Protein AF-0000000086635099 (afdb_homodimer)

Organism: NCBI:txid1208366

Nearest PDB structures (foldseek):
  6e9t-assembly1_B  TM=2.615E-01  e=1.945E-01  synthetic construct
  6xr2-assembly1_C  TM=3.520E-01  e=8.101E-01  synthetic construct
  8qai-assembly1_A  TM=2.994E-01  e=7.193E-01  synthetic construct
  8e0n-assembly1_A  TM=4.116E-01  e=3.373E+00  synthetic construct
  6e9t-assembly1_B  TM=2.586E-01  e=1.925E-01  synthetic construct

Radius of gyration: 37.2 Å; Cα contacts (8 Å, |Δi|>4): 1549; chains: 2; bounding box: 109×108×122 Å

Secondary structure (DSSP, 8-state):
-------------S---HHHHHTT-----SSS-HHHHHTT--------PPEEEEEHHHHHHHHHHHHHHHHHHH---------------------------------------------GGG-TTS--EEE-GGG-EEE--SS-HHHHHHHHHHHHHHHH-SSPPPPP----S---S--S--------STTPPPHHHHHHHHHHHHHHTTTT---S-HHHHHHHHHHHHH-HHHHHHH-HHHHHHHHHHHHHHHHHH---TT-SSPTTHHHHHHHHHH---HHHHTTSHHHHHHHHHHHHHHHHHTT-HHHHHTSSHHHHHHTTTTS----TT--HHHHHHHHHHHHHHHHHHHHHHHHHT---SS-GGG--PPPP--TT-HHHHHHHHHHHHHHHHHHHHHHHTSS--SSS---HHHHHHHHHHHHHHHHHHHHHHSPPPPSSTT-PPPHHHHHHHHHHHHHHHHHHHHHHHHHHHHHHHS-HHHHHHHHSSTTHHHHHHHHHHHHHHHHHHHHHHHHTT---SSSSHHHHHHHHHHHHHHHHHHH-GGGGTTS--HHHHHHHHHHHHHHTT-HHHHHHHHHHHHHHHHHHHHHHHHHTT--S-S--GGGS----------------------GGG----SS-THHHHHHHHHHHHHHHHHHHHHH-------S--STTHHHHHHHHHTT-GGGGGS-----/-------------S---HHHHHTT-----SSS-HHHHHHT--------PPEEEEEHHHHHHHHHHHHHHHHTSS---------------------------------------------GGG-TTS--EEE-GGG-EEE--SS-HHHHHHHHHHHHHHHH-SSPPPPPP---S---S--S--------STTPPPHHHHHHHHHHHHHHTTTT---S-HHHHHHHHHHHHH-HHHHHHH-HHHHHHHHHHHHHHHHHH---TT-SSPTTHHHHHHHHHH---HHHHTTSHHHHHHHHHHHHHHHHHTT-HHHHHTSSHHHHHHTTTTS----TT--HHHHHHHHHHHHHHHHHHHHHHHHHT---SS-GGG--PPPP--TT-HHHHHHHHHHHHHHHHHHHHHHHTSS--SSS---HHHHHHHHHHHHHHHHHHHHHHSPPPPSSTT-PPPHHHHHHHHHHHHHHHHHHHHHHHHHHHHHHHS-HHHHHHHHSSTTHHHHHHHHHHHHHHHHHHHHHHHHTT---SSSSHHHHHHHHHHHHHHHHHHH-GGGGTTS--HHHHHHHHHHHHHHTT-HHHHHHHHHHHHHHHHHHHHHHHHHTT--S-S--TT-S----------------------GGG----SS-THHHHHHHHHHHHHHHHHHHHHH-------S--STTHHHHHHHHGGG-GGGGGS-----

Foldseek 3Di:
DPPPDPPPPDDQDPQAFPVCVVVVHRFCNDQQTPVCVVVVHHGHTPDPPDDDDDDPVVVVVVVVVCVVVVVVPPPPPPPDDDDDDDDPPPPPDPPPPPPPPPPPPPPCVVCVCVVLDDLPLQDPPFDQWAAAPPGDIDGQARLALVSLLVRVLQLLCVLPPPDHDDHDYPQFQLCLVDPPDQDDDADDDVPDDDLVVLVQLLVQCCQQPVLAADQDDPVVLNVLSVVCNVPVVVCVVPVVLSQLSSLLSSLNSQQQPAQDQPDSHRRSSVSNSNSVSSDDDPVVLLVPLLSSLSSQLSNLQQCVLSVVLVSSLPTRQVSLVVVVLLAQPPDPDDDPVVSLSSQRSNLSSLLSQLVSCSNRNHQRPDDPVSHHHDHHDDPVDPLSSLLSVLSSLLSVLSNLLSCQQRNPPVDPPDRNVRSLLVSLLSLLVSLVSLCVRQNDDQPDDPDAHDLSSLLSLLSSLLSLLSSLVSLLVVLVSCVSVDALVVSCVSQCDPPNVVSLVLNLVSLLVLLVSLLRCVVVVNDGQRGCRNLSSLLSSLSSNLSCCLSPVVVCVPPDNSNVSSLVSLVVSSSSNNSNSVVSSVSSVVSSVSSVVCSVVNPVVDDDPPDDVPPPPPPPPPPPVDDDDPDPPPVPPPPVVVPCPSPHPVNSSVSSVVSVVVVVCVVVVVVDDPPPPPPDDDPVVVVVVVVVVVPPPPVSPPVPPDD/DPPPDDPPPDDQDPQAFPVCVVVVHRFCNDQQTPVCVVVVHHGHTPDPDDDDDDDPVVVVVVVVVCVVVVVVPPPPPPPDDDDPPPDDPDPPDPPPPPPPPPPDPPPCPPCCVVVLDDLPLQDPPFDQWAAAPPGDIDGQARLALVSLLVRVVQLLCVLPPPDHDDHDYPQFQLCLVDPPDQDDDDDDDVPDDDLVVLVQLLVQCCQQPVLAADQDDPVVLVVLSVVCNVPVVVCCVPVVLSQLSSLLSSLNSQQQPAQDQPDSHRRSSVSNVSSVSSDDDPVVLLVPLLSSLSSQLSNLQQCVLSVVLVSSLPTRQVSLVVVVLLAQPPDPDDDPVVSLSSQRSNLSSLLSQLVSCSNRNHQRPDDPVSHHHDHHDDPVDPLSSLLSVLSSLLSVLSNLLSCQQRNPPVDPPDDNVRSLLVSLLSLLVSLVSLCVRQNDDQPDDPDAHDLSSLLSLLSSLLSLLSSLVSLLVVLVSCVSVDALVVSCVPQCDPPNVVSLVLNLLSLLVLLVSLLRCVVVVNDGQRGCRNLSSLLSSLSSNLSCCLSPVVVCVPHDSSNVSSLVSLVVSSSSNNSNSVVSSVSSVVSNVSSVVCSVVNPVVDDDPPDDVPPPPPPPPPVDPDDDDPDPPPPPPPPVVLPCPSPHPVNSSVSSVVSVVVVVCVVVVVVDDDPDPPDDDDPVVVVVVVVVVVPPPPVVPPVPPPD

Structure (mmCIF, N/CA/C/O backbone):
data_AF-0000000086635099-model_v1
#
loop_
_entity.id
_entity.type
_entity.pdbx_description
1 polymer 'Zn(2)-C6 fungal-type domain-containing protein'
#
loop_
_atom_site.group_PDB
_atom_site.id
_atom_site.type_symbol
_atom_site.label_atom_id
_atom_site.label_alt_id
_atom_site.label_comp_id
_atom_site.label_asym_id
_atom_site.label_entity_id
_atom_site.label_seq_id
_atom_site.pdbx_PDB_ins_code
_atom_site.Cartn_x
_atom_site.Cartn_y
_atom_site.Cartn_z
_atom_site.occupancy
_atom_site.B_iso_or_equiv
_atom_site.auth_seq_id
_atom_site.auth_comp_id
_atom_site.auth_asym_id
_atom_site.auth_atom_id
_atom_site.pdbx_PDB_model_num
ATOM 1 N N . MET A 1 1 ? 44.75 30.969 -7.164 1 22.61 1 MET A N 1
ATOM 2 C CA . MET A 1 1 ? 45.031 29.547 -6.98 1 22.61 1 MET A CA 1
ATOM 3 C C . MET A 1 1 ? 44.719 29.109 -5.559 1 22.61 1 MET A C 1
ATOM 5 O O . MET A 1 1 ? 45.188 28.078 -5.098 1 22.61 1 MET A O 1
ATOM 9 N N . SER A 1 2 ? 44 29.828 -4.785 1 26.58 2 SER A N 1
ATOM 10 C CA . SER A 1 2 ? 43.844 29.594 -3.352 1 26.58 2 SER A CA 1
ATOM 11 C C . SER A 1 2 ? 43.188 28.25 -3.074 1 26.58 2 SER A C 1
ATOM 13 O O . SER A 1 2 ? 42.094 27.969 -3.568 1 26.58 2 SER A O 1
ATOM 15 N N . THR A 1 3 ? 44.031 27.219 -2.904 1 28.08 3 THR A N 1
ATOM 16 C CA . THR A 1 3 ? 43.906 25.781 -2.713 1 28.08 3 THR A CA 1
ATOM 17 C C . THR A 1 3 ? 43.125 25.469 -1.438 1 28.08 3 THR A C 1
ATOM 19 O O . THR A 1 3 ? 43.625 25.688 -0.332 1 28.08 3 THR A O 1
ATOM 22 N N . GLY A 1 4 ? 41.938 26.016 -1.372 1 28.36 4 GLY A N 1
ATOM 23 C CA . GLY A 1 4 ? 41.156 25.828 -0.177 1 28.36 4 GLY A CA 1
ATOM 24 C C . GLY A 1 4 ? 41.062 24.375 0.269 1 28.36 4 GLY A C 1
ATOM 25 O O . GLY A 1 4 ? 40.719 23.5 -0.517 1 28.36 4 GLY A O 1
ATOM 26 N N . GLY A 1 5 ? 41.969 24.031 1.128 1 30.45 5 GLY A N 1
ATOM 27 C CA . GLY A 1 5 ? 42.219 22.734 1.74 1 30.45 5 GLY A CA 1
ATOM 28 C C . GLY A 1 5 ? 40.969 22.141 2.375 1 30.45 5 GLY A C 1
ATOM 29 O O . GLY A 1 5 ? 40.219 22.844 3.051 1 30.45 5 GLY A O 1
ATOM 30 N N . GLU A 1 6 ? 40.312 21.156 1.72 1 31.2 6 GLU A N 1
ATOM 31 C CA . GLU A 1 6 ? 39.188 20.297 2.014 1 31.2 6 GLU A CA 1
ATOM 32 C C . GLU A 1 6 ? 39.312 19.641 3.385 1 31.2 6 GLU A C 1
ATOM 34 O O . GLU A 1 6 ? 40.281 18.891 3.629 1 31.2 6 GLU A O 1
ATOM 39 N N . GLN A 1 7 ? 39.062 20.391 4.414 1 31.09 7 GLN A N 1
ATOM 40 C CA . GLN A 1 7 ? 39.125 19.766 5.734 1 31.09 7 GLN A CA 1
ATOM 41 C C . GLN A 1 7 ? 38.281 18.484 5.773 1 31.09 7 GLN A C 1
ATOM 43 O O . GLN A 1 7 ? 37.094 18.516 5.52 1 31.09 7 GLN A O 1
ATOM 48 N N . SER A 1 8 ? 38.812 17.344 5.395 1 29.86 8 SER A N 1
ATOM 49 C CA . SER A 1 8 ? 38.344 15.969 5.402 1 29.86 8 SER A CA 1
ATOM 50 C C . SER A 1 8 ? 37.75 15.594 6.754 1 29.86 8 SER A C 1
ATOM 52 O O . SER A 1 8 ? 38.406 15.633 7.777 1 29.86 8 SER A O 1
ATOM 54 N N . LYS A 1 9 ? 36.594 16.016 6.98 1 34.84 9 LYS A N 1
ATOM 55 C CA . LYS A 1 9 ? 35.938 15.547 8.188 1 34.84 9 LYS A CA 1
ATOM 56 C C . LYS A 1 9 ? 36.094 14.039 8.352 1 34.84 9 LYS A C 1
ATOM 58 O O . LYS A 1 9 ? 35.688 13.266 7.477 1 34.84 9 LYS A O 1
ATOM 63 N N . ARG A 1 10 ? 37.031 13.508 9.188 1 34.97 10 ARG A N 1
ATOM 64 C CA . ARG A 1 10 ? 37.438 12.164 9.562 1 34.97 10 ARG A CA 1
ATOM 65 C C . ARG A 1 10 ? 36.25 11.367 10.133 1 34.97 10 ARG A C 1
ATOM 67 O O . ARG A 1 10 ? 35.594 11.812 11.07 1 34.97 10 ARG A O 1
ATOM 74 N N . LYS A 1 11 ? 35.656 10.547 9.359 1 34.41 11 LYS A N 1
ATOM 75 C CA . LYS A 1 11 ? 34.656 9.531 9.672 1 34.41 11 LYS A CA 1
ATOM 76 C C . LYS A 1 11 ? 35.094 8.688 10.875 1 34.41 11 LYS A C 1
ATOM 78 O O . LYS A 1 11 ? 36.156 8.094 10.875 1 34.41 11 LYS A O 1
ATOM 83 N N . ARG A 1 12 ? 34.469 8.914 12.016 1 40.44 12 ARG A N 1
ATOM 84 C CA . ARG A 1 12 ? 34.688 8.156 13.242 1 40.44 12 ARG A CA 1
ATOM 85 C C . ARG A 1 12 ? 34.406 6.676 13.039 1 40.44 12 ARG A C 1
ATOM 87 O O . ARG A 1 12 ? 33.312 6.32 12.586 1 40.44 12 ARG A O 1
ATOM 94 N N . ARG A 1 13 ? 35.312 5.816 12.836 1 39.66 13 ARG A N 1
ATOM 95 C CA . ARG A 1 13 ? 35.25 4.367 12.68 1 39.66 13 ARG A CA 1
ATOM 96 C C . ARG A 1 13 ? 34.594 3.715 13.898 1 39.66 13 ARG A C 1
ATOM 98 O O . ARG A 1 13 ? 35.031 3.957 15.031 1 39.66 13 ARG A O 1
ATOM 105 N N . SER A 1 14 ? 33.469 3.211 13.82 1 46.44 14 SER A N 1
ATOM 106 C CA . SER A 1 14 ? 32.625 2.607 14.844 1 46.44 14 SER A CA 1
ATOM 107 C C . SER A 1 14 ? 33.344 1.43 15.516 1 46.44 14 SER A C 1
ATOM 109 O O . SER A 1 14 ? 33.031 1.099 16.672 1 46.44 14 SER A O 1
ATOM 111 N N . ASN A 1 15 ? 34.312 0.748 14.977 1 53.88 15 ASN A N 1
ATOM 112 C CA . ASN A 1 15 ? 34.969 -0.413 15.562 1 53.88 15 ASN A CA 1
ATOM 113 C C . ASN A 1 15 ? 36.312 -0.038 16.188 1 53.88 15 ASN A C 1
ATOM 115 O O . ASN A 1 15 ? 37.375 -0.288 15.609 1 53.88 15 ASN A O 1
ATOM 119 N N . ALA A 1 16 ? 36.281 0.788 17.078 1 67.19 16 ALA A N 1
ATOM 120 C CA . ALA A 1 16 ? 37.5 1.181 17.734 1 67.19 16 ALA A CA 1
ATOM 121 C C . ALA A 1 16 ? 37.812 0.301 18.938 1 67.19 16 ALA A C 1
ATOM 123 O O . ALA A 1 16 ? 36.875 -0.169 19.609 1 67.19 16 ALA A O 1
ATOM 124 N N . CYS A 1 17 ? 39 -0.083 19.188 1 71.12 17 CYS A N 1
ATOM 125 C CA . CYS A 1 17 ? 39.406 -0.874 20.344 1 71.12 17 CYS A CA 1
ATOM 126 C C . CYS A 1 17 ? 39.125 -0.132 21.641 1 71.12 17 CYS A C 1
ATOM 128 O O . CYS A 1 17 ? 38.969 1.09 21.641 1 71.12 17 CYS A O 1
ATOM 130 N N . VAL A 1 18 ? 38.906 -0.816 22.75 1 73.88 18 VAL A N 1
ATOM 131 C CA . VAL A 1 18 ? 38.531 -0.265 24.047 1 73.88 18 VAL A CA 1
ATOM 132 C C . VAL A 1 18 ? 39.438 0.904 24.391 1 73.88 18 VAL A C 1
ATOM 134 O O . VAL A 1 18 ? 39 1.933 24.906 1 73.88 18 VAL A O 1
ATOM 137 N N . ARG A 1 19 ? 40.625 0.874 23.984 1 75.94 19 ARG A N 1
ATOM 138 C CA . ARG A 1 19 ? 41.625 1.9 24.312 1 75.94 19 ARG A CA 1
ATOM 139 C C . ARG A 1 19 ? 41.438 3.131 23.438 1 75.94 19 ARG A C 1
ATOM 141 O O . ARG A 1 19 ? 41.438 4.262 23.922 1 75.94 19 ARG A O 1
ATOM 148 N N . CYS A 1 20 ? 41.344 2.965 22.188 1 73.06 20 CYS A N 1
ATOM 149 C CA . CYS A 1 20 ? 41.188 4.078 21.266 1 73.06 20 CYS A CA 1
ATOM 150 C C . CYS A 1 20 ? 39.875 4.828 21.531 1 73.06 20 CYS A C 1
ATOM 152 O O . CYS A 1 20 ? 39.844 6.055 21.438 1 73.06 20 CYS A O 1
ATOM 154 N N . ARG A 1 21 ? 38.938 4.121 21.969 1 71.81 21 ARG A N 1
ATOM 155 C CA . ARG A 1 21 ? 37.688 4.703 22.359 1 71.81 21 ARG A CA 1
ATOM 156 C C . ARG A 1 21 ? 37.812 5.539 23.625 1 71.81 21 ARG A C 1
ATOM 158 O O . ARG A 1 21 ? 37.281 6.637 23.719 1 71.81 21 ARG A O 1
ATOM 165 N N . ARG A 1 22 ? 38.594 4.996 24.562 1 70.75 22 ARG A N 1
ATOM 166 C CA . ARG A 1 22 ? 38.812 5.648 25.844 1 70.75 22 ARG A CA 1
ATOM 167 C C . ARG A 1 22 ? 39.688 6.902 25.688 1 70.75 22 ARG A C 1
ATOM 169 O O . ARG A 1 22 ? 39.438 7.91 26.359 1 70.75 22 ARG A O 1
ATOM 176 N N . GLN A 1 23 ? 40.562 6.898 24.828 1 73 23 GLN A N 1
ATOM 177 C CA . GLN A 1 23 ? 41.5 8 24.656 1 73 23 GLN A CA 1
ATOM 178 C C . GLN A 1 23 ? 41.062 8.938 23.547 1 73 23 GLN A C 1
ATOM 180 O O . GLN A 1 23 ? 41.719 9.922 23.234 1 73 23 GLN A O 1
ATOM 185 N N . LYS A 1 24 ? 39.812 8.672 23.016 1 64.62 24 LYS A N 1
ATOM 186 C CA . LYS A 1 24 ? 39.188 9.43 21.953 1 64.62 24 LYS A CA 1
ATOM 187 C C . LYS A 1 24 ? 40.156 9.695 20.797 1 64.62 24 LYS A C 1
ATOM 189 O O . LYS A 1 24 ? 40.188 10.805 20.266 1 64.62 24 LYS A O 1
ATOM 194 N N . ILE A 1 25 ? 40.969 8.781 20.516 1 76.56 25 ILE A N 1
ATOM 195 C CA . ILE A 1 25 ? 41.844 8.875 19.359 1 76.56 25 ILE A CA 1
ATOM 196 C C . ILE A 1 25 ? 41.312 8.023 18.219 1 76.56 25 ILE A C 1
ATOM 198 O O . ILE A 1 25 ? 40.531 7.094 18.438 1 76.56 25 ILE A O 1
ATOM 202 N N . LYS A 1 26 ? 41.656 8.375 17.109 1 71.56 26 LYS A N 1
ATOM 203 C CA . LYS A 1 26 ? 41.25 7.664 15.891 1 71.56 26 LYS A CA 1
ATOM 204 C C . LYS A 1 26 ? 41.781 6.234 15.891 1 71.56 26 LYS A C 1
ATOM 206 O O . LYS A 1 26 ? 43 6.02 15.992 1 71.56 26 LYS A O 1
ATOM 211 N N . CYS A 1 27 ? 40.906 5.25 15.961 1 70.31 27 CYS A N 1
ATOM 212 C CA . CYS A 1 27 ? 41.25 3.83 15.977 1 70.31 27 CYS A CA 1
ATOM 213 C C . CYS A 1 27 ? 41.25 3.266 14.555 1 70.31 27 CYS A C 1
ATOM 215 O O . CYS A 1 27 ? 40.406 3.6 13.742 1 70.31 27 CYS A O 1
ATOM 217 N N . SER A 1 28 ? 42.125 2.67 14.102 1 73.19 28 SER A N 1
ATOM 218 C CA . SER A 1 28 ? 42.25 2.096 12.773 1 73.19 28 SER A CA 1
ATOM 219 C C . SER A 1 28 ? 41.312 0.923 12.586 1 73.19 28 SER A C 1
ATOM 221 O O . SER A 1 28 ? 41.094 0.454 11.461 1 73.19 28 SER A O 1
ATOM 223 N N . GLY A 1 29 ? 40.594 0.357 13.711 1 68.31 29 GLY A N 1
ATOM 224 C CA . GLY A 1 29 ? 39.625 -0.724 13.711 1 68.31 29 GLY A CA 1
ATOM 225 C C . GLY A 1 29 ? 40.25 -2.088 13.484 1 68.31 29 GLY A C 1
ATOM 226 O O . GLY A 1 29 ? 39.562 -3.104 13.484 1 68.31 29 GLY A O 1
ATOM 227 N N . ARG A 1 30 ? 41.594 -2.191 13.375 1 73.19 30 ARG A N 1
ATOM 228 C CA . ARG A 1 30 ? 42.312 -3.449 13.242 1 73.19 30 ARG A CA 1
ATOM 229 C C . ARG A 1 30 ? 42.656 -4.031 14.609 1 73.19 30 ARG A C 1
ATOM 231 O O . ARG A 1 30 ? 42.719 -3.307 15.602 1 73.19 30 ARG A O 1
ATOM 238 N N . VAL A 1 31 ? 42.688 -5.406 14.758 1 72.81 31 VAL A N 1
ATOM 239 C CA . VAL A 1 31 ? 43.125 -6.082 15.969 1 72.81 31 VAL A CA 1
ATOM 240 C C . VAL A 1 31 ? 44.562 -6.605 15.789 1 72.81 31 VAL A C 1
ATOM 242 O O . VAL A 1 31 ? 44.781 -7.516 14.984 1 72.81 31 VAL A O 1
ATOM 245 N N . PRO A 1 32 ? 45.469 -5.734 16.406 1 73.81 32 PRO A N 1
ATOM 246 C CA . PRO A 1 32 ? 45.406 -4.543 17.25 1 73.81 32 PRO A CA 1
ATOM 247 C C . PRO A 1 32 ? 45.312 -3.246 16.453 1 73.81 32 PRO A C 1
ATOM 249 O O . PRO A 1 32 ? 45.781 -3.188 15.305 1 73.81 32 PRO A O 1
ATOM 252 N N . CYS A 1 33 ? 44.625 -2.309 16.922 1 74.5 33 CYS A N 1
ATOM 253 C CA . CYS A 1 33 ? 44.5 -1.057 16.188 1 74.5 33 CYS A CA 1
ATOM 254 C C . CYS A 1 33 ? 45.844 -0.336 16.094 1 74.5 33 CYS A C 1
ATOM 256 O O . CYS A 1 33 ? 46.75 -0.583 16.891 1 74.5 33 CYS A O 1
ATOM 258 N N . ASP A 1 34 ? 45.969 0.443 15.07 1 78.38 34 ASP A N 1
ATOM 259 C CA . ASP A 1 34 ? 47.25 1.087 14.781 1 78.38 34 ASP A CA 1
ATOM 260 C C . ASP A 1 34 ? 47.719 1.944 15.953 1 78.38 34 ASP A C 1
ATOM 262 O O . ASP A 1 34 ? 48.906 2.033 16.234 1 78.38 34 ASP A O 1
ATOM 266 N N . ALA A 1 35 ? 46.812 2.51 16.656 1 77.12 35 ALA A N 1
ATOM 267 C CA . ALA A 1 35 ? 47.094 3.348 17.828 1 77.12 35 ALA A CA 1
ATOM 268 C C . ALA A 1 35 ? 47.594 2.506 19 1 77.12 35 ALA A C 1
ATOM 270 O O . ALA A 1 35 ? 48.562 2.883 19.688 1 77.12 35 ALA A O 1
ATOM 271 N N . CYS A 1 36 ? 47.062 1.42 19.188 1 76.31 36 CYS A N 1
ATOM 272 C CA . CYS A 1 36 ? 47.438 0.5 20.25 1 76.31 36 CYS A CA 1
ATOM 273 C C . CYS A 1 36 ? 48.75 -0.202 19.891 1 76.31 36 CYS A C 1
ATOM 275 O O . CYS A 1 36 ? 49.594 -0.417 20.766 1 76.31 36 CYS A O 1
ATOM 277 N N . LYS A 1 37 ? 48.938 -0.452 18.641 1 77.94 37 LYS A N 1
ATOM 278 C CA . LYS A 1 37 ? 50.188 -1.036 18.156 1 77.94 37 LYS A CA 1
ATOM 279 C C . LYS A 1 37 ? 51.344 -0.084 18.375 1 77.94 37 LYS A C 1
ATOM 281 O O . LYS A 1 37 ? 52.438 -0.505 18.797 1 77.94 37 LYS A O 1
ATOM 286 N N . ARG A 1 38 ? 51.156 1.173 18.141 1 76.44 38 ARG A N 1
ATOM 287 C CA . ARG A 1 38 ? 52.219 2.164 18.25 1 76.44 38 ARG A CA 1
ATOM 288 C C . ARG A 1 38 ? 52.656 2.338 19.719 1 76.44 38 ARG A C 1
ATOM 290 O O . ARG A 1 38 ? 53.812 2.572 20 1 76.44 38 ARG A O 1
ATOM 297 N N . ARG A 1 39 ? 51.719 2.193 20.562 1 75 39 ARG A N 1
ATOM 298 C CA . ARG A 1 39 ? 52 2.414 21.969 1 75 39 ARG A CA 1
ATOM 299 C C . ARG A 1 39 ? 52.25 1.092 22.703 1 75 39 ARG A C 1
ATOM 301 O O . ARG A 1 39 ? 52.438 1.072 23.906 1 75 39 ARG A O 1
ATOM 308 N N . ARG A 1 40 ? 52.188 0.006 21.984 1 72.25 40 ARG A N 1
ATOM 309 C CA . ARG A 1 40 ? 52.5 -1.341 22.453 1 72.25 40 ARG A CA 1
ATOM 310 C C . ARG A 1 40 ? 51.594 -1.72 23.625 1 72.25 40 ARG A C 1
ATOM 312 O O . ARG A 1 40 ? 52.094 -2.217 24.656 1 72.25 40 ARG A O 1
ATOM 319 N N . VAL A 1 41 ? 50.312 -1.23 23.562 1 74.94 41 VAL A N 1
ATOM 320 C CA . VAL A 1 41 ? 49.375 -1.59 24.609 1 74.94 41 VAL A CA 1
ATOM 321 C C . VAL A 1 41 ? 48.406 -2.641 24.094 1 74.94 41 VAL A C 1
ATOM 323 O O . VAL A 1 41 ? 48.25 -2.803 22.875 1 74.94 41 VAL A O 1
ATOM 326 N N . ASP A 1 42 ? 47.812 -3.504 24.922 1 71.06 42 ASP A N 1
ATOM 327 C CA . ASP A 1 42 ? 46.844 -4.52 24.562 1 71.06 42 ASP A CA 1
ATOM 328 C C . ASP A 1 42 ? 45.594 -3.887 23.953 1 71.06 42 ASP A C 1
ATOM 330 O O . ASP A 1 42 ? 45.062 -2.916 24.5 1 71.06 42 ASP A O 1
ATOM 334 N N . CYS A 1 43 ? 45.156 -4.164 22.672 1 67.19 43 CYS A N 1
ATOM 335 C CA . CYS A 1 43 ? 44.031 -3.664 21.906 1 67.19 43 CYS A CA 1
ATOM 336 C C . CYS A 1 43 ? 42.812 -4.523 22.125 1 67.19 43 CYS A C 1
ATOM 338 O O . CYS A 1 43 ? 42.719 -5.664 21.672 1 67.19 43 CYS A O 1
ATOM 340 N N . ASP A 1 44 ? 41.938 -4.25 22.984 1 68.75 44 ASP A N 1
ATOM 341 C CA . ASP A 1 44 ? 40.719 -4.992 23.344 1 68.75 44 ASP A CA 1
ATOM 342 C C . ASP A 1 44 ? 39.5 -4.406 22.656 1 68.75 44 ASP A C 1
ATOM 344 O O . ASP A 1 44 ? 39.312 -3.188 22.625 1 68.75 44 ASP A O 1
ATOM 348 N N . TYR A 1 45 ? 38.906 -5.145 21.828 1 62.5 45 TYR A N 1
ATOM 349 C CA . TYR A 1 45 ? 37.625 -4.766 21.266 1 62.5 45 TYR A CA 1
ATOM 350 C C . TYR A 1 45 ? 36.469 -5.324 22.094 1 62.5 45 TYR A C 1
ATOM 352 O O . TYR A 1 45 ? 36.531 -6.461 22.562 1 62.5 45 TYR A O 1
ATOM 360 N N . GLU A 1 46 ? 35.5 -4.629 22.594 1 52.22 46 GLU A N 1
ATOM 361 C CA . GLU A 1 46 ? 34.312 -5.102 23.297 1 52.22 46 GLU A CA 1
ATOM 362 C C . GLU A 1 46 ? 33.5 -6.051 22.422 1 52.22 46 GLU A C 1
ATOM 364 O O . GLU A 1 46 ? 33 -5.664 21.344 1 52.22 46 GLU A O 1
ATOM 369 N N . ASN A 1 47 ? 33.688 -7.297 22.5 1 46.44 47 ASN A N 1
ATOM 370 C CA . ASN A 1 47 ? 32.844 -8.328 21.906 1 46.44 47 ASN A CA 1
ATOM 371 C C . ASN A 1 47 ? 31.406 -8.227 22.391 1 46.44 47 ASN A C 1
ATOM 373 O O . ASN A 1 47 ? 31.156 -8.133 23.594 1 46.44 47 ASN A O 1
ATOM 377 N N . ASP A 1 48 ? 30.516 -7.812 21.688 1 43.41 48 ASP A N 1
ATOM 378 C CA . ASP A 1 48 ? 29.094 -7.859 21.984 1 43.41 48 ASP A CA 1
ATOM 379 C C . ASP A 1 48 ? 28.703 -9.219 22.562 1 43.41 48 ASP A C 1
ATOM 381 O O . ASP A 1 48 ? 28.781 -10.234 21.875 1 43.41 48 ASP A O 1
ATOM 385 N N . GLU A 1 49 ? 28.781 -9.469 23.828 1 43.12 49 GLU A N 1
ATOM 386 C CA . GLU A 1 49 ? 28.359 -10.672 24.531 1 43.12 49 GLU A CA 1
ATOM 387 C C . GLU A 1 49 ? 26.859 -10.922 24.344 1 43.12 49 GLU A C 1
ATOM 389 O O . GLU A 1 49 ? 26.062 -9.992 24.453 1 43.12 49 GLU A O 1
ATOM 394 N N . GLY A 1 50 ? 26.375 -11.914 23.797 1 48.66 50 GLY A N 1
ATOM 395 C CA . GLY A 1 50 ? 25.031 -12.383 23.547 1 48.66 50 GLY A CA 1
ATOM 396 C C . GLY A 1 50 ? 24.156 -12.383 24.781 1 48.66 50 GLY A C 1
ATOM 397 O O . GLY A 1 50 ? 24.578 -12.828 25.859 1 48.66 50 GLY A O 1
ATOM 398 N N . LYS A 1 51 ? 23 -11.695 24.953 1 50.09 51 LYS A N 1
ATOM 399 C CA . LYS A 1 51 ? 22.031 -11.617 26.047 1 50.09 51 LYS A CA 1
ATOM 400 C C . LYS A 1 51 ? 21 -12.742 25.953 1 50.09 51 LYS A C 1
ATOM 402 O O . LYS A 1 51 ? 20.578 -13.109 24.859 1 50.09 51 LYS A O 1
ATOM 407 N N . VAL A 1 52 ? 20.719 -13.523 27.109 1 58.06 52 VAL A N 1
ATOM 408 C CA . VAL A 1 52 ? 19.75 -14.609 27.203 1 58.06 52 VAL A CA 1
ATOM 409 C C . VAL A 1 52 ? 18.578 -14.188 28.078 1 58.06 52 VAL A C 1
ATOM 411 O O . VAL A 1 52 ? 18.766 -13.57 29.125 1 58.06 52 VAL A O 1
ATOM 414 N N . GLN A 1 53 ? 17.391 -14.453 27.781 1 59.03 53 GLN A N 1
ATOM 415 C CA . GLN A 1 53 ? 16.188 -14.188 28.547 1 59.03 53 GLN A CA 1
ATOM 416 C C . GLN A 1 53 ? 15.953 -15.266 29.609 1 59.03 53 GLN A C 1
ATOM 418 O O . GLN A 1 53 ? 15.945 -16.453 29.297 1 59.03 53 GLN A O 1
ATOM 423 N N . VAL A 1 54 ? 15.93 -14.914 30.859 1 60.94 54 VAL A N 1
ATOM 424 C CA . VAL A 1 54 ? 15.703 -15.844 31.953 1 60.94 54 VAL A CA 1
ATOM 425 C C . VAL A 1 54 ? 14.5 -15.391 32.781 1 60.94 54 VAL A C 1
ATOM 427 O O . VAL A 1 54 ? 14.203 -14.195 32.844 1 60.94 54 VAL A O 1
ATOM 430 N N . SER A 1 55 ? 13.703 -16.219 33.312 1 63.94 55 SER A N 1
ATOM 431 C CA . SER A 1 55 ? 12.57 -15.852 34.156 1 63.94 55 SER A CA 1
ATOM 432 C C . SER A 1 55 ? 13.039 -15.133 35.438 1 63.94 55 SER A C 1
ATOM 434 O O . SER A 1 55 ? 14.086 -15.469 36 1 63.94 55 SER A O 1
ATOM 436 N N . LYS A 1 56 ? 12.445 -14.172 35.906 1 61.66 56 LYS A N 1
ATOM 437 C CA . LYS A 1 56 ? 12.773 -13.414 37.125 1 61.66 56 LYS A CA 1
ATOM 438 C C . LYS A 1 56 ? 12.883 -14.328 38.312 1 61.66 56 LYS A C 1
ATOM 440 O O . LYS A 1 56 ? 13.766 -14.141 39.188 1 61.66 56 LYS A O 1
ATOM 445 N N . ARG A 1 57 ? 12.086 -15.219 38.375 1 60.5 57 ARG A N 1
ATOM 446 C CA . ARG A 1 57 ? 12.086 -16.188 39.469 1 60.5 57 ARG A CA 1
ATOM 447 C C . ARG A 1 57 ? 13.352 -17.047 39.438 1 60.5 57 ARG A C 1
ATOM 449 O O . ARG A 1 57 ? 13.969 -17.266 40.469 1 60.5 57 ARG A O 1
ATOM 456 N N . TYR A 1 58 ? 13.789 -17.375 38.375 1 64.88 58 TYR A N 1
ATOM 457 C CA . TYR A 1 58 ? 14.992 -18.188 38.219 1 64.88 58 TYR A CA 1
ATOM 458 C C . TYR A 1 58 ? 16.234 -17.375 38.531 1 64.88 58 TYR A C 1
ATOM 460 O O . TYR A 1 58 ? 17.141 -17.875 39.25 1 64.88 58 TYR A O 1
ATOM 468 N N . LEU A 1 59 ? 16.172 -16.297 38.094 1 67.31 59 LEU A N 1
ATOM 469 C CA . LEU A 1 59 ? 17.297 -15.398 38.375 1 67.31 59 LEU A CA 1
ATOM 470 C C . LEU A 1 59 ? 17.344 -15.039 39.844 1 67.31 59 LEU A C 1
ATOM 472 O O . LEU A 1 59 ? 18.438 -15.008 40.438 1 67.31 59 LEU A O 1
ATOM 476 N N . LEU A 1 60 ? 16.188 -14.906 40.406 1 66.5 60 LEU A N 1
ATOM 477 C CA . LEU A 1 60 ? 16.078 -14.656 41.844 1 66.5 60 LEU A CA 1
ATOM 478 C C . LEU A 1 60 ? 16.453 -15.906 42.656 1 66.5 60 LEU A C 1
ATOM 480 O O . LEU A 1 60 ? 17.109 -15.805 43.688 1 66.5 60 LEU A O 1
ATOM 484 N N . GLN A 1 61 ? 16.172 -16.953 42.156 1 67 61 GLN A N 1
ATOM 485 C CA . GLN A 1 61 ? 16.531 -18.219 42.781 1 67 61 GLN A CA 1
ATOM 486 C C . GLN A 1 61 ? 18.047 -18.453 42.719 1 67 61 GLN A C 1
ATOM 488 O O . GLN A 1 61 ? 18.656 -18.891 43.688 1 67 61 GLN A O 1
ATOM 493 N N . LEU A 1 62 ? 18.625 -18.156 41.688 1 68.19 62 LEU A N 1
ATOM 494 C CA . LEU A 1 62 ? 20.062 -18.297 41.5 1 68.19 62 LEU A CA 1
ATOM 495 C C . LEU A 1 62 ? 20.812 -17.297 42.406 1 68.19 62 LEU A C 1
ATOM 497 O O . LEU A 1 62 ? 21.812 -17.641 43.031 1 68.19 62 LEU A O 1
ATOM 501 N N . ARG A 1 63 ? 20.219 -16.188 42.438 1 66.38 63 ARG A N 1
ATOM 502 C CA . ARG A 1 63 ? 20.797 -15.148 43.25 1 66.38 63 ARG A CA 1
ATOM 503 C C . ARG A 1 63 ? 20.609 -15.461 44.75 1 66.38 63 ARG A C 1
ATOM 505 O O . ARG A 1 63 ? 21.531 -15.258 45.531 1 66.38 63 ARG A O 1
ATOM 512 N N . ASN A 1 64 ? 19.469 -15.961 45 1 65 64 ASN A N 1
ATOM 513 C CA . ASN A 1 64 ? 19.203 -16.375 46.375 1 65 64 ASN A CA 1
ATOM 514 C C . ASN A 1 64 ? 20.062 -17.578 46.781 1 65 64 ASN A C 1
ATOM 516 O O . ASN A 1 64 ? 20.547 -17.656 47.906 1 65 64 ASN A O 1
ATOM 520 N N . LYS A 1 65 ? 20.281 -18.375 45.875 1 65.56 65 LYS A N 1
ATOM 521 C CA . LYS A 1 65 ? 21.141 -19.531 46.125 1 65.56 65 LYS A CA 1
ATOM 522 C C . LYS A 1 65 ? 22.594 -19.094 46.281 1 65.56 65 LYS A C 1
ATOM 524 O O . LYS A 1 65 ? 23.312 -19.609 47.156 1 65.56 65 LYS A O 1
ATOM 529 N N . VAL A 1 66 ? 22.953 -18.234 45.562 1 65.19 66 VAL A N 1
ATOM 530 C CA . VAL A 1 66 ? 24.297 -17.672 45.688 1 65.19 66 VAL A CA 1
ATOM 531 C C . VAL A 1 66 ? 24.438 -16.922 47 1 65.19 66 VAL A C 1
ATOM 533 O O . VAL A 1 66 ? 25.438 -17.062 47.719 1 65.19 66 VAL A O 1
ATOM 536 N N . ALA A 1 67 ? 23.406 -16.219 47.25 1 63.03 67 ALA A N 1
ATOM 537 C CA . ALA A 1 67 ? 23.391 -15.453 48.5 1 63.03 67 ALA A CA 1
ATOM 538 C C . ALA A 1 67 ? 23.359 -16.375 49.719 1 63.03 67 ALA A C 1
ATOM 540 O O . ALA A 1 67 ? 24.062 -16.156 50.688 1 63.03 67 ALA A O 1
ATOM 541 N N . LYS A 1 68 ? 22.594 -17.344 49.562 1 60.91 68 LYS A N 1
ATOM 542 C CA . LYS A 1 68 ? 22.516 -18.312 50.656 1 60.91 68 LYS A CA 1
ATOM 543 C C . LYS A 1 68 ? 23.812 -19.109 50.781 1 60.91 68 LYS A C 1
ATOM 545 O O . LYS A 1 68 ? 24.281 -19.391 51.875 1 60.91 68 LYS A O 1
ATOM 550 N N . LEU A 1 69 ? 24.391 -19.453 49.656 1 55.84 69 LEU A N 1
ATOM 551 C CA . LEU A 1 69 ? 25.609 -20.25 49.656 1 55.84 69 LEU A CA 1
ATOM 552 C C . LEU A 1 69 ? 26.828 -19.391 50.031 1 55.84 69 LEU A C 1
ATOM 554 O O . LEU A 1 69 ? 27.781 -19.891 50.625 1 55.84 69 LEU A O 1
ATOM 558 N N . SER A 1 70 ? 26.781 -18.203 49.688 1 48.81 70 SER A N 1
ATOM 559 C CA . SER A 1 70 ? 27.875 -17.281 50.031 1 48.81 70 SER A CA 1
ATOM 560 C C . SER A 1 70 ? 27.844 -16.891 51.5 1 48.81 70 SER A C 1
ATOM 562 O O . SER A 1 70 ? 28.875 -16.625 52.094 1 48.81 70 SER A O 1
ATOM 564 N N . THR A 1 71 ? 26.641 -16.719 52 1 45.72 71 THR A N 1
ATOM 565 C CA . THR A 1 71 ? 26.516 -16.375 53.406 1 45.72 71 THR A CA 1
ATOM 566 C C . THR A 1 71 ? 26.953 -17.531 54.312 1 45.72 71 THR A C 1
ATOM 568 O O . THR A 1 71 ? 27.266 -17.328 55.469 1 45.72 71 THR A O 1
ATOM 571 N N . ASN A 1 72 ? 26.891 -18.766 53.781 1 41.19 72 ASN A N 1
ATOM 572 C CA . ASN A 1 72 ? 27.281 -19.875 54.625 1 41.19 72 ASN A CA 1
ATOM 573 C C . ASN A 1 72 ? 28.797 -19.891 54.844 1 41.19 72 ASN A C 1
ATOM 575 O O . ASN A 1 72 ? 29.312 -20.688 55.625 1 41.19 72 ASN A O 1
ATOM 579 N N . GLN A 1 73 ? 29.562 -19.312 53.938 1 36.19 73 GLN A N 1
ATOM 580 C CA . GLN A 1 73 ? 31 -19.484 54.125 1 36.19 73 GLN A CA 1
ATOM 581 C C . GLN A 1 73 ? 31.516 -18.594 55.25 1 36.19 73 GLN A C 1
ATOM 583 O O . GLN A 1 73 ? 32.625 -18.766 55.719 1 36.19 73 GLN A O 1
ATOM 588 N N . LEU A 1 74 ? 30.953 -17.391 55.438 1 31.42 74 LEU A N 1
ATOM 589 C CA . LEU A 1 74 ? 31.734 -16.438 56.219 1 31.42 74 LEU A CA 1
ATOM 590 C C . LEU A 1 74 ? 31.703 -16.797 57.688 1 31.42 74 LEU A C 1
ATOM 592 O O . LEU A 1 74 ? 32.438 -16.219 58.5 1 31.42 74 LEU A O 1
ATOM 596 N N . ASP A 1 75 ? 30.625 -17.281 58.219 1 29.86 75 ASP A N 1
ATOM 597 C CA . ASP A 1 75 ? 30.406 -16.969 59.625 1 29.86 75 ASP A CA 1
ATOM 598 C C . ASP A 1 75 ? 31.312 -17.797 60.531 1 29.86 75 ASP A C 1
ATOM 600 O O . ASP A 1 75 ? 30.891 -18.844 61.062 1 29.86 75 ASP A O 1
ATOM 604 N N . SER A 1 76 ? 32.562 -18.062 60.156 1 27.47 76 SER A N 1
ATOM 605 C CA . SER A 1 76 ? 33.281 -18.766 61.188 1 27.47 76 SER A CA 1
ATOM 606 C C . SER A 1 76 ? 33.438 -17.922 62.438 1 27.47 76 SER A C 1
ATOM 608 O O . SER A 1 76 ? 34.312 -17.062 62.531 1 27.47 76 SER A O 1
ATOM 610 N N . PRO A 1 77 ? 32.344 -17.328 63.125 1 26.52 77 PRO A N 1
ATOM 611 C CA . PRO A 1 77 ? 32.5 -16.406 64.25 1 26.52 77 PRO A CA 1
ATOM 612 C C . PRO A 1 77 ? 33.188 -17.062 65.438 1 26.52 77 PRO A C 1
ATOM 614 O O . PRO A 1 77 ? 32.781 -18.156 65.875 1 26.52 77 PRO A O 1
ATOM 617 N N . SER A 1 78 ? 34.531 -17 65.625 1 22.36 78 SER A N 1
ATOM 618 C CA . SER A 1 78 ? 35.344 -17.344 66.812 1 22.36 78 SER A CA 1
ATOM 619 C C . SER A 1 78 ? 34.812 -16.672 68.062 1 22.36 78 SER A C 1
ATOM 621 O O . SER A 1 78 ? 34.938 -15.453 68.25 1 22.36 78 SER A O 1
ATOM 623 N N . ALA A 1 79 ? 33.719 -17.047 68.75 1 24.25 79 ALA A N 1
ATOM 624 C CA . ALA A 1 79 ? 32.969 -16.453 69.812 1 24.25 79 ALA A CA 1
ATOM 625 C C . ALA A 1 79 ? 33.75 -16.578 71.125 1 24.25 79 ALA A C 1
ATOM 627 O O . ALA A 1 79 ? 34.031 -17.703 71.625 1 24.25 79 ALA A O 1
ATOM 628 N N . SER A 1 80 ? 34.719 -15.75 71.438 1 21.47 80 SER A N 1
ATOM 629 C CA . SER A 1 80 ? 35.5 -15.758 72.688 1 21.47 80 SER A CA 1
ATOM 630 C C . SER A 1 80 ? 34.562 -15.758 73.875 1 21.47 80 SER A C 1
ATOM 632 O O . SER A 1 80 ? 33.469 -15.164 73.875 1 21.47 80 SER A O 1
ATOM 634 N N . PRO A 1 81 ? 34.812 -16.531 75.125 1 23.86 81 PRO A N 1
ATOM 635 C CA . PRO A 1 81 ? 34.031 -17.062 76.25 1 23.86 81 PRO A CA 1
ATOM 636 C C . PRO A 1 81 ? 33.75 -16 77.375 1 23.86 81 PRO A C 1
ATOM 638 O O . PRO A 1 81 ? 33.094 -16.297 78.375 1 23.86 81 PRO A O 1
ATOM 641 N N . GLY A 1 82 ? 34.094 -14.742 77.312 1 19.75 82 GLY A N 1
ATOM 642 C CA . GLY A 1 82 ? 34.344 -14.008 78.5 1 19.75 82 GLY A CA 1
ATOM 643 C C . GLY A 1 82 ? 33.25 -14.133 79.562 1 19.75 82 GLY A C 1
ATOM 644 O O . GLY A 1 82 ? 32.094 -14.492 79.188 1 19.75 82 GLY A O 1
ATOM 645 N N . GLU A 1 83 ? 33.5 -14.125 81.062 1 21.58 83 GLU A N 1
ATOM 646 C CA . GLU A 1 83 ? 33.031 -14.594 82.312 1 21.58 83 GLU A CA 1
ATOM 647 C C . GLU A 1 83 ? 31.844 -13.797 82.812 1 21.58 83 GLU A C 1
ATOM 649 O O . GLU A 1 83 ? 31.188 -14.172 83.812 1 21.58 83 GLU A O 1
ATOM 654 N N . ASN A 1 84 ? 31.406 -12.781 82.25 1 19.59 84 ASN A N 1
ATOM 655 C CA . ASN A 1 84 ? 30.906 -11.664 83.062 1 19.59 84 ASN A CA 1
ATOM 656 C C . ASN A 1 84 ? 29.719 -12.086 83.938 1 19.59 84 ASN A C 1
ATOM 658 O O . ASN A 1 84 ? 28.828 -12.797 83.438 1 19.59 84 ASN A O 1
ATOM 662 N N . SER A 1 85 ? 29.656 -12.062 85.375 1 20.77 85 SER A N 1
ATOM 663 C CA . SER A 1 85 ? 29 -12.461 86.625 1 20.77 85 SER A CA 1
ATOM 664 C C . SER A 1 85 ? 27.562 -11.953 86.625 1 20.77 85 SER A C 1
ATOM 666 O O . SER A 1 85 ? 26.812 -12.32 87.562 1 20.77 85 SER A O 1
ATOM 668 N N . ALA A 1 86 ? 27.375 -10.836 86.125 1 20.36 86 ALA A N 1
ATOM 669 C CA . ALA A 1 86 ? 26.469 -9.883 86.75 1 20.36 86 ALA A CA 1
ATOM 670 C C . ALA A 1 86 ? 25.125 -10.531 87.125 1 20.36 86 ALA A C 1
ATOM 672 O O . ALA A 1 86 ? 24.703 -11.461 86.375 1 20.36 86 ALA A O 1
ATOM 673 N N . SER A 1 87 ? 24.438 -10.172 88.25 1 22.64 87 SER A N 1
ATOM 674 C CA . SER A 1 87 ? 23.391 -10.453 89.188 1 22.64 87 SER A CA 1
ATOM 675 C C . SER A 1 87 ? 22.031 -10.625 88.5 1 22.64 87 SER A C 1
ATOM 677 O O . SER A 1 87 ? 21.781 -10.008 87.438 1 22.64 87 SER A O 1
ATOM 679 N N . GLU A 1 88 ? 21.266 -11.609 88.938 1 22.64 88 GLU A N 1
ATOM 680 C CA . GLU A 1 88 ? 20.188 -12.383 88.312 1 22.64 88 GLU A CA 1
ATOM 681 C C . GLU A 1 88 ? 18.875 -11.617 88.375 1 22.64 88 GLU A C 1
ATOM 683 O O . GLU A 1 88 ? 18.094 -11.789 89.312 1 22.64 88 GLU A O 1
ATOM 688 N N . ILE A 1 89 ? 19.016 -10.32 88.5 1 22.41 89 ILE A N 1
ATOM 689 C CA . ILE A 1 89 ? 17.875 -9.531 88.938 1 22.41 89 ILE A CA 1
ATOM 690 C C . ILE A 1 89 ? 16.594 -10.031 88.25 1 22.41 89 ILE A C 1
ATOM 692 O O . ILE A 1 89 ? 16.594 -10.289 87.062 1 22.41 89 ILE A O 1
ATOM 696 N N . HIS A 1 90 ? 15.648 -10.5 89.062 1 21.95 90 HIS A N 1
ATOM 697 C CA . HIS A 1 90 ? 14.43 -11.289 88.875 1 21.95 90 HIS A CA 1
ATOM 698 C C . HIS A 1 90 ? 13.508 -10.688 87.875 1 21.95 90 HIS A C 1
ATOM 700 O O . HIS A 1 90 ? 13 -9.57 88 1 21.95 90 HIS A O 1
ATOM 706 N N . PRO A 1 91 ? 13.789 -10.656 86.75 1 22.08 91 PRO A N 1
ATOM 707 C CA . PRO A 1 91 ? 13.188 -9.625 85.875 1 22.08 91 PRO A CA 1
ATOM 708 C C . PRO A 1 91 ? 11.664 -9.727 85.812 1 22.08 91 PRO A C 1
ATOM 710 O O . PRO A 1 91 ? 11.117 -10.828 85.75 1 22.08 91 PRO A O 1
ATOM 713 N N . SER A 1 92 ? 10.945 -9.047 86.625 1 21.62 92 SER A N 1
ATOM 714 C CA . SER A 1 92 ? 9.508 -8.969 86.875 1 21.62 92 SER A CA 1
ATOM 715 C C . SER A 1 92 ? 8.742 -9.242 85.562 1 21.62 92 SER A C 1
ATOM 717 O O . SER A 1 92 ? 9.258 -9.016 84.5 1 21.62 92 SER A O 1
ATOM 719 N N . ARG A 1 93 ? 7.648 -9.922 85.75 1 22.33 93 ARG A N 1
ATOM 720 C CA . ARG A 1 93 ? 6.812 -10.57 84.75 1 22.33 93 ARG A CA 1
ATOM 721 C C . ARG A 1 93 ? 6.434 -9.602 83.625 1 22.33 93 ARG A C 1
ATOM 723 O O . ARG A 1 93 ? 5.805 -8.57 83.938 1 22.33 93 ARG A O 1
ATOM 730 N N . PRO A 1 94 ? 7.141 -9.367 82.75 1 22.12 94 PRO A N 1
ATOM 731 C CA . PRO A 1 94 ? 6.727 -8.227 81.938 1 22.12 94 PRO A CA 1
ATOM 732 C C . PRO A 1 94 ? 5.273 -8.32 81.5 1 22.12 94 PRO A C 1
ATOM 734 O O . PRO A 1 94 ? 4.781 -9.414 81.188 1 22.12 94 PRO A O 1
ATOM 737 N N . VAL A 1 95 ? 4.324 -7.672 82.125 1 23.38 95 VAL A N 1
ATOM 738 C CA . VAL A 1 95 ? 2.902 -7.555 81.812 1 23.38 95 VAL A CA 1
ATOM 739 C C . VAL A 1 95 ? 2.684 -7.609 80.312 1 23.38 95 VAL A C 1
ATOM 741 O O . VAL A 1 95 ? 3.395 -6.949 79.562 1 23.38 95 VAL A O 1
ATOM 744 N N . SER A 1 96 ? 2.17 -8.664 79.812 1 22.48 96 SER A N 1
ATOM 745 C CA . SER A 1 96 ? 1.823 -9.062 78.5 1 22.48 96 SER A CA 1
ATOM 746 C C . SER A 1 96 ? 1.115 -7.93 77.75 1 22.48 96 SER A C 1
ATOM 748 O O . SER A 1 96 ? -0.071 -7.684 77.938 1 22.48 96 SER A O 1
ATOM 750 N N . LEU A 1 97 ? 1.521 -6.793 77.938 1 22.61 97 LEU A N 1
ATOM 751 C CA . LEU A 1 97 ? 0.841 -5.664 77.312 1 22.61 97 LEU A CA 1
ATOM 752 C C . LEU A 1 97 ? 0.391 -6.008 75.875 1 22.61 97 LEU A C 1
ATOM 754 O O . LEU A 1 97 ? 1.188 -6.492 75.062 1 22.61 97 LEU A O 1
ATOM 758 N N . GLN A 1 98 ? -0.864 -6.336 75.75 1 22.44 98 GLN A N 1
ATOM 759 C CA . GLN A 1 98 ? -1.661 -6.82 74.625 1 22.44 98 GLN A CA 1
ATOM 760 C C . GLN A 1 98 ? -1.317 -6.074 73.375 1 22.44 98 GLN A C 1
ATOM 762 O O . GLN A 1 98 ? -1.416 -4.844 73.312 1 22.44 98 GLN A O 1
ATOM 767 N N . ASP A 1 99 ? -0.423 -6.453 72.688 1 23.05 99 ASP A N 1
ATOM 768 C CA . ASP A 1 99 ? 0.246 -5.73 71.625 1 23.05 99 ASP A CA 1
ATOM 769 C C . ASP A 1 99 ? -0.767 -5.16 70.625 1 23.05 99 ASP A C 1
ATOM 771 O O . ASP A 1 99 ? -1.64 -5.883 70.188 1 23.05 99 ASP A O 1
ATOM 775 N N . PRO A 1 100 ? -1.283 -4.031 70.812 1 24.89 100 PRO A N 1
ATOM 776 C CA . PRO A 1 100 ? -2.355 -3.492 70 1 24.89 100 PRO A CA 1
ATOM 777 C C . PRO A 1 100 ? -2.176 -3.834 68.5 1 24.89 100 PRO A C 1
ATOM 779 O O . PRO A 1 100 ? -1.043 -3.939 68 1 24.89 100 PRO A O 1
ATOM 782 N N . THR A 1 101 ? -3.094 -4.605 67.938 1 25.08 101 THR A N 1
ATOM 783 C CA . THR A 1 101 ? -3.164 -5.258 66.625 1 25.08 101 THR A CA 1
ATOM 784 C C . THR A 1 101 ? -2.619 -4.34 65.5 1 25.08 101 THR A C 1
ATOM 786 O O . THR A 1 101 ? -3.189 -3.285 65.25 1 25.08 101 THR A O 1
ATOM 789 N N . GLY A 1 102 ? -1.526 -4.062 65.5 1 24.27 102 GLY A N 1
ATOM 790 C CA . GLY A 1 102 ? -0.925 -2.986 64.75 1 24.27 102 GLY A CA 1
ATOM 791 C C . GLY A 1 102 ? -1.396 -2.947 63.281 1 24.27 102 GLY A C 1
ATOM 792 O O . GLY A 1 102 ? -1.861 -3.957 62.75 1 24.27 102 GLY A O 1
ATOM 793 N N . PRO A 1 103 ? -1.818 -1.672 62.781 1 25.73 103 PRO A N 1
ATOM 794 C CA . PRO A 1 103 ? -2.535 -1.812 61.5 1 25.73 103 PRO A CA 1
ATOM 795 C C . PRO A 1 103 ? -1.853 -2.783 60.562 1 25.73 103 PRO A C 1
ATOM 797 O O . PRO A 1 103 ? -0.644 -3.01 60.656 1 25.73 103 PRO A O 1
ATOM 800 N N . THR A 1 104 ? -2.488 -3.947 60.312 1 26.02 104 THR A N 1
ATOM 801 C CA . THR A 1 104 ? -2.082 -4.918 59.312 1 26.02 104 THR A CA 1
ATOM 802 C C . THR A 1 104 ? -1.195 -4.262 58.25 1 26.02 104 THR A C 1
ATOM 804 O O . THR A 1 104 ? -1.483 -3.152 57.781 1 26.02 104 THR A O 1
ATOM 807 N N . PRO A 1 105 ? 0.057 -4.539 58.375 1 27.33 105 PRO A N 1
ATOM 808 C CA . PRO A 1 105 ? 0.792 -3.834 57.312 1 27.33 105 PRO A CA 1
ATOM 809 C C . PRO A 1 105 ? 0.023 -3.777 56 1 27.33 105 PRO A C 1
ATOM 811 O O . PRO A 1 105 ? -0.503 -4.797 55.562 1 27.33 105 PRO A O 1
ATOM 814 N N . ILE A 1 106 ? -0.805 -2.758 55.875 1 26.31 106 ILE A N 1
ATOM 815 C CA . ILE A 1 106 ? -1.362 -2.605 54.562 1 26.31 106 ILE A CA 1
ATOM 816 C C . ILE A 1 106 ? -0.322 -3.008 53.5 1 26.31 106 ILE A C 1
ATOM 818 O O . ILE A 1 106 ? 0.76 -2.42 53.438 1 26.31 106 ILE A O 1
ATOM 822 N N . SER A 1 107 ? -0.113 -4.344 53.5 1 26.33 107 SER A N 1
ATOM 823 C CA . SER A 1 107 ? 0.577 -4.719 52.281 1 26.33 107 SER A CA 1
ATOM 824 C C . SER A 1 107 ? 0.451 -3.631 51.219 1 26.33 107 SER A C 1
ATOM 826 O O . SER A 1 107 ? -0.656 -3.299 50.781 1 26.33 107 SER A O 1
ATOM 828 N N . GLU A 1 108 ? 1.199 -2.713 51.531 1 27.66 108 GLU A N 1
ATOM 829 C CA . GLU A 1 108 ? 1.306 -1.775 50.406 1 27.66 108 GLU A CA 1
ATOM 830 C C . GLU A 1 108 ? 1.306 -2.506 49.062 1 27.66 108 GLU A C 1
ATOM 832 O O . GLU A 1 108 ? 2.305 -3.123 48.688 1 27.66 108 GLU A O 1
ATOM 837 N N . GLU A 1 109 ? 0.302 -3.346 48.906 1 28.03 109 GLU A N 1
ATOM 838 C CA . GLU A 1 109 ? 0.072 -3.559 47.5 1 28.03 109 GLU A CA 1
ATOM 839 C C . GLU A 1 109 ? 0.569 -2.371 46.688 1 28.03 109 GLU A C 1
ATOM 841 O O . GLU A 1 109 ? -0.031 -1.295 46.688 1 28.03 109 GLU A O 1
ATOM 846 N N . HIS A 1 110 ? 1.812 -2.178 46.938 1 30.09 110 HIS A N 1
ATOM 847 C CA . HIS A 1 110 ? 2.275 -1.428 45.781 1 30.09 110 HIS A CA 1
ATOM 848 C C . HIS A 1 110 ? 1.411 -1.714 44.562 1 30.09 110 HIS A C 1
ATOM 850 O O . HIS A 1 110 ? 1.491 -2.799 43.969 1 30.09 110 HIS A O 1
ATOM 856 N N . ASP A 1 111 ? 0.256 -1.458 44.75 1 31.58 111 ASP A N 1
ATOM 857 C CA . ASP A 1 111 ? -0.478 -1.321 43.5 1 31.58 111 ASP A CA 1
ATOM 858 C C . ASP A 1 111 ? 0.447 -0.877 42.344 1 31.58 111 ASP A C 1
ATOM 860 O O . ASP A 1 111 ? 0.876 0.277 42.312 1 31.58 111 ASP A O 1
ATOM 864 N N . GLU A 1 112 ? 1.521 -1.476 42.281 1 33.34 112 GLU A N 1
ATOM 865 C CA . GLU A 1 112 ? 2.016 -1.384 40.906 1 33.34 112 GLU A CA 1
ATOM 866 C C . GLU A 1 112 ? 0.888 -1.059 39.938 1 33.34 112 GLU A C 1
ATOM 868 O O . GLU A 1 112 ? 0.321 -1.958 39.312 1 33.34 112 GLU A O 1
ATOM 873 N N . GLU A 1 113 ? -0.038 -0.478 40.438 1 35.09 113 GLU A N 1
ATOM 874 C CA . GLU A 1 113 ? -0.867 0.175 39.406 1 35.09 113 GLU A CA 1
ATOM 875 C C . GLU A 1 113 ? -0.03 0.635 38.219 1 35.09 113 GLU A C 1
ATOM 877 O O . GLU A 1 113 ? 0.627 1.677 38.281 1 35.09 113 GLU A O 1
ATOM 882 N N . ASP A 1 114 ? 0.958 -0.11 37.906 1 40.28 114 ASP A N 1
ATOM 883 C CA . ASP A 1 114 ? 1.359 -0.009 36.5 1 40.28 114 ASP A CA 1
ATOM 884 C C . ASP A 1 114 ? 0.397 0.881 35.719 1 40.28 114 ASP A C 1
ATOM 886 O O . ASP A 1 114 ? -0.811 0.639 35.688 1 40.28 114 ASP A O 1
ATOM 890 N N . ASN A 1 115 ? 0.551 2.1 35.844 1 48.19 115 ASN A N 1
ATOM 891 C CA . ASN A 1 115 ? -0.212 3.107 35.125 1 48.19 115 ASN A CA 1
ATOM 892 C C . ASN A 1 115 ? -0.811 2.537 33.844 1 48.19 115 ASN A C 1
ATOM 894 O O . ASN A 1 115 ? -0.132 2.459 32.812 1 48.19 115 ASN A O 1
ATOM 898 N N . ASN A 1 116 ? -1.442 1.646 33.875 1 57.66 116 ASN A N 1
ATOM 899 C CA . ASN A 1 116 ? -2.334 0.92 32.969 1 57.66 116 ASN A CA 1
ATOM 900 C C . ASN A 1 116 ? -3.064 1.866 32.031 1 57.66 116 ASN A C 1
ATOM 902 O O . ASN A 1 116 ? -4.246 1.67 31.734 1 57.66 116 ASN A O 1
ATOM 906 N N . ILE A 1 117 ? -2.457 3.037 31.922 1 68.69 117 ILE A N 1
ATOM 907 C CA . ILE A 1 117 ? -3.109 3.934 30.969 1 68.69 117 ILE A CA 1
ATOM 908 C C . ILE A 1 117 ? -3.004 3.355 29.562 1 68.69 117 ILE A C 1
ATOM 910 O O . ILE A 1 117 ? -1.924 2.947 29.125 1 68.69 117 ILE A O 1
ATOM 914 N N . THR A 1 118 ? -4.055 3.023 29.062 1 76.75 118 THR A N 1
ATOM 915 C CA . THR A 1 118 ? -4.141 2.59 27.672 1 76.75 118 THR A CA 1
ATOM 916 C C . THR A 1 118 ? -4.359 3.783 26.75 1 76.75 118 THR A C 1
ATOM 918 O O . THR A 1 118 ? -4.824 4.836 27.188 1 76.75 118 THR A O 1
ATOM 921 N N . ASN A 1 119 ? -3.822 3.701 25.672 1 80.88 119 ASN A N 1
ATOM 922 C CA . ASN A 1 119 ? -4.051 4.75 24.688 1 80.88 119 ASN A CA 1
ATOM 923 C C . ASN A 1 119 ? -5.535 4.914 24.375 1 80.88 119 ASN A C 1
ATOM 925 O O . ASN A 1 119 ? -6.148 4.039 23.766 1 80.88 119 ASN A O 1
ATOM 929 N N . PRO A 1 120 ? -6.051 5.957 24.812 1 77.69 120 PRO A N 1
ATOM 930 C CA . PRO A 1 120 ? -7.5 6.129 24.672 1 77.69 120 PRO A CA 1
ATOM 931 C C . PRO A 1 120 ? -7.938 6.207 23.203 1 77.69 120 PRO A C 1
ATOM 933 O O . PRO A 1 120 ? -9.086 5.895 22.891 1 77.69 120 PRO A O 1
ATOM 936 N N . VAL A 1 121 ? -7.082 6.598 22.406 1 78 121 VAL A N 1
ATOM 937 C CA . VAL A 1 121 ? -7.426 6.781 21 1 78 121 VAL A CA 1
ATOM 938 C C . VAL A 1 121 ? -7.648 5.426 20.344 1 78 121 VAL A C 1
ATOM 940 O O . VAL A 1 121 ? -8.344 5.328 19.328 1 78 121 VAL A O 1
ATOM 943 N N . LEU A 1 122 ? -7.055 4.402 20.938 1 75.62 122 LEU A N 1
ATOM 944 C CA . LEU A 1 122 ? -7.16 3.061 20.375 1 75.62 122 LEU A CA 1
ATOM 945 C C . LEU A 1 122 ? -8.289 2.283 21.047 1 75.62 122 LEU A C 1
ATOM 947 O O . LEU A 1 122 ? -8.594 1.157 20.641 1 75.62 122 LEU A O 1
ATOM 951 N N . SER A 1 123 ? -8.883 2.941 22 1 74.06 123 SER A N 1
ATOM 952 C CA . SER A 1 123 ? -9.93 2.26 22.75 1 74.06 123 SER A CA 1
ATOM 953 C C . SER A 1 123 ? -11.164 2.016 21.891 1 74.06 123 SER A C 1
ATOM 955 O O . SER A 1 123 ? -11.609 2.91 21.172 1 74.06 123 SER A O 1
ATOM 957 N N . PRO A 1 124 ? -11.617 0.84 21.953 1 66.12 124 PRO A N 1
ATOM 958 C CA . PRO A 1 124 ? -12.828 0.527 21.188 1 66.12 124 PRO A CA 1
ATOM 959 C C . PRO A 1 124 ? -14.047 1.326 21.656 1 66.12 124 PRO A C 1
ATOM 961 O O . PRO A 1 124 ? -15.062 1.379 20.953 1 66.12 124 PRO A O 1
ATOM 964 N N . ARG A 1 125 ? -13.93 1.937 22.734 1 65.12 125 ARG A N 1
ATOM 965 C CA . ARG A 1 125 ? -15.031 2.707 23.297 1 65.12 125 ARG A CA 1
ATOM 966 C C . ARG A 1 125 ? -15.25 4.004 22.531 1 65.12 125 ARG A C 1
ATOM 968 O O . ARG A 1 125 ? -16.344 4.578 22.547 1 65.12 125 ARG A O 1
ATOM 975 N N . HIS A 1 126 ? -14.18 4.285 21.922 1 66.44 126 HIS A N 1
ATOM 976 C CA . HIS A 1 126 ? -14.281 5.578 21.25 1 66.44 126 HIS A CA 1
ATOM 977 C C . HIS A 1 126 ? -14.695 5.418 19.797 1 66.44 126 HIS A C 1
ATOM 979 O O . HIS A 1 126 ? -14.523 4.344 19.203 1 66.44 126 HIS A O 1
ATOM 985 N N . LEU A 1 127 ? -15.211 6.449 19.375 1 63.97 127 LEU A N 1
ATOM 986 C CA . LEU A 1 127 ? -15.789 6.5 18.031 1 63.97 127 LEU A CA 1
ATOM 987 C C . LEU A 1 127 ? -14.742 6.184 16.969 1 63.97 127 LEU A C 1
ATOM 989 O O . LEU A 1 127 ? -13.656 6.77 16.969 1 63.97 127 LEU A O 1
ATOM 993 N N . THR A 1 128 ? -15.055 5.242 16.219 1 76.25 128 THR A N 1
ATOM 994 C CA . THR A 1 128 ? -14.172 4.879 15.117 1 76.25 128 THR A CA 1
ATOM 995 C C . THR A 1 128 ? -14.734 5.363 13.781 1 76.25 128 THR A C 1
ATOM 997 O O . THR A 1 128 ? -14.008 5.43 12.781 1 76.25 128 THR A O 1
ATOM 1000 N N . TYR A 1 129 ? -16.047 5.746 13.797 1 78.56 129 TYR A N 1
ATOM 1001 C CA . TYR A 1 129 ? -16.688 6.234 12.578 1 78.56 129 TYR A CA 1
ATOM 1002 C C . TYR A 1 129 ? -17.578 7.43 12.883 1 78.56 129 TYR A C 1
ATOM 1004 O O . TYR A 1 129 ? -18.109 7.551 13.992 1 78.56 129 TYR A O 1
ATOM 1012 N N . ILE A 1 130 ? -17.641 8.273 11.938 1 76.81 130 ILE A N 1
ATOM 1013 C CA . ILE A 1 130 ? -18.594 9.383 12.031 1 76.81 130 ILE A CA 1
ATOM 1014 C C . ILE A 1 130 ? -19.531 9.367 10.828 1 76.81 130 ILE A C 1
ATOM 1016 O O . ILE A 1 130 ? -19.172 8.859 9.758 1 76.81 130 ILE A O 1
ATOM 1020 N N . THR A 1 131 ? -20.656 9.797 11.055 1 72.38 131 THR A N 1
ATOM 1021 C CA . THR A 1 131 ? -21.641 9.844 9.984 1 72.38 131 THR A CA 1
ATOM 1022 C C . THR A 1 131 ? -21.609 11.195 9.281 1 72.38 131 THR A C 1
ATOM 1024 O O . THR A 1 131 ? -21.672 12.242 9.938 1 72.38 131 THR A O 1
ATOM 1027 N N . GLY A 1 132 ? -21.281 11.102 8.039 1 70 132 GLY A N 1
ATOM 1028 C CA . GLY A 1 132 ? -21.297 12.32 7.234 1 70 132 GLY A CA 1
ATOM 1029 C C . GLY A 1 132 ? -22.656 12.617 6.637 1 70 132 GLY A C 1
ATOM 1030 O O . GLY A 1 132 ? -23.672 12.078 7.082 1 70 132 GLY A O 1
ATOM 1031 N N . PRO A 1 133 ? -22.516 13.602 5.648 1 64.69 133 PRO A N 1
ATOM 1032 C CA . PRO A 1 133 ? -23.766 13.914 4.957 1 64.69 133 PRO A CA 1
ATOM 1033 C C . PRO A 1 133 ? -24.359 12.703 4.234 1 64.69 133 PRO A C 1
ATOM 1035 O O . PRO A 1 133 ? -23.625 11.836 3.773 1 64.69 133 PRO A O 1
ATOM 1038 N N . GLU A 1 134 ? -25.703 12.656 4.07 1 64.44 134 GLU A N 1
ATOM 1039 C CA . GLU A 1 134 ? -26.453 11.617 3.377 1 64.44 134 GLU A CA 1
ATOM 1040 C C . GLU A 1 134 ? -26.297 10.258 4.066 1 64.44 134 GLU A C 1
ATOM 1042 O O . GLU A 1 134 ? -26.516 9.219 3.449 1 64.44 134 GLU A O 1
ATOM 1047 N N . GLY A 1 135 ? -25.547 10.273 5.246 1 65.38 135 GLY A N 1
ATOM 1048 C CA . GLY A 1 135 ? -25.5 9.047 6.031 1 65.38 135 GLY A CA 1
ATOM 1049 C C . GLY A 1 135 ? -24.234 8.234 5.773 1 65.38 135 GLY A C 1
ATOM 1050 O O . GLY A 1 135 ? -24.109 7.109 6.27 1 65.38 135 GLY A O 1
ATOM 1051 N N . ARG A 1 136 ? -23.344 8.812 5.105 1 72.19 136 ARG A N 1
ATOM 1052 C CA . ARG A 1 136 ? -22.109 8.094 4.801 1 72.19 136 ARG A CA 1
ATOM 1053 C C . ARG A 1 136 ? -21.203 8.023 6.02 1 72.19 136 ARG A C 1
ATOM 1055 O O . ARG A 1 136 ? -21.125 8.977 6.797 1 72.19 136 ARG A O 1
ATOM 1062 N N . SER A 1 137 ? -20.578 6.82 6.121 1 75.12 137 SER A N 1
ATOM 1063 C CA . SER A 1 137 ? -19.672 6.621 7.258 1 75.12 137 SER A CA 1
ATOM 1064 C C . SER A 1 137 ? -18.234 6.93 6.879 1 75.12 137 SER A C 1
ATOM 1066 O O . SER A 1 137 ? -17.781 6.562 5.793 1 75.12 137 SER A O 1
ATOM 1068 N N . TYR A 1 138 ? -17.656 7.703 7.738 1 78.69 138 TYR A N 1
ATOM 1069 C CA . TYR A 1 138 ? -16.25 8.047 7.531 1 78.69 138 TYR A CA 1
ATOM 1070 C C . TYR A 1 138 ? -15.375 7.488 8.648 1 78.69 138 TYR A C 1
ATOM 1072 O O . TYR A 1 138 ? -15.68 7.672 9.828 1 78.69 138 TYR A O 1
ATOM 1080 N N . PHE A 1 139 ? -14.414 6.77 8.266 1 86.75 139 PHE A N 1
ATOM 1081 C CA . PHE A 1 139 ? -13.492 6.156 9.219 1 86.75 139 PHE A CA 1
ATOM 1082 C C . PHE A 1 139 ? -12.57 7.203 9.828 1 86.75 139 PHE A C 1
ATOM 1084 O O . PHE A 1 139 ? -11.984 8.023 9.109 1 86.75 139 PHE A O 1
ATOM 1091 N N . LEU A 1 140 ? -12.469 7.219 11.125 1 84.12 140 LEU A N 1
ATOM 1092 C CA . LEU A 1 140 ? -11.578 8.117 11.852 1 84.12 140 LEU A CA 1
ATOM 1093 C C . LEU A 1 140 ? -10.258 7.43 12.172 1 84.12 140 LEU A C 1
ATOM 1095 O O . LEU A 1 140 ? -10.164 6.676 13.148 1 84.12 140 LEU A O 1
ATOM 1099 N N . GLY A 1 141 ? -9.266 7.773 11.453 1 88.62 141 GLY A N 1
ATOM 1100 C CA . GLY A 1 141 ? -7.949 7.195 11.695 1 88.62 141 GLY A CA 1
ATOM 1101 C C . GLY A 1 141 ? -7.348 7.617 13.023 1 88.62 141 GLY A C 1
ATOM 1102 O O . GLY A 1 141 ? -7.594 8.727 13.5 1 88.62 141 GLY A O 1
ATOM 1103 N N . HIS A 1 142 ? -6.484 6.891 13.562 1 87 142 HIS A N 1
ATOM 1104 C CA . HIS A 1 142 ? -6.062 7.07 14.953 1 87 142 HIS A CA 1
ATOM 1105 C C . HIS A 1 142 ? -5.043 8.195 15.07 1 87 142 HIS A C 1
ATOM 1107 O O . HIS A 1 142 ? -5.078 8.969 16.031 1 87 142 HIS A O 1
ATOM 1113 N N . SER A 1 143 ? -4.168 8.289 14.172 1 91.88 143 SER A N 1
ATOM 1114 C CA . SER A 1 143 ? -3.127 9.305 14.281 1 91.88 143 SER A CA 1
ATOM 1115 C C . SER A 1 143 ? -3.531 10.594 13.57 1 91.88 143 SER A C 1
ATOM 1117 O O . SER A 1 143 ? -2.793 11.578 13.594 1 91.88 143 SER A O 1
ATOM 1119 N N . SER A 1 144 ? -4.66 10.609 12.922 1 93.25 144 SER A N 1
ATOM 1120 C CA . SER A 1 144 ? -5.121 11.758 12.141 1 93.25 144 SER A CA 1
ATOM 1121 C C . SER A 1 144 ? -5.383 12.961 13.039 1 93.25 144 SER A C 1
ATOM 1123 O O . SER A 1 144 ? -6.02 12.836 14.086 1 93.25 144 SER A O 1
ATOM 1125 N N . ASN A 1 145 ? -4.914 14.141 12.625 1 93.88 145 ASN A N 1
ATOM 1126 C CA . ASN A 1 145 ? -5.176 15.367 13.367 1 93.88 145 ASN A CA 1
ATOM 1127 C C . ASN A 1 145 ? -6.668 15.695 13.391 1 93.88 145 ASN A C 1
ATOM 1129 O O . ASN A 1 145 ? -7.199 16.094 14.43 1 93.88 145 ASN A O 1
ATOM 1133 N N . TYR A 1 146 ? -7.227 15.547 12.289 1 90 146 TYR A N 1
ATOM 1134 C CA . TYR A 1 146 ? -8.656 15.812 12.172 1 90 146 TYR A CA 1
ATOM 1135 C C . TYR A 1 146 ? -9.461 14.867 13.055 1 90 146 TYR A C 1
ATOM 1137 O O . TYR A 1 146 ? -10.352 15.305 13.797 1 90 146 TYR A O 1
ATOM 1145 N N . SER A 1 147 ? -9.195 13.586 12.961 1 89.81 147 SER A N 1
ATOM 1146 C CA . SER A 1 147 ? -9.906 12.594 13.766 1 89.81 147 SER A CA 1
ATOM 1147 C C . SER A 1 147 ? -9.727 12.859 15.258 1 89.81 147 SER A C 1
ATOM 1149 O O . SER A 1 147 ? -10.656 12.664 16.047 1 89.81 147 SER A O 1
ATOM 1151 N N . TYR A 1 148 ? -8.57 13.203 15.656 1 92.75 148 TYR A N 1
ATOM 1152 C CA . TYR A 1 148 ? -8.289 13.523 17.062 1 92.75 148 TYR A CA 1
ATOM 1153 C C . TYR A 1 148 ? -9.172 14.664 17.531 1 92.75 148 TYR A C 1
ATOM 1155 O O . TYR A 1 148 ? -9.789 14.578 18.594 1 92.75 148 TYR A O 1
ATOM 1163 N N . THR A 1 149 ? -9.211 15.711 16.766 1 91.94 149 THR A N 1
ATOM 1164 C CA . THR A 1 149 ? -10 16.891 17.141 1 91.94 149 THR A CA 1
ATOM 1165 C C . THR A 1 149 ? -11.484 16.547 17.188 1 91.94 149 THR A C 1
ATOM 1167 O O . THR A 1 149 ? -12.211 17.016 18.062 1 91.94 149 THR A O 1
ATOM 1170 N N . GLN A 1 150 ? -11.906 15.742 16.25 1 88.12 150 GLN A N 1
ATOM 1171 C CA . GLN A 1 150 ? -13.297 15.32 16.25 1 88.12 150 GLN A CA 1
ATOM 1172 C C . GLN A 1 150 ? -13.633 14.508 17.5 1 88.12 150 GLN A C 1
ATOM 1174 O O . GLN A 1 150 ? -14.719 14.648 18.062 1 88.12 150 GLN A O 1
ATOM 1179 N N . ARG A 1 151 ? -12.758 13.672 17.906 1 88.44 151 ARG A N 1
ATOM 1180 C CA . ARG A 1 151 ? -12.961 12.898 19.125 1 88.44 151 ARG A CA 1
ATOM 1181 C C . ARG A 1 151 ? -13.062 13.805 20.344 1 88.44 151 ARG A C 1
ATOM 1183 O O . ARG A 1 151 ? -13.891 13.578 21.234 1 88.44 151 ARG A O 1
ATOM 1190 N N . VAL A 1 152 ? -12.203 14.805 20.359 1 90.75 152 VAL A N 1
ATOM 1191 C CA . VAL A 1 152 ? -12.203 15.75 21.469 1 90.75 152 VAL A CA 1
ATOM 1192 C C . VAL A 1 152 ? -13.516 16.531 21.484 1 90.75 152 VAL A C 1
ATOM 1194 O O . VAL A 1 152 ? -14.148 16.656 22.531 1 90.75 152 VAL A O 1
ATOM 1197 N N . LEU A 1 153 ? -13.883 17.016 20.344 1 88.56 153 LEU A N 1
ATOM 1198 C CA . LEU A 1 153 ? -15.102 17.812 20.25 1 88.56 153 LEU A CA 1
ATOM 1199 C C . LEU A 1 153 ? -16.328 16.984 20.641 1 88.56 153 LEU A C 1
ATOM 1201 O O . LEU A 1 153 ? -17.203 17.469 21.359 1 88.56 153 LEU A O 1
ATOM 1205 N N . ARG A 1 154 ? -16.359 15.82 20.266 1 85.69 154 ARG A N 1
ATOM 1206 C CA . ARG A 1 154 ? -17.5 14.961 20.562 1 85.69 154 ARG A CA 1
ATOM 1207 C C . ARG A 1 154 ? -17.516 14.555 22.031 1 85.69 154 ARG A C 1
ATOM 1209 O O . ARG A 1 154 ? -18.594 14.406 22.625 1 85.69 154 ARG A O 1
ATOM 1216 N N . LEU A 1 155 ? -16.328 14.258 22.531 1 85.81 155 LEU A N 1
ATOM 1217 C CA . LEU A 1 155 ? -16.234 13.984 23.969 1 85.81 155 LEU A CA 1
ATOM 1218 C C . LEU A 1 155 ? -16.766 15.156 24.781 1 85.81 155 LEU A C 1
ATOM 1220 O O . LEU A 1 155 ? -17.547 14.961 25.719 1 85.81 155 LEU A O 1
ATOM 1224 N N . LEU A 1 156 ? -16.391 16.328 24.453 1 86.94 156 LEU A N 1
ATOM 1225 C CA . LEU A 1 156 ? -16.828 17.531 25.156 1 86.94 156 LEU A CA 1
ATOM 1226 C C . LEU A 1 156 ? -18.328 17.75 24.953 1 86.94 156 LEU A C 1
ATOM 1228 O O . LEU A 1 156 ? -19.031 18.109 25.906 1 86.94 156 LEU A O 1
ATOM 1232 N N . HIS A 1 157 ? -18.703 17.531 23.766 1 83.88 157 HIS A N 1
ATOM 1233 C CA . HIS A 1 157 ? -20.109 17.719 23.453 1 83.88 157 HIS A CA 1
ATOM 1234 C C . HIS A 1 157 ? -20.984 16.75 24.234 1 83.88 157 HIS A C 1
ATOM 1236 O O . HIS A 1 157 ? -22.078 17.109 24.688 1 83.88 157 HIS A O 1
ATOM 1242 N N . SER A 1 158 ? -20.578 15.516 24.234 1 82.44 158 SER A N 1
ATOM 1243 C CA . SER A 1 158 ? -21.344 14.5 24.938 1 82.44 158 SER A CA 1
ATOM 1244 C C . SER A 1 158 ? -21.484 14.828 26.422 1 82.44 158 SER A C 1
ATOM 1246 O O . SER A 1 158 ? -22.453 14.445 27.062 1 82.44 158 SER A O 1
ATOM 1248 N N . ARG A 1 159 ? -20.609 15.523 26.922 1 80.56 159 ARG A N 1
ATOM 1249 C CA . ARG A 1 159 ? -20.609 15.836 28.359 1 80.56 159 ARG A CA 1
ATOM 1250 C C . ARG A 1 159 ? -21.391 17.109 28.625 1 80.56 159 ARG A C 1
ATOM 1252 O O . ARG A 1 159 ? -21.969 17.266 29.703 1 80.56 159 ARG A O 1
ATOM 1259 N N . PHE A 1 160 ? -21.391 17.984 27.703 1 80 160 PHE A N 1
ATOM 1260 C CA . PHE A 1 160 ? -21.906 19.312 28.016 1 80 160 PHE A CA 1
ATOM 1261 C C . PHE A 1 160 ? -23.188 19.578 27.234 1 80 160 PHE A C 1
ATOM 1263 O O . PHE A 1 160 ? -23.891 20.562 27.516 1 80 160 PHE A O 1
ATOM 1270 N N . SER A 1 161 ? -23.359 18.766 26.281 1 75.38 161 SER A N 1
ATOM 1271 C CA . SER A 1 161 ? -24.562 18.969 25.484 1 75.38 161 SER A CA 1
ATOM 1272 C C . SER A 1 161 ? -25.422 17.703 25.453 1 75.38 161 SER A C 1
ATOM 1274 O O . SER A 1 161 ? -24.891 16.594 25.438 1 75.38 161 SER A O 1
ATOM 1276 N N . GLN A 1 162 ? -26.641 17.906 25.531 1 71.31 162 GLN A N 1
ATOM 1277 C CA . GLN A 1 162 ? -27.562 16.781 25.422 1 71.31 162 GLN A CA 1
ATOM 1278 C C . GLN A 1 162 ? -27.938 16.5 23.984 1 71.31 162 GLN A C 1
ATOM 1280 O O . GLN A 1 162 ? -28.453 15.422 23.656 1 71.31 162 GLN A O 1
ATOM 1285 N N . ASP A 1 163 ? -27.578 17.422 23.094 1 69.38 163 ASP A N 1
ATOM 1286 C CA . ASP A 1 163 ? -27.922 17.266 21.688 1 69.38 163 ASP A CA 1
ATOM 1287 C C . ASP A 1 163 ? -26.891 16.406 20.969 1 69.38 163 ASP A C 1
ATOM 1289 O O . ASP A 1 163 ? -25.719 16.375 21.359 1 69.38 163 ASP A O 1
ATOM 1293 N N . PRO A 1 164 ? -27.422 15.672 19.969 1 72.75 164 PRO A N 1
ATOM 1294 C CA . PRO A 1 164 ? -26.453 14.938 19.156 1 72.75 164 PRO A CA 1
ATOM 1295 C C . PRO A 1 164 ? -25.453 15.859 18.453 1 72.75 164 PRO A C 1
ATOM 1297 O O . PRO A 1 164 ? -25.797 16.984 18.094 1 72.75 164 PRO A O 1
ATOM 1300 N N . TYR A 1 165 ? -24.219 15.445 18.5 1 74.44 165 TYR A N 1
ATOM 1301 C CA . TYR A 1 165 ? -23.203 16.234 17.812 1 74.44 165 TYR A CA 1
ATOM 1302 C C . TYR A 1 165 ? -23.578 16.406 16.344 1 74.44 165 TYR A C 1
ATOM 1304 O O . TYR A 1 165 ? -24.016 15.469 15.68 1 74.44 165 TYR A O 1
ATOM 1312 N N . PRO A 1 166 ? -23.5 17.625 15.844 1 65.25 166 PRO A N 1
ATOM 1313 C CA . PRO A 1 166 ? -23.906 17.875 14.461 1 65.25 166 PRO A CA 1
ATOM 1314 C C . PRO A 1 166 ? -23.156 17 13.461 1 65.25 166 PRO A C 1
ATOM 1316 O O . PRO A 1 166 ? -22.016 16.594 13.727 1 65.25 166 PRO A O 1
ATOM 1319 N N . THR A 1 167 ? -23.844 16.703 12.391 1 60.66 167 THR A N 1
ATOM 1320 C CA . THR A 1 167 ? -23.297 15.891 11.305 1 60.66 167 THR A CA 1
ATOM 1321 C C . THR A 1 167 ? -22.062 16.547 10.703 1 60.66 167 THR A C 1
ATOM 1323 O O . THR A 1 167 ? -22.016 17.766 10.547 1 60.66 167 THR A O 1
ATOM 1326 N N . TRP A 1 168 ? -21.109 15.688 10.641 1 60.53 168 TRP A N 1
ATOM 1327 C CA . TRP A 1 168 ? -19.844 16.156 10.062 1 60.53 168 TRP A CA 1
ATOM 1328 C C . TRP A 1 168 ? -20.016 16.484 8.586 1 60.53 168 TRP A C 1
ATOM 1330 O O . TRP A 1 168 ? -20.703 15.773 7.855 1 60.53 168 TRP A O 1
ATOM 1340 N N . HIS A 1 169 ? -19.703 17.719 8.234 1 56.84 169 HIS A N 1
ATOM 1341 C CA . HIS A 1 169 ? -19.625 18.031 6.809 1 56.84 169 HIS A CA 1
ATOM 1342 C C . HIS A 1 169 ? -18.172 18.141 6.355 1 56.84 169 HIS A C 1
ATOM 1344 O O . HIS A 1 169 ? -17.359 18.781 7.023 1 56.84 169 HIS A O 1
ATOM 1350 N N . PRO A 1 170 ? -17.875 17.344 5.477 1 54.34 170 PRO A N 1
ATOM 1351 C CA . PRO A 1 170 ? -16.5 17.484 4.988 1 54.34 170 PRO A CA 1
ATOM 1352 C C . PRO A 1 170 ? -16.172 18.922 4.582 1 54.34 170 PRO A C 1
ATOM 1354 O O . PRO A 1 170 ? -16.609 19.391 3.523 1 54.34 170 PRO A O 1
ATOM 1357 N N . HIS A 1 171 ? -16.453 20.031 5.344 1 46.09 171 HIS A N 1
ATOM 1358 C CA . HIS A 1 171 ? -16.359 21.453 5.027 1 46.09 171 HIS A CA 1
ATOM 1359 C C . HIS A 1 171 ? -15.102 21.766 4.227 1 46.09 171 HIS A C 1
ATOM 1361 O O . HIS A 1 171 ? -15.023 22.797 3.557 1 46.09 171 HIS A O 1
ATOM 1367 N N . GLY A 1 172 ? -14.078 20.906 4.094 1 51.38 172 GLY A N 1
ATOM 1368 C CA . GLY A 1 172 ? -12.836 21.578 3.754 1 51.38 172 GLY A CA 1
ATOM 1369 C C . GLY A 1 172 ? -12.125 20.969 2.561 1 51.38 172 GLY A C 1
ATOM 1370 O O . GLY A 1 172 ? -10.969 21.297 2.283 1 51.38 172 GLY A O 1
ATOM 1371 N N . SER A 1 173 ? -12.828 20.062 1.892 1 53.31 173 SER A N 1
ATOM 1372 C CA . SER A 1 173 ? -12.07 19.578 0.742 1 53.31 173 SER A CA 1
ATOM 1373 C C . SER A 1 173 ? -12.273 20.484 -0.473 1 53.31 173 SER A C 1
ATOM 1375 O O . SER A 1 173 ? -13.367 21.016 -0.68 1 53.31 173 SER A O 1
ATOM 1377 N N . SER A 1 174 ? -11.172 21.312 -0.813 1 55.06 174 SER A N 1
ATOM 1378 C CA . SER A 1 174 ? -11.242 22.062 -2.061 1 55.06 174 SER A CA 1
ATOM 1379 C C . SER A 1 174 ? -12.039 21.312 -3.121 1 55.06 174 SER A C 1
ATOM 1381 O O . SER A 1 174 ? -11.797 20.125 -3.357 1 55.06 174 SER A O 1
ATOM 1383 N N . ASN A 1 175 ? -13.117 21.766 -3.389 1 65.38 175 ASN A N 1
ATOM 1384 C CA . ASN A 1 175 ? -13.93 21.234 -4.477 1 65.38 175 ASN A CA 1
ATOM 1385 C C . ASN A 1 175 ? -13.242 21.406 -5.828 1 65.38 175 ASN A C 1
ATOM 1387 O O . ASN A 1 175 ? -13.094 22.531 -6.32 1 65.38 175 ASN A O 1
ATOM 1391 N N . LEU A 1 176 ? -12.57 20.469 -6.281 1 77 176 LEU A N 1
ATOM 1392 C CA . LEU A 1 176 ? -11.914 20.516 -7.586 1 77 176 LEU A CA 1
ATOM 1393 C C . LEU A 1 176 ? -12.938 20.734 -8.695 1 77 176 LEU A C 1
ATOM 1395 O O . LEU A 1 176 ? -12.562 21.031 -9.836 1 77 176 LEU A O 1
ATOM 1399 N N . GLY A 1 177 ? -14.211 20.828 -8.328 1 75.62 177 GLY A N 1
ATOM 1400 C CA . GLY A 1 177 ? -15.25 20.984 -9.336 1 75.62 177 GLY A CA 1
ATOM 1401 C C . GLY A 1 177 ? -15.375 19.766 -10.242 1 75.62 177 GLY A C 1
ATOM 1402 O O . GLY A 1 177 ? -15.766 19.906 -11.406 1 75.62 177 GLY A O 1
ATOM 1403 N N . TRP A 1 178 ? -14.852 18.734 -9.859 1 84.81 178 TRP A N 1
ATOM 1404 C CA . TRP A 1 178 ? -14.781 17.484 -10.602 1 84.81 178 TRP A CA 1
ATOM 1405 C C . TRP A 1 178 ? -15.172 16.297 -9.727 1 84.81 178 TRP A C 1
ATOM 1407 O O . TRP A 1 178 ? -14.773 16.219 -8.562 1 84.81 178 TRP A O 1
ATOM 1417 N N . ASP A 1 179 ? -16.031 15.477 -10.203 1 80.88 179 ASP A N 1
ATOM 1418 C CA . ASP A 1 179 ? -16.578 14.391 -9.391 1 80.88 179 ASP A CA 1
ATOM 1419 C C . ASP A 1 179 ? -15.688 13.148 -9.461 1 80.88 179 ASP A C 1
ATOM 1421 O O . ASP A 1 179 ? -15.938 12.164 -8.766 1 80.88 179 ASP A O 1
ATOM 1425 N N . GLY A 1 180 ? -14.695 13.234 -10.266 1 86.5 180 GLY A N 1
ATOM 1426 C CA . GLY A 1 180 ? -13.789 12.094 -10.336 1 86.5 180 GLY A CA 1
ATOM 1427 C C . GLY A 1 180 ? -14.016 11.227 -11.562 1 86.5 180 GLY A C 1
ATOM 1428 O O . GLY A 1 180 ? -13.266 10.281 -11.812 1 86.5 180 GLY A O 1
ATOM 1429 N N . VAL A 1 181 ? -15.055 11.531 -12.375 1 83.94 181 VAL A N 1
ATOM 1430 C CA . VAL A 1 181 ? -15.344 10.773 -13.586 1 83.94 181 VAL A CA 1
ATOM 1431 C C . VAL A 1 181 ? -14.312 11.109 -14.664 1 83.94 181 VAL A C 1
ATOM 1433 O O . VAL A 1 181 ? -13.859 12.25 -14.758 1 83.94 181 VAL A O 1
ATOM 1436 N N . ARG A 1 182 ? -13.938 10.141 -15.367 1 82.25 182 ARG A N 1
ATOM 1437 C CA . ARG A 1 182 ? -12.938 10.344 -16.406 1 82.25 182 ARG A CA 1
ATOM 1438 C C . ARG A 1 182 ? -13.555 10.242 -17.797 1 82.25 182 ARG A C 1
ATOM 1440 O O . ARG A 1 182 ? -13.484 9.195 -18.438 1 82.25 182 ARG A O 1
ATOM 1447 N N . PRO A 1 183 ? -14.133 11.445 -18.172 1 73.5 183 PRO A N 1
ATOM 1448 C CA . PRO A 1 183 ? -14.703 11.414 -19.516 1 73.5 183 PRO A CA 1
ATOM 1449 C C . PRO A 1 183 ? -13.633 11.398 -20.609 1 73.5 183 PRO A C 1
ATOM 1451 O O . PRO A 1 183 ? -12.438 11.492 -20.312 1 73.5 183 PRO A O 1
ATOM 1454 N N . HIS A 1 184 ? -14.078 11.398 -21.812 1 67.31 184 HIS A N 1
ATOM 1455 C CA . HIS A 1 184 ? -13.195 11.461 -22.969 1 67.31 184 HIS A CA 1
ATOM 1456 C C . HIS A 1 184 ? -12.484 12.812 -23.047 1 67.31 184 HIS A C 1
ATOM 1458 O O . HIS A 1 184 ? -13.133 13.859 -23.094 1 67.31 184 HIS A O 1
ATOM 1464 N N . VAL A 1 185 ? -11.148 12.656 -22.734 1 74 185 VAL A N 1
ATOM 1465 C CA . VAL A 1 185 ? -10.445 13.922 -22.891 1 74 185 VAL A CA 1
ATOM 1466 C C . VAL A 1 185 ? -9.258 13.742 -23.844 1 74 185 VAL A C 1
ATOM 1468 O O . VAL A 1 185 ? -8.617 12.688 -23.844 1 74 185 VAL A O 1
ATOM 1471 N N . THR A 1 186 ? -9.117 14.586 -24.766 1 79.88 186 THR A N 1
ATOM 1472 C CA . THR A 1 186 ? -7.949 14.648 -25.641 1 79.88 186 THR A CA 1
ATOM 1473 C C . THR A 1 186 ? -6.98 15.734 -25.156 1 79.88 186 THR A C 1
ATOM 1475 O O . THR A 1 186 ? -7.406 16.766 -24.625 1 79.88 186 THR A O 1
ATOM 1478 N N . PRO A 1 187 ? -5.746 15.391 -25.266 1 80.81 187 PRO A N 1
ATOM 1479 C CA . PRO A 1 187 ? -4.785 16.438 -24.906 1 80.81 187 PRO A CA 1
ATOM 1480 C C . PRO A 1 187 ? -5.027 17.75 -25.641 1 80.81 187 PRO A C 1
ATOM 1482 O O . PRO A 1 187 ? -5.395 17.734 -26.812 1 80.81 187 PRO A O 1
ATOM 1485 N N . GLU A 1 188 ? -4.871 18.844 -24.969 1 81.88 188 GLU A N 1
ATOM 1486 C CA . GLU A 1 188 ? -5.168 20.156 -25.531 1 81.88 188 GLU A CA 1
ATOM 1487 C C . GLU A 1 188 ? -3.951 21.078 -25.438 1 81.88 188 GLU A C 1
ATOM 1489 O O . GLU A 1 188 ? -3.283 21.141 -24.406 1 81.88 188 GLU A O 1
ATOM 1494 N N . ILE A 1 189 ? -3.682 21.734 -26.531 1 82.12 189 ILE A N 1
ATOM 1495 C CA . ILE A 1 189 ? -2.52 22.625 -26.594 1 82.12 189 ILE A CA 1
ATOM 1496 C C . ILE A 1 189 ? -2.965 24.062 -26.406 1 82.12 189 ILE A C 1
ATOM 1498 O O . ILE A 1 189 ? -2.17 24.922 -26 1 82.12 189 ILE A O 1
ATOM 1502 N N . ASP A 1 190 ? -4.172 24.344 -26.609 1 82.88 190 ASP A N 1
ATOM 1503 C CA . ASP A 1 190 ? -4.641 25.719 -26.703 1 82.88 190 ASP A CA 1
ATOM 1504 C C . ASP A 1 190 ? -4.613 26.391 -25.328 1 82.88 190 ASP A C 1
ATOM 1506 O O . ASP A 1 190 ? -4.363 27.609 -25.234 1 82.88 190 ASP A O 1
ATOM 1510 N N . ASN A 1 191 ? -4.758 25.734 -24.297 1 84.38 191 ASN A N 1
ATOM 1511 C CA . ASN A 1 191 ? -4.848 26.375 -22.984 1 84.38 191 ASN A CA 1
ATOM 1512 C C . ASN A 1 191 ? -3.537 26.266 -22.219 1 84.38 191 ASN A C 1
ATOM 1514 O O . ASN A 1 191 ? -3.502 26.484 -21 1 84.38 191 ASN A O 1
ATOM 1518 N N . LEU A 1 192 ? -2.426 26.172 -22.984 1 92.19 192 LEU A N 1
ATOM 1519 C CA . LEU A 1 192 ? -1.134 26.047 -22.312 1 92.19 192 LEU A CA 1
ATOM 1520 C C . LEU A 1 192 ? -0.459 27.406 -22.203 1 92.19 192 LEU A C 1
ATOM 1522 O O . LEU A 1 192 ? -0.643 28.281 -23.062 1 92.19 192 LEU A O 1
ATOM 1526 N N . PRO A 1 193 ? 0.218 27.672 -21.188 1 94.44 193 PRO A N 1
ATOM 1527 C CA . PRO A 1 193 ? 0.963 28.922 -21.078 1 94.44 193 PRO A CA 1
ATOM 1528 C C . PRO A 1 193 ? 2.082 29.031 -22.109 1 94.44 193 PRO A C 1
ATOM 1530 O O . PRO A 1 193 ? 2.482 28.031 -22.703 1 94.44 193 PRO A O 1
ATOM 1533 N N . SER A 1 194 ? 2.537 30.328 -22.344 1 95.38 194 SER A N 1
ATOM 1534 C CA . SER A 1 194 ? 3.711 30.531 -23.188 1 95.38 194 SER A CA 1
ATOM 1535 C C . SER A 1 194 ? 4.957 29.922 -22.562 1 95.38 194 SER A C 1
ATOM 1537 O O . SER A 1 194 ? 4.965 29.609 -21.359 1 95.38 194 SER A O 1
ATOM 1539 N N . LEU A 1 195 ? 5.945 29.672 -23.375 1 95.75 195 LEU A N 1
ATOM 1540 C CA . LEU A 1 195 ? 7.176 29.062 -22.906 1 95.75 195 LEU A CA 1
ATOM 1541 C C . LEU A 1 195 ? 7.754 29.844 -21.719 1 95.75 195 LEU A C 1
ATOM 1543 O O . LEU A 1 195 ? 8.156 29.25 -20.719 1 95.75 195 LEU A O 1
ATOM 1547 N N . ASP A 1 196 ? 7.785 31.141 -21.828 1 95.75 196 ASP A N 1
ATOM 1548 C CA . ASP A 1 196 ? 8.336 31.969 -20.766 1 95.75 196 ASP A CA 1
ATOM 1549 C C . ASP A 1 196 ? 7.508 31.844 -19.484 1 95.75 196 ASP A C 1
ATOM 1551 O O . ASP A 1 196 ? 8.062 31.781 -18.391 1 95.75 196 ASP A O 1
ATOM 1555 N N . HIS A 1 197 ? 6.258 31.891 -19.703 1 96.62 197 HIS A N 1
ATOM 1556 C CA . HIS A 1 197 ? 5.375 31.75 -18.547 1 96.62 197 HIS A CA 1
ATOM 1557 C C . HIS A 1 197 ? 5.504 30.375 -17.922 1 96.62 197 HIS A C 1
ATOM 1559 O O . HIS A 1 197 ? 5.484 30.234 -16.688 1 96.62 197 HIS A O 1
ATOM 1565 N N . ALA A 1 198 ? 5.559 29.344 -18.703 1 97.19 198 ALA A N 1
ATOM 1566 C CA . ALA A 1 198 ? 5.754 27.984 -18.203 1 97.19 198 ALA A CA 1
ATOM 1567 C C . ALA A 1 198 ? 7.035 27.891 -17.375 1 97.19 198 ALA A C 1
ATOM 1569 O O . ALA A 1 198 ? 7.051 27.266 -16.312 1 97.19 198 ALA A O 1
ATOM 1570 N N . MET A 1 199 ? 8.062 28.5 -17.859 1 96.81 199 MET A N 1
ATOM 1571 C CA . MET A 1 199 ? 9.336 28.5 -17.156 1 96.81 199 MET A CA 1
ATOM 1572 C C . MET A 1 199 ? 9.211 29.203 -15.805 1 96.81 199 MET A C 1
ATOM 1574 O O . MET A 1 199 ? 9.766 28.75 -14.805 1 96.81 199 MET A O 1
ATOM 1578 N N . PHE A 1 200 ? 8.461 30.297 -15.844 1 97.31 200 PHE A N 1
ATOM 1579 C CA . PHE A 1 200 ? 8.211 31.031 -14.602 1 97.31 200 PHE A CA 1
ATOM 1580 C C . PHE A 1 200 ? 7.484 30.156 -13.594 1 97.31 200 PHE A C 1
ATOM 1582 O O . PHE A 1 200 ? 7.859 30.109 -12.422 1 97.31 200 PHE A O 1
ATOM 1589 N N . LEU A 1 201 ? 6.48 29.438 -14.031 1 96.81 201 LEU A N 1
ATOM 1590 C CA . LEU A 1 201 ? 5.691 28.578 -13.164 1 96.81 201 LEU A CA 1
ATOM 1591 C C . LEU A 1 201 ? 6.527 27.406 -12.656 1 96.81 201 LEU A C 1
ATOM 1593 O O . LEU A 1 201 ? 6.398 27 -11.5 1 96.81 201 LEU A O 1
ATOM 1597 N N . LEU A 1 202 ? 7.348 26.844 -13.484 1 97.19 202 LEU A N 1
ATOM 1598 C CA . LEU A 1 202 ? 8.227 25.75 -13.07 1 97.19 202 LEU A CA 1
ATOM 1599 C C . LEU A 1 202 ? 9.211 26.219 -12.008 1 97.19 202 LEU A C 1
ATOM 1601 O O . LEU A 1 202 ? 9.523 25.469 -11.078 1 97.19 202 LEU A O 1
ATOM 1605 N N . ASN A 1 203 ? 9.641 27.422 -12.141 1 96.12 203 ASN A N 1
ATOM 1606 C CA . ASN A 1 203 ? 10.531 27.984 -11.133 1 96.12 203 ASN A CA 1
ATOM 1607 C C . ASN A 1 203 ? 9.812 28.203 -9.805 1 96.12 203 ASN A C 1
ATOM 1609 O O . ASN A 1 203 ? 10.414 28.062 -8.734 1 96.12 203 ASN A O 1
ATOM 1613 N N . ALA A 1 204 ? 8.586 28.562 -9.93 1 95.62 204 ALA A N 1
ATOM 1614 C CA . ALA A 1 204 ? 7.785 28.688 -8.711 1 95.62 204 ALA A CA 1
ATOM 1615 C C . ALA A 1 204 ? 7.68 27.344 -7.992 1 95.62 204 ALA A C 1
ATOM 1617 O O . ALA A 1 204 ? 7.766 27.281 -6.766 1 95.62 204 ALA A O 1
ATOM 1618 N N . VAL A 1 205 ? 7.48 26.281 -8.766 1 96.81 205 VAL A N 1
ATOM 1619 C CA . VAL A 1 205 ? 7.398 24.953 -8.188 1 96.81 205 VAL A CA 1
ATOM 1620 C C . VAL A 1 205 ? 8.719 24.609 -7.496 1 96.81 205 VAL A C 1
ATOM 1622 O O . VAL A 1 205 ? 8.727 24.078 -6.383 1 96.81 205 VAL A O 1
ATOM 1625 N N . LYS A 1 206 ? 9.836 24.922 -8.086 1 93.75 206 LYS A N 1
ATOM 1626 C CA . LYS A 1 206 ? 11.148 24.656 -7.512 1 93.75 206 LYS A CA 1
ATOM 1627 C C . LYS A 1 206 ? 11.344 25.422 -6.211 1 93.75 206 LYS A C 1
ATOM 1629 O O . LYS A 1 206 ? 11.875 24.875 -5.234 1 93.75 206 LYS A O 1
ATOM 1634 N N . PHE A 1 207 ? 10.867 26.594 -6.191 1 91.25 207 PHE A N 1
ATOM 1635 C CA . PHE A 1 207 ? 11.055 27.453 -5.035 1 91.25 207 PHE A CA 1
ATOM 1636 C C . PHE A 1 207 ? 10.203 27 -3.859 1 91.25 207 PHE A C 1
ATOM 1638 O O . PHE A 1 207 ? 10.695 26.891 -2.732 1 91.25 207 PHE A O 1
ATOM 1645 N N . HIS A 1 208 ? 8.977 26.703 -4.121 1 92.06 208 HIS A N 1
ATOM 1646 C CA . HIS A 1 208 ? 8.023 26.453 -3.045 1 92.06 208 HIS A CA 1
ATOM 1647 C C . HIS A 1 208 ? 8.094 25 -2.578 1 92.06 208 HIS A C 1
ATOM 1649 O O . HIS A 1 208 ? 7.824 24.719 -1.412 1 92.06 208 HIS A O 1
ATOM 1655 N N . ALA A 1 209 ? 8.398 24.094 -3.486 1 93.38 209 ALA A N 1
ATOM 1656 C CA . ALA A 1 209 ? 8.312 22.688 -3.123 1 93.38 209 ALA A CA 1
ATOM 1657 C C . ALA A 1 209 ? 9.617 21.953 -3.436 1 93.38 209 ALA A C 1
ATOM 1659 O O . ALA A 1 209 ? 9.891 20.891 -2.871 1 93.38 209 ALA A O 1
ATOM 1660 N N . GLY A 1 210 ? 10.477 22.5 -4.215 1 88.69 210 GLY A N 1
ATOM 1661 C CA . GLY A 1 210 ? 11.648 21.812 -4.742 1 88.69 210 GLY A CA 1
ATOM 1662 C C . GLY A 1 210 ? 12.742 21.625 -3.711 1 88.69 210 GLY A C 1
ATOM 1663 O O . GLY A 1 210 ? 13.625 20.781 -3.881 1 88.69 210 GLY A O 1
ATOM 1664 N N . GLN A 1 211 ? 12.656 22.406 -2.645 1 84.44 211 GLN A N 1
ATOM 1665 C CA . GLN A 1 211 ? 13.68 22.266 -1.613 1 84.44 211 GLN A CA 1
ATOM 1666 C C . GLN A 1 211 ? 13.367 21.094 -0.689 1 84.44 211 GLN A C 1
ATOM 1668 O O . GLN A 1 211 ? 14.273 20.531 -0.065 1 84.44 211 GLN A O 1
ATOM 1673 N N . VAL A 1 212 ? 12.133 20.75 -0.68 1 85.56 212 VAL A N 1
ATOM 1674 C CA . VAL A 1 212 ? 11.672 19.719 0.246 1 85.56 212 VAL A CA 1
ATOM 1675 C C . VAL A 1 212 ? 11.477 18.391 -0.502 1 85.56 212 VAL A C 1
ATOM 1677 O O . VAL A 1 212 ? 11.797 17.328 0.019 1 85.56 212 VAL A O 1
ATOM 1680 N N . TYR A 1 213 ? 11.047 18.484 -1.736 1 92.94 213 TYR A N 1
ATOM 1681 C CA . TYR A 1 213 ? 10.664 17.297 -2.492 1 92.94 213 TYR A CA 1
ATOM 1682 C C . TYR A 1 213 ? 11.32 17.297 -3.867 1 92.94 213 TYR A C 1
ATOM 1684 O O . TYR A 1 213 ? 11.562 18.344 -4.449 1 92.94 213 TYR A O 1
ATOM 1692 N N . HIS A 1 214 ? 11.648 16.125 -4.258 1 95.25 214 HIS A N 1
ATOM 1693 C CA . HIS A 1 214 ? 11.992 15.93 -5.66 1 95.25 214 HIS A CA 1
ATOM 1694 C C . HIS A 1 214 ? 10.742 15.672 -6.5 1 95.25 214 HIS A C 1
ATOM 1696 O O . HIS A 1 214 ? 10.133 14.609 -6.402 1 95.25 214 HIS A O 1
ATOM 1702 N N . LEU A 1 215 ? 10.461 16.594 -7.387 1 96.94 215 LEU A N 1
ATOM 1703 C CA . LEU A 1 215 ? 9.227 16.484 -8.156 1 96.94 215 LEU A CA 1
ATOM 1704 C C . LEU A 1 215 ? 9.531 16.203 -9.633 1 96.94 215 LEU A C 1
ATOM 1706 O O . LEU A 1 215 ? 8.703 15.625 -10.336 1 96.94 215 LEU A O 1
ATOM 1710 N N . PHE A 1 216 ? 10.602 16.656 -10.117 1 97 216 PHE A N 1
ATOM 1711 C CA . PHE A 1 216 ? 11.055 16.422 -11.477 1 97 216 PHE A CA 1
ATOM 1712 C C . PHE A 1 216 ? 12.555 16.672 -11.602 1 97 216 PHE A C 1
ATOM 1714 O O . PHE A 1 216 ? 13.156 17.328 -10.75 1 97 216 PHE A O 1
ATOM 1721 N N . ASP A 1 217 ? 13.109 16.062 -12.57 1 94.19 217 ASP A N 1
ATOM 1722 C CA . ASP A 1 217 ? 14.508 16.328 -12.891 1 94.19 217 ASP A CA 1
ATOM 1723 C C . ASP A 1 217 ? 14.641 17.578 -13.75 1 94.19 217 ASP A C 1
ATOM 1725 O O . ASP A 1 217 ? 14.242 17.578 -14.914 1 94.19 217 ASP A O 1
ATOM 1729 N N . ASP A 1 218 ? 15.32 18.531 -13.234 1 91.69 218 ASP A N 1
ATOM 1730 C CA . ASP A 1 218 ? 15.344 19.859 -13.852 1 91.69 218 ASP A CA 1
ATOM 1731 C C . ASP A 1 218 ? 16.016 19.812 -15.219 1 91.69 218 ASP A C 1
ATOM 1733 O O . ASP A 1 218 ? 15.5 20.391 -16.188 1 91.69 218 ASP A O 1
ATOM 1737 N N . GLY A 1 219 ? 17.156 19.172 -15.312 1 90.19 219 GLY A N 1
ATOM 1738 C CA . GLY A 1 219 ? 17.906 19.141 -16.562 1 90.19 219 GLY A CA 1
ATOM 1739 C C . GLY A 1 219 ? 17.141 18.484 -17.688 1 90.19 219 GLY A C 1
ATOM 1740 O O . GLY A 1 219 ? 16.859 19.109 -18.719 1 90.19 219 GLY A O 1
ATOM 1741 N N . SER A 1 220 ? 16.656 17.312 -17.453 1 91.5 220 SER A N 1
ATOM 1742 C CA . SER A 1 220 ? 15.961 16.547 -18.484 1 91.5 220 SER A CA 1
ATOM 1743 C C . SER A 1 220 ? 14.594 17.156 -18.797 1 91.5 220 SER A C 1
ATOM 1745 O O . SER A 1 220 ? 14.18 17.188 -19.953 1 91.5 220 SER A O 1
ATOM 1747 N N . PHE A 1 221 ? 13.961 17.672 -17.828 1 95.56 221 PHE A N 1
ATOM 1748 C CA . PHE A 1 221 ? 12.609 18.203 -18.016 1 95.56 221 PHE A CA 1
ATOM 1749 C C . PHE A 1 221 ? 12.641 19.469 -18.844 1 95.56 221 PHE A C 1
ATOM 1751 O O . PHE A 1 221 ? 11.789 19.672 -19.719 1 95.56 221 PHE A O 1
ATOM 1758 N N . THR A 1 222 ? 13.633 20.328 -18.609 1 94.12 222 THR A N 1
ATOM 1759 C CA . THR A 1 222 ? 13.75 21.594 -19.328 1 94.12 222 THR A CA 1
ATOM 1760 C C . THR A 1 222 ? 14.109 21.344 -20.797 1 94.12 222 THR A C 1
ATOM 1762 O O . THR A 1 222 ? 13.625 22.047 -21.688 1 94.12 222 THR A O 1
ATOM 1765 N N . GLN A 1 223 ? 14.922 20.359 -21.016 1 94.25 223 GLN A N 1
ATOM 1766 C CA . GLN A 1 223 ? 15.25 20 -22.391 1 94.25 223 GLN A CA 1
ATOM 1767 C C . GLN A 1 223 ? 14.008 19.578 -23.156 1 94.25 223 GLN A C 1
ATOM 1769 O O . GLN A 1 223 ? 13.805 19.984 -24.297 1 94.25 223 GLN A O 1
ATOM 1774 N N . GLN A 1 224 ? 13.234 18.781 -22.516 1 95 224 GLN A N 1
ATOM 1775 C CA . GLN A 1 224 ? 12.008 18.297 -23.156 1 95 224 GLN A CA 1
ATOM 1776 C C . GLN A 1 224 ? 10.992 19.422 -23.312 1 95 224 GLN A C 1
ATOM 1778 O O . GLN A 1 224 ? 10.211 19.422 -24.266 1 95 224 GLN A O 1
ATOM 1783 N N . LEU A 1 225 ? 11.062 20.375 -22.375 1 96.25 225 LEU A N 1
ATOM 1784 C CA . LEU A 1 225 ? 10.18 21.547 -22.469 1 96.25 225 LEU A CA 1
ATOM 1785 C C . LEU A 1 225 ? 10.438 22.312 -23.766 1 96.25 225 LEU A C 1
ATOM 1787 O O . LEU A 1 225 ? 9.492 22.672 -24.469 1 96.25 225 LEU A O 1
ATOM 1791 N N . TYR A 1 226 ? 11.664 22.531 -24.078 1 95.38 226 TYR A N 1
ATOM 1792 C CA . TYR A 1 226 ? 12.023 23.25 -25.297 1 95.38 226 TYR A CA 1
ATOM 1793 C C . TYR A 1 226 ? 11.641 22.438 -26.531 1 95.38 226 TYR A C 1
ATOM 1795 O O . TYR A 1 226 ? 11.172 23.016 -27.531 1 95.38 226 TYR A O 1
ATOM 1803 N N . LEU A 1 227 ? 11.844 21.188 -26.422 1 94.38 227 LEU A N 1
ATOM 1804 C CA . LEU A 1 227 ? 11.469 20.328 -27.531 1 94.38 227 LEU A CA 1
ATOM 1805 C C . LEU A 1 227 ? 9.961 20.375 -27.781 1 94.38 227 LEU A C 1
ATOM 1807 O O . LEU A 1 227 ? 9.516 20.422 -28.938 1 94.38 227 LEU A O 1
ATOM 1811 N N . PHE A 1 228 ? 9.227 20.328 -26.734 1 94.94 228 PHE A N 1
ATOM 1812 C CA . PHE A 1 228 ? 7.773 20.344 -26.828 1 94.94 228 PHE A CA 1
ATOM 1813 C C . PHE A 1 228 ? 7.297 21.641 -27.469 1 94.94 228 PHE A C 1
ATOM 1815 O O . PHE A 1 228 ? 6.457 21.625 -28.375 1 94.94 228 PHE A O 1
ATOM 1822 N N . TYR A 1 229 ? 7.805 22.766 -27.062 1 94.62 229 TYR A N 1
ATOM 1823 C CA . TYR A 1 229 ? 7.332 24.078 -27.531 1 94.62 229 TYR A CA 1
ATOM 1824 C C . TYR A 1 229 ? 7.828 24.359 -28.938 1 94.62 229 TYR A C 1
ATOM 1826 O O . TYR A 1 229 ? 7.328 25.281 -29.609 1 94.62 229 TYR A O 1
ATOM 1834 N N . SER A 1 230 ? 8.828 23.594 -29.391 1 94.19 230 SER A N 1
ATOM 1835 C CA . SER A 1 230 ? 9.242 23.719 -30.797 1 94.19 230 SER A CA 1
ATOM 1836 C C . SER A 1 230 ? 8.164 23.203 -31.734 1 94.19 230 SER A C 1
ATOM 1838 O O . SER A 1 230 ? 7.969 23.734 -32.812 1 94.19 230 SER A O 1
ATOM 1840 N N . ASN A 1 231 ? 7.422 22.078 -31.281 1 92.44 231 ASN A N 1
ATOM 1841 C CA . ASN A 1 231 ? 6.301 21.516 -32.031 1 92.44 231 ASN A CA 1
ATOM 1842 C C . ASN A 1 231 ? 5.289 20.859 -31.094 1 92.44 231 ASN A C 1
ATOM 1844 O O . ASN A 1 231 ? 5.207 19.625 -31.047 1 92.44 231 ASN A O 1
ATOM 1848 N N . PRO A 1 232 ? 4.441 21.625 -30.594 1 88.81 232 PRO A N 1
ATOM 1849 C CA . PRO A 1 232 ? 3.51 21.109 -29.594 1 88.81 232 PRO A CA 1
ATOM 1850 C C . PRO A 1 232 ? 2.584 20.031 -30.156 1 88.81 232 PRO A C 1
ATOM 1852 O O . PRO A 1 232 ? 2.227 19.078 -29.438 1 88.81 232 PRO A O 1
ATOM 1855 N N . ALA A 1 233 ? 2.197 20.062 -31.359 1 85.94 233 ALA A N 1
ATOM 1856 C CA . ALA A 1 233 ? 1.284 19.109 -31.969 1 85.94 233 ALA A CA 1
ATOM 1857 C C . ALA A 1 233 ? 1.908 17.703 -32 1 85.94 233 ALA A C 1
ATOM 1859 O O . ALA A 1 233 ? 1.232 16.719 -31.75 1 85.94 233 ALA A O 1
ATOM 1860 N N . GLU A 1 234 ? 3.084 17.719 -32.312 1 86 234 GLU A N 1
ATOM 1861 C CA . GLU A 1 234 ? 3.805 16.438 -32.312 1 86 234 GLU A CA 1
ATOM 1862 C C . GLU A 1 234 ? 4.152 15.977 -30.922 1 86 234 GLU A C 1
ATOM 1864 O O . GLU A 1 234 ? 4.121 14.781 -30.625 1 86 234 GLU A O 1
ATOM 1869 N N . GLY A 1 235 ? 4.465 16.828 -30.156 1 84.88 235 GLY A N 1
ATOM 1870 C CA . GLY A 1 235 ? 4.898 16.531 -28.797 1 84.88 235 GLY A CA 1
ATOM 1871 C C . GLY A 1 235 ? 3.82 15.883 -27.953 1 84.88 235 GLY A C 1
ATOM 1872 O O . GLY A 1 235 ? 4.105 14.969 -27.172 1 84.88 235 GLY A O 1
ATOM 1873 N N . ILE A 1 236 ? 2.635 16.281 -28.156 1 82.31 236 ILE A N 1
ATOM 1874 C CA . ILE A 1 236 ? 1.522 15.789 -27.359 1 82.31 236 ILE A CA 1
ATOM 1875 C C . ILE A 1 236 ? 1.311 14.297 -27.625 1 82.31 236 ILE A C 1
ATOM 1877 O O . ILE A 1 236 ? 0.892 13.547 -26.75 1 82.31 236 ILE A O 1
ATOM 1881 N N . ASN A 1 237 ? 1.653 13.859 -28.734 1 80.31 237 ASN A N 1
ATOM 1882 C CA . ASN A 1 237 ? 1.449 12.469 -29.125 1 80.31 237 ASN A CA 1
ATOM 1883 C C . ASN A 1 237 ? 2.662 11.609 -28.781 1 80.31 237 ASN A C 1
ATOM 1885 O O . ASN A 1 237 ? 2.521 10.422 -28.5 1 80.31 237 ASN A O 1
ATOM 1889 N N . GLU A 1 238 ? 3.787 12.258 -28.797 1 82.12 238 GLU A N 1
ATOM 1890 C CA . GLU A 1 238 ? 5.02 11.492 -28.625 1 82.12 238 GLU A CA 1
ATOM 1891 C C . GLU A 1 238 ? 5.457 11.477 -27.172 1 82.12 238 GLU A C 1
ATOM 1893 O O . GLU A 1 238 ? 6.078 10.516 -26.719 1 82.12 238 GLU A O 1
ATOM 1898 N N . MET A 1 239 ? 5.113 12.531 -26.516 1 88.69 239 MET A N 1
ATOM 1899 C CA . MET A 1 239 ? 5.578 12.672 -25.141 1 88.69 239 MET A CA 1
ATOM 1900 C C . MET A 1 239 ? 4.41 12.625 -24.156 1 88.69 239 MET A C 1
ATOM 1902 O O . MET A 1 239 ? 4.223 13.547 -23.359 1 88.69 239 MET A O 1
ATOM 1906 N N . LYS A 1 240 ? 3.76 11.594 -24.109 1 90.88 240 LYS A N 1
ATOM 1907 C CA . LYS A 1 240 ? 2.498 11.492 -23.391 1 90.88 240 LYS A CA 1
ATOM 1908 C C . LYS A 1 240 ? 2.717 11.664 -21.891 1 90.88 240 LYS A C 1
ATOM 1910 O O . LYS A 1 240 ? 2.102 12.531 -21.266 1 90.88 240 LYS A O 1
ATOM 1915 N N . LEU A 1 241 ? 3.66 10.914 -21.312 1 94.56 241 LEU A N 1
ATOM 1916 C CA . LEU A 1 241 ? 3.891 10.984 -19.875 1 94.56 241 LEU A CA 1
ATOM 1917 C C . LEU A 1 241 ? 4.477 12.336 -19.484 1 94.56 241 LEU A C 1
ATOM 1919 O O . LEU A 1 241 ? 4.094 12.914 -18.469 1 94.56 241 LEU A O 1
ATOM 1923 N N . TRP A 1 242 ? 5.363 12.844 -20.297 1 96.38 242 TRP A N 1
ATOM 1924 C CA . TRP A 1 242 ? 5.941 14.156 -20.016 1 96.38 242 TRP A CA 1
ATOM 1925 C C . TRP A 1 242 ? 4.867 15.234 -20.016 1 96.38 242 TRP A C 1
ATOM 1927 O O . TRP A 1 242 ? 4.879 16.125 -19.156 1 96.38 242 TRP A O 1
ATOM 1937 N N . TYR A 1 243 ? 3.988 15.195 -21 1 95.62 243 TYR A N 1
ATOM 1938 C CA . TYR A 1 243 ? 2.918 16.188 -21.109 1 95.62 243 TYR A CA 1
ATOM 1939 C C . TYR A 1 243 ? 2.045 16.172 -19.859 1 95.62 243 TYR A C 1
ATOM 1941 O O . TYR A 1 243 ? 1.681 17.219 -19.328 1 95.62 243 TYR A O 1
ATOM 1949 N N . ILE A 1 244 ? 1.678 14.977 -19.406 1 96.25 244 ILE A N 1
ATOM 1950 C CA . ILE A 1 244 ? 0.895 14.844 -18.188 1 96.25 244 ILE A CA 1
ATOM 1951 C C . ILE A 1 244 ? 1.656 15.461 -17.016 1 96.25 244 ILE A C 1
ATOM 1953 O O . ILE A 1 244 ? 1.084 16.219 -16.219 1 96.25 244 ILE A O 1
ATOM 1957 N N . HIS A 1 245 ? 2.949 15.109 -16.922 1 98 245 HIS A N 1
ATOM 1958 C CA . HIS A 1 245 ? 3.816 15.664 -15.883 1 98 245 HIS A CA 1
ATOM 1959 C C . HIS A 1 245 ? 3.838 17.188 -15.938 1 98 245 HIS A C 1
ATOM 1961 O O . HIS A 1 245 ? 3.732 17.859 -14.906 1 98 245 HIS A O 1
ATOM 1967 N N . PHE A 1 246 ? 3.943 17.703 -17.172 1 97.38 246 PHE A N 1
ATOM 1968 C CA . PHE A 1 246 ? 3.988 19.141 -17.438 1 97.38 246 PHE A CA 1
ATOM 1969 C C . PHE A 1 246 ? 2.717 19.812 -16.953 1 97.38 246 PHE A C 1
ATOM 1971 O O . PHE A 1 246 ? 2.779 20.844 -16.266 1 97.38 246 PHE A O 1
ATOM 1978 N N . LEU A 1 247 ? 1.577 19.266 -17.234 1 97 247 LEU A N 1
ATOM 1979 C CA . LEU A 1 247 ? 0.301 19.828 -16.812 1 97 247 LEU A CA 1
ATOM 1980 C C . LEU A 1 247 ? 0.212 19.922 -15.297 1 97 247 LEU A C 1
ATOM 1982 O O . LEU A 1 247 ? -0.245 20.938 -14.758 1 97 247 LEU A O 1
ATOM 1986 N N . ILE A 1 248 ? 0.646 18.906 -14.586 1 98.25 248 ILE A N 1
ATOM 1987 C CA . ILE A 1 248 ? 0.561 18.875 -13.133 1 98.25 248 ILE A CA 1
ATOM 1988 C C . ILE A 1 248 ? 1.502 19.922 -12.539 1 98.25 248 ILE A C 1
ATOM 1990 O O . ILE A 1 248 ? 1.142 20.625 -11.586 1 98.25 248 ILE A O 1
ATOM 1994 N N . LEU A 1 249 ? 2.701 20 -13.094 1 98.25 249 LEU A N 1
ATOM 1995 C CA . LEU A 1 249 ? 3.674 20.969 -12.594 1 98.25 249 LEU A CA 1
ATOM 1996 C C . LEU A 1 249 ? 3.184 22.391 -12.812 1 98.25 249 LEU A C 1
ATOM 1998 O O . LEU A 1 249 ? 3.357 23.25 -11.938 1 98.25 249 LEU A O 1
ATOM 2002 N N . ILE A 1 250 ? 2.568 22.656 -13.961 1 97.75 250 ILE A N 1
ATOM 2003 C CA . ILE A 1 250 ? 2.025 23.984 -14.219 1 97.75 250 ILE A CA 1
ATOM 2004 C C . ILE A 1 250 ? 0.865 24.266 -13.273 1 97.75 250 ILE A C 1
ATOM 2006 O O . ILE A 1 250 ? 0.711 25.391 -12.781 1 97.75 250 ILE A O 1
ATOM 2010 N N . ALA A 1 251 ? 0.056 23.25 -13.031 1 97.06 251 ALA A N 1
ATOM 2011 C CA . ALA A 1 251 ? -1.03 23.406 -12.07 1 97.06 251 ALA A CA 1
ATOM 2012 C C . ALA A 1 251 ? -0.49 23.766 -10.688 1 97.06 251 ALA A C 1
ATOM 2014 O O . ALA A 1 251 ? -1.014 24.656 -10.016 1 97.06 251 ALA A O 1
ATOM 2015 N N . LEU A 1 252 ? 0.538 23.094 -10.227 1 97.31 252 LEU A N 1
ATOM 2016 C CA . LEU A 1 252 ? 1.182 23.391 -8.953 1 97.31 252 LEU A CA 1
ATOM 2017 C C . LEU A 1 252 ? 1.734 24.812 -8.945 1 97.31 252 LEU A C 1
ATOM 2019 O O . LEU A 1 252 ? 1.526 25.562 -7.988 1 97.31 252 LEU A O 1
ATOM 2023 N N . GLY A 1 253 ? 2.424 25.156 -10.047 1 97.25 253 GLY A N 1
ATOM 2024 C CA . GLY A 1 253 ? 2.971 26.5 -10.156 1 97.25 253 GLY A CA 1
ATOM 2025 C C . GLY A 1 253 ? 1.92 27.578 -10.008 1 97.25 253 GLY A C 1
ATOM 2026 O O . GLY A 1 253 ? 2.117 28.547 -9.273 1 97.25 253 GLY A O 1
ATOM 2027 N N . LYS A 1 254 ? 0.818 27.391 -10.625 1 95.5 254 LYS A N 1
ATOM 2028 C CA . LYS A 1 254 ? -0.27 28.359 -10.547 1 95.5 254 LYS A CA 1
ATOM 2029 C C . LYS A 1 254 ? -0.852 28.438 -9.141 1 95.5 254 LYS A C 1
ATOM 2031 O O . LYS A 1 254 ? -1.191 29.516 -8.656 1 95.5 254 LYS A O 1
ATOM 2036 N N . SER A 1 255 ? -0.972 27.281 -8.523 1 94.06 255 SER A N 1
ATOM 2037 C CA . SER A 1 255 ? -1.533 27.234 -7.18 1 94.06 255 SER A CA 1
ATOM 2038 C C . SER A 1 255 ? -0.613 27.922 -6.172 1 94.06 255 SER A C 1
ATOM 2040 O O . SER A 1 255 ? -1.076 28.438 -5.16 1 94.06 255 SER A O 1
ATOM 2042 N N . PHE A 1 256 ? 0.667 27.969 -6.441 1 93.38 256 PHE A N 1
ATOM 2043 C CA . PHE A 1 256 ? 1.632 28.578 -5.531 1 93.38 256 PHE A CA 1
ATOM 2044 C C . PHE A 1 256 ? 1.624 30.094 -5.668 1 93.38 256 PHE A C 1
ATOM 2046 O O . PHE A 1 256 ? 1.876 30.812 -4.695 1 93.38 256 PHE A O 1
ATOM 2053 N N . ILE A 1 257 ? 1.366 30.562 -6.793 1 90.88 257 ILE A N 1
ATOM 2054 C CA . ILE A 1 257 ? 1.587 31.969 -7.07 1 90.88 257 ILE A CA 1
ATOM 2055 C C . ILE A 1 257 ? 0.279 32.75 -6.898 1 90.88 257 ILE A C 1
ATOM 2057 O O . ILE A 1 257 ? 0.274 33.875 -6.395 1 90.88 257 ILE A O 1
ATOM 2061 N N . VAL A 1 258 ? -0.778 32.156 -7.309 1 82.94 258 VAL A N 1
ATOM 2062 C CA . VAL A 1 258 ? -2.039 32.875 -7.32 1 82.94 258 VAL A CA 1
ATOM 2063 C C . VAL A 1 258 ? -2.793 32.625 -6.016 1 82.94 258 VAL A C 1
ATOM 2065 O O . VAL A 1 258 ? -3.039 31.484 -5.645 1 82.94 258 VAL A O 1
ATOM 2068 N N . CYS A 1 259 ? -2.939 33.719 -5.309 1 78.19 259 CYS A N 1
ATOM 2069 C CA . CYS A 1 259 ? -3.74 33.656 -4.094 1 78.19 259 CYS A CA 1
ATOM 2070 C C . CYS A 1 259 ? -5.074 34.375 -4.281 1 78.19 259 CYS A C 1
ATOM 2072 O O . CYS A 1 259 ? -5.109 35.594 -4.453 1 78.19 259 CYS A O 1
ATOM 2074 N N . ASP A 1 260 ? -6.145 33.562 -4.566 1 74.88 260 ASP A N 1
ATOM 2075 C CA . ASP A 1 260 ? -7.461 34.156 -4.773 1 74.88 260 ASP A CA 1
ATOM 2076 C C . ASP A 1 260 ? -8.508 33.5 -3.877 1 74.88 260 ASP A C 1
ATOM 2078 O O . ASP A 1 260 ? -8.867 32.344 -4.086 1 74.88 260 ASP A O 1
ATOM 2082 N N . ALA A 1 261 ? -8.945 34.25 -2.998 1 73.12 261 ALA A N 1
ATOM 2083 C CA . ALA A 1 261 ? -9.898 33.719 -2.014 1 73.12 261 ALA A CA 1
ATOM 2084 C C . ALA A 1 261 ? -11.297 33.594 -2.613 1 73.12 261 ALA A C 1
ATOM 2086 O O . ALA A 1 261 ? -12.156 32.906 -2.053 1 73.12 261 ALA A O 1
ATOM 2087 N N . GLN A 1 262 ? -11.477 34.094 -3.736 1 72.88 262 GLN A N 1
ATOM 2088 C CA . GLN A 1 262 ? -12.82 34.156 -4.293 1 72.88 262 GLN A CA 1
ATOM 2089 C C . GLN A 1 262 ? -13.102 32.938 -5.184 1 72.88 262 GLN A C 1
ATOM 2091 O O . GLN A 1 262 ? -14.258 32.656 -5.516 1 72.88 262 GLN A O 1
ATOM 2096 N N . VAL A 1 263 ? -12.078 32.281 -5.531 1 72.81 263 VAL A N 1
ATOM 2097 C CA . VAL A 1 263 ? -12.281 31.156 -6.434 1 72.81 263 VAL A CA 1
ATOM 2098 C C . VAL A 1 263 ? -12.383 29.859 -5.633 1 72.81 263 VAL A C 1
ATOM 2100 O O . VAL A 1 263 ? -11.555 29.594 -4.762 1 72.81 263 VAL A O 1
ATOM 2103 N N . PRO A 1 264 ? -13.461 29.172 -5.93 1 74.88 264 PRO A N 1
ATOM 2104 C CA . PRO A 1 264 ? -13.688 27.953 -5.141 1 74.88 264 PRO A CA 1
ATOM 2105 C C . PRO A 1 264 ? -12.625 26.891 -5.398 1 74.88 264 PRO A C 1
ATOM 2107 O O . PRO A 1 264 ? -12.305 26.109 -4.5 1 74.88 264 PRO A O 1
ATOM 2110 N N . SER A 1 265 ? -12.125 26.891 -6.652 1 84.88 265 SER A N 1
ATOM 2111 C CA . SER A 1 265 ? -11.109 25.906 -6.988 1 84.88 265 SER A CA 1
ATOM 2112 C C . SER A 1 265 ? -9.719 26.516 -7.012 1 84.88 265 SER A C 1
ATOM 2114 O O . SER A 1 265 ? -9.547 27.672 -7.402 1 84.88 265 SER A O 1
ATOM 2116 N N . PRO A 1 266 ? -8.758 25.719 -6.551 1 88.44 266 PRO A N 1
ATOM 2117 C CA . PRO A 1 266 ? -7.395 26.266 -6.609 1 88.44 266 PRO A CA 1
ATOM 2118 C C . PRO A 1 266 ? -6.965 26.625 -8.031 1 88.44 266 PRO A C 1
ATOM 2120 O O . PRO A 1 266 ? -7.332 25.938 -8.984 1 88.44 266 PRO A O 1
ATOM 2123 N N . PRO A 1 267 ? -6.184 27.672 -8.133 1 89.5 267 PRO A N 1
ATOM 2124 C CA . PRO A 1 267 ? -5.684 28.047 -9.461 1 89.5 267 PRO A CA 1
ATOM 2125 C C . PRO A 1 267 ? -4.93 26.891 -10.141 1 89.5 267 PRO A C 1
ATOM 2127 O O . PRO A 1 267 ? -4.066 26.266 -9.516 1 89.5 267 PRO A O 1
ATOM 2130 N N . GLY A 1 268 ? -5.301 26.594 -11.383 1 91.69 268 GLY A N 1
ATOM 2131 C CA . GLY A 1 268 ? -4.652 25.531 -12.133 1 91.69 268 GLY A CA 1
ATOM 2132 C C . GLY A 1 268 ? -5.328 24.188 -11.969 1 91.69 268 GLY A C 1
ATOM 2133 O O . GLY A 1 268 ? -4.871 23.188 -12.523 1 91.69 268 GLY A O 1
ATOM 2134 N N . ALA A 1 269 ? -6.461 24.172 -11.258 1 92.62 269 ALA A N 1
ATOM 2135 C CA . ALA A 1 269 ? -7.176 22.922 -11.008 1 92.62 269 ALA A CA 1
ATOM 2136 C C . ALA A 1 269 ? -7.617 22.281 -12.32 1 92.62 269 ALA A C 1
ATOM 2138 O O . ALA A 1 269 ? -7.648 21.047 -12.43 1 92.62 269 ALA A O 1
ATOM 2139 N N . ASP A 1 270 ? -7.973 23.109 -13.266 1 91.94 270 ASP A N 1
ATOM 2140 C CA . ASP A 1 270 ? -8.414 22.594 -14.562 1 91.94 270 ASP A CA 1
ATOM 2141 C C . ASP A 1 270 ? -7.293 21.812 -15.25 1 91.94 270 ASP A C 1
ATOM 2143 O O . ASP A 1 270 ? -7.547 20.781 -15.875 1 91.94 270 ASP A O 1
ATOM 2147 N N . LEU A 1 271 ? -6.047 22.328 -15.156 1 94.56 271 LEU A N 1
ATOM 2148 C CA . LEU A 1 271 ? -4.898 21.641 -15.734 1 94.56 271 LEU A CA 1
ATOM 2149 C C . LEU A 1 271 ? -4.633 20.328 -15.008 1 94.56 271 LEU A C 1
ATOM 2151 O O . LEU A 1 271 ? -4.285 19.328 -15.641 1 94.56 271 LEU A O 1
ATOM 2155 N N . PHE A 1 272 ? -4.793 20.344 -13.727 1 96.12 272 PHE A N 1
ATOM 2156 C CA . PHE A 1 272 ? -4.59 19.141 -12.938 1 96.12 272 PHE A CA 1
ATOM 2157 C C . PHE A 1 272 ? -5.617 18.078 -13.305 1 96.12 272 PHE A C 1
ATOM 2159 O O . PHE A 1 272 ? -5.266 16.906 -13.523 1 96.12 272 PHE A O 1
ATOM 2166 N N . ILE A 1 273 ? -6.891 18.438 -13.336 1 93.62 273 ILE A N 1
ATOM 2167 C CA . ILE A 1 273 ? -7.969 17.516 -13.672 1 93.62 273 ILE A CA 1
ATOM 2168 C C . ILE A 1 273 ? -7.738 16.938 -15.062 1 93.62 273 ILE A C 1
ATOM 2170 O O . ILE A 1 273 ? -7.902 15.727 -15.266 1 93.62 273 ILE A O 1
ATOM 2174 N N . HIS A 1 274 ? -7.332 17.797 -15.938 1 93.19 274 HIS A N 1
ATOM 2175 C CA . HIS A 1 274 ? -7.031 17.328 -17.281 1 93.19 274 HIS A CA 1
ATOM 2176 C C . HIS A 1 274 ? -5.914 16.297 -17.281 1 93.19 274 HIS A C 1
ATOM 2178 O O . HIS A 1 274 ? -5.988 15.289 -18 1 93.19 274 HIS A O 1
ATOM 2184 N N . ALA A 1 275 ? -4.887 16.547 -16.531 1 94.56 275 ALA A N 1
ATOM 2185 C CA . ALA A 1 275 ? -3.777 15.594 -16.422 1 94.56 275 ALA A CA 1
ATOM 2186 C C . ALA A 1 275 ? -4.254 14.258 -15.875 1 94.56 275 ALA A C 1
ATOM 2188 O O . ALA A 1 275 ? -3.842 13.195 -16.359 1 94.56 275 ALA A O 1
ATOM 2189 N N . VAL A 1 276 ? -5.117 14.289 -14.828 1 94.25 276 VAL A N 1
ATOM 2190 C CA . VAL A 1 276 ? -5.621 13.07 -14.203 1 94.25 276 VAL A CA 1
ATOM 2191 C C . VAL A 1 276 ? -6.453 12.281 -15.203 1 94.25 276 VAL A C 1
ATOM 2193 O O . VAL A 1 276 ? -6.375 11.047 -15.258 1 94.25 276 VAL A O 1
ATOM 2196 N N . GLN A 1 277 ? -7.195 12.969 -15.977 1 91.56 277 GLN A N 1
ATOM 2197 C CA . GLN A 1 277 ? -8.062 12.32 -16.953 1 91.56 277 GLN A CA 1
ATOM 2198 C C . GLN A 1 277 ? -7.242 11.672 -18.062 1 91.56 277 GLN A C 1
ATOM 2200 O O . GLN A 1 277 ? -7.688 10.703 -18.688 1 91.56 277 GLN A O 1
ATOM 2205 N N . LEU A 1 278 ? -6.031 12.203 -18.297 1 91.69 278 LEU A N 1
ATOM 2206 C CA . LEU A 1 278 ? -5.168 11.68 -19.344 1 91.69 278 LEU A CA 1
ATOM 2207 C C . LEU A 1 278 ? -4.293 10.547 -18.812 1 91.69 278 LEU A C 1
ATOM 2209 O O . LEU A 1 278 ? -3.666 9.828 -19.594 1 91.69 278 LEU A O 1
ATOM 2213 N N . LEU A 1 279 ? -4.23 10.383 -17.5 1 93.81 279 LEU A N 1
ATOM 2214 C CA . LEU A 1 279 ? -3.32 9.414 -16.906 1 93.81 279 LEU A CA 1
ATOM 2215 C C . LEU A 1 279 ? -3.656 8 -17.359 1 93.81 279 LEU A C 1
ATOM 2217 O O . LEU A 1 279 ? -4.785 7.535 -17.172 1 93.81 279 LEU A O 1
ATOM 2221 N N . PRO A 1 280 ? -2.736 7.312 -17.953 1 92.88 280 PRO A N 1
ATOM 2222 C CA . PRO A 1 280 ? -2.992 5.938 -18.391 1 92.88 280 PRO A CA 1
ATOM 2223 C C . PRO A 1 280 ? -3.031 4.949 -17.234 1 92.88 280 PRO A C 1
ATOM 2225 O O . PRO A 1 280 ? -2.848 5.34 -16.078 1 92.88 280 PRO A O 1
ATOM 2228 N N . GLU A 1 281 ? -3.354 3.719 -17.625 1 93.38 281 GLU A N 1
ATOM 2229 C CA . GLU A 1 281 ? -3.398 2.635 -16.641 1 93.38 281 GLU A CA 1
ATOM 2230 C C . GLU A 1 281 ? -1.993 2.182 -16.266 1 93.38 281 GLU A C 1
ATOM 2232 O O . GLU A 1 281 ? -1.021 2.508 -16.938 1 93.38 281 GLU A O 1
ATOM 2237 N N . THR A 1 282 ? -1.88 1.477 -15.148 1 93.44 282 THR A N 1
ATOM 2238 C CA . THR A 1 282 ? -0.607 1.009 -14.609 1 93.44 282 THR A CA 1
ATOM 2239 C C . THR A 1 282 ? 0.156 0.199 -15.656 1 93.44 282 THR A C 1
ATOM 2241 O O . THR A 1 282 ? 1.387 0.24 -15.703 1 93.44 282 THR A O 1
ATOM 2244 N N . THR A 1 283 ? -0.494 -0.507 -16.547 1 90.88 283 THR A N 1
ATOM 2245 C CA . THR A 1 283 ? 0.142 -1.313 -17.578 1 90.88 283 THR A CA 1
ATOM 2246 C C . THR A 1 283 ? 0.993 -0.44 -18.5 1 90.88 283 THR A C 1
ATOM 2248 O O . THR A 1 283 ? 1.967 -0.914 -19.078 1 90.88 283 THR A O 1
ATOM 2251 N N . TYR A 1 284 ? 0.598 0.795 -18.578 1 91.75 284 TYR A N 1
ATOM 2252 C CA . TYR A 1 284 ? 1.374 1.753 -19.359 1 91.75 284 TYR A CA 1
ATOM 2253 C C . TYR A 1 284 ? 2.455 2.404 -18.516 1 91.75 284 TYR A C 1
ATOM 2255 O O . TYR A 1 284 ? 3.578 2.617 -18.969 1 91.75 284 TYR A O 1
ATOM 2263 N N . LEU A 1 285 ? 2.154 2.727 -17.328 1 93.88 285 LEU A N 1
ATOM 2264 C CA . LEU A 1 285 ? 3.037 3.48 -16.453 1 93.88 285 LEU A CA 1
ATOM 2265 C C . LEU A 1 285 ? 4.32 2.703 -16.172 1 93.88 285 LEU A C 1
ATOM 2267 O O . LEU A 1 285 ? 5.379 3.299 -15.969 1 93.88 285 LEU A O 1
ATOM 2271 N N . ILE A 1 286 ? 4.285 1.38 -16.234 1 90.69 286 ILE A N 1
ATOM 2272 C CA . ILE A 1 286 ? 5.418 0.542 -15.852 1 90.69 286 ILE A CA 1
ATOM 2273 C C . ILE A 1 286 ? 6.488 0.593 -16.938 1 90.69 286 ILE A C 1
ATOM 2275 O O . ILE A 1 286 ? 7.613 0.135 -16.734 1 90.69 286 ILE A O 1
ATOM 2279 N N . GLN A 1 287 ? 6.176 1.211 -18.047 1 87 287 GLN A N 1
ATOM 2280 C CA . GLN A 1 287 ? 7.145 1.312 -19.141 1 87 287 GLN A CA 1
ATOM 2281 C C . GLN A 1 287 ? 8.227 2.338 -18.812 1 87 287 GLN A C 1
ATOM 2283 O O . GLN A 1 287 ? 9.336 2.275 -19.359 1 87 287 GLN A O 1
ATOM 2288 N N . ASP A 1 288 ? 7.902 3.26 -18 1 90.75 288 ASP A N 1
ATOM 2289 C CA . ASP A 1 288 ? 8.828 4.281 -17.516 1 90.75 288 ASP A CA 1
ATOM 2290 C C . ASP A 1 288 ? 8.617 4.555 -16.031 1 90.75 288 ASP A C 1
ATOM 2292 O O . ASP A 1 288 ? 7.945 5.52 -15.656 1 90.75 288 ASP A O 1
ATOM 2296 N N . PHE A 1 289 ? 9.297 3.775 -15.242 1 91.5 289 PHE A N 1
ATOM 2297 C CA . PHE A 1 289 ? 9.062 3.795 -13.797 1 91.5 289 PHE A CA 1
ATOM 2298 C C . PHE A 1 289 ? 9.406 5.16 -13.211 1 91.5 289 PHE A C 1
ATOM 2300 O O . PHE A 1 289 ? 8.68 5.672 -12.359 1 91.5 289 PHE A O 1
ATOM 2307 N N . ILE A 1 290 ? 10.484 5.766 -13.633 1 93.25 290 ILE A N 1
ATOM 2308 C CA . ILE A 1 290 ? 10.977 6.973 -12.977 1 93.25 290 ILE A CA 1
ATOM 2309 C C . ILE A 1 290 ? 10.047 8.141 -13.281 1 93.25 290 ILE A C 1
ATOM 2311 O O . ILE A 1 290 ? 9.609 8.852 -12.375 1 93.25 290 ILE A O 1
ATOM 2315 N N . THR A 1 291 ? 9.727 8.383 -14.547 1 95.69 291 THR A N 1
ATOM 2316 C CA . THR A 1 291 ? 8.82 9.469 -14.914 1 95.69 291 THR A CA 1
ATOM 2317 C C . THR A 1 291 ? 7.441 9.258 -14.297 1 95.69 291 THR A C 1
ATOM 2319 O O . THR A 1 291 ? 6.832 10.195 -13.789 1 95.69 291 THR A O 1
ATOM 2322 N N . SER A 1 292 ? 6.965 7.996 -14.367 1 97.06 292 SER A N 1
ATOM 2323 C CA . SER A 1 292 ? 5.656 7.676 -13.805 1 97.06 292 SER A CA 1
ATOM 2324 C C . SER A 1 292 ? 5.629 7.914 -12.305 1 97.06 292 SER A C 1
ATOM 2326 O O . SER A 1 292 ? 4.641 8.414 -11.766 1 97.06 292 SER A O 1
ATOM 2328 N N . SER A 1 293 ? 6.676 7.535 -11.617 1 97.06 293 SER A N 1
ATOM 2329 C CA . SER A 1 293 ? 6.75 7.758 -10.18 1 97.06 293 SER A CA 1
ATOM 2330 C C . SER A 1 293 ? 6.734 9.242 -9.844 1 97.06 293 SER A C 1
ATOM 2332 O O . SER A 1 293 ? 6.102 9.664 -8.875 1 97.06 293 SER A O 1
ATOM 2334 N N . GLU A 1 294 ? 7.441 10.031 -10.594 1 98.06 294 GLU A N 1
ATOM 2335 C CA . GLU A 1 294 ? 7.461 11.469 -10.375 1 98.06 294 GLU A CA 1
ATOM 2336 C C . GLU A 1 294 ? 6.082 12.086 -10.602 1 98.06 294 GLU A C 1
ATOM 2338 O O . GLU A 1 294 ? 5.648 12.945 -9.836 1 98.06 294 GLU A O 1
ATOM 2343 N N . ILE A 1 295 ? 5.414 11.625 -11.625 1 98.44 295 ILE A N 1
ATOM 2344 C CA . ILE A 1 295 ? 4.066 12.094 -11.922 1 98.44 295 ILE A CA 1
ATOM 2345 C C . ILE A 1 295 ? 3.141 11.789 -10.75 1 98.44 295 ILE A C 1
ATOM 2347 O O . ILE A 1 295 ? 2.432 12.672 -10.266 1 98.44 295 ILE A O 1
ATOM 2351 N N . LEU A 1 296 ? 3.174 10.562 -10.32 1 98.38 296 LEU A N 1
ATOM 2352 C CA . LEU A 1 296 ? 2.283 10.141 -9.242 1 98.38 296 LEU A CA 1
ATOM 2353 C C . LEU A 1 296 ? 2.631 10.844 -7.938 1 98.38 296 LEU A C 1
ATOM 2355 O O . LEU A 1 296 ? 1.747 11.141 -7.129 1 98.38 296 LEU A O 1
ATOM 2359 N N . CYS A 1 297 ? 3.846 11.102 -7.723 1 97.69 297 CYS A N 1
ATOM 2360 C CA . CYS A 1 297 ? 4.27 11.867 -6.555 1 97.69 297 CYS A CA 1
ATOM 2361 C C . CYS A 1 297 ? 3.689 13.273 -6.586 1 97.69 297 CYS A C 1
ATOM 2363 O O . CYS A 1 297 ? 3.188 13.766 -5.574 1 97.69 297 CYS A O 1
ATOM 2365 N N . CYS A 1 298 ? 3.807 13.914 -7.73 1 98.25 298 CYS A N 1
ATOM 2366 C CA . CYS A 1 298 ? 3.23 15.242 -7.891 1 98.25 298 CYS A CA 1
ATOM 2367 C C . CYS A 1 298 ? 1.723 15.211 -7.676 1 98.25 298 CYS A C 1
ATOM 2369 O O . CYS A 1 298 ? 1.163 16.125 -7.055 1 98.25 298 CYS A O 1
ATOM 2371 N N . MET A 1 299 ? 1.119 14.195 -8.172 1 97.88 299 MET A N 1
ATOM 2372 C CA . MET A 1 299 ? -0.323 14.047 -7.996 1 97.88 299 MET A CA 1
ATOM 2373 C C . MET A 1 299 ? -0.673 13.875 -6.523 1 97.88 299 MET A C 1
ATOM 2375 O O . MET A 1 299 ? -1.644 14.461 -6.039 1 97.88 299 MET A O 1
ATOM 2379 N N . ALA A 1 300 ? 0.082 13.07 -5.836 1 97.81 300 ALA A N 1
ATOM 2380 C CA . ALA A 1 300 ? -0.145 12.867 -4.406 1 97.81 300 ALA A CA 1
ATOM 2381 C C . ALA A 1 300 ? -0.042 14.18 -3.639 1 97.81 300 ALA A C 1
ATOM 2383 O O . ALA A 1 300 ? -0.886 14.477 -2.791 1 97.81 300 ALA A O 1
ATOM 2384 N N . LEU A 1 301 ? 0.986 14.914 -3.955 1 97.25 301 LEU A N 1
ATOM 2385 C CA . LEU A 1 301 ? 1.19 16.188 -3.281 1 97.25 301 LEU A CA 1
ATOM 2386 C C . LEU A 1 301 ? 0.028 17.141 -3.553 1 97.25 301 LEU A C 1
ATOM 2388 O O . LEU A 1 301 ? -0.452 17.812 -2.641 1 97.25 301 LEU A O 1
ATOM 2392 N N . TYR A 1 302 ? -0.378 17.219 -4.816 1 96.94 302 TYR A N 1
ATOM 2393 C CA . TYR A 1 302 ? -1.487 18.094 -5.176 1 96.94 302 TYR A CA 1
ATOM 2394 C C . TYR A 1 302 ? -2.766 17.672 -4.457 1 96.94 302 TYR A C 1
ATOM 2396 O O . TYR A 1 302 ? -3.463 18.516 -3.887 1 96.94 302 TYR A O 1
ATOM 2404 N N . TYR A 1 303 ? -3.098 16.406 -4.473 1 95.81 303 TYR A N 1
ATOM 2405 C CA . TYR A 1 303 ? -4.277 15.883 -3.789 1 95.81 303 TYR A CA 1
ATOM 2406 C C . TYR A 1 303 ? -4.219 16.188 -2.295 1 95.81 303 TYR A C 1
ATOM 2408 O O . TYR A 1 303 ? -5.223 16.578 -1.695 1 95.81 303 TYR A O 1
ATOM 2416 N N . LEU A 1 304 ? -3.102 15.961 -1.721 1 95 304 LEU A N 1
ATOM 2417 C CA . LEU A 1 304 ? -2.939 16.234 -0.297 1 95 304 LEU A CA 1
ATOM 2418 C C . LEU A 1 304 ? -3.191 17.703 0.005 1 95 304 LEU A C 1
ATOM 2420 O O . LEU A 1 304 ? -3.793 18.047 1.028 1 95 304 LEU A O 1
ATOM 2424 N N . SER A 1 305 ? -2.729 18.547 -0.883 1 94.62 305 SER A N 1
ATOM 2425 C CA . SER A 1 305 ? -2.832 20 -0.696 1 94.62 305 SER A CA 1
ATOM 2426 C C . SER A 1 305 ? -4.277 20.469 -0.793 1 94.62 305 SER A C 1
ATOM 2428 O O . SER A 1 305 ? -4.652 21.469 -0.195 1 94.62 305 SER A O 1
ATOM 2430 N N . VAL A 1 306 ? -5.098 19.766 -1.509 1 92.19 306 VAL A N 1
ATOM 2431 C CA . VAL A 1 306 ? -6.5 20.172 -1.626 1 92.19 306 VAL A CA 1
ATOM 2432 C C . VAL A 1 306 ? -7.352 19.328 -0.675 1 92.19 306 VAL A C 1
ATOM 2434 O O . VAL A 1 306 ? -8.57 19.234 -0.842 1 92.19 306 VAL A O 1
ATOM 2437 N N . ASP A 1 307 ? -6.707 18.609 0.186 1 91.12 307 ASP A N 1
ATOM 2438 C CA . ASP A 1 307 ? -7.316 17.859 1.288 1 91.12 307 ASP A CA 1
ATOM 2439 C C . ASP A 1 307 ? -8.062 16.625 0.777 1 91.12 307 ASP A C 1
ATOM 2441 O O . ASP A 1 307 ? -9.062 16.219 1.364 1 91.12 307 ASP A O 1
ATOM 2445 N N . SER A 1 308 ? -7.68 16.156 -0.385 1 92.19 308 SER A N 1
ATOM 2446 C CA . SER A 1 308 ? -8.102 14.844 -0.865 1 92.19 308 SER A CA 1
ATOM 2447 C C . SER A 1 308 ? -7.102 13.766 -0.467 1 92.19 308 SER A C 1
ATOM 2449 O O . SER A 1 308 ? -6.375 13.242 -1.314 1 92.19 308 SER A O 1
ATOM 2451 N N . ARG A 1 309 ? -7.133 13.453 0.738 1 93.06 309 ARG A N 1
ATOM 2452 C CA . ARG A 1 309 ? -6.066 12.672 1.355 1 93.06 309 ARG A CA 1
ATOM 2453 C C . ARG A 1 309 ? -6.105 11.219 0.887 1 93.06 309 ARG A C 1
ATOM 2455 O O . ARG A 1 309 ? -5.062 10.594 0.705 1 93.06 309 ARG A O 1
ATOM 2462 N N . VAL A 1 310 ? -7.312 10.664 0.706 1 93.31 310 VAL A N 1
ATOM 2463 C CA . VAL A 1 310 ? -7.422 9.273 0.283 1 93.31 310 VAL A CA 1
ATOM 2464 C C . VAL A 1 310 ? -6.852 9.117 -1.125 1 93.31 310 VAL A C 1
ATOM 2466 O O . VAL A 1 310 ? -6.152 8.141 -1.414 1 93.31 310 VAL A O 1
ATOM 2469 N N . SER A 1 311 ? -7.16 10.078 -1.979 1 95 311 SER A N 1
ATOM 2470 C CA . SER A 1 311 ? -6.609 10.039 -3.33 1 95 311 SER A CA 1
ATOM 2471 C C . SER A 1 311 ? -5.09 10.148 -3.312 1 95 311 SER A C 1
ATOM 2473 O O . SER A 1 311 ? -4.41 9.555 -4.152 1 95 311 SER A O 1
ATOM 2475 N N . ALA A 1 312 ? -4.602 10.984 -2.402 1 96.62 312 ALA A N 1
ATOM 2476 C CA . ALA A 1 312 ? -3.15 11.094 -2.258 1 96.62 312 ALA A CA 1
ATOM 2477 C C . ALA A 1 312 ? -2.545 9.773 -1.799 1 96.62 312 ALA A C 1
ATOM 2479 O O . ALA A 1 312 ? -1.51 9.344 -2.314 1 96.62 312 ALA A O 1
ATOM 2480 N N . TYR A 1 313 ? -3.176 9.094 -0.859 1 95.31 313 TYR A N 1
ATOM 2481 C CA . TYR A 1 313 ? -2.74 7.84 -0.258 1 95.31 313 TYR A CA 1
ATOM 2482 C C . TYR A 1 313 ? -2.641 6.738 -1.307 1 95.31 313 TYR A C 1
ATOM 2484 O O . TYR A 1 313 ? -1.823 5.824 -1.18 1 95.31 313 TYR A O 1
ATOM 2492 N N . ASP A 1 314 ? -3.324 6.812 -2.34 1 92.94 314 ASP A N 1
ATOM 2493 C CA . ASP A 1 314 ? -3.451 5.785 -3.367 1 92.94 314 ASP A CA 1
ATOM 2494 C C . ASP A 1 314 ? -2.371 5.938 -4.434 1 92.94 314 ASP A C 1
ATOM 2496 O O . ASP A 1 314 ? -2.314 5.156 -5.387 1 92.94 314 ASP A O 1
ATOM 2500 N N . LYS A 1 315 ? -1.419 6.852 -4.223 1 95 315 LYS A N 1
ATOM 2501 C CA . LYS A 1 315 ? -0.517 7.148 -5.332 1 95 315 LYS A CA 1
ATOM 2502 C C . LYS A 1 315 ? 0.913 6.727 -5.004 1 95 315 LYS A C 1
ATOM 2504 O O . LYS A 1 315 ? 1.326 6.766 -3.842 1 95 315 LYS A O 1
ATOM 2509 N N . ALA A 1 316 ? 1.683 6.324 -6.023 1 95.94 316 ALA A N 1
ATOM 2510 C CA . ALA A 1 316 ? 3.127 6.332 -6.25 1 95.94 316 ALA A CA 1
ATOM 2511 C C . ALA A 1 316 ? 3.791 5.141 -5.566 1 95.94 316 ALA A C 1
ATOM 2513 O O . ALA A 1 316 ? 4.695 4.516 -6.129 1 95.94 316 ALA A O 1
ATOM 2514 N N . VAL A 1 317 ? 3.373 4.738 -4.344 1 97.38 317 VAL A N 1
ATOM 2515 C CA . VAL A 1 317 ? 4.152 3.822 -3.514 1 97.38 317 VAL A CA 1
ATOM 2516 C C . VAL A 1 317 ? 4.254 2.465 -4.203 1 97.38 317 VAL A C 1
ATOM 2518 O O . VAL A 1 317 ? 5.348 1.915 -4.344 1 97.38 317 VAL A O 1
ATOM 2521 N N . ARG A 1 318 ? 3.219 1.937 -4.695 1 96.19 318 ARG A N 1
ATOM 2522 C CA . ARG A 1 318 ? 3.184 0.594 -5.266 1 96.19 318 ARG A CA 1
ATOM 2523 C C . ARG A 1 318 ? 3.988 0.526 -6.559 1 96.19 318 ARG A C 1
ATOM 2525 O O . ARG A 1 318 ? 4.695 -0.451 -6.805 1 96.19 318 ARG A O 1
ATOM 2532 N N . LEU A 1 319 ? 3.83 1.539 -7.352 1 96.31 319 LEU A N 1
ATOM 2533 C CA . LEU A 1 319 ? 4.609 1.583 -8.586 1 96.31 319 LEU A CA 1
ATOM 2534 C C . LEU A 1 319 ? 6.105 1.642 -8.281 1 96.31 319 LEU A C 1
ATOM 2536 O O . LEU A 1 319 ? 6.91 1.013 -8.969 1 96.31 319 LEU A O 1
ATOM 2540 N N . ALA A 1 320 ? 6.445 2.43 -7.281 1 96.62 320 ALA A N 1
ATOM 2541 C CA . ALA A 1 320 ? 7.848 2.553 -6.891 1 96.62 320 ALA A CA 1
ATOM 2542 C C . ALA A 1 320 ? 8.398 1.215 -6.414 1 96.62 320 ALA A C 1
ATOM 2544 O O . ALA A 1 320 ? 9.539 0.856 -6.734 1 96.62 320 ALA A O 1
ATOM 2545 N N . PHE A 1 321 ? 7.625 0.436 -5.641 1 95.31 321 PHE A N 1
ATOM 2546 C CA . PHE A 1 321 ? 8.031 -0.901 -5.223 1 95.31 321 PHE A CA 1
ATOM 2547 C C . PHE A 1 321 ? 8.234 -1.808 -6.43 1 95.31 321 PHE A C 1
ATOM 2549 O O . PHE A 1 321 ? 9.227 -2.531 -6.512 1 95.31 321 PHE A O 1
ATOM 2556 N N . ALA A 1 322 ? 7.293 -1.738 -7.336 1 93.88 322 ALA A N 1
ATOM 2557 C CA . ALA A 1 322 ? 7.352 -2.596 -8.516 1 93.88 322 ALA A CA 1
ATOM 2558 C C . ALA A 1 322 ? 8.602 -2.311 -9.336 1 93.88 322 ALA A C 1
ATOM 2560 O O . ALA A 1 322 ? 9.164 -3.213 -9.969 1 93.88 322 ALA A O 1
ATOM 2561 N N . GLY A 1 323 ? 9.062 -1.066 -9.289 1 91.75 323 GLY A N 1
ATOM 2562 C CA . GLY A 1 323 ? 10.273 -0.682 -10.008 1 91.75 323 GLY A CA 1
ATOM 2563 C C . GLY A 1 323 ? 11.547 -1.016 -9.258 1 91.75 323 GLY A C 1
ATOM 2564 O O . GLY A 1 323 ? 12.648 -0.819 -9.773 1 91.75 323 GLY A O 1
ATOM 2565 N N . GLY A 1 324 ? 11.438 -1.564 -8.07 1 92 324 GLY A N 1
ATOM 2566 C CA . GLY A 1 324 ? 12.602 -1.934 -7.281 1 92 324 GLY A CA 1
ATOM 2567 C C . GLY A 1 324 ? 13.312 -0.739 -6.676 1 92 324 GLY A C 1
ATOM 2568 O O . GLY A 1 324 ? 14.484 -0.827 -6.316 1 92 324 GLY A O 1
ATOM 2569 N N . MET A 1 325 ? 12.617 0.415 -6.52 1 93.69 325 MET A N 1
ATOM 2570 C CA . MET A 1 325 ? 13.25 1.66 -6.098 1 93.69 325 MET A CA 1
ATOM 2571 C C . MET A 1 325 ? 13.641 1.599 -4.625 1 93.69 325 MET A C 1
ATOM 2573 O O . MET A 1 325 ? 14.438 2.412 -4.156 1 93.69 325 MET A O 1
ATOM 2577 N N . HIS A 1 326 ? 13.07 0.69 -3.848 1 93.81 326 HIS A N 1
ATOM 2578 C CA . HIS A 1 326 ? 13.375 0.54 -2.43 1 93.81 326 HIS A CA 1
ATOM 2579 C C . HIS A 1 326 ? 14.719 -0.157 -2.229 1 93.81 326 HIS A C 1
ATOM 2581 O O . HIS A 1 326 ? 15.188 -0.297 -1.097 1 93.81 326 HIS A O 1
ATOM 2587 N N . THR A 1 327 ? 15.312 -0.57 -3.285 1 90.25 327 THR A N 1
ATOM 2588 C CA . THR A 1 327 ? 16.609 -1.232 -3.266 1 90.25 327 THR A CA 1
ATOM 2589 C C . THR A 1 327 ? 17.703 -0.301 -3.789 1 90.25 327 THR A C 1
ATOM 2591 O O . THR A 1 327 ? 17.406 0.773 -4.316 1 90.25 327 THR A O 1
ATOM 2594 N N . PRO A 1 328 ? 19.016 -0.663 -3.678 1 87 328 PRO A N 1
ATOM 2595 C CA . PRO A 1 328 ? 20.078 0.188 -4.207 1 87 328 PRO A CA 1
ATOM 2596 C C . PRO A 1 328 ? 20.094 0.244 -5.73 1 87 328 PRO A C 1
ATOM 2598 O O . PRO A 1 328 ? 20.781 1.08 -6.32 1 87 328 PRO A O 1
ATOM 2601 N N . MET A 1 329 ? 19.297 -0.516 -6.344 1 82.56 329 MET A N 1
ATOM 2602 C CA . MET A 1 329 ? 19.156 -0.581 -7.797 1 82.56 329 MET A CA 1
ATOM 2603 C C . MET A 1 329 ? 20.516 -0.713 -8.469 1 82.56 329 MET A C 1
ATOM 2605 O O . MET A 1 329 ? 20.828 0.035 -9.398 1 82.56 329 MET A O 1
ATOM 2609 N N . LYS A 1 330 ? 21.359 -1.51 -7.879 1 69.81 330 LYS A N 1
ATOM 2610 C CA . LYS A 1 330 ? 22.703 -1.716 -8.43 1 69.81 330 LYS A CA 1
ATOM 2611 C C . LYS A 1 330 ? 22.625 -2.371 -9.805 1 69.81 330 LYS A C 1
ATOM 2613 O O . LYS A 1 330 ? 22.047 -3.449 -9.961 1 69.81 330 LYS A O 1
ATOM 2618 N N . ARG A 1 331 ? 22.344 -1.51 -10.758 1 61.56 331 ARG A N 1
ATOM 2619 C CA . ARG A 1 331 ? 22.453 -2.084 -12.094 1 61.56 331 ARG A CA 1
ATOM 2620 C C . ARG A 1 331 ? 23.859 -1.872 -12.664 1 61.56 331 ARG A C 1
ATOM 2622 O O . ARG A 1 331 ? 24.547 -0.929 -12.281 1 61.56 331 ARG A O 1
ATOM 2629 N N . PHE A 1 332 ? 24.344 -2.859 -13.344 1 55.31 332 PHE A N 1
ATOM 2630 C CA . PHE A 1 332 ? 25.641 -2.775 -14 1 55.31 332 PHE A CA 1
ATOM 2631 C C . PHE A 1 332 ? 25.766 -1.482 -14.789 1 55.31 332 PHE A C 1
ATOM 2633 O O . PHE A 1 332 ? 26.828 -0.862 -14.812 1 55.31 332 PHE A O 1
ATOM 2640 N N . SER A 1 333 ? 24.641 -1.09 -15.422 1 60.41 333 SER A N 1
ATOM 2641 C CA . SER A 1 333 ? 24.953 -0.082 -16.438 1 60.41 333 SER A CA 1
ATOM 2642 C C . SER A 1 333 ? 24.156 1.197 -16.203 1 60.41 333 SER A C 1
ATOM 2644 O O . SER A 1 333 ? 24.047 2.041 -17.094 1 60.41 333 SER A O 1
ATOM 2646 N N . ILE A 1 334 ? 23.766 1.32 -14.961 1 63.81 334 ILE A N 1
ATOM 2647 C CA . ILE A 1 334 ? 22.906 2.498 -14.875 1 63.81 334 ILE A CA 1
ATOM 2648 C C . ILE A 1 334 ? 23.75 3.727 -14.539 1 63.81 334 ILE A C 1
ATOM 2650 O O . ILE A 1 334 ? 24.672 3.648 -13.727 1 63.81 334 ILE A O 1
ATOM 2654 N N . ASP A 1 335 ? 23.547 4.785 -15.32 1 78.5 335 ASP A N 1
ATOM 2655 C CA . ASP A 1 335 ? 24.141 6.109 -15.117 1 78.5 335 ASP A CA 1
ATOM 2656 C C . ASP A 1 335 ? 23.891 6.605 -13.695 1 78.5 335 ASP A C 1
ATOM 2658 O O . ASP A 1 335 ? 22.812 6.418 -13.141 1 78.5 335 ASP A O 1
ATOM 2662 N N . ASP A 1 336 ? 24.922 7.137 -13.102 1 82.94 336 ASP A N 1
ATOM 2663 C CA . ASP A 1 336 ? 24.875 7.613 -11.727 1 82.94 336 ASP A CA 1
ATOM 2664 C C . ASP A 1 336 ? 23.797 8.688 -11.547 1 82.94 336 ASP A C 1
ATOM 2666 O O . ASP A 1 336 ? 23.141 8.75 -10.508 1 82.94 336 ASP A O 1
ATOM 2670 N N . ASN A 1 337 ? 23.688 9.492 -12.539 1 86.69 33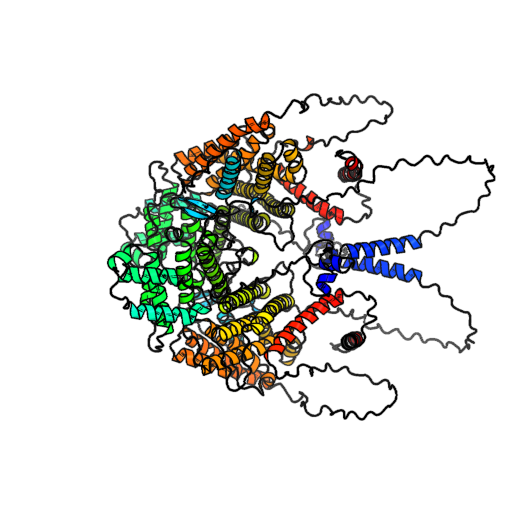7 ASN A N 1
ATOM 2671 C CA . ASN A 1 337 ? 22.688 10.539 -12.453 1 86.69 337 ASN A CA 1
ATOM 2672 C C . ASN A 1 337 ? 21.266 9.961 -12.406 1 86.69 337 ASN A C 1
ATOM 2674 O O . ASN A 1 337 ? 20.406 10.469 -11.688 1 86.69 337 ASN A O 1
ATOM 2678 N N . LEU A 1 338 ? 21.156 8.969 -13.188 1 89 338 LEU A N 1
ATOM 2679 C CA . LEU A 1 338 ? 19.844 8.328 -13.211 1 89 338 LEU A CA 1
ATOM 2680 C C . LEU A 1 338 ? 19.562 7.625 -11.883 1 89 338 LEU A C 1
ATOM 2682 O O . LEU A 1 338 ? 18.422 7.648 -11.391 1 89 338 LEU A O 1
ATOM 2686 N N . ILE A 1 339 ? 20.547 7.023 -11.289 1 89.75 339 ILE A N 1
ATOM 2687 C CA . ILE A 1 339 ? 20.391 6.344 -10.008 1 89.75 339 ILE A CA 1
ATOM 2688 C C . ILE A 1 339 ? 20.031 7.355 -8.922 1 89.75 339 ILE A C 1
ATOM 2690 O O . ILE A 1 339 ? 19.188 7.082 -8.062 1 89.75 339 ILE A O 1
ATOM 2694 N N . GLN A 1 340 ? 20.672 8.5 -8.984 1 92.56 340 GLN A N 1
ATOM 2695 C CA . GLN A 1 340 ? 20.359 9.547 -8.016 1 92.56 340 GLN A CA 1
ATOM 2696 C C . GLN A 1 340 ? 18.922 10.062 -8.203 1 92.56 340 GLN A C 1
ATOM 2698 O O . GLN A 1 340 ? 18.234 10.367 -7.227 1 92.56 340 GLN A O 1
ATOM 2703 N N . ARG A 1 341 ? 18.531 10.188 -9.445 1 94 341 ARG A N 1
ATOM 2704 C CA . ARG A 1 341 ? 17.156 10.578 -9.719 1 94 341 ARG A CA 1
ATOM 2705 C C . ARG A 1 341 ? 16.172 9.586 -9.109 1 94 341 ARG A C 1
ATOM 2707 O O . ARG A 1 341 ? 15.172 9.977 -8.5 1 94 341 ARG A O 1
ATOM 2714 N N . TYR A 1 342 ? 16.484 8.25 -9.234 1 93.75 342 TYR A N 1
ATOM 2715 C CA . TYR A 1 342 ? 15.664 7.199 -8.641 1 93.75 342 TYR A CA 1
ATOM 2716 C C . TYR A 1 342 ? 15.641 7.32 -7.121 1 93.75 342 TYR A C 1
ATOM 2718 O O . TYR A 1 342 ? 14.586 7.203 -6.5 1 93.75 342 TYR A O 1
ATOM 2726 N N . ARG A 1 343 ? 16.75 7.574 -6.559 1 95 343 ARG A N 1
ATOM 2727 C CA . ARG A 1 343 ? 16.859 7.652 -5.105 1 95 343 ARG A CA 1
ATOM 2728 C C . ARG A 1 343 ? 16.094 8.867 -4.57 1 95 343 ARG A C 1
ATOM 2730 O O . ARG A 1 343 ? 15.375 8.758 -3.572 1 95 343 ARG A O 1
ATOM 2737 N N . LYS A 1 344 ? 16.312 10 -5.219 1 96 344 LYS A N 1
ATOM 2738 C CA . LYS A 1 344 ? 15.602 11.211 -4.812 1 96 344 LYS A CA 1
ATOM 2739 C C . LYS A 1 344 ? 14.094 11.008 -4.887 1 96 344 LYS A C 1
ATOM 2741 O O . LYS A 1 344 ? 13.359 11.391 -3.969 1 96 344 LYS A O 1
ATOM 2746 N N . SER A 1 345 ? 13.648 10.43 -5.98 1 96.94 345 SER A N 1
ATOM 2747 C CA . SER A 1 345 ? 12.227 10.164 -6.168 1 96.94 345 SER A CA 1
ATOM 2748 C C . SER A 1 345 ? 11.703 9.188 -5.117 1 96.94 345 SER A C 1
ATOM 2750 O O . SER A 1 345 ? 10.641 9.406 -4.535 1 96.94 345 SER A O 1
ATOM 2752 N N . TRP A 1 346 ? 12.438 8.141 -4.859 1 97.44 346 TRP A N 1
ATOM 2753 C CA . TRP A 1 346 ? 12.039 7.125 -3.891 1 97.44 346 TRP A CA 1
ATOM 2754 C C . TRP A 1 346 ? 11.852 7.738 -2.508 1 97.44 346 TRP A C 1
ATOM 2756 O O . TRP A 1 346 ? 10.812 7.535 -1.871 1 97.44 346 TRP A O 1
ATOM 2766 N N . TRP A 1 347 ? 12.773 8.453 -2.08 1 97.69 347 TRP A N 1
ATOM 2767 C CA . TRP A 1 347 ? 12.719 8.977 -0.72 1 97.69 347 TRP A CA 1
ATOM 2768 C C . TRP A 1 347 ? 11.664 10.07 -0.602 1 97.69 347 TRP A C 1
ATOM 2770 O O . TRP A 1 347 ? 11.062 10.25 0.46 1 97.69 347 TRP A O 1
ATOM 2780 N N . THR A 1 348 ? 11.445 10.828 -1.663 1 97.81 348 THR A N 1
ATOM 2781 C CA . THR A 1 348 ? 10.312 11.75 -1.67 1 97.81 348 THR A CA 1
ATOM 2782 C C . THR A 1 348 ? 9 11 -1.465 1 97.81 348 THR A C 1
ATOM 2784 O O . THR A 1 348 ? 8.141 11.445 -0.701 1 97.81 348 THR A O 1
ATOM 2787 N N . ILE A 1 349 ? 8.867 9.875 -2.148 1 98.06 349 ILE A N 1
ATOM 2788 C CA . ILE A 1 349 ? 7.672 9.047 -2.039 1 98.06 349 ILE A CA 1
ATOM 2789 C C . ILE A 1 349 ? 7.523 8.539 -0.605 1 98.06 349 ILE A C 1
ATOM 2791 O O . ILE A 1 349 ? 6.43 8.57 -0.04 1 98.06 349 ILE A O 1
ATOM 2795 N N . VAL A 1 350 ? 8.594 8.133 0.006 1 97.75 350 VAL A N 1
ATOM 2796 C CA . VAL A 1 350 ? 8.562 7.598 1.365 1 97.75 350 VAL A CA 1
ATOM 2797 C C . VAL A 1 350 ? 8.141 8.695 2.34 1 97.75 350 VAL A C 1
ATOM 2799 O O . VAL A 1 350 ? 7.301 8.469 3.211 1 97.75 350 VAL A O 1
ATOM 2802 N N . VAL A 1 351 ? 8.695 9.859 2.188 1 97.12 351 VAL A N 1
ATOM 2803 C CA . VAL A 1 351 ? 8.375 10.977 3.07 1 97.12 351 VAL A CA 1
ATOM 2804 C C . VAL A 1 351 ? 6.902 11.352 2.926 1 97.12 351 VAL A C 1
ATOM 2806 O O . VAL A 1 351 ? 6.203 11.547 3.922 1 97.12 351 VAL A O 1
ATOM 2809 N N . LEU A 1 352 ? 6.461 11.438 1.735 1 97 352 LEU A N 1
ATOM 2810 C CA . LEU A 1 352 ? 5.066 11.797 1.492 1 97 352 LEU A CA 1
ATOM 2811 C C . LEU A 1 352 ? 4.133 10.719 2.029 1 97 352 LEU A C 1
ATOM 2813 O O . LEU A 1 352 ? 3.08 11.031 2.596 1 97 352 LEU A O 1
ATOM 2817 N N . ASP A 1 353 ? 4.523 9.461 1.846 1 96.69 353 ASP A N 1
ATOM 2818 C CA . ASP A 1 353 ? 3.709 8.359 2.35 1 96.69 353 ASP A CA 1
ATOM 2819 C C . ASP A 1 353 ? 3.512 8.469 3.861 1 96.69 353 ASP A C 1
ATOM 2821 O O . ASP A 1 353 ? 2.402 8.273 4.363 1 96.69 353 ASP A O 1
ATOM 2825 N N . ARG A 1 354 ? 4.488 8.75 4.527 1 96.19 354 ARG A N 1
ATOM 2826 C CA . ARG A 1 354 ? 4.414 8.82 5.98 1 96.19 354 ARG A CA 1
ATOM 2827 C C . ARG A 1 354 ? 3.549 10 6.426 1 96.19 354 ARG A C 1
ATOM 2829 O O . ARG A 1 354 ? 2.797 9.891 7.398 1 96.19 354 ARG A O 1
ATOM 2836 N N . GLN A 1 355 ? 3.723 11.062 5.766 1 95.69 355 GLN A N 1
ATOM 2837 C CA . GLN A 1 355 ? 2.902 12.227 6.098 1 95.69 355 GLN A CA 1
ATOM 2838 C C . GLN A 1 355 ? 1.43 11.961 5.801 1 95.69 355 GLN A C 1
ATOM 2840 O O . GLN A 1 355 ? 0.564 12.234 6.633 1 95.69 355 GLN A O 1
ATOM 2845 N N . ILE A 1 356 ? 1.177 11.414 4.637 1 96.81 356 ILE A N 1
ATOM 2846 C CA . ILE A 1 356 ? -0.197 11.141 4.23 1 96.81 356 ILE A CA 1
ATOM 2847 C C . ILE A 1 356 ? -0.821 10.117 5.176 1 96.81 356 ILE A C 1
ATOM 2849 O O . ILE A 1 356 ? -1.957 10.289 5.625 1 96.81 356 ILE A O 1
ATOM 2853 N N . SER A 1 357 ? -0.054 9.062 5.461 1 96.44 357 SER A N 1
ATOM 2854 C CA . SER A 1 357 ? -0.542 8.031 6.367 1 96.44 357 SER A CA 1
ATOM 2855 C C . SER A 1 357 ? -0.83 8.602 7.754 1 96.44 357 SER A C 1
ATOM 2857 O O . SER A 1 357 ? -1.843 8.266 8.367 1 96.44 357 SER A O 1
ATOM 2859 N N . ALA A 1 358 ? 0.001 9.445 8.25 1 95.62 358 ALA A N 1
ATOM 2860 C CA . ALA A 1 358 ? -0.191 10.07 9.562 1 95.62 358 ALA A CA 1
ATOM 2861 C C . ALA A 1 358 ? -1.431 10.961 9.57 1 95.62 358 ALA A C 1
ATOM 2863 O O . ALA A 1 358 ? -2.189 10.969 10.539 1 95.62 358 ALA A O 1
ATOM 2864 N N . TYR A 1 359 ? -1.614 11.711 8.477 1 95.5 359 TYR A N 1
ATOM 2865 C CA . TYR A 1 359 ? -2.746 12.625 8.375 1 95.5 359 TYR A CA 1
ATOM 2866 C C . TYR A 1 359 ? -4.059 11.859 8.281 1 95.5 359 TYR A C 1
ATOM 2868 O O . TYR A 1 359 ? -5.102 12.336 8.734 1 95.5 359 TYR A O 1
ATOM 2876 N N . LEU A 1 360 ? -3.998 10.695 7.691 1 94.5 360 LEU A N 1
ATOM 2877 C CA . LEU A 1 360 ? -5.191 9.875 7.539 1 94.5 360 LEU A CA 1
ATOM 2878 C C . LEU A 1 360 ? -5.395 8.977 8.758 1 94.5 360 LEU A C 1
ATOM 2880 O O . LEU A 1 360 ? -6.516 8.539 9.031 1 94.5 360 LEU A O 1
ATOM 2884 N N . GLY A 1 361 ? -4.309 8.727 9.461 1 94.12 361 GLY A N 1
ATOM 2885 C CA . GLY A 1 361 ? -4.348 7.77 10.555 1 94.12 361 GLY A CA 1
ATOM 2886 C C . GLY A 1 361 ? -4.426 6.328 10.078 1 94.12 361 GLY A C 1
ATOM 2887 O O . GLY A 1 361 ? -5.109 5.504 10.688 1 94.12 361 GLY A O 1
ATOM 2888 N N . LEU A 1 362 ? -3.855 6.09 8.93 1 94.75 362 LEU A N 1
ATOM 2889 C CA . LEU A 1 362 ? -3.801 4.754 8.344 1 94.75 362 LEU A CA 1
ATOM 2890 C C . LEU A 1 362 ? -2.4 4.164 8.461 1 94.75 362 LEU A C 1
ATOM 2892 O O . LEU A 1 362 ? -1.438 4.887 8.734 1 94.75 362 LEU A O 1
ATOM 2896 N N . PRO A 1 363 ? -2.277 2.814 8.312 1 92.88 363 PRO A N 1
ATOM 2897 C CA . PRO A 1 363 ? -0.944 2.213 8.375 1 92.88 363 PRO A CA 1
ATOM 2898 C C . PRO A 1 363 ? -0.01 2.742 7.289 1 92.88 363 PRO A C 1
ATOM 2900 O O . PRO A 1 363 ? -0.445 2.986 6.16 1 92.88 363 PRO A O 1
ATOM 2903 N N . ILE A 1 364 ? 1.242 2.924 7.723 1 94.62 364 ILE A N 1
ATOM 2904 C CA . ILE A 1 364 ? 2.242 3.332 6.742 1 94.62 364 ILE A CA 1
ATOM 2905 C C . ILE A 1 364 ? 2.406 2.238 5.688 1 94.62 364 ILE A C 1
ATOM 2907 O O . ILE A 1 364 ? 2.365 1.049 6.008 1 94.62 364 ILE A O 1
ATOM 2911 N N . GLN A 1 365 ? 2.613 2.602 4.48 1 95.12 365 GLN A N 1
ATOM 2912 C CA . GLN A 1 365 ? 2.693 1.644 3.383 1 95.12 365 GLN A CA 1
ATOM 2913 C C . GLN A 1 365 ? 4.117 1.113 3.219 1 95.12 365 GLN A C 1
ATOM 2915 O O . GLN A 1 365 ? 4.312 -0.019 2.773 1 95.12 365 GLN A O 1
ATOM 2920 N N . VAL A 1 366 ? 5.055 1.945 3.525 1 95.44 366 VAL A N 1
ATOM 2921 C CA . VAL A 1 366 ? 6.453 1.559 3.373 1 95.44 366 VAL A CA 1
ATOM 2922 C C . VAL A 1 366 ? 7.09 1.366 4.75 1 95.44 366 VAL A C 1
ATOM 2924 O O . VAL A 1 366 ? 7.344 2.34 5.461 1 95.44 366 VAL A O 1
ATOM 2927 N N . GLN A 1 367 ? 7.406 0.184 5.039 1 92.56 367 GLN A N 1
ATOM 2928 C CA . GLN A 1 367 ? 8.086 -0.089 6.301 1 92.56 367 GLN A CA 1
ATOM 2929 C C . GLN A 1 367 ? 9.594 0.096 6.172 1 92.56 367 GLN A C 1
ATOM 2931 O O . GLN A 1 367 ? 10.172 -0.231 5.133 1 92.56 367 GLN A O 1
ATOM 2936 N N . ASP A 1 368 ? 10.195 0.578 7.211 1 91.25 368 ASP A N 1
ATOM 2937 C CA . ASP A 1 368 ? 11.625 0.868 7.168 1 91.25 368 ASP A CA 1
ATOM 2938 C C . ASP A 1 368 ? 12.438 -0.398 6.895 1 91.25 368 ASP A C 1
ATOM 2940 O O . ASP A 1 368 ? 13.461 -0.35 6.215 1 91.25 368 ASP A O 1
ATOM 2944 N N . ASP A 1 369 ? 11.961 -1.515 7.324 1 86.38 369 ASP A N 1
ATOM 2945 C CA . ASP A 1 369 ? 12.68 -2.773 7.16 1 86.38 369 ASP A CA 1
ATOM 2946 C C . ASP A 1 369 ? 12.68 -3.223 5.699 1 86.38 369 ASP A C 1
ATOM 2948 O O . ASP A 1 369 ? 13.469 -4.082 5.309 1 86.38 369 ASP A O 1
ATOM 2952 N N . ASP A 1 370 ? 11.859 -2.689 4.957 1 90.44 370 ASP A N 1
ATOM 2953 C CA . ASP A 1 370 ? 11.766 -3.062 3.549 1 90.44 370 ASP A CA 1
ATOM 2954 C C . ASP A 1 370 ? 12.688 -2.199 2.688 1 90.44 370 ASP A C 1
ATOM 2956 O O . ASP A 1 370 ? 12.812 -2.428 1.481 1 90.44 370 ASP A O 1
ATOM 2960 N N . ILE A 1 371 ? 13.336 -1.195 3.289 1 94.06 371 ILE A N 1
ATOM 2961 C CA . ILE A 1 371 ? 14.102 -0.222 2.52 1 94.06 371 ILE A CA 1
ATOM 2962 C C . ILE A 1 371 ? 15.594 -0.537 2.633 1 94.06 371 ILE A C 1
ATOM 2964 O O . ILE A 1 371 ? 16.141 -0.598 3.736 1 94.06 371 ILE A O 1
ATOM 2968 N N . THR A 1 372 ? 16.25 -0.75 1.539 1 89.88 372 THR A N 1
ATOM 2969 C CA . THR A 1 372 ? 17.703 -0.895 1.506 1 89.88 372 THR A CA 1
ATOM 2970 C C . THR A 1 372 ? 18.328 0.182 0.627 1 89.88 372 THR A C 1
ATOM 2972 O O . THR A 1 372 ? 19.547 0.248 0.5 1 89.88 372 THR A O 1
ATOM 2975 N N . ALA A 1 373 ? 17.5 1.021 0.042 1 92.81 373 ALA A N 1
ATOM 2976 C CA . ALA A 1 373 ? 17.984 2.096 -0.82 1 92.81 373 ALA A CA 1
ATOM 2977 C C . ALA A 1 373 ? 18.828 3.098 -0.028 1 92.81 373 ALA A C 1
ATOM 2979 O O . ALA A 1 373 ? 18.422 3.547 1.046 1 92.81 373 ALA A O 1
ATOM 2980 N N . PRO A 1 374 ? 19.969 3.465 -0.543 1 93.31 374 PRO A N 1
ATOM 2981 C CA . PRO A 1 374 ? 20.766 4.5 0.126 1 93.31 374 PRO A CA 1
ATOM 2982 C C . PRO A 1 374 ? 20.125 5.883 0.045 1 93.31 374 PRO A C 1
ATOM 2984 O O . PRO A 1 374 ? 19.219 6.098 -0.761 1 93.31 374 PRO A O 1
ATOM 2987 N N . LEU A 1 375 ? 20.609 6.785 0.884 1 95.75 375 LEU A N 1
ATOM 2988 C CA . LEU A 1 375 ? 20.141 8.164 0.861 1 95.75 375 LEU A CA 1
ATOM 2989 C C . LEU A 1 375 ? 20.594 8.875 -0.406 1 95.75 375 LEU A C 1
ATOM 2991 O O . LEU A 1 375 ? 21.672 8.578 -0.935 1 95.75 375 LEU A O 1
ATOM 2995 N N . PRO A 1 376 ? 19.797 9.758 -0.872 1 94.88 376 PRO A N 1
ATOM 2996 C CA . PRO A 1 376 ? 20.203 10.516 -2.059 1 94.88 376 PRO A CA 1
ATOM 2997 C C . PRO A 1 376 ? 21.234 11.594 -1.746 1 94.88 376 PRO A C 1
ATOM 2999 O O . PRO A 1 376 ? 21.344 12.047 -0.604 1 94.88 376 PRO A O 1
ATOM 3002 N N . VAL A 1 377 ? 22 11.93 -2.775 1 92.75 377 VAL A N 1
ATOM 3003 C CA . VAL A 1 377 ? 23 12.992 -2.686 1 92.75 377 VAL A CA 1
ATOM 3004 C C . VAL A 1 377 ? 22.766 14.016 -3.793 1 92.75 377 VAL A C 1
ATOM 3006 O O . VAL A 1 377 ? 22.594 13.656 -4.957 1 92.75 377 VAL A O 1
ATOM 3009 N N . PHE A 1 378 ? 22.625 15.273 -3.324 1 89.81 378 PHE A N 1
ATOM 3010 C CA . PHE A 1 378 ? 22.594 16.375 -4.277 1 89.81 378 PHE A CA 1
ATOM 3011 C C . PHE A 1 378 ? 24 16.922 -4.52 1 89.81 378 PHE A C 1
ATOM 3013 O O . PHE A 1 378 ? 24.5 17.719 -3.727 1 89.81 378 PHE A O 1
ATOM 3020 N N . ALA A 1 379 ? 24.547 16.578 -5.578 1 84.62 379 ALA A N 1
ATOM 3021 C CA . ALA A 1 379 ? 25.938 16.906 -5.859 1 84.62 379 ALA A CA 1
ATOM 3022 C C . ALA A 1 379 ? 26.172 18.406 -5.852 1 84.62 379 ALA A C 1
ATOM 3024 O O . ALA A 1 379 ? 27.25 18.891 -5.488 1 84.62 379 ALA A O 1
ATOM 3025 N N . GLU A 1 380 ? 25.219 19.156 -6.16 1 84.12 380 GLU A N 1
ATOM 3026 C CA . GLU A 1 380 ? 25.391 20.594 -6.336 1 84.12 380 GLU A CA 1
ATOM 3027 C C . GLU A 1 380 ? 25.141 21.344 -5.031 1 84.12 380 GLU A C 1
ATOM 3029 O O . GLU A 1 380 ? 25.453 22.531 -4.914 1 84.12 380 GLU A O 1
ATOM 3034 N N . SER A 1 381 ? 24.594 20.688 -4.047 1 87.94 381 SER A N 1
ATOM 3035 C CA . SER A 1 381 ? 24.219 21.406 -2.83 1 87.94 381 SER A CA 1
ATOM 3036 C C . SER A 1 381 ? 24.312 20.5 -1.605 1 87.94 381 SER A C 1
ATOM 3038 O O . SER A 1 381 ? 23.469 19.625 -1.402 1 87.94 381 SER A O 1
ATOM 3040 N N . GLU A 1 382 ? 25.188 20.797 -0.745 1 88.88 382 GLU A N 1
ATOM 3041 C CA . GLU A 1 382 ? 25.312 20.062 0.512 1 88.88 382 GLU A CA 1
ATOM 3042 C C . GLU A 1 382 ? 24.141 20.344 1.443 1 88.88 382 GLU A C 1
ATOM 3044 O O . GLU A 1 382 ? 23.734 19.469 2.219 1 88.88 382 GLU A O 1
ATOM 3049 N N . GLN A 1 383 ? 23.672 21.516 1.349 1 87.5 383 GLN A N 1
ATOM 3050 C CA . GLN A 1 383 ? 22.531 21.906 2.188 1 87.5 383 GLN A CA 1
ATOM 3051 C C . GLN A 1 383 ? 21.281 21.125 1.824 1 87.5 383 GLN A C 1
ATOM 3053 O O . GLN A 1 383 ? 20.547 20.672 2.707 1 87.5 383 GLN A O 1
ATOM 3058 N N . ARG A 1 384 ? 21.094 21 0.593 1 90.19 384 ARG A N 1
ATOM 3059 C CA . ARG A 1 384 ? 19.938 20.219 0.151 1 90.19 384 ARG A CA 1
ATOM 3060 C C . ARG A 1 384 ? 20.062 18.766 0.542 1 90.19 384 ARG A C 1
ATOM 3062 O O . ARG A 1 384 ? 19.078 18.109 0.884 1 90.19 384 ARG A O 1
ATOM 3069 N N . THR A 1 385 ? 21.266 18.234 0.435 1 93.19 385 THR A N 1
ATOM 3070 C CA . THR A 1 385 ? 21.547 16.859 0.845 1 93.19 385 THR A CA 1
ATOM 3071 C C . THR A 1 385 ? 21.25 16.672 2.332 1 93.19 385 THR A C 1
ATOM 3073 O O . THR A 1 385 ? 20.609 15.695 2.727 1 93.19 385 THR A O 1
ATOM 3076 N N . ALA A 1 386 ? 21.688 17.641 3.096 1 92.25 386 ALA A N 1
ATOM 3077 C CA . ALA A 1 386 ? 21.453 17.578 4.535 1 92.25 386 ALA A CA 1
ATOM 3078 C C . ALA A 1 386 ? 19.969 17.703 4.855 1 92.25 386 ALA A C 1
ATOM 3080 O O . ALA A 1 386 ? 19.453 17.031 5.754 1 92.25 386 ALA A O 1
ATOM 3081 N N . ALA A 1 387 ? 19.297 18.609 4.176 1 93.25 387 ALA A N 1
ATOM 3082 C CA . ALA A 1 387 ? 17.875 18.812 4.402 1 93.25 387 ALA A CA 1
ATOM 3083 C C . ALA A 1 387 ? 17.078 17.547 4.117 1 93.25 387 ALA A C 1
ATOM 3085 O O . ALA A 1 387 ? 16.203 17.172 4.898 1 93.25 387 ALA A O 1
ATOM 3086 N N . MET A 1 388 ? 17.438 16.906 3.004 1 94.5 388 MET A N 1
ATOM 3087 C CA . MET A 1 388 ? 16.75 15.672 2.646 1 94.5 388 MET A CA 1
ATOM 3088 C C . MET A 1 388 ? 17.047 14.57 3.66 1 94.5 388 MET A C 1
ATOM 3090 O O . MET A 1 388 ? 16.156 13.82 4.051 1 94.5 388 MET A O 1
ATOM 3094 N N . ALA A 1 389 ? 18.234 14.5 4.07 1 94.69 389 ALA A N 1
ATOM 3095 C CA . ALA A 1 389 ? 18.609 13.492 5.055 1 94.69 389 ALA A CA 1
ATOM 3096 C C . ALA A 1 389 ? 17.859 13.703 6.371 1 94.69 389 ALA A C 1
ATOM 3098 O O . ALA A 1 389 ? 17.406 12.734 6.984 1 94.69 389 ALA A O 1
ATOM 3099 N N . ILE A 1 390 ? 17.781 14.922 6.816 1 94.5 390 ILE A N 1
ATOM 3100 C CA . ILE A 1 390 ? 17.094 15.242 8.062 1 94.5 390 ILE A CA 1
ATOM 3101 C C . ILE A 1 390 ? 15.594 14.961 7.906 1 94.5 390 ILE A C 1
ATOM 3103 O O . ILE A 1 390 ? 14.961 14.414 8.812 1 94.5 390 ILE A O 1
ATOM 3107 N N . GLN A 1 391 ? 15.055 15.344 6.793 1 96.06 391 GLN A N 1
ATOM 3108 C CA . GLN A 1 391 ? 13.641 15.094 6.531 1 96.06 391 GLN A CA 1
ATOM 3109 C C . GLN A 1 391 ? 13.336 13.594 6.555 1 96.06 391 GLN A C 1
ATOM 3111 O O . GLN A 1 391 ? 12.305 13.18 7.082 1 96.06 391 GLN A O 1
ATOM 3116 N N . ILE A 1 392 ? 14.18 12.844 5.914 1 96.5 392 ILE A N 1
ATOM 3117 C CA . ILE A 1 392 ? 14.039 11.391 5.926 1 96.5 392 ILE A CA 1
ATOM 3118 C C . ILE A 1 392 ? 14.133 10.875 7.363 1 96.5 392 ILE A C 1
ATOM 3120 O O . ILE A 1 392 ? 13.367 10.008 7.77 1 96.5 392 ILE A O 1
ATOM 3124 N N . GLY A 1 393 ? 15.086 11.414 8.102 1 94.94 393 GLY A N 1
ATOM 3125 C CA . GLY A 1 393 ? 15.195 11.055 9.508 1 94.94 393 GLY A CA 1
ATOM 3126 C C . GLY A 1 393 ? 13.922 11.336 10.297 1 94.94 393 GLY A C 1
ATOM 3127 O O . GLY A 1 393 ? 13.484 10.508 11.094 1 94.94 393 GLY A O 1
ATOM 3128 N N . LEU A 1 394 ? 13.359 12.484 10.086 1 95.69 394 LEU A N 1
ATOM 3129 C CA . LEU A 1 394 ? 12.117 12.859 10.75 1 95.69 394 LEU A CA 1
ATOM 3130 C C . LEU A 1 394 ? 10.969 11.961 10.312 1 95.69 394 LEU A C 1
ATOM 3132 O O . LEU A 1 394 ? 10.102 11.617 11.109 1 95.69 394 LEU A O 1
ATOM 3136 N N . SER A 1 395 ? 10.977 11.625 9.055 1 96.19 395 SER A N 1
ATOM 3137 C CA . SER A 1 395 ? 9.961 10.711 8.547 1 96.19 395 SER A CA 1
ATOM 3138 C C . SER A 1 395 ? 10.078 9.336 9.203 1 96.19 395 SER A C 1
ATOM 3140 O O . SER A 1 395 ? 9.07 8.672 9.445 1 96.19 395 SER A O 1
ATOM 3142 N N . ARG A 1 396 ? 11.266 8.883 9.43 1 95.19 396 ARG A N 1
ATOM 3143 C CA . ARG A 1 396 ? 11.477 7.629 10.141 1 95.19 396 ARG A CA 1
ATOM 3144 C C . ARG A 1 396 ? 10.953 7.719 11.578 1 95.19 396 ARG A C 1
ATOM 3146 O O . ARG A 1 396 ? 10.383 6.758 12.094 1 95.19 396 ARG A O 1
ATOM 3153 N N . VAL A 1 397 ? 11.172 8.859 12.18 1 93.81 397 VAL A N 1
ATOM 3154 C CA . VAL A 1 397 ? 10.641 9.086 13.523 1 93.81 397 VAL A CA 1
ATOM 3155 C C . VAL A 1 397 ? 9.117 9 13.5 1 93.81 397 VAL A C 1
ATOM 3157 O O . VAL A 1 397 ? 8.516 8.375 14.375 1 93.81 397 VAL A O 1
ATOM 3160 N N . MET A 1 398 ? 8.531 9.633 12.547 1 95.12 398 MET A N 1
ATOM 3161 C CA . MET A 1 398 ? 7.074 9.586 12.422 1 95.12 398 MET A CA 1
ATOM 3162 C C . MET A 1 398 ? 6.59 8.148 12.273 1 95.12 398 MET A C 1
ATOM 3164 O O . MET A 1 398 ? 5.547 7.777 12.812 1 95.12 398 MET A O 1
ATOM 3168 N N . SER A 1 399 ? 7.363 7.379 11.469 1 94.38 399 SER A N 1
ATOM 3169 C CA . SER A 1 399 ? 7.027 5.969 11.32 1 94.38 399 SER A CA 1
ATOM 3170 C C . SER A 1 399 ? 7.062 5.25 12.672 1 94.38 399 SER A C 1
ATOM 3172 O O . SER A 1 399 ? 6.207 4.406 12.953 1 94.38 399 SER A O 1
ATOM 3174 N N . VAL A 1 400 ? 7.992 5.566 13.492 1 92.69 400 VAL A N 1
ATOM 3175 C CA . VAL A 1 400 ? 8.102 4.977 14.82 1 92.69 400 VAL A CA 1
ATOM 3176 C C . VAL A 1 400 ? 6.906 5.387 15.672 1 92.69 400 VAL A C 1
ATOM 3178 O O . VAL A 1 400 ? 6.328 4.562 16.391 1 92.69 400 VAL A O 1
ATOM 3181 N N . VAL A 1 401 ? 6.555 6.621 15.602 1 93.5 401 VAL A N 1
ATOM 3182 C CA . VAL A 1 401 ? 5.402 7.117 16.359 1 93.5 401 VAL A CA 1
ATOM 3183 C C . VAL A 1 401 ? 4.148 6.359 15.922 1 93.5 401 VAL A C 1
ATOM 3185 O O . VAL A 1 401 ? 3.396 5.863 16.766 1 93.5 401 VAL A O 1
ATOM 3188 N N . MET A 1 402 ? 3.959 6.211 14.656 1 92.94 402 MET A N 1
ATOM 3189 C CA . MET A 1 402 ? 2.764 5.566 14.117 1 92.94 402 MET A CA 1
ATOM 3190 C C . MET A 1 402 ? 2.719 4.094 14.508 1 92.94 402 MET A C 1
ATOM 3192 O O . MET A 1 402 ? 1.659 3.572 14.859 1 92.94 402 MET A O 1
ATOM 3196 N N . ASN A 1 403 ? 3.873 3.471 14.461 1 89.5 403 ASN A N 1
ATOM 3197 C CA . ASN A 1 403 ? 3.934 2.029 14.68 1 89.5 403 ASN A CA 1
ATOM 3198 C C . ASN A 1 403 ? 3.953 1.685 16.172 1 89.5 403 ASN A C 1
ATOM 3200 O O . ASN A 1 403 ? 3.553 0.588 16.562 1 89.5 403 ASN A O 1
ATOM 3204 N N . SER A 1 404 ? 4.363 2.59 17.031 1 87.5 404 SER A N 1
ATOM 3205 C CA . SER A 1 404 ? 4.508 2.273 18.438 1 87.5 404 SER A CA 1
ATOM 3206 C C . SER A 1 404 ? 3.363 2.863 19.266 1 87.5 404 SER A C 1
ATOM 3208 O O . SER A 1 404 ? 2.877 2.234 20.203 1 87.5 404 SER A O 1
ATOM 3210 N N . VAL A 1 405 ? 2.93 4.043 18.906 1 90.25 405 VAL A N 1
ATOM 3211 C CA . VAL A 1 405 ? 1.937 4.742 19.719 1 90.25 405 VAL A CA 1
ATOM 3212 C C . VAL A 1 405 ? 0.534 4.422 19.203 1 90.25 405 VAL A C 1
ATOM 3214 O O . VAL A 1 405 ? -0.401 4.27 20 1 90.25 405 VAL A O 1
ATOM 3217 N N . TYR A 1 406 ? 0.378 4.301 17.953 1 90 406 TYR A N 1
ATOM 3218 C CA . TYR A 1 406 ? -0.967 4.25 17.391 1 90 406 TYR A CA 1
ATOM 3219 C C . TYR A 1 406 ? -1.274 2.859 16.844 1 90 406 TYR A C 1
ATOM 3221 O O . TYR A 1 406 ? -2.295 2.658 16.172 1 90 406 TYR A O 1
ATOM 3229 N N . ARG A 1 407 ? -0.411 1.989 16.891 1 78.38 407 ARG A N 1
ATOM 3230 C CA . ARG A 1 407 ? -0.685 0.617 16.484 1 78.38 407 ARG A CA 1
ATOM 3231 C C . ARG A 1 407 ? -0.989 -0.266 17.688 1 78.38 407 ARG A C 1
ATOM 3233 O O . ARG A 1 407 ? -0.451 -0.047 18.781 1 78.38 407 ARG A O 1
ATOM 3240 N N . ARG A 1 408 ? -2.047 -1.099 17.672 1 61.94 408 ARG A N 1
ATOM 3241 C CA . ARG A 1 408 ? -2.465 -1.965 18.781 1 61.94 408 ARG A CA 1
ATOM 3242 C C . ARG A 1 408 ? -1.352 -2.934 19.156 1 61.94 408 ARG A C 1
ATOM 3244 O O . ARG A 1 408 ? -0.754 -3.578 18.297 1 61.94 408 ARG A O 1
ATOM 3251 N N . ASP A 1 409 ? -0.407 -2.479 20.047 1 52.78 409 ASP A N 1
ATOM 3252 C CA . ASP A 1 409 ? 0.704 -3.287 20.547 1 52.78 409 ASP A CA 1
ATOM 3253 C C . ASP A 1 409 ? 0.222 -4.66 21 1 52.78 409 ASP A C 1
ATOM 3255 O O . ASP A 1 409 ? -0.15 -4.836 22.156 1 52.78 409 ASP A O 1
ATOM 3259 N N . GLY A 1 410 ? -0.766 -5.258 20.359 1 41.38 410 GLY A N 1
ATOM 3260 C CA . GLY A 1 410 ? -0.992 -6.516 21.047 1 41.38 410 GLY A CA 1
ATOM 3261 C C . GLY A 1 410 ? 0.289 -7.16 21.547 1 41.38 410 GLY A C 1
ATOM 3262 O O . GLY A 1 410 ? 0.374 -7.566 22.703 1 41.38 410 GLY A O 1
ATOM 3263 N N . SER A 1 411 ? 1.138 -7.516 20.578 1 42.94 411 SER A N 1
ATOM 3264 C CA . SER A 1 411 ? 2.076 -8.586 20.906 1 42.94 411 SER A CA 1
ATOM 3265 C C . SER A 1 411 ? 3.35 -8.031 21.531 1 42.94 411 SER A C 1
ATOM 3267 O O . SER A 1 411 ? 4.176 -8.789 22.047 1 42.94 411 SER A O 1
ATOM 3269 N N . ARG A 1 412 ? 3.672 -6.711 21.188 1 46.47 412 ARG A N 1
ATOM 3270 C CA . ARG A 1 412 ? 5.047 -6.449 21.594 1 46.47 412 ARG A CA 1
ATOM 3271 C C . ARG A 1 412 ? 5.113 -6.055 23.062 1 46.47 412 ARG A C 1
ATOM 3273 O O . ARG A 1 412 ? 6.176 -5.688 23.562 1 46.47 412 ARG A O 1
ATOM 3280 N N . ASN A 1 413 ? 4.242 -6.215 23.734 1 48.19 413 ASN A N 1
ATOM 3281 C CA . ASN A 1 413 ? 4.207 -6.148 25.203 1 48.19 413 ASN A CA 1
ATOM 3282 C C . ASN A 1 413 ? 4.668 -4.789 25.703 1 48.19 413 ASN A C 1
ATOM 3284 O O . ASN A 1 413 ? 5.227 -4.684 26.797 1 48.19 413 ASN A O 1
ATOM 3288 N N . LEU A 1 414 ? 4.699 -3.707 24.875 1 57.56 414 LEU A N 1
ATOM 3289 C CA . LEU A 1 414 ? 5.07 -2.43 25.469 1 57.56 414 LEU A CA 1
ATOM 3290 C C . LEU A 1 414 ? 3.846 -1.724 26.031 1 57.56 414 LEU A C 1
ATOM 3292 O O . LEU A 1 414 ? 2.756 -1.797 25.469 1 57.56 414 LEU A O 1
ATOM 3296 N N . SER A 1 415 ? 4.172 -1.21 27.203 1 72.5 415 SER A N 1
ATOM 3297 C CA . SER A 1 415 ? 3.154 -0.327 27.75 1 72.5 415 SER A CA 1
ATOM 3298 C C . SER A 1 415 ? 3 0.938 26.922 1 72.5 415 SER A C 1
ATOM 3300 O O . SER A 1 415 ? 3.9 1.299 26.156 1 72.5 415 SER A O 1
ATOM 3302 N N . PHE A 1 416 ? 1.873 1.571 26.922 1 82 416 PHE A N 1
ATOM 3303 C CA . PHE A 1 416 ? 1.567 2.822 26.234 1 82 416 PHE A CA 1
ATOM 3304 C C . PHE A 1 416 ? 2.617 3.881 26.547 1 82 416 PHE A C 1
ATOM 3306 O O . PHE A 1 416 ? 3.09 4.582 25.656 1 82 416 PHE A O 1
ATOM 3313 N N . ILE A 1 417 ? 3.037 3.959 27.75 1 82.38 417 ILE A N 1
ATOM 3314 C CA . ILE A 1 417 ? 4.02 4.941 28.203 1 82.38 417 ILE A CA 1
ATOM 3315 C C . ILE A 1 417 ? 5.387 4.609 27.609 1 82.38 417 ILE A C 1
ATOM 3317 O O . ILE A 1 417 ? 6.055 5.48 27.047 1 82.38 417 ILE A O 1
ATOM 3321 N N . SER A 1 418 ? 5.699 3.324 27.625 1 81.69 418 SER A N 1
ATOM 3322 C CA . SER A 1 418 ? 7 2.912 27.109 1 81.69 418 SER A CA 1
ATOM 3323 C C . SER A 1 418 ? 7.086 3.115 25.594 1 81.69 418 SER A C 1
ATOM 3325 O O . SER A 1 418 ? 8.141 3.473 25.062 1 81.69 418 SER A O 1
ATOM 3327 N N . SER A 1 419 ? 6.023 2.879 24.969 1 84.44 419 SER A N 1
ATOM 3328 C CA . SER A 1 419 ? 5.973 3.078 23.516 1 84.44 419 SER A CA 1
ATOM 3329 C C . SER A 1 419 ? 6.164 4.547 23.156 1 84.44 419 SER A C 1
ATOM 3331 O O . SER A 1 419 ? 6.852 4.867 22.188 1 84.44 419 SER A O 1
ATOM 3333 N N . THR A 1 420 ? 5.594 5.371 23.938 1 87.44 420 THR A N 1
ATOM 3334 C CA . THR A 1 420 ? 5.719 6.801 23.688 1 87.44 420 THR A CA 1
ATOM 3335 C C . THR A 1 420 ? 7.141 7.277 23.984 1 87.44 420 THR A C 1
ATOM 3337 O O . THR A 1 420 ? 7.691 8.102 23.25 1 87.44 420 THR A O 1
ATOM 3340 N N . GLN A 1 421 ? 7.676 6.766 25 1 83.44 421 GLN A N 1
ATOM 3341 C CA . GLN A 1 421 ? 9.047 7.121 25.344 1 83.44 421 GLN A CA 1
ATOM 3342 C C . GLN A 1 421 ? 10.023 6.688 24.25 1 83.44 421 GLN A C 1
ATOM 3344 O O . GLN A 1 421 ? 10.961 7.418 23.922 1 83.44 421 GLN A O 1
ATOM 3349 N N . LYS A 1 422 ? 9.719 5.535 23.734 1 82 422 LYS A N 1
ATOM 3350 C CA . LYS A 1 422 ? 10.523 5.059 22.625 1 82 422 LYS A CA 1
ATOM 3351 C C . LYS A 1 422 ? 10.438 6.012 21.438 1 82 422 LYS A C 1
ATOM 3353 O O . LYS A 1 422 ? 11.445 6.328 20.797 1 82 422 LYS A O 1
ATOM 3358 N N . ALA A 1 423 ? 9.266 6.422 21.141 1 87.56 423 ALA A N 1
ATOM 3359 C CA . ALA A 1 423 ? 9.047 7.355 20.047 1 87.56 423 ALA A CA 1
ATOM 3360 C C . ALA A 1 423 ? 9.773 8.672 20.281 1 87.56 423 ALA A C 1
ATOM 3362 O O . ALA A 1 423 ? 10.414 9.211 19.375 1 87.56 423 ALA A O 1
ATOM 3363 N N . LEU A 1 424 ? 9.742 9.156 21.469 1 87.94 424 LEU A N 1
ATOM 3364 C CA . LEU A 1 424 ? 10.359 10.43 21.797 1 87.94 424 LEU A CA 1
ATOM 3365 C C . LEU A 1 424 ? 11.883 10.32 21.781 1 87.94 424 LEU A C 1
ATOM 3367 O O . LEU A 1 424 ? 12.578 11.273 21.422 1 87.94 424 LEU A O 1
ATOM 3371 N N . ARG A 1 425 ? 12.359 9.125 22.062 1 85.31 425 ARG A N 1
ATOM 3372 C CA . ARG A 1 425 ? 13.797 8.891 21.953 1 85.31 425 ARG A CA 1
ATOM 3373 C C . ARG A 1 425 ? 14.258 8.977 20.5 1 85.31 425 ARG A C 1
ATOM 3375 O O . ARG A 1 425 ? 15.336 9.492 20.219 1 85.31 425 ARG A O 1
ATOM 3382 N N . SER A 1 426 ? 13.445 8.461 19.719 1 86.38 426 SER A N 1
ATOM 3383 C CA . SER A 1 426 ? 13.766 8.508 18.297 1 86.38 426 SER A CA 1
ATOM 3384 C C . SER A 1 426 ? 13.828 9.945 17.781 1 86.38 426 SER A C 1
ATOM 3386 O O . SER A 1 426 ? 14.641 10.266 16.922 1 86.38 426 SER A O 1
ATOM 3388 N N . VAL A 1 427 ? 13.016 10.789 18.266 1 87.06 427 VAL A N 1
ATOM 3389 C CA . VAL A 1 427 ? 13 12.203 17.906 1 87.06 427 VAL A CA 1
ATOM 3390 C C . VAL A 1 427 ? 14.305 12.867 18.328 1 87.06 427 VAL A C 1
ATOM 3392 O O . VAL A 1 427 ? 14.867 13.68 17.594 1 87.06 427 VAL A O 1
ATOM 3395 N N . ALA A 1 428 ? 14.789 12.492 19.453 1 82.25 428 ALA A N 1
ATOM 3396 C CA . ALA A 1 428 ? 16.016 13.078 20 1 82.25 428 ALA A CA 1
ATOM 3397 C C . ALA A 1 428 ? 17.219 12.742 19.109 1 82.25 428 ALA A C 1
ATOM 3399 O O . ALA A 1 428 ? 18.156 13.539 19.016 1 82.25 428 ALA A O 1
ATOM 3400 N N . GLY A 1 429 ? 17.125 11.664 18.438 1 81.94 429 GLY A N 1
ATOM 3401 C CA . GLY A 1 429 ? 18.219 11.25 17.578 1 81.94 429 GLY A CA 1
ATOM 3402 C C . GLY A 1 429 ? 18.438 12.156 16.391 1 81.94 429 GLY A C 1
ATOM 3403 O O . GLY A 1 429 ? 19.547 12.289 15.891 1 81.94 429 GLY A O 1
ATOM 3404 N N . VAL A 1 430 ? 17.391 12.82 16 1 88.81 430 VAL A N 1
ATOM 3405 C CA . VAL A 1 430 ? 17.469 13.656 14.805 1 88.81 430 VAL A CA 1
ATOM 3406 C C . VAL A 1 430 ? 17.703 15.109 15.211 1 88.81 430 VAL A C 1
ATOM 3408 O O . VAL A 1 430 ? 18.094 15.938 14.383 1 88.81 430 VAL A O 1
ATOM 3411 N N . SER A 1 431 ? 17.609 15.477 16.438 1 86.12 431 SER A N 1
ATOM 3412 C CA . SER A 1 431 ? 17.641 16.844 16.938 1 86.12 431 SER A CA 1
ATOM 3413 C C . SER A 1 431 ? 19.016 17.469 16.734 1 86.12 431 SER A C 1
ATOM 3415 O O . SER A 1 431 ? 19.125 18.656 16.422 1 86.12 431 SER A O 1
ATOM 3417 N N . GLN A 1 432 ? 20.016 16.641 16.891 1 84.25 432 GLN A N 1
ATOM 3418 C CA . GLN A 1 432 ? 21.375 17.188 16.781 1 84.25 432 GLN A CA 1
ATOM 3419 C C . GLN A 1 432 ? 21.672 17.641 15.352 1 84.25 432 GLN A C 1
ATOM 3421 O O . GLN A 1 432 ? 22.203 18.734 15.141 1 84.25 432 GLN A O 1
ATOM 3426 N N . ASP A 1 433 ? 21.328 16.844 14.469 1 87.81 433 ASP A N 1
ATOM 3427 C CA . ASP A 1 433 ? 21.531 17.188 13.062 1 87.81 433 ASP A CA 1
ATOM 3428 C C . ASP A 1 433 ? 20.703 18.406 12.672 1 87.81 433 ASP A C 1
ATOM 3430 O O . ASP A 1 433 ? 21.172 19.266 11.914 1 87.81 433 ASP A O 1
ATOM 3434 N N . LEU A 1 434 ? 19.5 18.469 13.117 1 91.25 434 LEU A N 1
ATOM 3435 C CA . LEU A 1 434 ? 18.625 19.594 12.82 1 91.25 434 LEU A CA 1
ATOM 3436 C C . LEU A 1 434 ? 19.188 20.891 13.398 1 91.25 434 LEU A C 1
ATOM 3438 O O . LEU A 1 434 ? 19.203 21.922 12.719 1 91.25 434 LEU A O 1
ATOM 3442 N N . ALA A 1 435 ? 19.719 20.828 14.578 1 85.81 435 ALA A N 1
ATOM 3443 C CA . ALA A 1 435 ? 20.266 22 15.242 1 85.81 435 ALA A CA 1
ATOM 3444 C C . ALA A 1 435 ? 21.547 22.469 14.57 1 85.81 435 ALA A C 1
ATOM 3446 O O . ALA A 1 435 ? 21.812 23.672 14.477 1 85.81 435 ALA A O 1
ATOM 3447 N N . THR A 1 436 ? 22.281 21.531 14.102 1 85.38 436 THR A N 1
ATOM 3448 C CA . THR A 1 436 ? 23.578 21.844 13.508 1 85.38 436 THR A CA 1
ATOM 3449 C C . THR A 1 436 ? 23.391 22.484 12.133 1 85.38 436 THR A C 1
ATOM 3451 O O . THR A 1 436 ? 24.094 23.453 11.797 1 85.38 436 THR A O 1
ATOM 3454 N N . HIS A 1 437 ? 22.438 22.031 11.406 1 86.31 437 HIS A N 1
ATOM 3455 C CA . HIS A 1 437 ? 22.344 22.469 10.016 1 86.31 437 HIS A CA 1
ATOM 3456 C C . HIS A 1 437 ? 21.25 23.5 9.828 1 86.31 437 HIS A C 1
ATOM 3458 O O . HIS A 1 437 ? 21.328 24.344 8.93 1 86.31 437 HIS A O 1
ATOM 3464 N N . PHE A 1 438 ? 20.203 23.453 10.602 1 88.38 438 PHE A N 1
ATOM 3465 C CA . PHE A 1 438 ? 19.031 24.297 10.375 1 88.38 438 PHE A CA 1
ATOM 3466 C C . PHE A 1 438 ? 18.5 24.844 11.688 1 88.38 438 PHE A C 1
ATOM 3468 O O . PHE A 1 438 ? 17.297 24.75 11.969 1 88.38 438 PHE A O 1
ATOM 3475 N N . SER A 1 439 ? 19.406 25.422 12.375 1 81.44 439 SER A N 1
ATOM 3476 C CA . SER A 1 439 ? 19.016 26.016 13.656 1 81.44 439 SER A CA 1
ATOM 3477 C C . SER A 1 439 ? 18.094 27.203 13.469 1 81.44 439 SER A C 1
ATOM 3479 O O . SER A 1 439 ? 18.172 27.891 12.445 1 81.44 439 SER A O 1
ATOM 3481 N N . LEU A 1 440 ? 17.156 27.406 14.32 1 80.19 440 LEU A N 1
ATOM 3482 C CA . LEU A 1 440 ? 16.281 28.578 14.305 1 80.19 440 LEU A CA 1
ATOM 3483 C C . LEU A 1 440 ? 16.969 29.781 14.922 1 80.19 440 LEU A C 1
ATOM 3485 O O . LEU A 1 440 ? 17.766 29.625 15.859 1 80.19 440 LEU A O 1
ATOM 3489 N N . PRO A 1 441 ? 16.875 30.906 14.133 1 64.69 441 PRO A N 1
ATOM 3490 C CA . PRO A 1 441 ? 17.562 32.094 14.656 1 64.69 441 PRO A CA 1
ATOM 3491 C C . PRO A 1 441 ? 17.062 32.469 16.047 1 64.69 441 PRO A C 1
ATOM 3493 O O . PRO A 1 441 ? 15.914 32.219 16.406 1 64.69 441 PRO A O 1
ATOM 3496 N N . SER A 1 442 ? 18.062 32.906 16.891 1 56.25 442 SER A N 1
ATOM 3497 C CA . SER A 1 442 ? 17.734 33.469 18.188 1 56.25 442 SER A CA 1
ATOM 3498 C C . SER A 1 442 ? 16.844 34.719 18.031 1 56.25 442 SER A C 1
ATOM 3500 O O . SER A 1 442 ? 16.844 35.344 16.984 1 56.25 442 SER A O 1
ATOM 3502 N N . THR A 1 443 ? 15.68 34.906 18.688 1 50.91 443 THR A N 1
ATOM 3503 C CA . THR A 1 443 ? 14.68 35.969 18.688 1 50.91 443 THR A CA 1
ATOM 3504 C C . THR A 1 443 ? 15.344 37.312 18.438 1 50.91 443 THR A C 1
ATOM 3506 O O . THR A 1 443 ? 14.688 38.344 18.5 1 50.91 443 THR A O 1
ATOM 3509 N N . GLY A 1 444 ? 16.625 37.438 18.141 1 46.59 444 GLY A N 1
ATOM 3510 C CA . GLY A 1 444 ? 17.109 38.781 18 1 46.59 444 GLY A CA 1
ATOM 3511 C C . GLY A 1 444 ? 16.734 39.406 16.656 1 46.59 444 GLY A C 1
ATOM 3512 O O . GLY A 1 444 ? 16.266 38.719 15.758 1 46.59 444 GLY A O 1
ATOM 3513 N N . PRO A 1 445 ? 16.875 40.844 16.656 1 44.44 445 PRO A N 1
ATOM 3514 C CA . PRO A 1 445 ? 16.625 41.719 15.5 1 44.44 445 PRO A CA 1
ATOM 3515 C C . PRO A 1 445 ? 17.5 41.375 14.297 1 44.44 445 PRO A C 1
ATOM 3517 O O . PRO A 1 445 ? 18.719 41.344 14.414 1 44.44 445 PRO A O 1
ATOM 3520 N N . GLY A 1 446 ? 17.125 40.5 13.305 1 50.72 446 GLY A N 1
ATOM 3521 C CA . GLY A 1 446 ? 17.797 40.312 12.023 1 50.72 446 GLY A CA 1
ATOM 3522 C C . GLY A 1 446 ? 17.781 38.875 11.57 1 50.72 446 GLY A C 1
ATOM 3523 O O . GLY A 1 446 ? 18.188 38.562 10.438 1 50.72 446 GLY A O 1
ATOM 3524 N N . GLY A 1 447 ? 17.719 37.969 12.477 1 59.19 447 GLY A N 1
ATOM 3525 C CA . GLY A 1 447 ? 18 36.625 11.961 1 59.19 447 GLY A CA 1
ATOM 3526 C C . GLY A 1 447 ? 16.766 35.906 11.422 1 59.19 447 GLY A C 1
ATOM 3527 O O . GLY A 1 447 ? 15.758 35.812 12.109 1 59.19 447 GLY A O 1
ATOM 3528 N N . GLY A 1 448 ? 16.516 35.812 10.055 1 73.62 448 GLY A N 1
ATOM 3529 C CA . GLY A 1 448 ? 15.375 35.25 9.359 1 73.62 448 GLY A CA 1
ATOM 3530 C C . GLY A 1 448 ? 15.445 33.719 9.266 1 73.62 448 GLY A C 1
ATOM 3531 O O . GLY A 1 448 ? 16.5 33.125 9.5 1 73.62 448 GLY A O 1
ATOM 3532 N N . VAL A 1 449 ? 14.297 33.156 9.367 1 84.25 449 VAL A N 1
ATOM 3533 C CA . VAL A 1 449 ? 14.18 31.703 9.203 1 84.25 449 VAL A CA 1
ATOM 3534 C C . VAL A 1 449 ? 13.961 31.375 7.73 1 84.25 449 VAL A C 1
ATOM 3536 O O . VAL A 1 449 ? 13.219 32.062 7.031 1 84.25 449 VAL A O 1
ATOM 3539 N N . SER A 1 450 ? 14.836 30.5 7.258 1 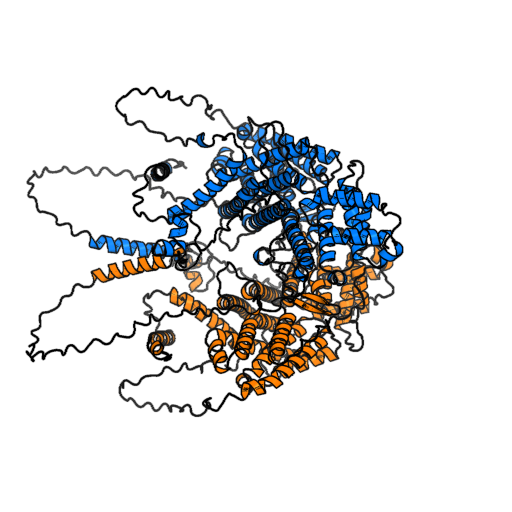87.19 450 SER A N 1
ATOM 3540 C CA . SER A 1 450 ? 14.594 30.016 5.898 1 87.19 450 SER A CA 1
ATOM 3541 C C . SER A 1 450 ? 13.367 29.109 5.84 1 87.19 450 SER A C 1
ATOM 3543 O O . SER A 1 450 ? 12.938 28.578 6.859 1 87.19 450 SER A O 1
ATOM 3545 N N . ARG A 1 451 ? 12.82 28.984 4.762 1 88.31 451 ARG A N 1
ATOM 3546 C CA . ARG A 1 451 ? 11.633 28.156 4.59 1 88.31 451 ARG A CA 1
ATOM 3547 C C . ARG A 1 451 ? 11.93 26.703 4.938 1 88.31 451 ARG A C 1
ATOM 3549 O O . ARG A 1 451 ? 11.117 26.031 5.582 1 88.31 451 ARG A O 1
ATOM 3556 N N . ILE A 1 452 ? 13.039 26.203 4.484 1 90.62 452 ILE A N 1
ATOM 3557 C CA . ILE A 1 452 ? 13.398 24.812 4.73 1 90.62 452 ILE A CA 1
ATOM 3558 C C . ILE A 1 452 ? 13.656 24.609 6.223 1 90.62 452 ILE A C 1
ATOM 3560 O O . ILE A 1 452 ? 13.273 23.578 6.781 1 90.62 452 ILE A O 1
ATOM 3564 N N . SER A 1 453 ? 14.281 25.562 6.824 1 90.88 453 SER A N 1
ATOM 3565 C CA . SER A 1 453 ? 14.516 25.484 8.266 1 90.88 453 SER A CA 1
ATOM 3566 C C . SER A 1 453 ? 13.195 25.484 9.039 1 90.88 453 SER A C 1
ATOM 3568 O O . SER A 1 453 ? 13.023 24.703 9.977 1 90.88 453 SER A O 1
ATOM 3570 N N . GLY A 1 454 ? 12.289 26.391 8.633 1 93.06 454 GLY A N 1
ATOM 3571 C CA . GLY A 1 454 ? 10.977 26.422 9.266 1 93.06 454 GLY A CA 1
ATOM 3572 C C . GLY A 1 454 ? 10.219 25.125 9.109 1 93.06 454 GLY A C 1
ATOM 3573 O O . GLY A 1 454 ? 9.648 24.609 10.078 1 93.06 454 GLY A O 1
ATOM 3574 N N . HIS A 1 455 ? 10.281 24.594 7.918 1 93.81 455 HIS A N 1
ATOM 3575 C CA . HIS A 1 455 ? 9.57 23.359 7.621 1 93.81 455 HIS A CA 1
ATOM 3576 C C . HIS A 1 455 ? 10.117 22.188 8.445 1 93.81 455 HIS A C 1
ATOM 3578 O O . HIS A 1 455 ? 9.352 21.422 9.031 1 93.81 455 HIS A O 1
ATOM 3584 N N . LEU A 1 456 ? 11.414 22.031 8.516 1 94.75 456 LEU A N 1
ATOM 3585 C CA . LEU A 1 456 ? 12.039 20.906 9.211 1 94.75 456 LEU A CA 1
ATOM 3586 C C . LEU A 1 456 ? 11.812 21.016 10.719 1 94.75 456 LEU A C 1
ATOM 3588 O O . LEU A 1 456 ? 11.547 20 11.383 1 94.75 456 LEU A O 1
ATOM 3592 N N . ASN A 1 457 ? 11.891 22.188 11.219 1 94.56 457 ASN A N 1
ATOM 3593 C CA . ASN A 1 457 ? 11.656 22.375 12.648 1 94.56 457 ASN A CA 1
ATOM 3594 C C . ASN A 1 457 ? 10.195 22.141 13.008 1 94.56 457 ASN A C 1
ATOM 3596 O O . ASN A 1 457 ? 9.898 21.562 14.062 1 94.56 457 ASN A O 1
ATOM 3600 N N . ILE A 1 458 ? 9.336 22.609 12.195 1 96.31 458 ILE A N 1
ATOM 3601 C CA . ILE A 1 458 ? 7.918 22.344 12.43 1 96.31 458 ILE A CA 1
ATOM 3602 C C . ILE A 1 458 ? 7.66 20.844 12.398 1 96.31 458 ILE A C 1
ATOM 3604 O O . ILE A 1 458 ? 6.938 20.312 13.25 1 96.31 458 ILE A O 1
ATOM 3608 N N . PHE A 1 459 ? 8.266 20.203 11.398 1 95.94 459 PHE A N 1
ATOM 3609 C CA . PHE A 1 459 ? 8.102 18.766 11.266 1 95.94 459 PHE A CA 1
ATOM 3610 C C . PHE A 1 459 ? 8.633 18.031 12.5 1 95.94 459 PHE A C 1
ATOM 3612 O O . PHE A 1 459 ? 8.016 17.078 12.984 1 95.94 459 PHE A O 1
ATOM 3619 N N . TYR A 1 460 ? 9.711 18.5 13.023 1 95.44 460 TYR A N 1
ATOM 3620 C CA . TYR A 1 460 ? 10.305 17.953 14.242 1 95.44 460 TYR A CA 1
ATOM 3621 C C . TYR A 1 460 ? 9.336 18.047 15.414 1 95.44 460 TYR A C 1
ATOM 3623 O O . TYR A 1 460 ? 9.07 17.047 16.094 1 95.44 460 TYR A O 1
ATOM 3631 N N . HIS A 1 461 ? 8.773 19.141 15.641 1 95.69 461 HIS A N 1
ATOM 3632 C CA . HIS A 1 461 ? 7.863 19.344 16.75 1 95.69 461 HIS A CA 1
ATOM 3633 C C . HIS A 1 461 ? 6.523 18.656 16.516 1 95.69 461 HIS A C 1
ATOM 3635 O O . HIS A 1 461 ? 5.871 18.203 17.453 1 95.69 461 HIS A O 1
ATOM 3641 N N . GLN A 1 462 ? 6.168 18.578 15.289 1 96.88 462 GLN A N 1
ATOM 3642 C CA . GLN A 1 462 ? 4.941 17.859 14.961 1 96.88 462 GLN A CA 1
ATOM 3643 C C . GLN A 1 462 ? 5.035 16.406 15.383 1 96.88 462 GLN A C 1
ATOM 3645 O O . GLN A 1 462 ? 4.051 15.812 15.844 1 96.88 462 GLN A O 1
ATOM 3650 N N . CYS A 1 463 ? 6.172 15.781 15.148 1 96.19 463 CYS A N 1
ATOM 3651 C CA . CYS A 1 463 ? 6.363 14.406 15.578 1 96.19 463 CYS A CA 1
ATOM 3652 C C . CYS A 1 463 ? 6.117 14.266 17.078 1 96.19 463 CYS A C 1
ATOM 3654 O O . CYS A 1 463 ? 5.5 13.305 17.531 1 96.19 463 CYS A O 1
ATOM 3656 N N . ILE A 1 464 ? 6.5 15.211 17.828 1 95.75 464 ILE A N 1
ATOM 3657 C CA . ILE A 1 464 ? 6.359 15.203 19.281 1 95.75 464 ILE A CA 1
ATOM 3658 C C . ILE A 1 464 ? 4.891 15.375 19.656 1 95.75 464 ILE A C 1
ATOM 3660 O O . ILE A 1 464 ? 4.371 14.648 20.516 1 95.75 464 ILE A O 1
ATOM 3664 N N . VAL A 1 465 ? 4.258 16.297 19.031 1 97.31 465 VAL A N 1
ATOM 3665 C CA . VAL A 1 465 ? 2.861 16.578 19.344 1 97.31 465 VAL A CA 1
ATOM 3666 C C . VAL A 1 465 ? 2.01 15.344 19.047 1 97.31 465 VAL A C 1
ATOM 3668 O O . VAL A 1 465 ? 1.165 14.961 19.875 1 97.31 465 VAL A O 1
ATOM 3671 N N . VAL A 1 466 ? 2.266 14.711 17.938 1 96.44 466 VAL A N 1
ATOM 3672 C CA . VAL A 1 466 ? 1.492 13.539 17.562 1 96.44 466 VAL A CA 1
ATOM 3673 C C . VAL A 1 466 ? 1.788 12.383 18.516 1 96.44 466 VAL A C 1
ATOM 3675 O O . VAL A 1 466 ? 0.901 11.594 18.844 1 96.44 466 VAL A O 1
ATOM 3678 N N . ALA A 1 467 ? 2.936 12.305 19 1 94.88 467 ALA A N 1
ATOM 3679 C CA . ALA A 1 467 ? 3.318 11.227 19.906 1 94.88 467 ALA A CA 1
ATOM 3680 C C . ALA A 1 467 ? 2.699 11.422 21.297 1 94.88 467 ALA A C 1
ATOM 3682 O O . ALA A 1 467 ? 2.402 10.453 22 1 94.88 467 ALA A O 1
ATOM 3683 N N . THR A 1 468 ? 2.416 12.656 21.75 1 94.69 468 THR A N 1
ATOM 3684 C CA . THR A 1 468 ? 2.072 12.93 23.141 1 94.69 468 THR A CA 1
ATOM 3685 C C . THR A 1 468 ? 0.581 13.219 23.281 1 94.69 468 THR A C 1
ATOM 3687 O O . THR A 1 468 ? 0.029 13.133 24.375 1 94.69 468 THR A O 1
ATOM 3690 N N . ARG A 1 469 ? -0.086 13.562 22.266 1 95.62 469 ARG A N 1
ATOM 3691 C CA . ARG A 1 469 ? -1.448 14.078 22.359 1 95.62 469 ARG A CA 1
ATOM 3692 C C . ARG A 1 469 ? -2.4 13.016 22.906 1 95.62 469 ARG A C 1
ATOM 3694 O O . ARG A 1 469 ? -3.42 13.344 23.516 1 95.62 469 ARG A O 1
ATOM 3701 N N . PRO A 1 470 ? -2.146 11.695 22.734 1 92.81 470 PRO A N 1
ATOM 3702 C CA . PRO A 1 470 ? -3.053 10.742 23.375 1 92.81 470 PRO A CA 1
ATOM 3703 C C . PRO A 1 470 ? -3.096 10.891 24.891 1 92.81 470 PRO A C 1
ATOM 3705 O O . PRO A 1 470 ? -4.129 10.625 25.516 1 92.81 470 PRO A O 1
ATOM 3708 N N . PHE A 1 471 ? -2.027 11.32 25.531 1 91.94 471 PHE A N 1
ATOM 3709 C CA . PHE A 1 471 ? -2.004 11.539 26.969 1 91.94 471 PHE A CA 1
ATOM 3710 C C . PHE A 1 471 ? -2.891 12.719 27.359 1 91.94 471 PHE A C 1
ATOM 3712 O O . PHE A 1 471 ? -3.537 12.703 28.406 1 91.94 471 PHE A O 1
ATOM 3719 N N . LEU A 1 472 ? -2.848 13.703 26.531 1 93.19 472 LEU A N 1
ATOM 3720 C CA . LEU A 1 472 ? -3.697 14.867 26.766 1 93.19 472 LEU A CA 1
ATOM 3721 C C . LEU A 1 472 ? -5.172 14.492 26.672 1 93.19 472 LEU A C 1
ATOM 3723 O O . LEU A 1 472 ? -5.992 14.984 27.453 1 93.19 472 LEU A O 1
ATOM 3727 N N . PHE A 1 473 ? -5.477 13.68 25.75 1 92.06 473 PHE A N 1
ATOM 3728 C CA . PHE A 1 473 ? -6.844 13.188 25.609 1 92.06 473 PHE A CA 1
ATOM 3729 C C . PHE A 1 473 ? -7.25 12.367 26.828 1 92.06 473 PHE A C 1
ATOM 3731 O O . PHE A 1 473 ? -8.375 12.5 27.312 1 92.06 473 PHE A O 1
ATOM 3738 N N . ALA A 1 474 ? -6.375 11.516 27.25 1 89.31 474 ALA A N 1
ATOM 3739 C CA . ALA A 1 474 ? -6.633 10.711 28.438 1 89.31 474 ALA A CA 1
ATOM 3740 C C . ALA A 1 474 ? -6.867 11.602 29.656 1 89.31 474 ALA A C 1
ATOM 3742 O O . ALA A 1 474 ? -7.73 11.312 30.484 1 89.31 474 ALA A O 1
ATOM 3743 N N . PHE A 1 475 ? -6.102 12.586 29.797 1 89.69 475 PHE A N 1
ATOM 3744 C CA . PHE A 1 475 ? -6.277 13.547 30.875 1 89.69 475 PHE A CA 1
ATOM 3745 C C . PHE A 1 475 ? -7.66 14.188 30.812 1 89.69 475 PHE A C 1
ATOM 3747 O O . PHE A 1 475 ? -8.352 14.297 31.828 1 89.69 475 PHE A O 1
ATOM 3754 N N . LEU A 1 476 ? -8.008 14.633 29.641 1 88.81 476 LEU A N 1
ATOM 3755 C CA . LEU A 1 476 ? -9.297 15.289 29.453 1 88.81 476 LEU A CA 1
ATOM 3756 C C . LEU A 1 476 ? -10.445 14.359 29.812 1 88.81 476 LEU A C 1
ATOM 3758 O O . LEU A 1 476 ? -11.414 14.781 30.453 1 88.81 476 LEU A O 1
ATOM 3762 N N . GLU A 1 477 ? -10.32 13.172 29.406 1 86 477 GLU A N 1
ATOM 3763 C CA . GLU A 1 477 ? -11.344 12.18 29.734 1 86 477 GLU A CA 1
ATOM 3764 C C . GLU A 1 477 ? -11.477 12.008 31.25 1 86 477 GLU A C 1
ATOM 3766 O O . GLU A 1 477 ? -12.594 11.938 31.781 1 86 477 GLU A O 1
ATOM 3771 N N . LYS A 1 478 ? -10.367 11.875 31.844 1 84.19 478 LYS A N 1
ATOM 3772 C CA . LYS A 1 478 ? -10.375 11.711 33.312 1 84.19 478 LYS A CA 1
ATOM 3773 C C . LYS A 1 478 ? -10.914 12.961 34 1 84.19 478 LYS A C 1
ATOM 3775 O O . LYS A 1 478 ? -11.633 12.859 35 1 84.19 478 LYS A O 1
ATOM 3780 N N . ARG A 1 479 ? -10.539 14.039 33.531 1 85 479 ARG A N 1
ATOM 3781 C CA . ARG A 1 479 ? -10.953 15.32 34.094 1 85 479 ARG A CA 1
ATOM 3782 C C . ARG A 1 479 ? -12.469 15.484 34 1 85 479 ARG A C 1
ATOM 3784 O O . ARG A 1 479 ? -13.094 16.031 34.906 1 85 479 ARG A O 1
ATOM 3791 N N . LEU A 1 480 ? -13.008 15.016 32.969 1 84.06 480 LEU A N 1
ATOM 3792 C CA . LEU A 1 480 ? -14.445 15.141 32.75 1 84.06 480 LEU A CA 1
ATOM 3793 C C . LEU A 1 480 ? -15.203 14.102 33.562 1 84.06 480 LEU A C 1
ATOM 3795 O O . LEU A 1 480 ? -16.375 14.305 33.906 1 84.06 480 LEU A O 1
ATOM 3799 N N . ALA A 1 481 ? -14.5 13.023 33.844 1 79.94 481 ALA A N 1
ATOM 3800 C CA . ALA A 1 481 ? -15.148 11.945 34.594 1 79.94 481 ALA A CA 1
ATOM 3801 C C . ALA A 1 481 ? -14.984 12.141 36.094 1 79.94 481 ALA A C 1
ATOM 3803 O O . ALA A 1 481 ? -15.773 11.609 36.875 1 79.94 481 ALA A O 1
ATOM 3804 N N . SER A 1 482 ? -13.953 12.773 36.375 1 79.69 482 SER A N 1
ATOM 3805 C CA . SER A 1 482 ? -13.625 12.906 37.781 1 79.69 482 SER A CA 1
ATOM 3806 C C . SER A 1 482 ? -13.352 14.359 38.156 1 79.69 482 SER A C 1
ATOM 3808 O O . SER A 1 482 ? -13.508 15.258 37.344 1 79.69 482 SER A O 1
ATOM 3810 N N . SER A 1 483 ? -12.984 14.484 39.5 1 73.62 483 SER A N 1
ATOM 3811 C CA . SER A 1 483 ? -12.641 15.828 39.969 1 73.62 483 SER A CA 1
ATOM 3812 C C . SER A 1 483 ? -11.281 16.266 39.406 1 73.62 483 SER A C 1
ATOM 3814 O O . SER A 1 483 ? -10.461 15.43 39.031 1 73.62 483 SER A O 1
ATOM 3816 N N . GLU A 1 484 ? -11.141 17.5 39.312 1 71.5 484 GLU A N 1
ATOM 3817 C CA . GLU A 1 484 ? -9.875 18.062 38.812 1 71.5 484 GLU A CA 1
ATOM 3818 C C . GLU A 1 484 ? -8.695 17.531 39.656 1 71.5 484 GLU A C 1
ATOM 3820 O O . GLU A 1 484 ? -7.629 17.25 39.094 1 71.5 484 GLU A O 1
ATOM 3825 N N . GLU A 1 485 ? -8.953 17.5 40.875 1 69.19 485 GLU A N 1
ATOM 3826 C CA . GLU A 1 485 ? -7.895 17.062 41.781 1 69.19 485 GLU A CA 1
ATOM 3827 C C . GLU A 1 485 ? -7.477 15.617 41.5 1 69.19 485 GLU A C 1
ATOM 3829 O O . GLU A 1 485 ? -6.281 15.305 41.469 1 69.19 485 GLU A O 1
ATOM 3834 N N . GLU A 1 486 ? -8.359 14.914 41.219 1 72.5 486 GLU A N 1
ATOM 3835 C CA . GLU A 1 486 ? -8.094 13.508 40.938 1 72.5 486 GLU A CA 1
ATOM 3836 C C . GLU A 1 486 ? -7.359 13.344 39.594 1 72.5 486 GLU A C 1
ATOM 3838 O O . GLU A 1 486 ? -6.41 12.562 39.5 1 72.5 486 GLU A O 1
ATOM 3843 N N . ALA A 1 487 ? -7.852 14.102 38.688 1 74.94 487 ALA A N 1
ATOM 3844 C CA . ALA A 1 487 ? -7.234 14.031 37.344 1 74.94 487 ALA A CA 1
ATOM 3845 C C . ALA A 1 487 ? -5.801 14.547 37.406 1 74.94 487 ALA A C 1
ATOM 3847 O O . ALA A 1 487 ? -4.898 13.938 36.812 1 74.94 487 ALA A O 1
ATOM 3848 N N . SER A 1 488 ? -5.641 15.602 38.125 1 75 488 SER A N 1
ATOM 3849 C CA . SER A 1 488 ? -4.316 16.219 38.188 1 75 488 SER A CA 1
ATOM 3850 C C . SER A 1 488 ? -3.34 15.328 38.969 1 75 488 SER A C 1
ATOM 3852 O O . SER A 1 488 ? -2.16 15.242 38.594 1 75 488 SER A O 1
ATOM 3854 N N . ALA A 1 489 ? -3.854 14.727 39.875 1 69.94 489 ALA A N 1
ATOM 3855 C CA . ALA A 1 489 ? -3.035 13.828 40.688 1 69.94 489 ALA A CA 1
ATOM 3856 C C . ALA A 1 489 ? -2.51 12.664 39.844 1 69.94 489 ALA A C 1
ATOM 3858 O O . ALA A 1 489 ? -1.405 12.172 40.094 1 69.94 489 ALA A O 1
ATOM 3859 N N . GLN A 1 490 ? -3.166 12.398 38.969 1 71.19 490 GLN A N 1
ATOM 3860 C CA . GLN A 1 490 ? -2.809 11.242 38.156 1 71.19 490 GLN A CA 1
ATOM 3861 C C . GLN A 1 490 ? -1.883 11.641 37 1 71.19 490 GLN A C 1
ATOM 3863 O O . GLN A 1 490 ? -0.955 10.898 36.656 1 71.19 490 GLN A O 1
ATOM 3868 N N . PHE A 1 491 ? -2.096 12.688 36.375 1 77.31 491 PHE A N 1
ATOM 3869 C CA . PHE A 1 491 ? -1.477 12.945 35.094 1 77.31 491 PHE A CA 1
ATOM 3870 C C . PHE A 1 491 ? -0.287 13.883 35.219 1 77.31 491 PHE A C 1
ATOM 3872 O O . PHE A 1 491 ? 0.592 13.922 34.375 1 77.31 491 PHE A O 1
ATOM 3879 N N . TRP A 1 492 ? -0.129 14.531 36.344 1 77.81 492 TRP A N 1
ATOM 3880 C CA . TRP A 1 492 ? 0.996 15.453 36.469 1 77.81 492 TRP A CA 1
ATOM 3881 C C . TRP A 1 492 ? 2.148 14.805 37.219 1 77.81 492 TRP A C 1
ATOM 3883 O O . TRP A 1 492 ? 3.229 15.391 37.344 1 77.81 492 TRP A O 1
ATOM 3893 N N . LYS A 1 493 ? 1.789 13.578 37.562 1 77.94 493 LYS A N 1
ATOM 3894 C CA . LYS A 1 493 ? 2.883 12.789 38.125 1 77.94 493 LYS A CA 1
ATOM 3895 C C . LYS A 1 493 ? 3.766 12.211 37 1 77.94 493 LYS A C 1
ATOM 3897 O O . LYS A 1 493 ? 3.301 11.984 35.875 1 77.94 493 LYS A O 1
ATOM 3902 N N . ASP A 1 494 ? 5.066 12.086 37.438 1 75.94 494 ASP A N 1
ATOM 3903 C CA . ASP A 1 494 ? 5.969 11.484 36.469 1 75.94 494 ASP A CA 1
ATOM 3904 C C . ASP A 1 494 ? 5.602 10.031 36.219 1 75.94 494 ASP A C 1
ATOM 3906 O O . ASP A 1 494 ? 5.141 9.32 37.094 1 75.94 494 ASP A O 1
ATOM 3910 N N . PRO A 1 495 ? 5.789 9.617 34.906 1 82.19 495 PRO A N 1
ATOM 3911 C CA . PRO A 1 495 ? 6.402 10.25 33.719 1 82.19 495 PRO A CA 1
ATOM 3912 C C . PRO A 1 495 ? 5.387 10.977 32.844 1 82.19 495 PRO A C 1
ATOM 3914 O O . PRO A 1 495 ? 5.766 11.688 31.906 1 82.19 495 PRO A O 1
ATOM 3917 N N . ILE A 1 496 ? 4.184 10.938 33.156 1 85.06 496 ILE A N 1
ATOM 3918 C CA . ILE A 1 496 ? 3.121 11.453 32.312 1 85.06 496 ILE A CA 1
ATOM 3919 C C . ILE A 1 496 ? 3.172 12.977 32.281 1 85.06 496 ILE A C 1
ATOM 3921 O O . ILE A 1 496 ? 3.029 13.594 31.219 1 85.06 496 ILE A O 1
ATOM 3925 N N . GLY A 1 497 ? 3.379 13.555 33.406 1 84.5 497 GLY A N 1
ATOM 3926 C CA . GLY A 1 497 ? 3.479 15.008 33.469 1 84.5 497 GLY A CA 1
ATOM 3927 C C . GLY A 1 497 ? 4.57 15.57 32.562 1 84.5 497 GLY A C 1
ATOM 3928 O O . GLY A 1 497 ? 4.379 16.609 31.922 1 84.5 497 GLY A O 1
ATOM 3929 N N . HIS A 1 498 ? 5.613 14.898 32.562 1 84.12 498 HIS A N 1
ATOM 3930 C CA . HIS A 1 498 ? 6.723 15.312 31.703 1 84.12 498 HIS A CA 1
ATOM 3931 C C . HIS A 1 498 ? 6.359 15.195 30.219 1 84.12 498 HIS A C 1
ATOM 3933 O O . HIS A 1 498 ? 6.715 16.062 29.422 1 84.12 498 HIS A O 1
ATOM 3939 N N . ILE A 1 499 ? 5.738 14.141 29.891 1 89.12 499 ILE A N 1
ATOM 3940 C CA . ILE A 1 499 ? 5.324 13.898 28.516 1 89.12 499 ILE A CA 1
ATOM 3941 C C . ILE A 1 499 ? 4.375 15.016 28.062 1 89.12 499 ILE A C 1
ATOM 3943 O O . ILE A 1 499 ? 4.52 15.555 26.969 1 89.12 499 ILE A O 1
ATOM 3947 N N . LEU A 1 500 ? 3.498 15.383 28.938 1 90.56 500 LEU A N 1
ATOM 3948 C CA . LEU A 1 500 ? 2.539 16.438 28.625 1 90.56 500 LEU A CA 1
ATOM 3949 C C . LEU A 1 500 ? 3.238 17.781 28.469 1 90.56 500 LEU A C 1
ATOM 3951 O O . LEU A 1 500 ? 2.912 18.547 27.562 1 90.56 500 LEU A O 1
ATOM 3955 N N . MET A 1 501 ? 4.176 18 29.297 1 89.75 501 MET A N 1
ATOM 3956 C CA . MET A 1 501 ? 4.895 19.266 29.219 1 89.75 501 MET A CA 1
ATOM 3957 C C . MET A 1 501 ? 5.688 19.375 27.922 1 89.75 501 MET A C 1
ATOM 3959 O O . MET A 1 501 ? 5.781 20.453 27.344 1 89.75 501 MET A O 1
ATOM 3963 N N . ILE A 1 502 ? 6.242 18.281 27.5 1 91.31 502 ILE A N 1
ATOM 3964 C CA . ILE A 1 502 ? 6.988 18.25 26.234 1 91.31 502 ILE A CA 1
ATOM 3965 C C . ILE A 1 502 ? 6.051 18.578 25.078 1 91.31 502 ILE A C 1
ATOM 3967 O O . ILE A 1 502 ? 6.426 19.297 24.156 1 91.31 502 ILE A O 1
ATOM 3971 N N . GLY A 1 503 ? 4.883 18.016 25.125 1 95.31 503 GLY A N 1
ATOM 3972 C CA . GLY A 1 503 ? 3.889 18.312 24.109 1 95.31 503 GLY A CA 1
ATOM 3973 C C . GLY A 1 503 ? 3.467 19.766 24.078 1 95.31 503 GLY A C 1
ATOM 3974 O O . GLY A 1 503 ? 3.334 20.359 23 1 95.31 503 GLY A O 1
ATOM 3975 N N . ILE A 1 504 ? 3.273 20.359 25.234 1 94.25 504 ILE A N 1
ATOM 3976 C CA . ILE A 1 504 ? 2.873 21.75 25.359 1 94.25 504 ILE A CA 1
ATOM 3977 C C . ILE A 1 504 ? 3.979 22.656 24.812 1 94.25 504 ILE A C 1
ATOM 3979 O O . ILE A 1 504 ? 3.719 23.547 24 1 94.25 504 ILE A O 1
ATOM 3983 N N . GLU A 1 505 ? 5.18 22.328 25.203 1 92.56 505 GLU A N 1
ATOM 3984 C CA . GLU A 1 505 ? 6.301 23.156 24.766 1 92.56 505 GLU A CA 1
ATOM 3985 C C . GLU A 1 505 ? 6.516 23.047 23.25 1 92.56 505 GLU A C 1
ATOM 3987 O O . GLU A 1 505 ? 6.852 24.031 22.594 1 92.56 505 GLU A O 1
ATOM 3992 N N . SER A 1 506 ? 6.395 21.906 22.719 1 95.19 506 SER A N 1
ATOM 3993 C CA . SER A 1 506 ? 6.531 21.703 21.281 1 95.19 506 SER A CA 1
ATOM 3994 C C . SER A 1 506 ? 5.441 22.453 20.516 1 95.19 506 SER A C 1
ATOM 3996 O O . SER A 1 506 ? 5.691 23 19.453 1 95.19 506 SER A O 1
ATOM 3998 N N . SER A 1 507 ? 4.262 22.453 21.031 1 97.38 507 SER A N 1
ATOM 3999 C CA . SER A 1 507 ? 3.17 23.188 20.391 1 97.38 507 SER A CA 1
ATOM 4000 C C . SER A 1 507 ? 3.432 24.688 20.406 1 97.38 507 SER A C 1
ATOM 4002 O O . SER A 1 507 ? 3.129 25.391 19.438 1 97.38 507 SER A O 1
ATOM 4004 N N . LYS A 1 508 ? 3.975 25.156 21.531 1 94.88 508 LYS A N 1
ATOM 4005 C CA . LYS A 1 508 ? 4.355 26.562 21.609 1 94.88 508 LYS A CA 1
ATOM 4006 C C . LYS A 1 508 ? 5.422 26.906 20.578 1 94.88 508 LYS A C 1
ATOM 4008 O O . LYS A 1 508 ? 5.383 27.984 19.969 1 94.88 508 LYS A O 1
ATOM 4013 N N . ARG A 1 509 ? 6.293 25.969 20.391 1 93.44 509 ARG A N 1
ATOM 4014 C CA . ARG A 1 509 ? 7.363 26.203 19.422 1 93.44 509 ARG A CA 1
ATOM 4015 C C . ARG A 1 509 ? 6.812 26.234 18 1 93.44 509 ARG A C 1
ATOM 4017 O O . ARG A 1 509 ? 7.277 27.031 17.172 1 93.44 509 ARG A O 1
ATOM 4024 N N . ILE A 1 510 ? 5.938 25.375 17.672 1 96.81 510 ILE A N 1
ATOM 4025 C CA . ILE A 1 510 ? 5.293 25.422 16.359 1 96.81 510 ILE A CA 1
ATOM 4026 C C . ILE A 1 510 ? 4.652 26.797 16.141 1 96.81 510 ILE A C 1
ATOM 4028 O O . ILE A 1 510 ? 4.793 27.391 15.078 1 96.81 510 ILE A O 1
ATOM 4032 N N . SER A 1 511 ? 3.99 27.281 17.203 1 96.31 511 SER A N 1
ATOM 4033 C CA . SER A 1 511 ? 3.365 28.609 17.141 1 96.31 511 SER A CA 1
ATOM 4034 C C . SER A 1 511 ? 4.395 29.688 16.859 1 96.31 511 SER A C 1
ATOM 4036 O O . SER A 1 511 ? 4.168 30.578 16.031 1 96.31 511 SER A O 1
ATOM 4038 N N . THR A 1 512 ? 5.492 29.594 17.5 1 93.19 512 THR A N 1
ATOM 4039 C CA . THR A 1 512 ? 6.547 30.594 17.344 1 93.19 512 THR A CA 1
ATOM 4040 C C . THR A 1 512 ? 7.113 30.562 15.93 1 93.19 512 THR A C 1
ATOM 4042 O O . THR A 1 512 ? 7.332 31.609 15.32 1 93.19 512 THR A O 1
ATOM 4045 N N . ILE A 1 513 ? 7.379 29.391 15.43 1 94.31 513 ILE A N 1
ATOM 4046 C CA . ILE A 1 513 ? 7.949 29.25 14.094 1 94.31 513 ILE A CA 1
ATOM 4047 C C . ILE A 1 513 ? 6.953 29.75 13.047 1 94.31 513 ILE A C 1
ATOM 4049 O O . ILE A 1 513 ? 7.34 30.406 12.086 1 94.31 513 ILE A O 1
ATOM 4053 N N . LEU A 1 514 ? 5.723 29.438 13.203 1 95.31 514 LEU A N 1
ATOM 4054 C CA . LEU A 1 514 ? 4.695 29.906 12.281 1 95.31 514 LEU A CA 1
ATOM 4055 C C . LEU A 1 514 ? 4.617 31.438 12.281 1 95.31 514 LEU A C 1
ATOM 4057 O O . LEU A 1 514 ? 4.43 32.031 11.227 1 95.31 514 LEU A O 1
ATOM 4061 N N . ARG A 1 515 ? 4.727 32.031 13.453 1 92.81 515 ARG A N 1
ATOM 4062 C CA . ARG A 1 515 ? 4.742 33.5 13.539 1 92.81 515 ARG A CA 1
ATOM 4063 C C . ARG A 1 515 ? 5.922 34.062 12.773 1 92.81 515 ARG A C 1
ATOM 4065 O O . ARG A 1 515 ? 5.77 35.062 12.039 1 92.81 515 ARG A O 1
ATOM 4072 N N . LEU A 1 516 ? 7.066 33.438 12.938 1 90.5 516 LEU A N 1
ATOM 4073 C CA . LEU A 1 516 ? 8.258 33.906 12.242 1 90.5 516 LEU A CA 1
ATOM 4074 C C . LEU A 1 516 ? 8.086 33.812 10.734 1 90.5 516 LEU A C 1
ATOM 4076 O O . LEU A 1 516 ? 8.445 34.75 10 1 90.5 516 LEU A O 1
ATOM 4080 N N . LEU A 1 517 ? 7.539 32.688 10.266 1 92.12 517 LEU A N 1
ATOM 4081 C CA . LEU A 1 517 ? 7.301 32.5 8.844 1 92.12 517 LEU A CA 1
ATOM 4082 C C . LEU A 1 517 ? 6.273 33.5 8.328 1 92.12 517 LEU A C 1
ATOM 4084 O O . LEU A 1 517 ? 6.434 34.062 7.23 1 92.12 517 LEU A O 1
ATOM 4088 N N . LYS A 1 518 ? 5.266 33.719 9.062 1 91.69 518 LYS A N 1
ATOM 4089 C CA . LYS A 1 518 ? 4.227 34.688 8.695 1 91.69 518 LYS A CA 1
ATOM 4090 C C . LYS A 1 518 ? 4.793 36.094 8.586 1 91.69 518 LYS A C 1
ATOM 4092 O O . LYS A 1 518 ? 4.531 36.812 7.617 1 91.69 518 LYS A O 1
ATOM 4097 N N . ASP A 1 519 ? 5.586 36.5 9.539 1 89.06 519 ASP A N 1
ATOM 4098 C CA . ASP A 1 519 ? 6.16 37.812 9.578 1 89.06 519 ASP A CA 1
ATOM 4099 C C . ASP A 1 519 ? 7.117 38.062 8.414 1 89.06 519 ASP A C 1
ATOM 4101 O O . ASP A 1 519 ? 7.258 39.188 7.934 1 89.06 519 ASP A O 1
ATOM 4105 N N . GLN A 1 520 ? 7.715 36.969 7.949 1 89.31 520 GLN A N 1
ATOM 4106 C CA . GLN A 1 520 ? 8.656 37.062 6.84 1 89.31 520 GLN A CA 1
ATOM 4107 C C . GLN A 1 520 ? 7.965 36.812 5.508 1 89.31 520 GLN A C 1
ATOM 4109 O O . GLN A 1 520 ? 8.625 36.688 4.473 1 89.31 520 GLN A O 1
ATOM 4114 N N . HIS A 1 521 ? 6.695 36.594 5.48 1 88.31 521 HIS A N 1
ATOM 4115 C CA . HIS A 1 521 ? 5.895 36.344 4.293 1 88.31 521 HIS A CA 1
ATOM 4116 C C . HIS A 1 521 ? 6.359 35.062 3.586 1 88.31 521 HIS A C 1
ATOM 4118 O O . HIS A 1 521 ? 6.457 35.031 2.357 1 88.31 521 HIS A O 1
ATOM 4124 N N . LEU A 1 522 ? 6.703 34.062 4.453 1 89.81 522 LEU A N 1
ATOM 4125 C CA . LEU A 1 522 ? 7.211 32.812 3.902 1 89.81 522 LEU A CA 1
ATOM 4126 C C . LEU A 1 522 ? 6.234 31.656 4.156 1 89.81 522 LEU A C 1
ATOM 4128 O O . LEU A 1 522 ? 6.52 30.516 3.828 1 89.81 522 LEU A O 1
ATOM 4132 N N . ILE A 1 523 ? 5.074 31.969 4.633 1 90.88 523 ILE A N 1
ATOM 4133 C CA . ILE A 1 523 ? 4.09 30.922 4.867 1 90.88 523 ILE A CA 1
ATOM 4134 C C . ILE A 1 523 ? 3.586 30.375 3.533 1 90.88 523 ILE A C 1
ATOM 4136 O O . ILE A 1 523 ? 3.316 31.141 2.605 1 90.88 523 ILE A O 1
ATOM 4140 N N . GLU A 1 524 ? 3.6 29.078 3.457 1 90.06 524 GLU A N 1
ATOM 4141 C CA . GLU A 1 524 ? 3.111 28.438 2.242 1 90.06 524 GLU A CA 1
ATOM 4142 C C . GLU A 1 524 ? 1.602 28.219 2.303 1 90.06 524 GLU A C 1
ATOM 4144 O O . GLU A 1 524 ? 1.107 27.484 3.164 1 90.06 524 GLU A O 1
ATOM 4149 N N . THR A 1 525 ? 0.949 28.766 1.337 1 89.25 525 THR A N 1
ATOM 4150 C CA . THR A 1 525 ? -0.51 28.766 1.375 1 89.25 525 THR A CA 1
ATOM 4151 C C . THR A 1 525 ? -1.063 27.469 0.804 1 89.25 525 THR A C 1
ATOM 4153 O O . THR A 1 525 ? -2.064 26.938 1.299 1 89.25 525 THR A O 1
ATOM 4156 N N . PHE A 1 526 ? -0.456 26.969 -0.173 1 93.19 526 PHE A N 1
ATOM 4157 C CA . PHE A 1 526 ? -1.089 25.875 -0.895 1 93.19 526 PHE A CA 1
ATOM 4158 C C . PHE A 1 526 ? -0.717 24.531 -0.274 1 93.19 526 PHE A C 1
ATOM 4160 O O . PHE A 1 526 ? -1.553 23.625 -0.189 1 93.19 526 PHE A O 1
ATOM 4167 N N . LEU A 1 527 ? 0.513 24.328 0.173 1 94.06 527 LEU A N 1
ATOM 4168 C CA . LEU A 1 527 ? 0.933 23.047 0.729 1 94.06 527 LEU A CA 1
ATOM 4169 C C . LEU A 1 527 ? 0.28 22.797 2.084 1 94.06 527 LEU A C 1
ATOM 4171 O O . LEU A 1 527 ? 0.039 23.734 2.842 1 94.06 527 LEU A O 1
ATOM 4175 N N . PRO A 1 528 ? 0.038 21.562 2.434 1 93.62 528 PRO A N 1
ATOM 4176 C CA . PRO A 1 528 ? -0.779 21.234 3.605 1 93.62 528 PRO A CA 1
ATOM 4177 C C . PRO A 1 528 ? 0.021 21.25 4.906 1 93.62 528 PRO A C 1
ATOM 4179 O O . PRO A 1 528 ? -0.562 21.25 5.992 1 93.62 528 PRO A O 1
ATOM 4182 N N . PHE A 1 529 ? 1.205 21.344 4.961 1 92.75 529 PHE A N 1
ATOM 4183 C CA . PHE A 1 529 ? 2.043 20.969 6.094 1 92.75 529 PHE A CA 1
ATOM 4184 C C . PHE A 1 529 ? 1.922 22 7.215 1 92.75 529 PHE A C 1
ATOM 4186 O O . PHE A 1 529 ? 1.701 21.641 8.375 1 92.75 529 PHE A O 1
ATOM 4193 N N . GLU A 1 530 ? 2.006 23.312 6.898 1 93.44 530 GLU A N 1
ATOM 4194 C CA . GLU A 1 530 ? 1.856 24.344 7.918 1 93.44 530 GLU A CA 1
ATOM 4195 C C . GLU A 1 530 ? 0.435 24.375 8.477 1 93.44 530 GLU A C 1
ATOM 4197 O O . GLU A 1 530 ? 0.232 24.609 9.664 1 93.44 530 GLU A O 1
ATOM 4202 N N . ILE A 1 531 ? -0.524 24.094 7.641 1 95.25 531 ILE A N 1
ATOM 4203 C CA . ILE A 1 531 ? -1.922 24.094 8.055 1 95.25 531 ILE A CA 1
ATOM 4204 C C . ILE A 1 531 ? -2.16 22.938 9.039 1 95.25 531 ILE A C 1
ATOM 4206 O O . ILE A 1 531 ? -2.766 23.141 10.094 1 95.25 531 ILE A O 1
ATOM 4210 N N . GLU A 1 532 ? -1.659 21.781 8.719 1 95.88 532 GLU A N 1
ATOM 4211 C CA . GLU A 1 532 ? -1.858 20.609 9.555 1 95.88 532 GLU A CA 1
ATOM 4212 C C . GLU A 1 532 ? -1.128 20.75 10.883 1 95.88 532 GLU A C 1
ATOM 4214 O O . GLU A 1 532 ? -1.64 20.328 11.93 1 95.88 532 GLU A O 1
ATOM 4219 N N . SER A 1 533 ? 0.041 21.281 10.812 1 96.69 533 SER A N 1
ATOM 4220 C CA . SER A 1 533 ? 0.793 21.484 12.047 1 96.69 533 SER A CA 1
ATOM 4221 C C . SER A 1 533 ? 0.137 22.547 12.93 1 96.69 533 SER A C 1
ATOM 4223 O O . SER A 1 533 ? 0.1 22.406 14.156 1 96.69 533 SER A O 1
ATOM 4225 N N . ALA A 1 534 ? -0.304 23.625 12.297 1 97.62 534 ALA A N 1
ATOM 4226 C CA . ALA A 1 534 ? -1.023 24.656 13.039 1 97.62 534 ALA A CA 1
ATOM 4227 C C . ALA A 1 534 ? -2.273 24.078 13.703 1 97.62 534 ALA A C 1
ATOM 4229 O O . ALA A 1 534 ? -2.547 24.359 14.867 1 97.62 534 ALA A O 1
ATOM 4230 N N . PHE A 1 535 ? -3.01 23.344 12.984 1 97.06 535 PHE A N 1
ATOM 4231 C CA . PHE A 1 535 ? -4.242 22.75 13.484 1 97.06 535 PHE A CA 1
ATOM 4232 C C . PHE A 1 535 ? -3.955 21.812 14.648 1 97.06 535 PHE A C 1
ATOM 4234 O O . PHE A 1 535 ? -4.645 21.859 15.672 1 97.06 535 PHE A O 1
ATOM 4241 N N . SER A 1 536 ? -2.975 20.938 14.492 1 97.25 536 SER A N 1
ATOM 4242 C CA . SER A 1 536 ? -2.594 19.984 15.523 1 97.25 536 SER A CA 1
ATOM 4243 C C . SER A 1 536 ? -2.107 20.703 16.781 1 97.25 536 SER A C 1
ATOM 4245 O O . SER A 1 536 ? -2.566 20.406 17.891 1 97.25 536 SER A O 1
ATOM 4247 N N . ALA A 1 537 ? -1.195 21.594 16.609 1 97.94 537 ALA A N 1
ATOM 4248 C CA . ALA A 1 537 ? -0.677 22.375 17.734 1 97.94 537 ALA A CA 1
ATOM 4249 C C . ALA A 1 537 ? -1.773 23.234 18.359 1 97.94 537 ALA A C 1
ATOM 4251 O O . ALA A 1 537 ? -1.817 23.391 19.594 1 97.94 537 ALA A O 1
ATOM 4252 N N . GLY A 1 538 ? -2.646 23.812 17.547 1 97.81 538 GLY A N 1
ATOM 4253 C CA . GLY A 1 538 ? -3.756 24.594 18.062 1 97.81 538 GLY A CA 1
ATOM 4254 C C . GLY A 1 538 ? -4.695 23.812 18.953 1 97.81 538 GLY A C 1
ATOM 4255 O O . GLY A 1 538 ? -5.113 24.297 20 1 97.81 538 GLY A O 1
ATOM 4256 N N . THR A 1 539 ? -5.031 22.641 18.516 1 97.31 539 THR A N 1
ATOM 4257 C CA . THR A 1 539 ? -5.887 21.766 19.328 1 97.31 539 THR A CA 1
ATOM 4258 C C . THR A 1 539 ? -5.223 21.453 20.656 1 97.31 539 THR A C 1
ATOM 4260 O O . THR A 1 539 ? -5.871 21.5 21.703 1 97.31 539 THR A O 1
ATOM 4263 N N . TYR A 1 540 ? -3.914 21.109 20.594 1 97.44 540 TYR A N 1
ATOM 4264 C CA . TYR A 1 540 ? -3.145 20.812 21.797 1 97.44 540 TYR A CA 1
ATOM 4265 C C . TYR A 1 540 ? -3.172 22 22.766 1 97.44 540 TYR A C 1
ATOM 4267 O O . TYR A 1 540 ? -3.441 21.828 23.953 1 97.44 540 TYR A O 1
ATOM 4275 N N . LEU A 1 541 ? -2.953 23.172 22.281 1 96.75 541 LEU A N 1
ATOM 4276 C CA . LEU A 1 541 ? -2.865 24.391 23.094 1 96.75 541 LEU A CA 1
ATOM 4277 C C . LEU A 1 541 ? -4.234 24.781 23.625 1 96.75 541 LEU A C 1
ATOM 4279 O O . LEU A 1 541 ? -4.344 25.25 24.766 1 96.75 541 LEU A O 1
ATOM 4283 N N . ALA A 1 542 ? -5.242 24.594 22.828 1 95.44 542 ALA A N 1
ATOM 4284 C CA . ALA A 1 542 ? -6.59 24.906 23.297 1 95.44 542 ALA A CA 1
ATOM 4285 C C . ALA A 1 542 ? -6.957 24.094 24.531 1 95.44 542 ALA A C 1
ATOM 4287 O O . ALA A 1 542 ? -7.477 24.625 25.516 1 95.44 542 ALA A O 1
ATOM 4288 N N . ILE A 1 543 ? -6.652 22.812 24.484 1 94 543 ILE A N 1
ATOM 4289 C CA . ILE A 1 543 ? -6.953 21.922 25.609 1 94 543 ILE A CA 1
ATOM 4290 C C . ILE A 1 543 ? -6.074 22.281 26.797 1 94 543 ILE A C 1
ATOM 4292 O O . ILE A 1 543 ? -6.559 22.391 27.922 1 94 543 ILE A O 1
ATOM 4296 N N . ALA A 1 544 ? -4.789 22.484 26.547 1 92.19 544 ALA A N 1
ATOM 4297 C CA . ALA A 1 544 ? -3.832 22.766 27.609 1 92.19 544 ALA A CA 1
ATOM 4298 C C . ALA A 1 544 ? -4.137 24.094 28.297 1 92.19 544 ALA A C 1
ATOM 4300 O O . ALA A 1 544 ? -4.078 24.203 29.531 1 92.19 544 ALA A O 1
ATOM 4301 N N . GLU A 1 545 ? -4.445 25.109 27.531 1 90.75 545 GLU A N 1
ATOM 4302 C CA . GLU A 1 545 ? -4.727 26.422 28.094 1 90.75 545 GLU A CA 1
ATOM 4303 C C . GLU A 1 545 ? -5.988 26.406 28.953 1 90.75 545 GLU A C 1
ATOM 4305 O O . GLU A 1 545 ? -6.062 27.094 29.969 1 90.75 545 GLU A O 1
ATOM 4310 N N . ALA A 1 546 ? -6.945 25.672 28.547 1 88.12 546 ALA A N 1
ATOM 4311 C CA . ALA A 1 546 ? -8.203 25.578 29.281 1 88.12 546 ALA A CA 1
ATOM 4312 C C . ALA A 1 546 ? -8.023 24.812 30.578 1 88.12 546 ALA A C 1
ATOM 4314 O O . ALA A 1 546 ? -8.68 25.109 31.578 1 88.12 546 ALA A O 1
ATOM 4315 N N . ASN A 1 547 ? -7.156 23.906 30.625 1 86.12 547 ASN A N 1
ATOM 4316 C CA . ASN A 1 547 ? -7.043 23.016 31.781 1 86.12 547 ASN A CA 1
ATOM 4317 C C . ASN A 1 547 ? -5.867 23.406 32.656 1 86.12 547 ASN A C 1
ATOM 4319 O O . ASN A 1 547 ? -5.871 23.109 33.875 1 86.12 547 ASN A O 1
ATOM 4323 N N . PHE A 1 548 ? -4.863 24.031 32.031 1 85.19 548 PHE A N 1
ATOM 4324 C CA . PHE A 1 548 ? -3.674 24.422 32.781 1 85.19 548 PHE A CA 1
ATOM 4325 C C . PHE A 1 548 ? -3.342 25.891 32.562 1 85.19 548 PHE A C 1
ATOM 4327 O O . PHE A 1 548 ? -2.25 26.203 32.062 1 85.19 548 PHE A O 1
ATOM 4334 N N . PRO A 1 549 ? -4.117 26.812 32.969 1 83.56 549 PRO A N 1
ATOM 4335 C CA . PRO A 1 549 ? -3.91 28.234 32.656 1 83.56 549 PRO A CA 1
ATOM 4336 C C . PRO A 1 549 ? -2.625 28.781 33.281 1 83.56 549 PRO A C 1
ATOM 4338 O O . PRO A 1 549 ? -2.035 29.719 32.719 1 83.56 549 PRO A O 1
ATOM 4341 N N . SER A 1 550 ? -2.188 28.219 34.312 1 79.75 550 SER A N 1
ATOM 4342 C CA . SER A 1 550 ? -1.006 28.719 35 1 79.75 550 SER A CA 1
ATOM 4343 C C . SER A 1 550 ? 0.249 28.547 34.156 1 79.75 550 SER A C 1
ATOM 4345 O O . SER A 1 550 ? 1.217 29.297 34.312 1 79.75 550 SER A O 1
ATOM 4347 N N . ILE A 1 551 ? 0.21 27.641 33.281 1 82.81 551 ILE A N 1
ATOM 4348 C CA . ILE A 1 551 ? 1.354 27.375 32.406 1 82.81 551 ILE A CA 1
ATOM 4349 C C . ILE A 1 551 ? 1.474 28.469 31.359 1 82.81 551 ILE A C 1
ATOM 4351 O O . ILE A 1 551 ? 2.559 28.703 30.828 1 82.81 551 ILE A O 1
ATOM 4355 N N . PHE A 1 552 ? 0.424 29.203 31.078 1 83.75 552 PHE A N 1
ATOM 4356 C CA . PHE A 1 552 ? 0.389 30.156 29.953 1 83.75 552 PHE A CA 1
ATOM 4357 C C . PHE A 1 552 ? 0.348 31.594 30.469 1 83.75 552 PHE A C 1
ATOM 4359 O O . PHE A 1 552 ? 0.133 32.531 29.688 1 83.75 552 PHE A O 1
ATOM 4366 N N . LYS A 1 553 ? 0.494 31.969 31.656 1 74.25 553 LYS A N 1
ATOM 4367 C CA . LYS A 1 553 ? 0.338 33.281 32.25 1 74.25 553 LYS A CA 1
ATOM 4368 C C . LYS A 1 553 ? 1.299 34.281 31.641 1 74.25 553 LYS A C 1
ATOM 4370 O O . LYS A 1 553 ? 0.92 35.438 31.391 1 74.25 553 LYS A O 1
ATOM 4375 N N . ASP A 1 554 ? 2.523 34 31.375 1 60.25 554 ASP A N 1
ATOM 4376 C CA . ASP A 1 554 ? 3.527 34.969 30.922 1 60.25 554 ASP A CA 1
ATOM 4377 C C . ASP A 1 554 ? 3.67 34.938 29.406 1 60.25 554 ASP A C 1
ATOM 4379 O O . ASP A 1 554 ? 4.484 35.656 28.844 1 60.25 554 ASP A O 1
ATOM 4383 N N . ASP A 1 555 ? 2.979 34.156 28.828 1 60.91 555 ASP A N 1
ATOM 4384 C CA . ASP A 1 555 ? 3.252 33.906 27.406 1 60.91 555 ASP A CA 1
ATOM 4385 C C . ASP A 1 555 ? 2.287 34.688 26.531 1 60.91 555 ASP A C 1
ATOM 4387 O O . ASP A 1 555 ? 1.142 34.938 26.906 1 60.91 555 ASP A O 1
ATOM 4391 N N . SER A 1 556 ? 2.879 35.375 25.578 1 67.94 556 SER A N 1
ATOM 4392 C CA . SER A 1 556 ? 2 35.812 24.484 1 67.94 556 SER A CA 1
ATOM 4393 C C . SER A 1 556 ? 1.125 34.656 24 1 67.94 556 SER A C 1
ATOM 4395 O O . SER A 1 556 ? 1.554 33.5 23.984 1 67.94 556 SER A O 1
ATOM 4397 N N . SER A 1 557 ? -0.181 34.812 23.719 1 85.69 557 SER A N 1
ATOM 4398 C CA . SER A 1 557 ? -1.259 33.875 23.438 1 85.69 557 SER A CA 1
ATOM 4399 C C . SER A 1 557 ? -0.921 32.969 22.234 1 85.69 557 SER A C 1
ATOM 4401 O O . SER A 1 557 ? -1.283 33.312 21.109 1 85.69 557 SER A O 1
ATOM 4403 N N . PRO A 1 558 ? -0.018 31.859 22.469 1 93.38 558 PRO A N 1
ATOM 4404 C CA . PRO A 1 558 ? 0.337 30.953 21.359 1 93.38 558 PRO A CA 1
ATOM 4405 C C . PRO A 1 558 ? -0.879 30.484 20.578 1 93.38 558 PRO A C 1
ATOM 4407 O O . PRO A 1 558 ? -0.804 30.344 19.344 1 93.38 558 PRO A O 1
ATOM 4410 N N . LEU A 1 559 ? -1.923 30.234 21.172 1 95.12 559 LEU A N 1
ATOM 4411 C CA . LEU A 1 559 ? -3.137 29.797 20.484 1 95.12 559 LEU A CA 1
ATOM 4412 C C . LEU A 1 559 ? -3.66 30.891 19.562 1 95.12 559 LEU A C 1
ATOM 4414 O O . LEU A 1 559 ? -4.098 30.625 18.453 1 95.12 559 LEU A O 1
ATOM 4418 N N . GLN A 1 560 ? -3.615 32.125 20.062 1 93.75 560 GLN A N 1
ATOM 4419 C CA . GLN A 1 560 ? -4.07 33.25 19.234 1 93.75 560 GLN A CA 1
ATOM 4420 C C . GLN A 1 560 ? -3.207 33.406 18 1 93.75 560 GLN A C 1
ATOM 4422 O O . GLN A 1 560 ? -3.717 33.719 16.922 1 93.75 560 GLN A O 1
ATOM 4427 N N . THR A 1 561 ? -1.92 33.188 18.172 1 94.75 561 THR A N 1
ATOM 4428 C CA . THR A 1 561 ? -1.007 33.25 17.047 1 94.75 561 THR A CA 1
ATOM 4429 C C . THR A 1 561 ? -1.388 32.188 15.992 1 94.75 561 THR A C 1
ATOM 4431 O O . THR A 1 561 ? -1.35 32.469 14.797 1 94.75 561 THR A O 1
ATOM 4434 N N . ILE A 1 562 ? -1.676 31.016 16.422 1 97.06 562 ILE A N 1
ATOM 4435 C CA . ILE A 1 562 ? -2.068 29.938 15.523 1 97.06 562 ILE A CA 1
ATOM 4436 C C . ILE A 1 562 ? -3.354 30.312 14.789 1 97.06 562 ILE A C 1
ATOM 4438 O O . ILE A 1 562 ? -3.455 30.141 13.57 1 97.06 562 ILE A O 1
ATOM 4442 N N . ILE A 1 563 ? -4.312 30.828 15.492 1 96 563 ILE A N 1
ATOM 4443 C CA . ILE A 1 563 ? -5.59 31.219 14.914 1 96 563 ILE A CA 1
ATOM 4444 C C . ILE A 1 563 ? -5.371 32.344 13.891 1 96 563 ILE A C 1
ATOM 4446 O O . ILE A 1 563 ? -5.945 32.281 12.797 1 96 563 ILE A O 1
ATOM 4450 N N . GLU A 1 564 ? -4.516 33.25 14.211 1 95.12 564 GLU A N 1
ATOM 4451 C CA . GLU A 1 564 ? -4.203 34.344 13.289 1 95.12 564 GLU A CA 1
ATOM 4452 C C . GLU A 1 564 ? -3.527 33.812 12.023 1 95.12 564 GLU A C 1
ATOM 4454 O O . GLU A 1 564 ? -3.781 34.312 10.922 1 95.12 564 GLU A O 1
ATOM 4459 N N . THR A 1 565 ? -2.648 32.906 12.234 1 95.81 565 THR A N 1
ATOM 4460 C CA . THR A 1 565 ? -1.969 32.281 11.086 1 95.81 565 THR A CA 1
ATOM 4461 C C . THR A 1 565 ? -2.969 31.594 10.172 1 95.81 565 THR A C 1
ATOM 4463 O O . THR A 1 565 ? -2.896 31.734 8.953 1 95.81 565 THR A O 1
ATOM 4466 N N . LEU A 1 566 ? -3.869 30.812 10.711 1 96.19 566 LEU A N 1
ATOM 4467 C CA . LEU A 1 566 ? -4.891 30.141 9.922 1 96.19 566 LEU A CA 1
ATOM 4468 C C . LEU A 1 566 ? -5.793 31.156 9.227 1 96.19 566 LEU A C 1
ATOM 4470 O O . LEU A 1 566 ? -6.223 30.938 8.086 1 96.19 566 LEU A O 1
ATOM 4474 N N . ASP A 1 567 ? -6.031 32.25 9.875 1 94.56 567 ASP A N 1
ATOM 4475 C CA . ASP A 1 567 ? -6.844 33.312 9.289 1 94.56 567 ASP A CA 1
ATOM 4476 C C . ASP A 1 567 ? -6.176 33.875 8.039 1 94.56 567 ASP A C 1
ATOM 4478 O O . ASP A 1 567 ? -6.852 34.188 7.059 1 94.56 567 ASP A O 1
ATOM 4482 N N . VAL A 1 568 ? -4.895 34.062 8.148 1 94 568 VAL A N 1
ATOM 4483 C CA . VAL A 1 568 ? -4.141 34.562 7.008 1 94 568 VAL A CA 1
ATOM 4484 C C . VAL A 1 568 ? -4.246 33.562 5.844 1 94 568 VAL A C 1
ATOM 4486 O O . VAL A 1 568 ? -4.41 33.969 4.691 1 94 568 VAL A O 1
ATOM 4489 N N . LEU A 1 569 ? -4.156 32.312 6.094 1 92.88 569 LEU A N 1
ATOM 4490 C CA . LEU A 1 569 ? -4.246 31.281 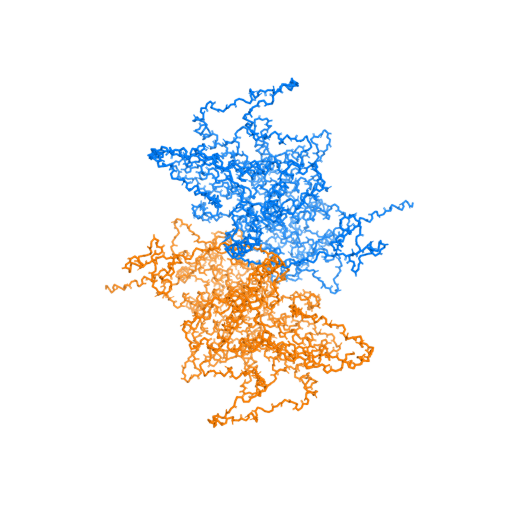5.062 1 92.88 569 LEU A CA 1
ATOM 4491 C C . LEU A 1 569 ? -5.637 31.25 4.441 1 92.88 569 LEU A C 1
ATOM 4493 O O . LEU A 1 569 ? -5.777 31.062 3.232 1 92.88 569 LEU A O 1
ATOM 4497 N N . VAL A 1 570 ? -6.66 31.469 5.266 1 91.69 570 VAL A N 1
ATOM 4498 C CA . VAL A 1 570 ? -8.031 31.531 4.773 1 91.69 570 VAL A CA 1
ATOM 4499 C C . VAL A 1 570 ? -8.195 32.75 3.857 1 91.69 570 VAL A C 1
ATOM 4501 O O . VAL A 1 570 ? -8.812 32.625 2.793 1 91.69 570 VAL A O 1
ATOM 4504 N N . ALA A 1 571 ? -7.633 33.781 4.27 1 90.81 571 ALA A N 1
ATOM 4505 C CA . ALA A 1 571 ? -7.73 35.031 3.496 1 90.81 571 ALA A CA 1
ATOM 4506 C C . ALA A 1 571 ? -7.039 34.875 2.145 1 90.81 571 ALA A C 1
ATOM 4508 O O . ALA A 1 571 ? -7.438 35.531 1.164 1 90.81 571 ALA A O 1
ATOM 4509 N N . ARG A 1 572 ? -6.086 34 2.125 1 90.31 572 ARG A N 1
ATOM 4510 C CA . ARG A 1 572 ? -5.328 33.781 0.896 1 90.31 572 ARG A CA 1
ATOM 4511 C C . ARG A 1 572 ? -5.984 32.719 0.03 1 90.31 572 ARG A C 1
ATOM 4513 O O . ARG A 1 572 ? -5.461 32.344 -1.028 1 90.31 572 ARG A O 1
ATOM 4520 N N . GLY A 1 573 ? -7.059 32.188 0.515 1 86.06 573 GLY A N 1
ATOM 4521 C CA . GLY A 1 573 ? -7.891 31.344 -0.342 1 86.06 573 GLY A CA 1
ATOM 4522 C C . GLY A 1 573 ? -7.754 29.859 -0.051 1 86.06 573 GLY A C 1
ATOM 4523 O O . GLY A 1 573 ? -8.203 29.031 -0.836 1 86.06 573 GLY A O 1
ATOM 4524 N N . ASN A 1 574 ? -7.094 29.5 1.012 1 89.88 574 ASN A N 1
ATOM 4525 C CA . ASN A 1 574 ? -6.984 28.078 1.329 1 89.88 574 ASN A CA 1
ATOM 4526 C C . ASN A 1 574 ? -8.258 27.547 1.979 1 89.88 574 ASN A C 1
ATOM 4528 O O . ASN A 1 574 ? -8.586 27.922 3.111 1 89.88 574 ASN A O 1
ATOM 4532 N N . ALA A 1 575 ? -8.93 26.656 1.315 1 86.5 575 ALA A N 1
ATOM 4533 C CA . ALA A 1 575 ? -10.219 26.141 1.782 1 86.5 575 ALA A CA 1
ATOM 4534 C C . ALA A 1 575 ? -10.031 25.219 2.979 1 86.5 575 ALA A C 1
ATOM 4536 O O . ALA A 1 575 ? -10.867 25.188 3.887 1 86.5 575 ALA A O 1
ATOM 4537 N N . ALA A 1 576 ? -9.023 24.422 2.994 1 88.06 576 ALA A N 1
ATOM 4538 C CA . ALA A 1 576 ? -8.773 23.516 4.109 1 88.06 576 ALA A CA 1
ATOM 4539 C C . ALA A 1 576 ? -8.539 24.281 5.406 1 88.06 576 ALA A C 1
ATOM 4541 O O . ALA A 1 576 ? -8.984 23.859 6.473 1 88.06 576 ALA A O 1
ATOM 4542 N N . ALA A 1 577 ? -7.84 25.391 5.309 1 91.88 577 ALA A N 1
ATOM 4543 C CA . ALA A 1 577 ? -7.578 26.219 6.477 1 91.88 577 ALA A CA 1
ATOM 4544 C C . ALA A 1 577 ? -8.875 26.766 7.07 1 91.88 577 ALA A C 1
ATOM 4546 O O . ALA A 1 577 ? -8.992 26.922 8.289 1 91.88 577 ALA A O 1
ATOM 4547 N N . ARG A 1 578 ? -9.836 27.047 6.223 1 89.75 578 ARG A N 1
ATOM 4548 C CA . ARG A 1 578 ? -11.133 27.531 6.691 1 89.75 578 ARG A CA 1
ATOM 4549 C C . ARG A 1 578 ? -11.828 26.5 7.57 1 89.75 578 ARG A C 1
ATOM 4551 O O . ARG A 1 578 ? -12.375 26.828 8.617 1 89.75 578 ARG A O 1
ATOM 4558 N N . GLY A 1 579 ? -11.859 25.266 7.094 1 87.81 579 GLY A N 1
ATOM 4559 C CA . GLY A 1 579 ? -12.438 24.188 7.891 1 87.81 579 GLY A CA 1
ATOM 4560 C C . GLY A 1 579 ? -11.734 23.984 9.219 1 87.81 579 GLY A C 1
ATOM 4561 O O . GLY A 1 579 ? -12.383 23.828 10.25 1 87.81 579 GLY A O 1
ATOM 4562 N N . ARG A 1 580 ? -10.414 24.016 9.266 1 92.81 580 ARG A N 1
ATOM 4563 C CA . ARG A 1 580 ? -9.625 23.812 10.477 1 92.81 580 ARG A CA 1
ATOM 4564 C C . ARG A 1 580 ? -9.828 24.953 11.461 1 92.81 580 ARG A C 1
ATOM 4566 O O . ARG A 1 580 ? -9.898 24.734 12.672 1 92.81 580 ARG A O 1
ATOM 4573 N N . LEU A 1 581 ? -9.852 26.141 10.875 1 93.69 581 LEU A N 1
ATOM 4574 C CA . LEU A 1 581 ? -10.055 27.328 11.711 1 93.69 581 LEU A CA 1
ATOM 4575 C C . LEU A 1 581 ? -11.414 27.281 12.398 1 93.69 581 LEU A C 1
ATOM 4577 O O . LEU A 1 581 ? -11.523 27.562 13.594 1 93.69 581 LEU A O 1
ATOM 4581 N N . SER A 1 582 ? -12.414 26.906 11.672 1 90.81 582 SER A N 1
ATOM 4582 C CA . SER A 1 582 ? -13.758 26.812 12.234 1 90.81 582 SER A CA 1
ATOM 4583 C C . SER A 1 582 ? -13.828 25.797 13.367 1 90.81 582 SER A C 1
ATOM 4585 O O . SER A 1 582 ? -14.453 26.047 14.398 1 90.81 582 SER A O 1
ATOM 4587 N N . GLU A 1 583 ? -13.203 24.703 13.211 1 90.25 583 GLU A N 1
ATOM 4588 C CA . GLU A 1 583 ? -13.195 23.656 14.227 1 90.25 583 GLU A CA 1
ATOM 4589 C C . GLU A 1 583 ? -12.414 24.109 15.461 1 90.25 583 GLU A C 1
ATOM 4591 O O . GLU A 1 583 ? -12.82 23.828 16.594 1 90.25 583 GLU A O 1
ATOM 4596 N N . LEU A 1 584 ? -11.297 24.703 15.203 1 93.19 584 LEU A N 1
ATOM 4597 C CA . LEU A 1 584 ? -10.469 25.172 16.312 1 93.19 584 LEU A CA 1
ATOM 4598 C C . LEU A 1 584 ? -11.188 26.234 17.125 1 93.19 584 LEU A C 1
ATOM 4600 O O . LEU A 1 584 ? -11.109 26.25 18.344 1 93.19 584 LEU A O 1
ATOM 4604 N N . GLU A 1 585 ? -11.914 27.109 16.406 1 92.31 585 GLU A N 1
ATOM 4605 C CA . GLU A 1 585 ? -12.688 28.141 17.094 1 92.31 585 GLU A CA 1
ATOM 4606 C C . GLU A 1 585 ? -13.852 27.531 17.891 1 92.31 585 GLU A C 1
ATOM 4608 O O . GLU A 1 585 ? -14.148 27.969 19 1 92.31 585 GLU A O 1
ATOM 4613 N N . HIS A 1 586 ? -14.438 26.578 17.297 1 89.31 586 HIS A N 1
ATOM 4614 C CA . HIS A 1 586 ? -15.5 25.875 18 1 89.31 586 HIS A CA 1
ATOM 4615 C C . HIS A 1 586 ? -14.977 25.203 19.266 1 89.31 586 HIS A C 1
ATOM 4617 O O . HIS A 1 586 ? -15.625 25.25 20.312 1 89.31 586 HIS A O 1
ATOM 4623 N N . LEU A 1 587 ? -13.844 24.578 19.141 1 92.31 587 LEU A N 1
ATOM 4624 C CA . LEU A 1 587 ? -13.219 23.938 20.297 1 92.31 587 LEU A CA 1
ATOM 4625 C C . LEU A 1 587 ? -12.898 24.953 21.391 1 92.31 587 LEU A C 1
ATOM 4627 O O . LEU A 1 587 ? -13.172 24.703 22.562 1 92.31 587 LEU A O 1
ATOM 4631 N N . ARG A 1 588 ? -12.344 26.031 20.984 1 90.19 588 ARG A N 1
ATOM 4632 C CA . ARG A 1 588 ? -12.016 27.094 21.938 1 90.19 588 ARG A CA 1
ATOM 4633 C C . ARG A 1 588 ? -13.266 27.594 22.641 1 90.19 588 ARG A C 1
ATOM 4635 O O . ARG A 1 588 ? -13.242 27.859 23.844 1 90.19 588 ARG A O 1
ATOM 4642 N N . GLN A 1 589 ? -14.344 27.672 21.938 1 87.94 589 GLN A N 1
ATOM 4643 C CA . GLN A 1 589 ? -15.602 28.156 22.5 1 87.94 589 GLN A CA 1
ATOM 4644 C C . GLN A 1 589 ? -16.156 27.172 23.531 1 87.94 589 GLN A C 1
ATOM 4646 O O . GLN A 1 589 ? -16.562 27.578 24.625 1 87.94 589 GLN A O 1
ATOM 4651 N N . ILE A 1 590 ? -16.141 25.953 23.188 1 86.75 590 ILE A N 1
ATOM 4652 C CA . ILE A 1 590 ? -16.688 24.953 24.078 1 86.75 590 ILE A CA 1
ATOM 4653 C C . ILE A 1 590 ? -15.836 24.891 25.359 1 86.75 590 ILE A C 1
ATOM 4655 O O . ILE A 1 590 ? -16.375 24.781 26.469 1 86.75 590 ILE A O 1
ATOM 4659 N N . LEU A 1 591 ? -14.539 24.938 25.172 1 88.5 591 LEU A N 1
ATOM 4660 C CA . LEU A 1 591 ? -13.633 24.844 26.312 1 88.5 591 LEU A CA 1
ATOM 4661 C C . LEU A 1 591 ? -13.727 26.109 27.172 1 88.5 591 LEU A C 1
ATOM 4663 O O . LEU A 1 591 ? -13.539 26.047 28.391 1 88.5 591 LEU A O 1
ATOM 4667 N N . GLY A 1 592 ? -13.938 27.234 26.578 1 81.75 592 GLY A N 1
ATOM 4668 C CA . GLY A 1 592 ? -14.125 28.469 27.312 1 81.75 592 GLY A CA 1
ATOM 4669 C C . GLY A 1 592 ? -15.383 28.469 28.156 1 81.75 592 GLY A C 1
ATOM 4670 O O . GLY A 1 592 ? -15.383 28.969 29.281 1 81.75 592 GLY A O 1
ATOM 4671 N N . GLU A 1 593 ? -16.359 27.906 27.656 1 76.19 593 GLU A N 1
ATOM 4672 C CA . GLU A 1 593 ? -17.641 27.828 28.375 1 76.19 593 GLU A CA 1
ATOM 4673 C C . GLU A 1 593 ? -17.562 26.828 29.531 1 76.19 593 GLU A C 1
ATOM 4675 O O . GLU A 1 593 ? -18.172 27.031 30.578 1 76.19 593 GLU A O 1
ATOM 4680 N N . THR A 1 594 ? -16.75 25.812 29.312 1 66.75 594 THR A N 1
ATOM 4681 C CA . THR A 1 594 ? -16.656 24.766 30.328 1 66.75 594 THR A CA 1
ATOM 4682 C C . THR A 1 594 ? -15.625 25.125 31.391 1 66.75 594 THR A C 1
ATOM 4684 O O . THR A 1 594 ? -15.711 24.656 32.531 1 66.75 594 THR A O 1
ATOM 4687 N N . GLY A 1 595 ? -14.5 25.672 31.016 1 58.69 595 GLY A N 1
ATOM 4688 C CA . GLY A 1 595 ? -13.492 26.094 31.969 1 58.69 595 GLY A CA 1
ATOM 4689 C C . GLY A 1 595 ? -14.07 26.844 33.156 1 58.69 595 GLY A C 1
ATOM 4690 O O . GLY A 1 595 ? -13.609 26.672 34.281 1 58.69 595 GLY A O 1
ATOM 4691 N N . GLN A 1 596 ? -15.055 27.656 32.875 1 50.25 596 GLN A N 1
ATOM 4692 C CA . GLN A 1 596 ? -15.773 28.328 33.969 1 50.25 596 GLN A CA 1
ATOM 4693 C C . GLN A 1 596 ? -16.484 27.312 34.875 1 50.25 596 GLN A C 1
ATOM 4695 O O . GLN A 1 596 ? -16.562 27.516 36.094 1 50.25 596 GLN A O 1
ATOM 4700 N N . LEU A 1 597 ? -16.859 26.266 34.281 1 48.75 597 LEU A N 1
ATOM 4701 C CA . LEU A 1 597 ? -17.547 25.25 35.062 1 48.75 597 LEU A CA 1
ATOM 4702 C C . LEU A 1 597 ? -16.547 24.375 35.812 1 48.75 597 LEU A C 1
ATOM 4704 O O . LEU A 1 597 ? -16.828 23.891 36.906 1 48.75 597 LEU A O 1
ATOM 4708 N N . LEU A 1 598 ? -15.414 24.203 35.188 1 51.09 598 LEU A N 1
ATOM 4709 C CA . LEU A 1 598 ? -14.375 23.359 35.781 1 51.09 598 LEU A CA 1
ATOM 4710 C C . LEU A 1 598 ? -13.57 24.141 36.812 1 51.09 598 LEU A C 1
ATOM 4712 O O . LEU A 1 598 ? -13.062 23.562 37.781 1 51.09 598 LEU A O 1
ATOM 4716 N N . SER A 1 599 ? -13.258 25.547 36.719 1 43.06 599 SER A N 1
ATOM 4717 C CA . SER A 1 599 ? -12.562 26.391 37.656 1 43.06 599 SER A CA 1
ATOM 4718 C C . SER A 1 599 ? -13.445 26.703 38.875 1 43.06 599 SER A C 1
ATOM 4720 O O . SER A 1 599 ? -12.953 27.141 39.906 1 43.06 599 SER A O 1
ATOM 4722 N N . CYS A 1 600 ? -14.688 26.875 38.906 1 36.56 600 CYS A N 1
ATOM 4723 C CA . CYS A 1 600 ? -15.398 27.328 40.094 1 36.56 600 CYS A CA 1
ATOM 4724 C C . CYS A 1 600 ? -15.086 26.438 41.281 1 36.56 600 CYS A C 1
ATOM 4726 O O . CYS A 1 600 ? -15.445 26.766 42.406 1 36.56 600 CYS A O 1
ATOM 4728 N N . GLU A 1 601 ? -14.906 25.203 41.219 1 33.75 601 GLU A N 1
ATOM 4729 C CA . GLU A 1 601 ? -14.742 24.547 42.531 1 33.75 601 GLU A CA 1
ATOM 4730 C C . GLU A 1 601 ? -13.328 24.719 43.062 1 33.75 601 GLU A C 1
ATOM 4732 O O . GLU A 1 601 ? -12.961 24.125 44.062 1 33.75 601 GLU A O 1
ATOM 4737 N N . ALA A 1 602 ? -12.383 25.391 42.375 1 33.41 602 ALA A N 1
ATOM 4738 C CA . ALA A 1 602 ? -11.055 25.531 42.938 1 33.41 602 ALA A CA 1
ATOM 4739 C C . ALA A 1 602 ? -11.031 26.641 44 1 33.41 602 ALA A C 1
ATOM 4741 O O . ALA A 1 602 ? -11.172 27.828 43.656 1 33.41 602 ALA A O 1
ATOM 4742 N N . ASP A 1 603 ? -11.398 26.547 45.25 1 27.45 603 ASP A N 1
ATOM 4743 C CA . ASP A 1 603 ? -10.969 27.328 46.406 1 27.45 603 ASP A CA 1
ATOM 4744 C C . ASP A 1 603 ? -9.453 27.547 46.375 1 27.45 603 ASP A C 1
ATOM 4746 O O . ASP A 1 603 ? -8.727 26.828 45.688 1 27.45 603 ASP A O 1
ATOM 4750 N N . SER A 1 604 ? -8.828 28.438 47.5 1 26.61 604 SER A N 1
ATOM 4751 C CA . SER A 1 604 ? -7.676 29.219 47.938 1 26.61 604 SER A CA 1
ATOM 4752 C C . SER A 1 604 ? -6.43 28.344 48.062 1 26.61 604 SER A C 1
ATOM 4754 O O . SER A 1 604 ? -5.398 28.797 48.562 1 26.61 604 SER A O 1
ATOM 4756 N N . ARG A 1 605 ? -6.555 27.094 47.969 1 31.48 605 ARG A N 1
ATOM 4757 C CA . ARG A 1 605 ? -5.422 26.469 48.656 1 31.48 605 ARG A CA 1
ATOM 4758 C C . ARG A 1 605 ? -4.16 26.562 47.812 1 31.48 605 ARG A C 1
ATOM 4760 O O . ARG A 1 605 ? -3.238 25.75 47.969 1 31.48 605 ARG A O 1
ATOM 4767 N N . TRP A 1 606 ? -4.289 27.359 46.688 1 27.28 606 TRP A N 1
ATOM 4768 C CA . TRP A 1 606 ? -2.973 27.172 46.094 1 27.28 606 TRP A CA 1
ATOM 4769 C C . TRP A 1 606 ? -1.977 28.188 46.656 1 27.28 606 TRP A C 1
ATOM 4771 O O . TRP A 1 606 ? -2.279 29.375 46.75 1 27.28 606 TRP A O 1
ATOM 4781 N N . PRO A 1 607 ? -0.92 27.875 47.531 1 26.36 607 PRO A N 1
ATOM 4782 C CA . PRO A 1 607 ? 0.042 28.781 48.156 1 26.36 607 PRO A CA 1
ATOM 4783 C C . PRO A 1 607 ? 0.683 29.734 47.156 1 26.36 607 PRO A C 1
ATOM 4785 O O . PRO A 1 607 ? 0.833 29.391 45.969 1 26.36 607 PRO A O 1
ATOM 4788 N N . SER A 1 608 ? 0.436 30.953 47.25 1 22.64 608 SER A N 1
ATOM 4789 C CA . SER A 1 608 ? 1.097 32.094 46.594 1 22.64 608 SER A CA 1
ATOM 4790 C C . SER A 1 608 ? 2.609 31.891 46.562 1 22.64 608 SER A C 1
ATOM 4792 O O . SER A 1 608 ? 3.199 31.391 47.531 1 22.64 608 SER A O 1
ATOM 4794 N N . ALA A 1 609 ? 3.223 31.875 45.469 1 25.11 609 ALA A N 1
ATOM 4795 C CA . ALA A 1 609 ? 4.656 31.719 45.25 1 25.11 609 ALA A CA 1
ATOM 4796 C C . ALA A 1 609 ? 5.457 32.625 46.188 1 25.11 609 ALA A C 1
ATOM 4798 O O . ALA A 1 609 ? 6.688 32.656 46.125 1 25.11 609 ALA A O 1
ATOM 4799 N N . HIS A 1 610 ? 4.766 33.625 46.844 1 22.38 610 HIS A N 1
ATOM 4800 C CA . HIS A 1 610 ? 5.672 34.562 47.469 1 22.38 610 HIS A CA 1
ATOM 4801 C C . HIS A 1 610 ? 6.504 33.906 48.562 1 22.38 610 HIS A C 1
ATOM 4803 O O . HIS A 1 610 ? 7.652 34.312 48.781 1 22.38 610 HIS A O 1
ATOM 4809 N N . THR A 1 611 ? 5.758 33.469 49.5 1 23.12 611 THR A N 1
ATOM 4810 C CA . THR A 1 611 ? 6.398 33.5 50.812 1 23.12 611 THR A CA 1
ATOM 4811 C C . THR A 1 611 ? 7.414 32.344 50.938 1 23.12 611 THR A C 1
ATOM 4813 O O . THR A 1 611 ? 7.188 31.391 51.688 1 23.12 611 THR A O 1
ATOM 4816 N N . LEU A 1 612 ? 7.883 31.859 49.812 1 23.62 612 LEU A N 1
ATOM 4817 C CA . LEU A 1 612 ? 8.938 30.938 50.25 1 23.62 612 LEU A CA 1
ATOM 4818 C C . LEU A 1 612 ? 10.086 31.703 50.875 1 23.62 612 LEU A C 1
ATOM 4820 O O . LEU A 1 612 ? 10.5 32.75 50.375 1 23.62 612 LEU A O 1
ATOM 4824 N N . PRO A 1 613 ? 10.219 31.656 52.125 1 23.47 613 PRO A N 1
ATOM 4825 C CA . PRO A 1 613 ? 11.25 32.375 52.844 1 23.47 613 PRO A CA 1
ATOM 4826 C C . PRO A 1 613 ? 12.609 32.375 52.156 1 23.47 613 PRO A C 1
ATOM 4828 O O . PRO A 1 613 ? 12.977 31.344 51.562 1 23.47 613 PRO A O 1
ATOM 4831 N N . MET A 1 614 ? 12.922 33.5 51.5 1 22.02 614 MET A N 1
ATOM 4832 C CA . MET A 1 614 ? 14.266 33.844 51.031 1 22.02 614 MET A CA 1
ATOM 4833 C C . MET A 1 614 ? 15.312 33.531 52.094 1 22.02 614 MET A C 1
ATOM 4835 O O . MET A 1 614 ? 15.289 34.094 53.188 1 22.02 614 MET A O 1
ATOM 4839 N N . MET A 1 615 ? 15.656 32.25 52.281 1 22.89 615 MET A N 1
ATOM 4840 C CA . MET A 1 615 ? 16.703 31.938 53.25 1 22.89 615 MET A CA 1
ATOM 4841 C C . MET A 1 615 ? 17.922 32.812 53.031 1 22.89 615 MET A C 1
ATOM 4843 O O . MET A 1 615 ? 18.5 32.844 51.938 1 22.89 615 MET A O 1
ATOM 4847 N N . THR A 1 616 ? 17.797 34.031 53.406 1 21.03 616 THR A N 1
ATOM 4848 C CA . THR A 1 616 ? 18.969 34.875 53.625 1 21.03 616 THR A CA 1
ATOM 4849 C C . THR A 1 616 ? 20.062 34.062 54.375 1 21.03 616 THR A C 1
ATOM 4851 O O . THR A 1 616 ? 19.797 33.438 55.375 1 21.03 616 THR A O 1
ATOM 4854 N N . GLY A 1 617 ? 20.984 33.5 53.531 1 21.05 617 GLY A N 1
ATOM 4855 C CA . GLY A 1 617 ? 22.234 32.875 53.969 1 21.05 617 GLY A CA 1
ATOM 4856 C C . GLY A 1 617 ? 22.922 33.688 55.062 1 21.05 617 GLY A C 1
ATOM 4857 O O . GLY A 1 617 ? 24.047 34.156 54.875 1 21.05 617 GLY A O 1
ATOM 4858 N N . THR A 1 618 ? 22.219 34.312 56 1 21.78 618 THR A N 1
ATOM 4859 C CA . THR A 1 618 ? 23.125 34.656 57.094 1 21.78 618 THR A CA 1
ATOM 4860 C C . THR A 1 618 ? 23.797 33.438 57.656 1 21.78 618 THR A C 1
ATOM 4862 O O . THR A 1 618 ? 23.125 32.438 57.938 1 21.78 618 THR A O 1
ATOM 4865 N N . THR A 1 619 ? 25.109 33.219 57.25 1 22.41 619 THR A N 1
ATOM 4866 C CA . THR A 1 619 ? 26.188 32.406 57.781 1 22.41 619 THR A CA 1
ATOM 4867 C C . THR A 1 619 ? 26.219 32.469 59.312 1 22.41 619 THR A C 1
ATOM 4869 O O . THR A 1 619 ? 27.203 32.094 59.938 1 22.41 619 THR A O 1
ATOM 4872 N N . ARG A 1 620 ? 25.078 32.688 60.031 1 21.52 620 ARG A N 1
ATOM 4873 C CA . ARG A 1 620 ? 25.516 32.5 61.438 1 21.52 620 ARG A CA 1
ATOM 4874 C C . ARG A 1 620 ? 25.906 31.062 61.688 1 21.52 620 ARG A C 1
ATOM 4876 O O . ARG A 1 620 ? 25.328 30.141 61.094 1 21.52 620 ARG A O 1
ATOM 4883 N N . SER A 1 621 ? 27.172 30.719 62.25 1 22.75 621 SER A N 1
ATOM 4884 C CA . SER A 1 621 ? 27.922 29.547 62.688 1 22.75 621 SER A CA 1
ATOM 4885 C C . SER A 1 621 ? 27.047 28.609 63.5 1 22.75 621 SER A C 1
ATOM 4887 O O . SER A 1 621 ? 27.547 27.625 64.062 1 22.75 621 SER A O 1
ATOM 4889 N N . ARG A 1 622 ? 25.656 28.859 63.781 1 23.39 622 ARG A N 1
ATOM 4890 C CA . ARG A 1 622 ? 25.297 28.141 65 1 23.39 622 ARG A CA 1
ATOM 4891 C C . ARG A 1 622 ? 25.234 26.641 64.75 1 23.39 622 ARG A C 1
ATOM 4893 O O . ARG A 1 622 ? 25.094 26.188 63.625 1 23.39 622 ARG A O 1
ATOM 4900 N N . ARG A 1 623 ? 25.125 25.703 65.875 1 24.62 623 ARG A N 1
ATOM 4901 C CA . ARG A 1 623 ? 25.203 24.297 66.312 1 24.62 623 ARG A CA 1
ATOM 4902 C C . ARG A 1 623 ? 24.125 23.469 65.625 1 24.62 623 ARG A C 1
ATOM 4904 O O . ARG A 1 623 ? 22.953 23.844 65.625 1 24.62 623 ARG A O 1
ATOM 4911 N N . PRO A 1 624 ? 24.281 22.422 64.688 1 26.28 624 PRO A N 1
ATOM 4912 C CA . PRO A 1 624 ? 23.531 22.016 63.531 1 26.28 624 PRO A CA 1
ATOM 4913 C C . PRO A 1 624 ? 22.172 21.422 63.844 1 26.28 624 PRO A C 1
ATOM 4915 O O . PRO A 1 624 ? 22.094 20.359 64.5 1 26.28 624 PRO A O 1
ATOM 4918 N N . SER A 1 625 ? 21.188 22.125 64.625 1 21.06 625 SER A N 1
ATOM 4919 C CA . SER A 1 625 ? 20.062 21.359 65.125 1 21.06 625 SER A CA 1
ATOM 4920 C C . SER A 1 625 ? 19.344 20.578 64.062 1 21.06 625 SER A C 1
ATOM 4922 O O . SER A 1 625 ? 19.484 20.891 62.875 1 21.06 625 SER A O 1
ATOM 4924 N N . GLU A 1 626 ? 18.312 19.547 64.375 1 23.77 626 GLU A N 1
ATOM 4925 C CA . GLU A 1 626 ? 17.641 18.359 63.906 1 23.77 626 GLU A CA 1
ATOM 4926 C C . GLU A 1 626 ? 16.703 18.703 62.75 1 23.77 626 GLU A C 1
ATOM 4928 O O . GLU A 1 626 ? 15.859 17.891 62.344 1 23.77 626 GLU A O 1
ATOM 4933 N N . GLY A 1 627 ? 16.922 19.875 62.094 1 21.89 627 GLY A N 1
ATOM 4934 C CA . GLY A 1 627 ? 15.859 20.5 61.312 1 21.89 627 GLY A CA 1
ATOM 4935 C C . GLY A 1 627 ? 15.438 19.688 60.125 1 21.89 627 GLY A C 1
ATOM 4936 O O . GLY A 1 627 ? 16.25 18.953 59.531 1 21.89 627 GLY A O 1
ATOM 4937 N N . THR A 1 628 ? 14.094 19.266 60.062 1 24.23 628 THR A N 1
ATOM 4938 C CA . THR A 1 628 ? 13.297 18.438 59.188 1 24.23 628 THR A CA 1
ATOM 4939 C C . THR A 1 628 ? 13.406 18.922 57.75 1 24.23 628 THR A C 1
ATOM 4941 O O . THR A 1 628 ? 13 20.047 57.438 1 24.23 628 THR A O 1
ATOM 4944 N N . THR A 1 629 ? 14.555 18.75 57.156 1 23.86 629 THR A N 1
ATOM 4945 C CA . THR A 1 629 ? 14.898 19.188 55.812 1 23.86 629 THR A CA 1
ATOM 4946 C C . THR A 1 629 ? 13.891 18.656 54.781 1 23.86 629 THR A C 1
ATOM 4948 O O . THR A 1 629 ? 13.812 17.453 54.562 1 23.86 629 THR A O 1
ATOM 4951 N N . THR A 1 630 ? 12.68 19.281 54.875 1 23.72 630 THR A N 1
ATOM 4952 C CA . THR A 1 630 ? 11.664 19 53.875 1 23.72 630 THR A CA 1
ATOM 4953 C C . THR A 1 630 ? 12.211 19.219 52.469 1 23.72 630 THR A C 1
ATOM 4955 O O . THR A 1 630 ? 12.695 20.297 52.156 1 23.72 630 THR A O 1
ATOM 4958 N N . VAL A 1 631 ? 12.922 18.266 52 1 24.56 631 VAL A N 1
ATOM 4959 C CA . VAL A 1 631 ? 13.516 18.219 50.688 1 24.56 631 VAL A CA 1
ATOM 4960 C C . VAL A 1 631 ? 12.469 18.562 49.625 1 24.56 631 VAL A C 1
ATOM 4962 O O . VAL A 1 631 ? 11.562 17.781 49.375 1 24.56 631 VAL A O 1
ATOM 4965 N N . GLY A 1 632 ? 11.93 19.781 49.75 1 22.84 632 GLY A N 1
ATOM 4966 C CA . GLY A 1 632 ? 11.055 20.234 48.688 1 22.84 632 GLY A CA 1
ATOM 4967 C C . GLY A 1 632 ? 11.695 20.188 47.312 1 22.84 632 GLY A C 1
ATOM 4968 O O . GLY A 1 632 ? 12.906 20.406 47.188 1 22.84 632 GLY A O 1
ATOM 4969 N N . CYS A 1 633 ? 11.242 19.203 46.469 1 23.97 633 CYS A N 1
ATOM 4970 C CA . CYS A 1 633 ? 11.625 19.047 45.062 1 23.97 633 CYS A CA 1
ATOM 4971 C C . CYS A 1 633 ? 11.789 20.406 44.375 1 23.97 633 CYS A C 1
ATOM 4973 O O . CYS A 1 633 ? 10.844 21.203 44.344 1 23.97 633 CYS A O 1
ATOM 4975 N N . ASN A 1 634 ? 12.922 20.984 44.531 1 22.84 634 ASN A N 1
ATOM 4976 C CA . ASN A 1 634 ? 13.305 22.266 43.938 1 22.84 634 ASN A CA 1
ATOM 4977 C C . ASN A 1 634 ? 13.18 22.234 42.406 1 22.84 634 ASN A C 1
ATOM 4979 O O . ASN A 1 634 ? 13.977 21.578 41.719 1 22.84 634 ASN A O 1
ATOM 4983 N N . TRP A 1 635 ? 11.961 22.219 41.875 1 24.61 635 TRP A N 1
ATOM 4984 C CA . TRP A 1 635 ? 11.633 22.406 40.469 1 24.61 635 TRP A CA 1
ATOM 4985 C C . TRP A 1 635 ? 12.391 23.609 39.906 1 24.61 635 TRP A C 1
ATOM 4987 O O . TRP A 1 635 ? 12.141 24.031 38.75 1 24.61 635 TRP A O 1
ATOM 4997 N N . GLU A 1 636 ? 13.258 24.234 40.688 1 27.02 636 GLU A N 1
ATOM 4998 C CA . GLU A 1 636 ? 13.906 25.453 40.219 1 27.02 636 GLU A CA 1
ATOM 4999 C C . GLU A 1 636 ? 14.812 25.203 39.031 1 27.02 636 GLU A C 1
ATOM 5001 O O . GLU A 1 636 ? 15.32 26.141 38.406 1 27.02 636 GLU A O 1
ATOM 5006 N N . ALA A 1 637 ? 15.266 23.984 38.938 1 27.72 637 ALA A N 1
ATOM 5007 C CA . ALA A 1 637 ? 16.312 23.828 37.906 1 27.72 637 ALA A CA 1
ATOM 5008 C C . ALA A 1 637 ? 15.758 24.047 36.5 1 27.72 637 ALA A C 1
ATOM 5010 O O . ALA A 1 637 ? 16.484 23.922 35.531 1 27.72 637 ALA A O 1
ATOM 5011 N N . PHE A 1 638 ? 14.484 23.969 36.312 1 26.53 638 PHE A N 1
ATOM 5012 C CA . PHE A 1 638 ? 13.984 24.266 34.969 1 26.53 638 PHE A CA 1
ATOM 5013 C C . PHE A 1 638 ? 14.156 25.75 34.656 1 26.53 638 PHE A C 1
ATOM 5015 O O . PHE A 1 638 ? 13.18 26.484 34.562 1 26.53 638 PHE A O 1
ATOM 5022 N N . GLN A 1 639 ? 15.055 26.406 35.281 1 24.86 639 GLN A N 1
ATOM 5023 C CA . GLN A 1 639 ? 15.266 27.75 34.75 1 24.86 639 GLN A CA 1
ATOM 5024 C C . GLN A 1 639 ? 15.539 27.734 33.25 1 24.86 639 GLN A C 1
ATOM 5026 O O . GLN A 1 639 ? 16.297 26.906 32.75 1 24.86 639 GLN A O 1
ATOM 5031 N N . THR A 1 640 ? 14.602 28.328 32.531 1 26.89 640 THR A N 1
ATOM 5032 C CA . THR A 1 640 ? 14.664 28.594 31.094 1 26.89 640 THR A CA 1
ATOM 5033 C C . THR A 1 640 ? 16.062 29.062 30.688 1 26.89 640 THR A C 1
ATOM 5035 O O . THR A 1 640 ? 16.484 30.156 31.078 1 26.89 640 THR A O 1
ATOM 5038 N N . PRO A 1 641 ? 17.078 28.281 30.672 1 28.64 641 PRO A N 1
ATOM 5039 C CA . PRO A 1 641 ? 18.234 29.016 30.141 1 28.64 641 PRO A CA 1
ATOM 5040 C C . PRO A 1 641 ? 17.906 29.844 28.922 1 28.64 641 PRO A C 1
ATOM 5042 O O . PRO A 1 641 ? 16.938 29.547 28.203 1 28.64 641 PRO A O 1
ATOM 5045 N N . GLN A 1 642 ? 18.219 31.172 28.797 1 27.23 642 GLN A N 1
ATOM 5046 C CA . GLN A 1 642 ? 17.984 32.062 27.672 1 27.23 642 GLN A CA 1
ATOM 5047 C C . GLN A 1 642 ? 18.156 31.328 26.344 1 27.23 642 GLN A C 1
ATOM 5049 O O . GLN A 1 642 ? 17.734 31.828 25.297 1 27.23 642 GLN A O 1
ATOM 5054 N N . GLY A 1 643 ? 19.203 30.516 26.141 1 29.34 643 GLY A N 1
ATOM 5055 C CA . GLY A 1 643 ? 19.359 29.938 24.812 1 29.34 643 GLY A CA 1
ATOM 5056 C C . GLY A 1 643 ? 18.438 28.766 24.562 1 29.34 643 GLY A C 1
ATOM 5057 O O . GLY A 1 643 ? 18.422 27.797 25.328 1 29.34 643 GLY A O 1
ATOM 5058 N N . GLY A 1 644 ? 17.266 28.906 23.859 1 30.88 644 GLY A N 1
ATOM 5059 C CA . GLY A 1 644 ? 15.953 28.328 23.703 1 30.88 644 GLY A CA 1
ATOM 5060 C C . GLY A 1 644 ? 15.984 26.828 23.422 1 30.88 644 GLY A C 1
ATOM 5061 O O . GLY A 1 644 ? 15.328 26.062 24.125 1 30.88 644 GLY A O 1
ATOM 5062 N N . ASP A 1 645 ? 16.391 26.375 22.281 1 37.38 645 ASP A N 1
ATOM 5063 C CA . ASP A 1 645 ? 16.156 25.062 21.672 1 37.38 645 ASP A CA 1
ATOM 5064 C C . ASP A 1 645 ? 16.844 23.953 22.469 1 37.38 645 ASP A C 1
ATOM 5066 O O . ASP A 1 645 ? 16.531 22.781 22.281 1 37.38 645 ASP A O 1
ATOM 5070 N N . ARG A 1 646 ? 17.797 24.25 23.281 1 39.28 646 ARG A N 1
ATOM 5071 C CA . ARG A 1 646 ? 18.625 23.266 23.953 1 39.28 646 ARG A CA 1
ATOM 5072 C C . ARG A 1 646 ? 17.875 22.594 25.094 1 39.28 646 ARG A C 1
ATOM 5074 O O . ARG A 1 646 ? 18.25 21.516 25.547 1 39.28 646 ARG A O 1
ATOM 5081 N N . SER A 1 647 ? 16.797 23.156 25.422 1 40.72 647 SER A N 1
ATOM 5082 C CA . SER A 1 647 ? 16.172 22.688 26.641 1 40.72 647 SER A CA 1
ATOM 5083 C C . SER A 1 647 ? 15.289 21.469 26.391 1 40.72 647 SER A C 1
ATOM 5085 O O . SER A 1 647 ? 15.32 20.5 27.141 1 40.72 647 SER A O 1
ATOM 5087 N N . ILE A 1 648 ? 14.562 21.531 25.359 1 39.09 648 ILE A N 1
ATOM 5088 C CA . ILE A 1 648 ? 13.672 20.422 25.062 1 39.09 648 ILE A CA 1
ATOM 5089 C C . ILE A 1 648 ? 14.492 19.172 24.781 1 39.09 648 ILE A C 1
ATOM 5091 O O . ILE A 1 648 ? 14.172 18.078 25.266 1 39.09 648 ILE A O 1
ATOM 5095 N N . THR A 1 649 ? 15.57 19.422 24.078 1 41.88 649 THR A N 1
ATOM 5096 C CA . THR A 1 649 ? 16.422 18.281 23.734 1 41.88 649 THR A CA 1
ATOM 5097 C C . THR A 1 649 ? 17.031 17.672 25 1 41.88 649 THR A C 1
ATOM 5099 O O . THR A 1 649 ? 17.141 16.453 25.125 1 41.88 649 THR A O 1
ATOM 5102 N N . ALA A 1 650 ? 17.344 18.641 25.875 1 41.25 650 ALA A N 1
ATOM 5103 C CA . ALA A 1 650 ? 17.938 18.188 27.125 1 41.25 650 ALA A CA 1
ATOM 5104 C C . ALA A 1 650 ? 16.938 17.406 27.953 1 41.25 650 ALA A C 1
ATOM 5106 O O . ALA A 1 650 ? 17.281 16.391 28.562 1 41.25 650 ALA A O 1
ATOM 5107 N N . THR A 1 651 ? 15.773 17.875 27.844 1 39.41 651 THR A N 1
ATOM 5108 C CA . THR A 1 651 ? 14.727 17.203 28.594 1 39.41 651 THR A CA 1
ATOM 5109 C C . THR A 1 651 ? 14.414 15.844 27.984 1 39.41 651 THR A C 1
ATOM 5111 O O . THR A 1 651 ? 14.266 14.852 28.703 1 39.41 651 THR A O 1
ATOM 5114 N N . ILE A 1 652 ? 14.32 15.836 26.703 1 42.22 652 ILE A N 1
ATOM 5115 C CA . ILE A 1 652 ? 14.094 14.57 26.031 1 42.22 652 ILE A CA 1
ATOM 5116 C C . ILE A 1 652 ? 15.281 13.641 26.266 1 42.22 652 ILE A C 1
ATOM 5118 O O . ILE A 1 652 ? 15.102 12.438 26.5 1 42.22 652 ILE A O 1
ATOM 5122 N N . GLY A 1 653 ? 16.484 14.297 26.25 1 40.69 653 GLY A N 1
ATOM 5123 C CA . GLY A 1 653 ? 17.688 13.547 26.562 1 40.69 653 GLY A CA 1
ATOM 5124 C C . GLY A 1 653 ? 17.703 13.023 27.984 1 40.69 653 GLY A C 1
ATOM 5125 O O . GLY A 1 653 ? 18.094 11.883 28.234 1 40.69 653 GLY A O 1
ATOM 5126 N N . SER A 1 654 ? 17.328 13.898 28.875 1 39.53 654 SER A N 1
ATOM 5127 C CA . SER A 1 654 ? 17.281 13.484 30.281 1 39.53 654 SER A CA 1
ATOM 5128 C C . SER A 1 654 ? 16.266 12.367 30.5 1 39.53 654 SER A C 1
ATOM 5130 O O . SER A 1 654 ? 16.516 11.422 31.25 1 39.53 654 SER A O 1
ATOM 5132 N N . LEU A 1 655 ? 15.211 12.578 29.844 1 39.59 655 LEU A N 1
ATOM 5133 C CA . LEU A 1 655 ? 14.211 11.523 29.891 1 39.59 655 LEU A CA 1
ATOM 5134 C C . LEU A 1 655 ? 14.758 10.219 29.328 1 39.59 655 LEU A C 1
ATOM 5136 O O . LEU A 1 655 ? 14.5 9.148 29.875 1 39.59 655 LEU A O 1
ATOM 5140 N N . ALA A 1 656 ? 15.547 10.461 28.312 1 39.28 656 ALA A N 1
ATOM 5141 C CA . ALA A 1 656 ? 16.188 9.289 27.719 1 39.28 656 ALA A CA 1
ATOM 5142 C C . ALA A 1 656 ? 17.234 8.695 28.656 1 39.28 656 ALA A C 1
ATOM 5144 O O . ALA A 1 656 ? 17.344 7.473 28.766 1 39.28 656 ALA A O 1
ATOM 5145 N N . VAL A 1 657 ? 18.094 9.625 29.266 1 35.5 657 VAL A N 1
ATOM 5146 C CA . VAL A 1 657 ? 19.094 9.188 30.219 1 35.5 657 VAL A CA 1
ATOM 5147 C C . VAL A 1 657 ? 18.422 8.57 31.438 1 35.5 657 VAL A C 1
ATOM 5149 O O . VAL A 1 657 ? 18.875 7.547 31.969 1 35.5 657 VAL A O 1
ATOM 5152 N N . GLU A 1 658 ? 17.469 9.273 31.891 1 34.09 658 GLU A N 1
ATOM 5153 C CA . GLU A 1 658 ? 16.75 8.719 33.031 1 34.09 658 GLU A CA 1
ATOM 5154 C C . GLU A 1 658 ? 16.156 7.352 32.719 1 34.09 658 GLU A C 1
ATOM 5156 O O . GLU A 1 658 ? 16.156 6.457 33.562 1 34.09 658 GLU A O 1
ATOM 5161 N N . MET A 1 659 ? 15.797 7.352 31.547 1 34.41 659 MET A N 1
ATOM 5162 C CA . MET A 1 659 ? 15.266 6.066 31.094 1 34.41 659 MET A CA 1
ATOM 5163 C C . MET A 1 659 ? 16.391 5.055 30.906 1 34.41 659 MET A C 1
ATOM 5165 O O . MET A 1 659 ? 16.234 3.877 31.219 1 34.41 659 MET A O 1
ATOM 5169 N N . ASP A 1 660 ? 17.547 5.594 30.484 1 33.78 660 ASP A N 1
ATOM 5170 C CA . ASP A 1 660 ? 18.719 4.723 30.422 1 33.78 660 ASP A CA 1
ATOM 5171 C C . ASP A 1 660 ? 19.25 4.402 31.812 1 33.78 660 ASP A C 1
ATOM 5173 O O . ASP A 1 660 ? 19.734 3.297 32.062 1 33.78 660 ASP A O 1
ATOM 5177 N N . LEU A 1 661 ? 19.281 5.441 32.625 1 30.91 661 LEU A N 1
ATOM 5178 C CA . LEU A 1 661 ? 19.734 5.203 34 1 30.91 661 LEU A CA 1
ATOM 5179 C C . LEU A 1 661 ? 18.812 4.195 34.688 1 30.91 661 LEU A C 1
ATOM 5181 O O . LEU A 1 661 ? 19.297 3.35 35.469 1 30.91 661 LEU A O 1
ATOM 5185 N N . VAL A 1 662 ? 17.609 4.324 34.469 1 32.09 662 VAL A N 1
ATOM 5186 C CA . VAL A 1 662 ? 16.734 3.322 35.062 1 32.09 662 VAL A CA 1
ATOM 5187 C C . VAL A 1 662 ? 17.031 1.953 34.469 1 32.09 662 VAL A C 1
ATOM 5189 O O . VAL A 1 662 ? 17.109 0.95 35.188 1 32.09 662 VAL A O 1
ATOM 5192 N N . ASP A 1 663 ? 17.375 2.014 33.25 1 31.22 663 ASP A N 1
ATOM 5193 C CA . ASP A 1 663 ? 17.844 0.757 32.656 1 31.22 663 ASP A CA 1
ATOM 5194 C C . ASP A 1 663 ? 19.266 0.436 33.125 1 31.22 663 ASP A C 1
ATOM 5196 O O . ASP A 1 663 ? 19.594 -0.727 33.344 1 31.22 663 ASP A O 1
ATOM 5200 N N . TRP A 1 664 ? 20.062 1.506 33.219 1 30.31 664 TRP A N 1
ATOM 5201 C CA . TRP A 1 664 ? 21.406 1.293 33.719 1 30.31 664 TRP A CA 1
ATOM 5202 C C . TRP A 1 664 ? 21.375 0.996 35.219 1 30.31 664 TRP A C 1
ATOM 5204 O O . TRP A 1 664 ? 22.094 0.119 35.719 1 30.31 664 TRP A O 1
ATOM 5214 N N . VAL A 1 665 ? 20.625 1.778 36 1 29.89 665 VAL A N 1
ATOM 5215 C CA . VAL A 1 665 ? 20.609 1.531 37.438 1 29.89 665 VAL A CA 1
ATOM 5216 C C . VAL A 1 665 ? 20.172 0.092 37.719 1 29.89 665 VAL A C 1
ATOM 5218 O O . VAL A 1 665 ? 20.703 -0.561 38.625 1 29.89 665 VAL A O 1
ATOM 5221 N N . GLU A 1 666 ? 19.328 -0.446 36.938 1 29.56 666 GLU A N 1
ATOM 5222 C CA . GLU A 1 666 ? 19.016 -1.848 37.188 1 29.56 666 GLU A CA 1
ATOM 5223 C C . GLU A 1 666 ? 20.188 -2.75 36.844 1 29.56 666 GLU A C 1
ATOM 5225 O O . GLU A 1 666 ? 20.406 -3.785 37.469 1 29.56 666 GLU A O 1
ATOM 5230 N N . GLY A 1 667 ? 21.016 -2.307 35.812 1 27.08 667 GLY A N 1
ATOM 5231 C CA . GLY A 1 667 ? 22.172 -3.129 35.469 1 27.08 667 GLY A CA 1
ATOM 5232 C C . GLY A 1 667 ? 23.406 -2.771 36.281 1 27.08 667 GLY A C 1
ATOM 5233 O O . GLY A 1 667 ? 24.469 -3.361 36.094 1 27.08 667 GLY A O 1
ATOM 5234 N N . ALA A 1 668 ? 23.562 -1.54 36.844 1 25.31 668 ALA A N 1
ATOM 5235 C CA . ALA A 1 668 ? 24.797 -1.179 37.5 1 25.31 668 ALA A CA 1
ATOM 5236 C C . ALA A 1 668 ? 24.969 -1.959 38.812 1 25.31 668 ALA A C 1
ATOM 5238 O O . ALA A 1 668 ? 24.172 -1.815 39.75 1 25.31 668 ALA A O 1
ATOM 5239 N N . SER A 1 669 ? 25.469 -3.15 38.719 1 27.33 669 SER A N 1
ATOM 5240 C CA . SER A 1 669 ? 26.094 -3.764 39.906 1 27.33 669 SER A CA 1
ATOM 5241 C C . SER A 1 669 ? 26.984 -2.77 40.625 1 27.33 669 SER A C 1
ATOM 5243 O O . SER A 1 669 ? 27.5 -1.821 40.031 1 27.33 669 SER A O 1
ATOM 5245 N N . THR A 1 670 ? 27.172 -2.848 41.938 1 25.45 670 THR A N 1
ATOM 5246 C CA . THR A 1 670 ? 27.844 -2.141 43.031 1 25.45 670 THR A CA 1
ATOM 5247 C C . THR A 1 670 ? 29.344 -2.004 42.719 1 25.45 670 THR A C 1
ATOM 5249 O O . THR A 1 670 ? 30.125 -1.652 43.625 1 25.45 670 THR A O 1
ATOM 5252 N N . GLU A 1 671 ? 29.969 -2.412 41.656 1 24.67 671 GLU A N 1
ATOM 5253 C CA . GLU A 1 671 ? 31.406 -2.268 41.844 1 24.67 671 GLU A CA 1
ATOM 5254 C C . GLU A 1 671 ? 31.781 -0.813 42.125 1 24.67 671 GLU A C 1
ATOM 5256 O O . GLU A 1 671 ? 31.078 0.103 41.688 1 24.67 671 GLU A O 1
ATOM 5261 N N . LYS A 1 672 ? 33.031 -0.651 42.844 1 26.78 672 LYS A N 1
ATOM 5262 C CA . LYS A 1 672 ? 33.688 0.455 43.531 1 26.78 672 LYS A CA 1
ATOM 5263 C C . LYS A 1 672 ? 33.906 1.643 42.594 1 26.78 672 LYS A C 1
ATOM 5265 O O . LYS A 1 672 ? 34.656 1.547 41.625 1 26.78 672 LYS A O 1
ATOM 5270 N N . LEU A 1 673 ? 32.938 2.432 42.375 1 25 673 LEU A N 1
ATOM 5271 C CA . LEU A 1 673 ? 33.094 3.783 41.844 1 25 673 LEU A CA 1
ATOM 5272 C C . LEU A 1 673 ? 34.094 4.586 42.656 1 25 673 LEU A C 1
ATOM 5274 O O . LEU A 1 673 ? 33.719 5.328 43.562 1 25 673 LEU A O 1
ATOM 5278 N N . HIS A 1 674 ? 35.219 4.078 43.031 1 22.44 674 HIS A N 1
ATOM 5279 C CA . HIS A 1 674 ? 36.062 4.902 43.906 1 22.44 674 HIS A CA 1
ATOM 5280 C C . HIS A 1 674 ? 36.375 6.242 43.25 1 22.44 674 HIS A C 1
ATOM 5282 O O . HIS A 1 674 ? 36.562 7.246 43.938 1 22.44 674 HIS A O 1
ATOM 5288 N N . SER A 1 675 ? 37.094 6.273 42.125 1 22.55 675 SER A N 1
ATOM 5289 C CA . SER A 1 675 ? 38 7.41 42.031 1 22.55 675 SER A CA 1
ATOM 5290 C C . SER A 1 675 ? 37.219 8.703 41.75 1 22.55 675 SER A C 1
ATOM 5292 O O . SER A 1 675 ? 37.594 9.766 42.25 1 22.55 675 SER A O 1
ATOM 5294 N N . GLN A 1 676 ? 36.75 8.984 40.5 1 23.02 676 GLN A N 1
ATOM 5295 C CA . GLN A 1 676 ? 36.688 10.422 40.25 1 23.02 676 GLN A CA 1
ATOM 5296 C C . GLN A 1 676 ? 35.469 11.023 40.938 1 23.02 676 GLN A C 1
ATOM 5298 O O . GLN A 1 676 ? 34.344 10.562 40.75 1 23.02 676 GLN A O 1
ATOM 5303 N N . PRO A 1 677 ? 35.562 11.789 42.125 1 23.86 677 PRO A N 1
ATOM 5304 C CA . PRO A 1 677 ? 34.688 12.18 43.219 1 23.86 677 PRO A CA 1
ATOM 5305 C C . PRO A 1 677 ? 33.438 12.891 42.781 1 23.86 677 PRO A C 1
ATOM 5307 O O . PRO A 1 677 ? 32.344 12.617 43.281 1 23.86 677 PRO A O 1
ATOM 5310 N N . HIS A 1 678 ? 33.594 14.117 42.219 1 24.33 678 HIS A N 1
ATOM 5311 C CA . HIS A 1 678 ? 32.688 15.195 42.594 1 24.33 678 HIS A CA 1
ATOM 5312 C C . HIS A 1 678 ? 31.312 14.992 42 1 24.33 678 HIS A C 1
ATOM 5314 O O . HIS A 1 678 ? 30.297 15.195 42.656 1 24.33 678 HIS A O 1
ATOM 5320 N N . HIS A 1 679 ? 31.375 15.148 40.625 1 24.67 679 HIS A N 1
ATOM 5321 C CA . HIS A 1 679 ? 30.094 15.523 40.062 1 24.67 679 HIS A CA 1
ATOM 5322 C C . HIS A 1 679 ? 29.109 14.367 40.125 1 24.67 679 HIS A C 1
ATOM 5324 O O . HIS A 1 679 ? 27.938 14.523 39.719 1 24.67 679 HIS A O 1
ATOM 5330 N N . LEU A 1 680 ? 29.656 13.195 40.344 1 25.52 680 LEU A N 1
ATOM 5331 C CA . LEU A 1 680 ? 28.844 11.992 40.375 1 25.52 680 LEU A CA 1
ATOM 5332 C C . LEU A 1 680 ? 28.016 11.938 41.656 1 25.52 680 LEU A C 1
ATOM 5334 O O . LEU A 1 680 ? 27.219 11.016 41.844 1 25.52 680 LEU A O 1
ATOM 5338 N N . ASN A 1 681 ? 28.453 12.734 42.625 1 25.5 681 ASN A N 1
ATOM 5339 C CA . ASN A 1 681 ? 27.922 12.719 43.969 1 25.5 681 ASN A CA 1
ATOM 5340 C C . ASN A 1 681 ? 26.438 13.078 44 1 25.5 681 ASN A C 1
ATOM 5342 O O . ASN A 1 681 ? 25.703 12.586 44.844 1 25.5 681 ASN A O 1
ATOM 5346 N N . ALA A 1 682 ? 26.188 14.18 43.188 1 26.84 682 ALA A N 1
ATOM 5347 C CA . ALA A 1 682 ? 24.828 14.703 43.375 1 26.84 682 ALA A CA 1
ATOM 5348 C C . ALA A 1 682 ? 23.797 13.688 42.938 1 26.84 682 ALA A C 1
ATOM 5350 O O . ALA A 1 682 ? 22.734 13.57 43.531 1 26.84 682 ALA A O 1
ATOM 5351 N N . ILE A 1 683 ? 24.266 12.953 41.938 1 26.97 683 ILE A N 1
ATOM 5352 C CA . ILE A 1 683 ? 23.266 12.008 41.438 1 26.97 683 ILE A CA 1
ATOM 5353 C C . ILE A 1 683 ? 23.047 10.898 42.469 1 26.97 683 ILE A C 1
ATOM 5355 O O . ILE A 1 683 ? 21.922 10.477 42.688 1 26.97 683 ILE A O 1
ATOM 5359 N N . ALA A 1 684 ? 24.078 10.602 43.219 1 27.5 684 ALA A N 1
ATOM 5360 C CA . ALA A 1 684 ? 24.031 9.516 44.188 1 27.5 684 ALA A CA 1
ATOM 5361 C C . ALA A 1 684 ? 23.141 9.883 45.375 1 27.5 684 ALA A C 1
ATOM 5363 O O . ALA A 1 684 ? 22.422 9.031 45.906 1 27.5 684 ALA A O 1
ATOM 5364 N N . GLU A 1 685 ? 23.219 11.141 45.812 1 28.3 685 GLU A N 1
ATOM 5365 C CA . GLU A 1 685 ? 22.422 11.578 46.969 1 28.3 685 GLU A CA 1
ATOM 5366 C C . GLU A 1 685 ? 20.938 11.523 46.656 1 28.3 685 GLU A C 1
ATOM 5368 O O . GLU A 1 685 ? 20.125 11.211 47.531 1 28.3 685 GLU A O 1
ATOM 5373 N N . CYS A 1 686 ? 20.594 11.797 45.406 1 27.12 686 CYS A N 1
ATOM 5374 C CA . CYS A 1 686 ? 19.172 11.742 45.094 1 27.12 686 CYS A CA 1
ATOM 5375 C C . CYS A 1 686 ? 18.672 10.305 45.094 1 27.12 686 CYS A C 1
ATOM 5377 O O . CYS A 1 686 ? 17.516 10.047 45.469 1 27.12 686 CYS A O 1
ATOM 5379 N N . LEU A 1 687 ? 19.562 9.352 44.844 1 26.75 687 LEU A N 1
ATOM 5380 C CA . LEU A 1 687 ? 19.141 7.957 44.875 1 26.75 687 LEU A CA 1
ATOM 5381 C C . LEU A 1 687 ? 18.859 7.484 46.281 1 26.75 687 LEU A C 1
ATOM 5383 O O . LEU A 1 687 ? 17.922 6.703 46.5 1 26.75 687 LEU A O 1
ATOM 5387 N N . ASP A 1 688 ? 19.625 7.922 47.188 1 28.06 688 ASP A N 1
ATOM 5388 C CA . ASP A 1 688 ? 19.484 7.43 48.562 1 28.06 688 ASP A CA 1
ATOM 5389 C C . ASP A 1 688 ? 18.188 7.914 49.188 1 28.06 688 ASP A C 1
ATOM 5391 O O . ASP A 1 688 ? 17.656 7.285 50.125 1 28.06 688 ASP A O 1
ATOM 5395 N N . SER A 1 689 ? 17.781 9.172 48.844 1 27.59 689 SER A N 1
ATOM 5396 C CA . SER A 1 689 ? 16.609 9.664 49.531 1 27.59 689 SER A CA 1
ATOM 5397 C C . SER A 1 689 ? 15.352 8.914 49.094 1 27.59 689 SER A C 1
ATOM 5399 O O . SER A 1 689 ? 14.289 9.062 49.719 1 27.59 689 SER A O 1
ATOM 5401 N N . TRP A 1 690 ? 15.43 8.312 47.938 1 26.16 690 TRP A N 1
ATOM 5402 C CA . TRP A 1 690 ? 14.211 7.668 47.469 1 26.16 690 TRP A CA 1
ATOM 5403 C C . TRP A 1 690 ? 13.961 6.359 48.188 1 26.16 690 TRP A C 1
ATOM 5405 O O . TRP A 1 690 ? 12.914 5.73 48.031 1 26.16 690 TRP A O 1
ATOM 5415 N N . GLU A 1 691 ? 14.922 5.91 48.938 1 25.84 691 GLU A N 1
ATOM 5416 C CA . GLU A 1 691 ? 14.672 4.672 49.688 1 25.84 691 GLU A CA 1
ATOM 5417 C C . GLU A 1 691 ? 13.688 4.902 50.812 1 25.84 691 GLU A C 1
ATOM 5419 O O . GLU A 1 691 ? 13.383 3.979 51.562 1 25.84 691 GLU A O 1
ATOM 5424 N N . SER A 1 692 ? 13.477 6.172 51.156 1 23.98 692 SER A N 1
ATOM 5425 C CA . SER A 1 692 ? 12.625 6.234 52.344 1 23.98 692 SER A CA 1
ATOM 5426 C C . SER A 1 692 ? 11.172 5.945 52 1 23.98 692 SER A C 1
ATOM 5428 O O . SER A 1 692 ? 10.539 6.699 51.25 1 23.98 692 SER A O 1
ATOM 5430 N N . THR A 1 693 ? 10.727 4.707 52 1 24.39 693 THR A N 1
ATOM 5431 C CA . THR A 1 693 ? 9.469 4 51.812 1 24.39 693 THR A CA 1
ATOM 5432 C C . THR A 1 693 ? 8.398 4.559 52.75 1 24.39 693 THR A C 1
ATOM 5434 O O . THR A 1 693 ? 7.328 3.967 52.906 1 24.39 693 THR A O 1
ATOM 5437 N N . SER A 1 694 ? 8.625 5.617 53.562 1 24.61 694 SER A N 1
ATOM 5438 C CA . SER A 1 694 ? 7.699 5.957 54.625 1 24.61 694 SER A CA 1
ATOM 5439 C C . SER A 1 694 ? 6.418 6.57 54.094 1 24.61 694 SER A C 1
ATOM 5441 O O . SER A 1 694 ? 5.402 6.629 54.781 1 24.61 694 SER A O 1
ATOM 5443 N N . TRP A 1 695 ? 6.516 7.293 52.969 1 23.52 695 TRP A N 1
ATOM 5444 C CA . TRP A 1 695 ? 5.336 8.109 52.719 1 23.52 695 TRP A CA 1
ATOM 5445 C C . TRP A 1 695 ? 4.172 7.254 52.219 1 23.52 695 TRP A C 1
ATOM 5447 O O . TRP A 1 695 ? 3.045 7.734 52.125 1 23.52 695 TRP A O 1
ATOM 5457 N N . LEU A 1 696 ? 4.457 5.965 51.875 1 22.59 696 LEU A N 1
ATOM 5458 C CA . LEU A 1 696 ? 3.355 5.102 51.469 1 22.59 696 LEU A CA 1
ATOM 5459 C C . LEU A 1 696 ? 2.398 4.863 52.656 1 22.59 696 LEU A C 1
ATOM 5461 O O . LEU A 1 696 ? 1.278 4.387 52.438 1 22.59 696 LEU A O 1
ATOM 5465 N N . ASP A 1 697 ? 2.75 5.125 53.844 1 22.73 697 ASP A N 1
ATOM 5466 C CA . ASP A 1 697 ? 1.911 4.758 54.969 1 22.73 697 ASP A CA 1
ATOM 5467 C C . ASP A 1 697 ? 0.737 5.723 55.125 1 22.73 697 ASP A C 1
ATOM 5469 O O . ASP A 1 697 ? -0.27 5.391 55.75 1 22.73 697 ASP A O 1
ATOM 5473 N N . SER A 1 698 ? 0.857 6.973 54.781 1 21.22 698 SER A N 1
ATOM 5474 C CA . SER A 1 698 ? -0.184 7.852 55.312 1 21.22 698 SER A CA 1
ATOM 5475 C C . SER A 1 698 ? -1.448 7.777 54.469 1 21.22 698 SER A C 1
ATOM 5477 O O . SER A 1 698 ? -2.451 8.422 54.781 1 21.22 698 SER A O 1
ATOM 5479 N N . LEU A 1 699 ? -1.418 7.391 53.219 1 19.7 699 LEU A N 1
ATOM 5480 C CA . LEU A 1 699 ? -2.695 7.613 52.562 1 19.7 699 LEU A CA 1
ATOM 5481 C C . LEU A 1 699 ? -3.67 6.48 52.844 1 19.7 699 LEU A C 1
ATOM 5483 O O . LEU A 1 699 ? -3.734 5.5 52.125 1 19.7 699 LEU A O 1
ATOM 5487 N N . SER A 1 700 ? -3.689 5.828 54.094 1 20.08 700 SER A N 1
ATOM 5488 C CA . SER A 1 700 ? -4.746 4.926 54.531 1 20.08 700 SER A CA 1
ATOM 5489 C C . SER A 1 700 ? -6.098 5.629 54.562 1 20.08 700 SER A C 1
ATOM 5491 O O . SER A 1 700 ? -6.312 6.531 55.375 1 20.08 700 SER A O 1
ATOM 5493 N N . TYR A 1 701 ? -6.68 5.895 53.375 1 18.73 701 TYR A N 1
ATOM 5494 C CA . TYR A 1 701 ? -8.047 6.375 53.5 1 18.73 701 TYR A CA 1
ATOM 5495 C C . TYR A 1 701 ? -8.883 5.406 54.344 1 18.73 701 TYR A C 1
ATOM 5497 O O . TYR A 1 701 ? -8.719 4.188 54.219 1 18.73 701 TYR A O 1
ATOM 5505 N N . ASP A 1 702 ? -9.297 5.805 55.469 1 19.55 702 ASP A N 1
ATOM 5506 C CA . ASP A 1 702 ? -10.438 5.41 56.312 1 19.55 702 ASP A CA 1
ATOM 5507 C C . ASP A 1 702 ? -11.688 5.207 55.469 1 19.55 702 ASP A C 1
ATOM 5509 O O . ASP A 1 702 ? -12.172 6.141 54.812 1 19.55 702 ASP A O 1
ATOM 5513 N N . VAL A 1 703 ? -11.734 4.211 54.5 1 19.12 703 VAL A N 1
ATOM 5514 C CA . VAL A 1 703 ? -13.148 3.83 54.5 1 19.12 703 VAL A CA 1
ATOM 5515 C C . VAL A 1 703 ? -13.477 2.994 55.719 1 19.12 703 VAL A C 1
ATOM 5517 O O . VAL A 1 703 ? -12.688 2.135 56.125 1 19.12 703 VAL A O 1
ATOM 5520 N N . MET B 1 1 ? -42.906 -25.797 11.297 1 22.33 1 MET B N 1
ATOM 5521 C CA . MET B 1 1 ? -42.469 -25.203 12.562 1 22.33 1 MET B CA 1
ATOM 5522 C C . MET B 1 1 ? -41.156 -25.812 13.023 1 22.33 1 MET B C 1
ATOM 5524 O O . MET B 1 1 ? -40.781 -25.703 14.203 1 22.33 1 MET B O 1
ATOM 5528 N N . SER B 1 2 ? -40.344 -26.484 12.266 1 28.2 2 SER B N 1
ATOM 5529 C CA . SER B 1 2 ? -39.219 -27.281 12.727 1 28.2 2 SER B CA 1
ATOM 5530 C C . SER B 1 2 ? -38.125 -26.406 13.297 1 28.2 2 SER B C 1
ATOM 5532 O O . SER B 1 2 ? -37.656 -25.469 12.633 1 28.2 2 SER B O 1
ATOM 5534 N N . THR B 1 3 ? -38.094 -26.203 14.656 1 27.67 3 THR B N 1
ATOM 5535 C CA . THR B 1 3 ? -37.344 -25.375 15.602 1 27.67 3 THR B CA 1
ATOM 5536 C C . THR B 1 3 ? -35.875 -25.766 15.609 1 27.67 3 THR B C 1
ATOM 5538 O O . THR B 1 3 ? -35.531 -26.844 16.094 1 27.67 3 THR B O 1
ATOM 5541 N N . GLY B 1 4 ? -35.219 -25.672 14.477 1 29.05 4 GLY B N 1
ATOM 5542 C CA . GLY B 1 4 ? -33.812 -26.094 14.375 1 29.05 4 GLY B CA 1
ATOM 5543 C C . GLY B 1 4 ? -32.906 -25.422 15.391 1 29.05 4 GLY B C 1
ATOM 5544 O O . GLY B 1 4 ? -32.844 -24.203 15.469 1 29.05 4 GLY B O 1
ATOM 5545 N N . GLY B 1 5 ? -32.719 -26.094 16.531 1 31.03 5 GLY B N 1
ATOM 5546 C CA . GLY B 1 5 ? -31.969 -25.703 17.719 1 31.03 5 GLY B CA 1
ATOM 5547 C C . GLY B 1 5 ? -30.531 -25.344 17.406 1 31.03 5 GLY B C 1
ATOM 5548 O O . GLY B 1 5 ? -29.891 -25.984 16.578 1 31.03 5 GLY B O 1
ATOM 5549 N N . GLU B 1 6 ? -30.125 -24.031 17.562 1 29.91 6 GLU B N 1
ATOM 5550 C CA . GLU B 1 6 ? -28.891 -23.266 17.375 1 29.91 6 GLU B CA 1
ATOM 5551 C C . GLU B 1 6 ? -27.75 -23.828 18.219 1 29.91 6 GLU B C 1
ATOM 5553 O O . GLU B 1 6 ? -27.859 -23.891 19.438 1 29.91 6 GLU B O 1
ATOM 5558 N N . GLN B 1 7 ? -27.125 -24.938 17.75 1 33.44 7 GLN B N 1
ATOM 5559 C CA . GLN B 1 7 ? -26 -25.469 18.5 1 33.44 7 GLN B CA 1
ATOM 5560 C C . GLN B 1 7 ? -24.969 -24.391 18.797 1 33.44 7 GLN B C 1
ATOM 5562 O O . GLN B 1 7 ? -24.406 -23.797 17.859 1 33.44 7 GLN B O 1
ATOM 5567 N N . SER B 1 8 ? -25.062 -23.594 19.906 1 29.33 8 SER B N 1
ATOM 5568 C CA . SER B 1 8 ? -24.25 -22.531 20.453 1 29.33 8 SER B CA 1
ATOM 5569 C C . SER B 1 8 ? -22.781 -22.969 20.594 1 29.33 8 SER B C 1
ATOM 5571 O O . SER B 1 8 ? -22.484 -23.953 21.266 1 29.33 8 SER B O 1
ATOM 5573 N N . LYS B 1 9 ? -22.078 -22.891 19.562 1 32.62 9 LYS B N 1
ATOM 5574 C CA . LYS B 1 9 ? -20.641 -23.109 19.656 1 32.62 9 LYS B CA 1
ATOM 5575 C C . LYS B 1 9 ? -20.047 -22.312 20.812 1 32.62 9 LYS B C 1
ATOM 5577 O O . LYS B 1 9 ? -20.078 -21.078 20.812 1 32.62 9 LYS B O 1
ATOM 5582 N N . ARG B 1 10 ? -19.844 -22.859 22 1 35.53 10 ARG B N 1
ATOM 5583 C CA . ARG B 1 10 ? -19.281 -22.375 23.266 1 35.53 10 ARG B CA 1
ATOM 5584 C C . ARG B 1 10 ? -17.844 -21.922 23.078 1 35.53 10 ARG B C 1
ATOM 5586 O O . ARG B 1 10 ? -17 -22.703 22.609 1 35.53 10 ARG B O 1
ATOM 5593 N N . LYS B 1 11 ? -17.516 -20.625 23.156 1 34.28 11 LYS B N 1
ATOM 5594 C CA . LYS B 1 11 ? -16.266 -19.891 23.203 1 34.28 11 LYS B CA 1
ATOM 5595 C C . LYS B 1 11 ? -15.328 -20.422 24.281 1 34.28 11 LYS B C 1
ATOM 5597 O O . LYS B 1 11 ? -15.711 -20.5 25.453 1 34.28 11 LYS B O 1
ATOM 5602 N N . ARG B 1 12 ? -14.289 -21.125 23.969 1 38.5 12 ARG B N 1
ATOM 5603 C CA . ARG B 1 12 ? -13.266 -21.656 24.875 1 38.5 12 ARG B CA 1
ATOM 5604 C C . ARG B 1 12 ? -12.578 -20.531 25.641 1 38.5 12 ARG B C 1
ATOM 5606 O O . ARG B 1 12 ? -12.047 -19.594 25.031 1 38.5 12 ARG B O 1
ATOM 5613 N N . ARG B 1 13 ? -12.891 -20.219 26.906 1 40.06 13 ARG B N 1
ATOM 5614 C CA . ARG B 1 13 ? -12.359 -19.188 27.797 1 40.06 13 ARG B CA 1
ATOM 5615 C C . ARG B 1 13 ? -10.867 -19.406 28.047 1 40.06 13 ARG B C 1
ATOM 5617 O O . ARG B 1 13 ? -10.438 -20.516 28.375 1 40.06 13 ARG B O 1
ATOM 5624 N N . SER B 1 14 ? -9.961 -18.547 27.641 1 46.5 14 SER B N 1
ATOM 5625 C CA . SER B 1 14 ? -8.5 -18.5 27.656 1 46.5 14 SER B CA 1
ATOM 5626 C C . SER B 1 14 ? -7.965 -18.578 29.078 1 46.5 14 SER B C 1
ATOM 5628 O O . SER B 1 14 ? -6.84 -19.031 29.297 1 46.5 14 SER B O 1
ATOM 5630 N N . ASN B 1 15 ? -8.594 -18.203 30.188 1 55.12 15 ASN B N 1
ATOM 5631 C CA . ASN B 1 15 ? -8.102 -18.141 31.562 1 55.12 15 ASN B CA 1
ATOM 5632 C C . ASN B 1 15 ? -8.562 -19.344 32.375 1 55.12 15 ASN B C 1
ATOM 5634 O O . ASN B 1 15 ? -9.516 -19.25 33.156 1 55.12 15 ASN B O 1
ATOM 5638 N N . ALA B 1 16 ? -8.164 -20.422 32 1 68.25 16 ALA B N 1
ATOM 5639 C CA . ALA B 1 16 ? -8.578 -21.609 32.75 1 68.25 16 ALA B CA 1
ATOM 5640 C C . ALA B 1 16 ? -7.559 -21.953 33.844 1 68.25 16 ALA B C 1
ATOM 5642 O O . ALA B 1 16 ? -6.359 -21.719 33.656 1 68.25 16 ALA B O 1
ATOM 5643 N N . CYS B 1 17 ? -7.953 -22.344 35 1 71.88 17 CYS B N 1
ATOM 5644 C CA . CYS B 1 17 ? -7.09 -22.734 36.094 1 71.88 17 CYS B CA 1
ATOM 5645 C C . CYS B 1 17 ? -6.262 -23.969 35.75 1 71.88 17 CYS B C 1
ATOM 5647 O O . CYS B 1 17 ? -6.613 -24.703 34.812 1 71.88 17 CYS B O 1
ATOM 5649 N N . VAL B 1 18 ? -5.082 -24.188 36.344 1 73.88 18 VAL B N 1
ATOM 5650 C CA . VAL B 1 18 ? -4.133 -25.25 36.031 1 73.88 18 VAL B CA 1
ATOM 5651 C C . VAL B 1 18 ? -4.855 -26.594 36 1 73.88 18 VAL B C 1
ATOM 5653 O O . VAL B 1 18 ? -4.598 -27.422 35.125 1 73.88 18 VAL B O 1
ATOM 5656 N N . ARG B 1 19 ? -5.828 -26.75 36.781 1 75.81 19 ARG B N 1
ATOM 5657 C CA . ARG B 1 19 ? -6.547 -28.016 36.875 1 75.81 19 ARG B CA 1
ATOM 5658 C C . ARG B 1 19 ? -7.52 -28.188 35.719 1 75.81 19 ARG B C 1
ATOM 5660 O O . ARG B 1 19 ? -7.574 -29.25 35.094 1 75.81 19 ARG B O 1
ATOM 5667 N N . CYS B 1 20 ? -8.32 -27.219 35.438 1 72.25 20 CYS B N 1
ATOM 5668 C CA . CYS B 1 20 ? -9.289 -27.281 34.375 1 72.25 20 CYS B CA 1
ATOM 5669 C C . CYS B 1 20 ? -8.586 -27.438 33.031 1 72.25 20 CYS B C 1
ATOM 5671 O O . CYS B 1 20 ? -9.07 -28.156 32.156 1 72.25 20 CYS B O 1
ATOM 5673 N N . ARG B 1 21 ? -7.441 -26.922 32.938 1 71.31 21 ARG B N 1
ATOM 5674 C CA . ARG B 1 21 ? -6.594 -27.062 31.766 1 71.31 21 ARG B CA 1
ATOM 5675 C C . ARG B 1 21 ? -6.07 -28.484 31.641 1 71.31 21 ARG B C 1
ATOM 5677 O O . ARG B 1 21 ? -6.055 -29.062 30.547 1 71.31 21 ARG B O 1
ATOM 5684 N N . ARG B 1 22 ? -5.68 -29.062 32.781 1 70.75 22 ARG B N 1
ATOM 5685 C CA . ARG B 1 22 ? -5.121 -30.406 32.812 1 70.75 22 ARG B CA 1
ATOM 5686 C C . ARG B 1 22 ? -6.195 -31.453 32.531 1 70.75 22 ARG B C 1
ATOM 5688 O O . ARG B 1 22 ? -5.941 -32.469 31.875 1 70.75 22 ARG B O 1
ATOM 5695 N N . GLN B 1 23 ? -7.355 -31.25 32.969 1 72.81 23 GLN B N 1
ATOM 5696 C CA . GLN B 1 23 ? -8.445 -32.219 32.875 1 72.81 23 GLN B CA 1
ATOM 5697 C C . GLN B 1 23 ? -9.312 -31.922 31.641 1 72.81 23 GLN B C 1
ATOM 5699 O O . GLN B 1 23 ? -10.305 -32.625 31.406 1 72.81 23 GLN B O 1
ATOM 5704 N N . LYS B 1 24 ? -8.836 -30.922 30.812 1 64.44 24 LYS B N 1
ATOM 5705 C CA . LYS B 1 24 ? -9.492 -30.453 29.594 1 64.44 24 LYS B CA 1
ATOM 5706 C C . LYS B 1 24 ? -10.992 -30.266 29.812 1 64.44 24 LYS B C 1
ATOM 5708 O O . LYS B 1 24 ? -11.805 -30.656 28.984 1 64.44 24 LYS B O 1
ATOM 5713 N N . ILE B 1 25 ? -11.367 -29.75 30.906 1 76.38 25 ILE B N 1
ATOM 5714 C CA . ILE B 1 25 ? -12.75 -29.406 31.188 1 76.38 25 ILE B CA 1
ATOM 5715 C C . ILE B 1 25 ? -12.93 -27.891 31.094 1 76.38 25 ILE B C 1
ATOM 5717 O O . ILE B 1 25 ? -11.969 -27.125 31.219 1 76.38 25 ILE B O 1
ATOM 5721 N N . LYS B 1 26 ? -14.078 -27.547 30.812 1 70.94 26 LYS B N 1
ATOM 5722 C CA . LYS B 1 26 ? -14.438 -26.141 30.703 1 70.94 26 LYS B CA 1
ATOM 5723 C C . LYS B 1 26 ? -14.234 -25.422 32.031 1 70.94 26 LYS B C 1
ATOM 5725 O O . LYS B 1 26 ? -14.82 -25.812 33.062 1 70.94 26 LYS B O 1
ATOM 5730 N N . CYS B 1 27 ? -13.312 -24.484 32.062 1 70.25 27 CYS B N 1
ATOM 5731 C CA . CYS B 1 27 ? -12.992 -23.703 33.25 1 70.25 27 CYS B CA 1
ATOM 5732 C C . CYS B 1 27 ? -13.797 -22.422 33.312 1 70.25 27 CYS B C 1
ATOM 5734 O O . CYS B 1 27 ? -13.984 -21.766 32.281 1 70.25 27 CYS B O 1
ATOM 5736 N N . SER B 1 28 ? -14.43 -22.062 34.188 1 72.94 28 SER B N 1
ATOM 5737 C CA . SER B 1 28 ? -15.25 -20.859 34.312 1 72.94 28 SER B CA 1
ATOM 5738 C C . SER B 1 28 ? -14.383 -19.609 34.375 1 72.94 28 SER B C 1
ATOM 5740 O O . SER B 1 28 ? -14.891 -18.5 34.25 1 72.94 28 SER B O 1
ATOM 5742 N N . GLY B 1 29 ? -12.977 -19.734 34.531 1 68.25 29 GLY B N 1
ATOM 5743 C CA . GLY B 1 29 ? -12.008 -18.656 34.562 1 68.25 29 GLY B CA 1
ATOM 5744 C C . GLY B 1 29 ? -12.039 -17.859 35.844 1 68.25 29 GLY B C 1
ATOM 5745 O O . GLY B 1 29 ? -11.25 -16.922 36.031 1 68.25 29 GLY B O 1
ATOM 5746 N N . ARG B 1 30 ? -12.906 -18.188 36.844 1 72.81 30 ARG B N 1
ATOM 5747 C CA . ARG B 1 30 ? -12.977 -17.547 38.156 1 72.81 30 ARG B CA 1
ATOM 5748 C C . ARG B 1 30 ? -12 -18.203 39.125 1 72.81 30 ARG B C 1
ATOM 5750 O O . ARG B 1 30 ? -11.594 -19.344 38.938 1 72.81 30 ARG B O 1
ATOM 5757 N N . VAL B 1 31 ? -11.398 -17.406 40.094 1 72.75 31 VAL B N 1
ATOM 5758 C CA . VAL B 1 31 ? -10.547 -17.922 41.156 1 72.75 31 VAL B CA 1
ATOM 5759 C C . VAL B 1 31 ? -11.328 -18 42.469 1 72.75 31 VAL B C 1
ATOM 5761 O O . VAL B 1 31 ? -11.695 -16.969 43.031 1 72.75 31 VAL B O 1
ATOM 5764 N N . PRO B 1 32 ? -11.758 -19.328 42.656 1 73.75 32 PRO B N 1
ATOM 5765 C CA . PRO B 1 32 ? -11.531 -20.641 42.031 1 73.75 32 PRO B CA 1
ATOM 5766 C C . PRO B 1 32 ? -12.516 -20.938 40.906 1 73.75 32 PRO B C 1
ATOM 5768 O O . PRO B 1 32 ? -13.633 -20.422 40.906 1 73.75 32 PRO B O 1
ATOM 5771 N N . CYS B 1 33 ? -12.102 -21.594 39.938 1 73.88 33 CYS B N 1
ATOM 5772 C CA . CYS B 1 33 ? -13.008 -21.891 38.844 1 73.88 33 CYS B CA 1
ATOM 5773 C C . CYS B 1 33 ? -14.133 -22.828 39.281 1 73.88 33 CYS B C 1
ATOM 5775 O O . CYS B 1 33 ? -14 -23.516 40.281 1 73.88 33 CYS B O 1
ATOM 5777 N N . ASP B 1 34 ? -15.211 -22.719 38.594 1 77.88 34 ASP B N 1
ATOM 5778 C CA . ASP B 1 34 ? -16.406 -23.438 39.031 1 77.88 34 ASP B CA 1
ATOM 5779 C C . ASP B 1 34 ? -16.141 -24.938 39.062 1 77.88 34 ASP B C 1
ATOM 5781 O O . ASP B 1 34 ? -16.703 -25.641 39.938 1 77.88 34 ASP B O 1
ATOM 5785 N N . ALA B 1 35 ? -15.297 -25.422 38.219 1 77.19 35 ALA B N 1
ATOM 5786 C CA . ALA B 1 35 ? -14.953 -26.828 38.188 1 77.19 35 ALA B CA 1
ATOM 5787 C C . ALA B 1 35 ? -14.094 -27.234 39.375 1 77.19 35 ALA B C 1
ATOM 5789 O O . ALA B 1 35 ? -14.305 -28.281 39.969 1 77.19 35 ALA B O 1
ATOM 5790 N N . CYS B 1 36 ? -13.25 -26.438 39.781 1 76.5 36 CYS B N 1
ATOM 5791 C CA . CYS B 1 36 ? -12.383 -26.672 40.906 1 76.5 36 CYS B CA 1
ATOM 5792 C C . CYS B 1 36 ? -13.141 -26.484 42.219 1 76.5 36 CYS B C 1
ATOM 5794 O O . CYS B 1 36 ? -12.938 -27.234 43.188 1 76.5 36 CYS B O 1
ATOM 5796 N N . LYS B 1 37 ? -14.062 -25.562 42.188 1 77.81 37 LYS B N 1
ATOM 5797 C CA . LYS B 1 37 ? -14.93 -25.344 43.344 1 77.81 37 LYS B CA 1
ATOM 5798 C C . LYS B 1 37 ? -15.828 -26.547 43.594 1 77.81 37 LYS B C 1
ATOM 5800 O O . LYS B 1 37 ? -16.016 -26.969 44.75 1 77.81 37 LYS B O 1
ATOM 5805 N N . ARG B 1 38 ? -16.344 -27.156 42.562 1 76.44 38 ARG B N 1
ATOM 5806 C CA . ARG B 1 38 ? -17.25 -28.281 42.688 1 76.44 38 ARG B CA 1
ATOM 5807 C C . ARG B 1 38 ? -16.531 -29.516 43.25 1 76.44 38 ARG B C 1
ATOM 5809 O O . ARG B 1 38 ? -17.109 -30.297 44 1 76.44 38 ARG B O 1
ATOM 5816 N N . ARG B 1 39 ? -15.297 -29.578 42.906 1 75.25 39 ARG B N 1
ATOM 5817 C CA . ARG B 1 39 ? -14.547 -30.766 43.312 1 75.25 39 ARG B CA 1
ATOM 5818 C C . ARG B 1 39 ? -13.672 -30.453 44.531 1 75.25 39 ARG B C 1
ATOM 5820 O O . ARG B 1 39 ? -12.922 -31.328 45 1 75.25 39 ARG B O 1
ATOM 5827 N N . ARG B 1 40 ? -13.773 -29.281 45.062 1 72 40 ARG B N 1
ATOM 5828 C CA . ARG B 1 40 ? -13.117 -28.828 46.281 1 72 40 ARG B CA 1
ATOM 5829 C C . ARG B 1 40 ? -11.602 -29 46.188 1 72 40 ARG B C 1
ATOM 5831 O O . ARG B 1 40 ? -10.977 -29.531 47.094 1 72 40 ARG B O 1
ATOM 5838 N N . VAL B 1 41 ? -11.109 -28.797 44.906 1 74.94 41 VAL B N 1
ATOM 5839 C CA . VAL B 1 41 ? -9.656 -28.891 44.75 1 74.94 41 VAL B CA 1
ATOM 5840 C C . VAL B 1 41 ? -9.07 -27.484 44.625 1 74.94 41 VAL B C 1
ATOM 5842 O O . VAL B 1 41 ? -9.789 -26.531 44.312 1 74.94 41 VAL B O 1
ATOM 5845 N N . ASP B 1 42 ? -7.82 -27.234 44.969 1 71.12 42 ASP B N 1
ATOM 5846 C CA . ASP B 1 42 ? -7.125 -25.969 44.875 1 71.12 42 ASP B CA 1
ATOM 5847 C C . ASP B 1 42 ? -7.039 -25.5 43.406 1 71.12 42 ASP B C 1
ATOM 5849 O O . ASP B 1 42 ? -6.664 -26.281 42.531 1 71.12 42 ASP B O 1
ATOM 5853 N N . CYS B 1 43 ? -7.652 -24.344 42.969 1 67.44 43 CYS B N 1
ATOM 5854 C CA . CYS B 1 43 ? -7.719 -23.734 41.656 1 67.44 43 CYS B CA 1
ATOM 5855 C C . CYS B 1 43 ? -6.508 -22.844 41.406 1 67.44 43 CYS B C 1
ATOM 5857 O O . CYS B 1 43 ? -6.395 -21.766 41.969 1 67.44 43 CYS B O 1
ATOM 5859 N N . ASP B 1 44 ? -5.477 -23.297 40.844 1 68.81 44 ASP B N 1
ATOM 5860 C CA . ASP B 1 44 ? -4.23 -22.578 40.562 1 68.81 44 ASP B CA 1
ATOM 5861 C C . ASP B 1 44 ? -4.188 -22.047 39.125 1 68.81 44 ASP B C 1
ATOM 5863 O O . ASP B 1 44 ? -4.543 -22.766 38.188 1 68.81 44 ASP B O 1
ATOM 5867 N N . TYR B 1 45 ? -4.188 -20.797 39 1 62.34 45 TYR B N 1
ATOM 5868 C CA . TYR B 1 45 ? -3.959 -20.188 37.688 1 62.34 45 TYR B CA 1
ATOM 5869 C C . TYR B 1 45 ? -2.475 -19.922 37.469 1 62.34 45 TYR B C 1
ATOM 5871 O O . TYR B 1 45 ? -1.771 -19.484 38.375 1 62.34 45 TYR B O 1
ATOM 5879 N N . GLU B 1 46 ? -1.783 -20.375 36.406 1 52.28 46 GLU B N 1
ATOM 5880 C CA . GLU B 1 46 ? -0.395 -20.078 36.094 1 52.28 46 GLU B CA 1
ATOM 5881 C C . GLU B 1 46 ? -0.181 -18.578 35.906 1 52.28 46 GLU B C 1
ATOM 5883 O O . GLU B 1 46 ? -0.807 -17.953 35.031 1 52.28 46 GLU B O 1
ATOM 5888 N N . ASN B 1 47 ? 0.233 -17.891 36.875 1 46.41 47 ASN B N 1
ATOM 5889 C CA . ASN B 1 47 ? 0.678 -16.5 36.812 1 46.41 47 ASN B CA 1
ATOM 5890 C C . ASN B 1 47 ? 1.831 -16.344 35.812 1 46.41 47 ASN B C 1
ATOM 5892 O O . ASN B 1 47 ? 2.82 -17.062 35.875 1 46.41 47 ASN B O 1
ATOM 5896 N N . ASP B 1 48 ? 1.668 -15.859 34.719 1 43.62 48 ASP B N 1
ATOM 5897 C CA . ASP B 1 48 ? 2.723 -15.477 33.781 1 43.62 48 ASP B CA 1
ATOM 5898 C C . ASP B 1 48 ? 3.871 -14.781 34.531 1 43.62 48 ASP B C 1
ATOM 5900 O O . ASP B 1 48 ? 3.693 -13.688 35.062 1 43.62 48 ASP B O 1
ATOM 5904 N N . GLU B 1 49 ? 4.828 -15.461 35.031 1 43.16 49 GLU B N 1
ATOM 5905 C CA . GLU B 1 49 ? 6.035 -14.93 35.656 1 43.16 49 GLU B CA 1
ATOM 5906 C C . GLU B 1 49 ? 6.832 -14.07 34.688 1 43.16 49 GLU B C 1
ATOM 5908 O O . GLU B 1 49 ? 7.012 -14.453 33.531 1 43.16 49 GLU B O 1
ATOM 5913 N N . GLY B 1 50 ? 7.055 -12.883 34.812 1 48.56 50 GLY B N 1
ATOM 5914 C CA . GLY B 1 50 ? 7.797 -11.883 34.062 1 48.56 50 GLY B CA 1
ATOM 5915 C C . GLY B 1 50 ? 9.203 -12.32 33.719 1 48.56 50 GLY B C 1
ATOM 5916 O O . GLY B 1 50 ? 9.938 -12.812 34.594 1 48.56 50 GLY B O 1
ATOM 5917 N N . LYS B 1 51 ? 9.703 -12.516 32.469 1 50.47 51 LYS B N 1
ATOM 5918 C CA . LYS B 1 51 ? 11.023 -12.898 31.984 1 50.47 51 LYS B CA 1
ATOM 5919 C C . LYS B 1 51 ? 11.945 -11.688 31.859 1 50.47 51 LYS B C 1
ATOM 5921 O O . LYS B 1 51 ? 11.492 -10.602 31.469 1 50.47 51 LYS B O 1
ATOM 5926 N N . VAL B 1 52 ? 13.25 -11.727 32.406 1 57.75 52 VAL B N 1
ATOM 5927 C CA . VAL B 1 52 ? 14.242 -10.664 32.375 1 57.75 52 VAL B CA 1
ATOM 5928 C C . VAL B 1 52 ? 15.398 -11.07 31.469 1 57.75 52 VAL B C 1
ATOM 5930 O O . VAL B 1 52 ? 15.859 -12.219 31.5 1 57.75 52 VAL B O 1
ATOM 5933 N N . GLN B 1 53 ? 15.906 -10.289 30.672 1 58.56 53 GLN B N 1
ATOM 5934 C CA . GLN B 1 53 ? 17.047 -10.508 29.797 1 58.56 53 GLN B CA 1
ATOM 5935 C C . GLN B 1 53 ? 18.359 -10.289 30.547 1 58.56 53 GLN B C 1
ATOM 5937 O O . GLN B 1 53 ? 18.562 -9.242 31.172 1 58.56 53 GLN B O 1
ATOM 5942 N N . VAL B 1 54 ? 19.203 -11.297 30.656 1 60.81 54 VAL B N 1
ATOM 5943 C CA . VAL B 1 54 ? 20.484 -11.211 31.344 1 60.81 54 VAL B CA 1
ATOM 5944 C C . VAL B 1 54 ? 21.609 -11.602 30.375 1 60.81 54 VAL B C 1
ATOM 5946 O O . VAL B 1 54 ? 21.391 -12.375 29.438 1 60.81 54 VAL B O 1
ATOM 5949 N N . SER B 1 55 ? 22.734 -11.023 30.438 1 63.88 55 SER B N 1
ATOM 5950 C CA . SER B 1 55 ? 23.875 -11.383 29.594 1 63.88 55 SER B CA 1
ATOM 5951 C C . SER B 1 55 ? 24.312 -12.828 29.828 1 63.88 55 SER B C 1
ATOM 5953 O O . SER B 1 55 ? 24.281 -13.312 30.969 1 63.88 55 SER B O 1
ATOM 5955 N N . LYS B 1 56 ? 24.656 -13.586 28.938 1 61.69 56 LYS B N 1
ATOM 5956 C CA . LYS B 1 56 ? 25.109 -14.977 29.047 1 61.69 56 LYS B CA 1
ATOM 5957 C C . LYS B 1 56 ? 26.297 -15.102 30 1 61.69 56 LYS B C 1
ATOM 5959 O O . LYS B 1 56 ? 26.375 -16.062 30.766 1 61.69 56 LYS B O 1
ATOM 5964 N N . ARG B 1 57 ? 27.094 -14.195 29.953 1 59.97 57 ARG B N 1
ATOM 5965 C CA . ARG B 1 57 ? 28.266 -14.172 30.828 1 59.97 57 ARG B CA 1
ATOM 5966 C C . ARG B 1 57 ? 27.859 -14.008 32.281 1 59.97 57 ARG B C 1
ATOM 5968 O O . ARG B 1 57 ? 28.375 -14.703 33.156 1 59.97 57 ARG B O 1
ATOM 5975 N N . TYR B 1 58 ? 26.938 -13.289 32.531 1 64.62 58 TYR B N 1
ATOM 5976 C CA . TYR B 1 58 ? 26.453 -13.055 33.875 1 64.62 58 TYR B CA 1
ATOM 5977 C C . TYR B 1 58 ? 25.719 -14.281 34.406 1 64.62 58 TYR B C 1
ATOM 5979 O O . TYR B 1 58 ? 25.922 -14.68 35.562 1 64.62 58 TYR B O 1
ATOM 5987 N N . LEU B 1 59 ? 25.016 -14.758 33.594 1 66.69 59 LEU B N 1
ATOM 5988 C CA . LEU B 1 59 ? 24.281 -15.969 33.969 1 66.69 59 LEU B CA 1
ATOM 5989 C C . LEU B 1 59 ? 25.25 -17.141 34.156 1 66.69 59 LEU B C 1
ATOM 5991 O O . LEU B 1 59 ? 25.078 -17.922 35.125 1 66.69 59 LEU B O 1
ATOM 5995 N N . LEU B 1 60 ? 26.25 -17.141 33.375 1 66.56 60 LEU B N 1
ATOM 5996 C CA . LEU B 1 60 ? 27.297 -18.156 33.5 1 66.56 60 LEU B CA 1
ATOM 5997 C C . LEU B 1 60 ? 28.141 -17.891 34.75 1 66.56 60 LEU B C 1
ATOM 5999 O O . LEU B 1 60 ? 28.516 -18.828 35.469 1 66.56 60 LEU B O 1
ATOM 6003 N N . GLN B 1 61 ? 28.328 -16.719 35.062 1 66.88 61 GLN B N 1
ATOM 6004 C CA . GLN B 1 61 ? 29.047 -16.344 36.281 1 66.88 61 GLN B CA 1
ATOM 6005 C C . GLN B 1 61 ? 28.234 -16.688 37.531 1 66.88 61 GLN B C 1
ATOM 6007 O O . GLN B 1 61 ? 28.781 -17.172 38.5 1 66.88 61 GLN B O 1
ATOM 6012 N N . LEU B 1 62 ? 27.047 -16.484 37.5 1 67 62 LEU B N 1
ATOM 6013 C CA . LEU B 1 62 ? 26.172 -16.797 38.625 1 67 62 LEU B CA 1
ATOM 6014 C C . LEU B 1 62 ? 26.062 -18.312 38.812 1 67 62 LEU B C 1
ATOM 6016 O O . LEU B 1 62 ? 26.109 -18.812 39.938 1 67 62 LEU B O 1
ATOM 6020 N N . ARG B 1 63 ? 26 -18.891 37.719 1 66.25 63 ARG B N 1
ATOM 6021 C CA . ARG B 1 63 ? 25.938 -20.359 37.719 1 66.25 63 ARG B CA 1
ATOM 6022 C C . ARG B 1 63 ? 27.266 -20.969 38.156 1 66.25 63 ARG B C 1
ATOM 6024 O O . ARG B 1 63 ? 27.281 -21.922 38.938 1 66.25 63 ARG B O 1
ATOM 6031 N N . ASN B 1 64 ? 28.266 -20.344 37.688 1 65.06 64 ASN B N 1
ATOM 6032 C CA . ASN B 1 64 ? 29.609 -20.781 38.094 1 65.06 64 ASN B CA 1
ATOM 6033 C C . ASN B 1 64 ? 29.859 -20.469 39.562 1 65.06 64 ASN B C 1
ATOM 6035 O O . ASN B 1 64 ? 30.453 -21.281 40.281 1 65.06 64 ASN B O 1
ATOM 6039 N N . LYS B 1 65 ? 29.359 -19.453 40 1 65.19 65 LYS B N 1
ATOM 6040 C CA . LYS B 1 65 ? 29.469 -19.078 41.406 1 65.19 65 LYS B CA 1
ATOM 6041 C C . LYS B 1 65 ? 28.625 -20.016 42.281 1 65.19 65 LYS B C 1
ATOM 6043 O O . LYS B 1 65 ? 29.078 -20.422 43.344 1 65.19 65 LYS B O 1
ATOM 6048 N N . VAL B 1 66 ? 27.578 -20.328 41.844 1 64.62 66 VAL B N 1
ATOM 6049 C CA . VAL B 1 66 ? 26.719 -21.281 42.562 1 64.62 66 VAL B CA 1
ATOM 6050 C C . VAL B 1 66 ? 27.375 -22.656 42.531 1 64.62 66 VAL B C 1
ATOM 6052 O O . VAL B 1 66 ? 27.391 -23.344 43.562 1 64.62 66 VAL B O 1
ATOM 6055 N N . ALA B 1 67 ? 27.875 -22.922 41.406 1 62.88 67 ALA B N 1
ATOM 6056 C CA . ALA B 1 67 ? 28.547 -24.219 41.25 1 62.88 67 ALA B CA 1
ATOM 6057 C C . ALA B 1 67 ? 29.812 -24.266 42.094 1 62.88 67 ALA B C 1
ATOM 6059 O O . ALA B 1 67 ? 30.078 -25.281 42.781 1 62.88 67 ALA B O 1
ATOM 6060 N N . LYS B 1 68 ? 30.453 -23.203 42.094 1 60.81 68 LYS B N 1
ATOM 6061 C CA . LYS B 1 68 ? 31.672 -23.125 42.906 1 60.81 68 LYS B CA 1
ATOM 6062 C C . LYS B 1 68 ? 31.328 -23.109 44.406 1 60.81 68 LYS B C 1
ATOM 6064 O O . LYS B 1 68 ? 32 -23.75 45.219 1 60.81 68 LYS B O 1
ATOM 6069 N N . LEU B 1 69 ? 30.297 -22.406 44.719 1 55.66 69 LEU B N 1
ATOM 6070 C CA . LEU B 1 69 ? 29.906 -22.281 46.125 1 55.66 69 LEU B CA 1
ATOM 6071 C C . LEU B 1 69 ? 29.203 -23.547 46.625 1 55.66 69 LEU B C 1
ATOM 6073 O O . LEU B 1 69 ? 29.297 -23.906 47.781 1 55.66 69 LEU B O 1
ATOM 6077 N N . SER B 1 70 ? 28.531 -24.188 45.781 1 49.22 70 SER B N 1
ATOM 6078 C CA . SER B 1 70 ? 27.859 -25.438 46.125 1 49.22 70 SER B CA 1
ATOM 6079 C C . SER B 1 70 ? 28.844 -26.594 46.25 1 49.22 70 SER B C 1
ATOM 6081 O O . SER B 1 70 ? 28.625 -27.531 47.031 1 49.22 70 SER B O 1
ATOM 6083 N N . THR B 1 71 ? 29.812 -26.562 45.375 1 46.44 71 THR B N 1
ATOM 6084 C CA . THR B 1 71 ? 30.828 -27.609 45.438 1 46.44 71 THR B CA 1
ATOM 6085 C C . THR B 1 71 ? 31.672 -27.469 46.719 1 46.44 71 THR B C 1
ATOM 6087 O O . THR B 1 71 ? 32.344 -28.438 47.125 1 46.44 71 THR B O 1
ATOM 6090 N N . ASN B 1 72 ? 31.719 -26.25 47.25 1 41.03 72 ASN B N 1
ATOM 6091 C CA . ASN B 1 72 ? 32.531 -26.125 48.438 1 41.03 72 ASN B CA 1
ATOM 6092 C C . ASN B 1 72 ? 31.891 -26.797 49.656 1 41.03 72 ASN B C 1
ATOM 6094 O O . ASN B 1 72 ? 32.5 -26.891 50.719 1 41.03 72 ASN B O 1
ATOM 6098 N N . GLN B 1 73 ? 30.562 -26.984 49.656 1 35.62 73 GLN B N 1
ATOM 6099 C CA . GLN B 1 73 ? 30.016 -27.531 50.906 1 35.62 73 GLN B CA 1
ATOM 6100 C C . GLN B 1 73 ? 30.266 -29.031 51 1 35.62 73 GLN B C 1
ATOM 6102 O O . GLN B 1 73 ? 30.031 -29.609 52.062 1 35.62 73 GLN B O 1
ATOM 6107 N N . LEU B 1 74 ? 30.297 -29.75 49.938 1 31.83 74 LEU B N 1
ATOM 6108 C CA . LEU B 1 74 ? 30.172 -31.203 50.125 1 31.83 74 LEU B CA 1
ATOM 6109 C C . LEU B 1 74 ? 31.469 -31.781 50.688 1 31.83 74 LEU B C 1
ATOM 6111 O O . LEU B 1 74 ? 31.531 -33 50.969 1 31.83 74 LEU B O 1
ATOM 6115 N N . ASP B 1 75 ? 32.594 -31.281 50.438 1 28.88 75 ASP B N 1
ATOM 6116 C CA . ASP B 1 75 ? 33.719 -32.188 50.438 1 28.88 75 ASP B CA 1
ATOM 6117 C C . ASP B 1 75 ? 34.156 -32.531 51.844 1 28.88 75 ASP B C 1
ATOM 6119 O O . ASP B 1 75 ? 35.125 -31.984 52.375 1 28.88 75 ASP B O 1
ATOM 6123 N N . SER B 1 76 ? 33.188 -32.75 52.781 1 26.39 76 SER B N 1
ATOM 6124 C CA . SER B 1 76 ? 33.812 -33.219 54 1 26.39 76 SER B CA 1
ATOM 6125 C C . SER B 1 76 ? 34.5 -34.594 53.781 1 26.39 76 SER B C 1
ATOM 6127 O O . SER B 1 76 ? 33.812 -35.562 53.5 1 26.39 76 SER B O 1
ATOM 6129 N N . PRO B 1 77 ? 35.781 -34.719 53.344 1 25.77 77 PRO B N 1
ATOM 6130 C CA . PRO B 1 77 ? 36.531 -35.938 53.031 1 25.77 77 PRO B CA 1
ATOM 6131 C C . PRO B 1 77 ? 36.719 -36.844 54.219 1 25.77 77 PRO B C 1
ATOM 6133 O O . PRO B 1 77 ? 37.312 -36.438 55.219 1 25.77 77 PRO B O 1
ATOM 6136 N N . SER B 1 78 ? 35.781 -37.562 54.844 1 22.86 78 SER B N 1
ATOM 6137 C CA . SER B 1 78 ? 36.094 -38.5 55.906 1 22.86 78 SER B CA 1
ATOM 6138 C C . SER B 1 78 ? 37.125 -39.531 55.438 1 22.86 78 SER B C 1
ATOM 6140 O O . SER B 1 78 ? 36.75 -40.625 55.062 1 22.86 78 SER B O 1
ATOM 6142 N N . ALA B 1 79 ? 38.281 -39.219 55 1 22.14 79 ALA B N 1
ATOM 6143 C CA . ALA B 1 79 ? 39.281 -40.094 54.406 1 22.14 79 ALA B CA 1
ATOM 6144 C C . ALA B 1 79 ? 39.875 -41.031 55.469 1 22.14 79 ALA B C 1
ATOM 6146 O O . ALA B 1 79 ? 40.469 -40.562 56.438 1 22.14 79 ALA B O 1
ATOM 6147 N N . SER B 1 80 ? 39.312 -42.156 55.688 1 21.12 80 SER B N 1
ATOM 6148 C CA . SER B 1 80 ? 39.719 -43.281 56.5 1 21.12 80 SER B CA 1
ATOM 6149 C C . SER B 1 80 ? 41.125 -43.75 56.156 1 21.12 80 SER B C 1
ATOM 6151 O O . SER B 1 80 ? 41.562 -43.625 55 1 21.12 80 SER B O 1
ATOM 6153 N N . PRO B 1 81 ? 42.094 -44.219 57.125 1 23.75 81 PRO B N 1
ATOM 6154 C CA . PRO B 1 81 ? 43.531 -44.375 57.281 1 23.75 81 PRO B CA 1
ATOM 6155 C C . PRO B 1 81 ? 44.094 -45.562 56.5 1 23.75 81 PRO B C 1
ATOM 6157 O O . PRO B 1 81 ? 45.312 -45.781 56.469 1 23.75 81 PRO B O 1
ATOM 6160 N N . GLY B 1 82 ? 43.406 -46.406 55.875 1 20.03 82 GLY B N 1
ATOM 6161 C CA . GLY B 1 82 ? 43.938 -47.781 55.844 1 20.03 82 GLY B CA 1
ATOM 6162 C C . GLY B 1 82 ? 45.344 -47.844 55.312 1 20.03 82 GLY B C 1
ATOM 6163 O O . GLY B 1 82 ? 45.844 -46.906 54.688 1 20.03 82 GLY B O 1
ATOM 6164 N N . GLU B 1 83 ? 46.281 -48.906 55.719 1 21.92 83 GLU B N 1
ATOM 6165 C CA . GLU B 1 83 ? 47.656 -49.281 55.938 1 21.92 83 GLU B CA 1
ATOM 6166 C C . GLU B 1 83 ? 48.375 -49.469 54.594 1 21.92 83 GLU B C 1
ATOM 6168 O O . GLU B 1 83 ? 49.594 -49.75 54.594 1 21.92 83 GLU B O 1
ATOM 6173 N N . ASN B 1 84 ? 48.062 -48.938 53.531 1 19.75 84 ASN B N 1
ATOM 6174 C CA . ASN B 1 84 ? 48.5 -49.625 52.312 1 19.75 84 ASN B CA 1
ATOM 6175 C C . ASN B 1 84 ? 50.031 -49.625 52.219 1 19.75 84 ASN B C 1
ATOM 6177 O O . ASN B 1 84 ? 50.688 -48.594 52.469 1 19.75 84 ASN B O 1
ATOM 6181 N N . SER B 1 85 ? 50.812 -50.781 52.344 1 21.34 85 SER B N 1
ATOM 6182 C CA . SER B 1 85 ? 52.188 -51.281 52.344 1 21.34 85 SER B CA 1
ATOM 6183 C C . SER B 1 85 ? 52.938 -50.781 51.125 1 21.34 85 SER B C 1
ATOM 6185 O O . SER B 1 85 ? 52.625 -51.156 49.969 1 21.34 85 SER B O 1
ATOM 6187 N N . ALA B 1 86 ? 53.406 -49.656 51.125 1 21.8 86 ALA B N 1
ATOM 6188 C CA . ALA B 1 86 ? 53.812 -48.875 49.969 1 21.8 86 ALA B CA 1
ATOM 6189 C C . ALA B 1 86 ? 55.219 -49.312 49.469 1 21.8 86 ALA B C 1
ATOM 6191 O O . ALA B 1 86 ? 56.219 -49.125 50.188 1 21.8 86 ALA B O 1
ATOM 6192 N N . SER B 1 87 ? 55.438 -50.531 48.969 1 20.31 87 SER B N 1
ATOM 6193 C CA . SER B 1 87 ? 56.688 -51.125 48.562 1 20.31 87 SER B CA 1
ATOM 6194 C C . SER B 1 87 ? 57.531 -50.125 47.781 1 20.31 87 SER B C 1
ATOM 6196 O O . SER B 1 87 ? 57.031 -49.281 47.062 1 20.31 87 SER B O 1
ATOM 6198 N N . GLU B 1 88 ? 58.844 -50.031 48.125 1 21.81 88 GLU B N 1
ATOM 6199 C CA . GLU B 1 88 ? 59.906 -49.062 48 1 21.81 88 GLU B CA 1
ATOM 6200 C C . GLU B 1 88 ? 60.375 -48.938 46.531 1 21.81 88 GLU B C 1
ATOM 6202 O O . GLU B 1 88 ? 61.281 -48.156 46.25 1 21.81 88 GLU B O 1
ATOM 6207 N N . ILE B 1 89 ? 59.844 -49.656 45.719 1 22.38 89 ILE B N 1
ATOM 6208 C CA . ILE B 1 89 ? 60.625 -49.969 44.5 1 22.38 89 ILE B CA 1
ATOM 6209 C C . ILE B 1 89 ? 61.219 -48.688 43.938 1 22.38 89 ILE B C 1
ATOM 6211 O O . ILE B 1 89 ? 60.562 -47.656 43.875 1 22.38 89 ILE B O 1
ATOM 6215 N N . HIS B 1 90 ? 62.562 -48.719 43.781 1 21.75 90 HIS B N 1
ATOM 6216 C CA . HIS B 1 90 ? 63.656 -47.781 43.5 1 21.75 90 HIS B CA 1
ATOM 6217 C C . HIS B 1 90 ? 63.312 -46.875 42.312 1 21.75 90 HIS B C 1
ATOM 6219 O O . HIS B 1 90 ? 62.844 -47.375 41.281 1 21.75 90 HIS B O 1
ATOM 6225 N N . PRO B 1 91 ? 63.156 -45.656 42.531 1 24.25 91 PRO B N 1
ATOM 6226 C CA . PRO B 1 91 ? 62.562 -44.75 41.562 1 24.25 91 PRO B CA 1
ATOM 6227 C C . PRO B 1 91 ? 63.5 -44.406 40.406 1 24.25 91 PRO B C 1
ATOM 6229 O O . PRO B 1 91 ? 64.562 -43.812 40.625 1 24.25 91 PRO B O 1
ATOM 6232 N N . SER B 1 92 ? 64.125 -45.438 39.781 1 21.08 92 SER B N 1
ATOM 6233 C CA . SER B 1 92 ? 65.125 -45.188 38.812 1 21.08 92 SER B CA 1
ATOM 6234 C C . SER B 1 92 ? 64.938 -43.844 38.125 1 21.08 92 SER B C 1
ATOM 6236 O O . SER B 1 92 ? 63.844 -43.312 38.062 1 21.08 92 SER B O 1
ATOM 6238 N N . ARG B 1 93 ? 66.125 -43.312 37.75 1 22.39 93 ARG B N 1
ATOM 6239 C CA . ARG B 1 93 ? 66.375 -41.938 37.344 1 22.39 93 ARG B CA 1
ATOM 6240 C C . ARG B 1 93 ? 65.438 -41.5 36.219 1 22.39 93 ARG B C 1
ATOM 6242 O O . ARG B 1 93 ? 65.375 -42.156 35.156 1 22.39 93 ARG B O 1
ATOM 6249 N N . PRO B 1 94 ? 64.5 -40.812 36.469 1 23.91 94 PRO B N 1
ATOM 6250 C CA . PRO B 1 94 ? 63.562 -40.562 35.375 1 23.91 94 PRO B CA 1
ATOM 6251 C C . PRO B 1 94 ? 64.188 -39.812 34.188 1 23.91 94 PRO B C 1
ATOM 6253 O O . PRO B 1 94 ? 64.938 -38.844 34.375 1 23.91 94 PRO B O 1
ATOM 6256 N N . VAL B 1 95 ? 65 -40.469 33.344 1 23.38 95 VAL B N 1
ATOM 6257 C CA . VAL B 1 95 ? 65.75 -39.875 32.219 1 23.38 95 VAL B CA 1
ATOM 6258 C C . VAL B 1 95 ? 64.938 -38.688 31.672 1 23.38 95 VAL B C 1
ATOM 6260 O O . VAL B 1 95 ? 63.719 -38.656 31.672 1 23.38 95 VAL B O 1
ATOM 6263 N N . SER B 1 96 ? 65.562 -37.531 31.641 1 23.56 96 SER B N 1
ATOM 6264 C CA . SER B 1 96 ? 65.188 -36.125 31.359 1 23.56 96 SER B CA 1
ATOM 6265 C C . SER B 1 96 ? 64.438 -36 30.062 1 23.56 96 SER B C 1
ATOM 6267 O O . SER B 1 96 ? 64.5 -35 29.359 1 23.56 96 SER B O 1
ATOM 6269 N N . LEU B 1 97 ? 64.062 -37 29.562 1 22.73 97 LEU B N 1
ATOM 6270 C CA . LEU B 1 97 ? 63.781 -37.031 28.141 1 22.73 97 LEU B CA 1
ATOM 6271 C C . LEU B 1 97 ? 62.938 -35.812 27.75 1 22.73 97 LEU B C 1
ATOM 6273 O O . LEU B 1 97 ? 61.969 -35.469 28.453 1 22.73 97 LEU B O 1
ATOM 6277 N N . GLN B 1 98 ? 63.5 -34.906 26.906 1 22.84 98 GLN B N 1
ATOM 6278 C CA . GLN B 1 98 ? 63.125 -33.594 26.422 1 22.84 98 GLN B CA 1
ATOM 6279 C C . GLN B 1 98 ? 61.656 -33.531 26.031 1 22.84 98 GLN B C 1
ATOM 6281 O O . GLN B 1 98 ? 61.156 -34.406 25.312 1 22.84 98 GLN B O 1
ATOM 6286 N N . ASP B 1 99 ? 60.875 -33.031 26.766 1 23.53 99 ASP B N 1
ATOM 6287 C CA . ASP B 1 99 ? 59.438 -32.969 26.922 1 23.53 99 ASP B CA 1
ATOM 6288 C C . ASP B 1 99 ? 58.75 -32.562 25.609 1 23.53 99 ASP B C 1
ATOM 6290 O O . ASP B 1 99 ? 58.969 -31.453 25.109 1 23.53 99 ASP B O 1
ATOM 6294 N N . PRO B 1 100 ? 58.781 -33.281 24.594 1 24.64 100 PRO B N 1
ATOM 6295 C CA . PRO B 1 100 ? 58.438 -32.812 23.25 1 24.64 100 PRO B CA 1
ATOM 6296 C C . PRO B 1 100 ? 57.188 -31.938 23.234 1 24.64 100 PRO B C 1
ATOM 6298 O O . PRO B 1 100 ? 56.281 -32.094 24.047 1 24.64 100 PRO B O 1
ATOM 6301 N N . THR B 1 101 ? 57.281 -30.656 22.703 1 25.23 101 THR B N 1
ATOM 6302 C CA . THR B 1 101 ? 56.406 -29.5 22.672 1 25.23 101 THR B CA 1
ATOM 6303 C C . THR B 1 101 ? 54.969 -29.922 22.344 1 25.23 101 THR B C 1
ATOM 6305 O O . THR B 1 101 ? 54.719 -30.469 21.266 1 25.23 101 THR B O 1
ATOM 6308 N N . GLY B 1 102 ? 54.312 -30.438 23.078 1 25.16 102 GLY B N 1
ATOM 6309 C CA . GLY B 1 102 ? 53.031 -31.109 22.953 1 25.16 102 GLY B CA 1
ATOM 6310 C C . GLY B 1 102 ? 52 -30.312 22.156 1 25.16 102 GLY B C 1
ATOM 6311 O O . GLY B 1 102 ? 52 -29.078 22.203 1 25.16 102 GLY B O 1
ATOM 6312 N N . PRO B 1 103 ? 51.562 -30.828 20.969 1 26.23 103 PRO B N 1
ATOM 6313 C CA . PRO B 1 103 ? 50.906 -29.828 20.141 1 26.23 103 PRO B CA 1
ATOM 6314 C C . PRO B 1 103 ? 49.906 -28.969 20.922 1 26.23 103 PRO B C 1
ATOM 6316 O O . PRO B 1 103 ? 49.406 -29.406 21.969 1 26.23 103 PRO B O 1
ATOM 6319 N N . THR B 1 104 ? 50.156 -27.672 21.047 1 26.36 104 THR B N 1
ATOM 6320 C CA . THR B 1 104 ? 49.281 -26.656 21.625 1 26.36 104 THR B CA 1
ATOM 6321 C C . THR B 1 104 ? 47.812 -27.125 21.562 1 26.36 104 THR B C 1
ATOM 6323 O O . THR B 1 104 ? 47.375 -27.703 20.578 1 26.36 104 THR B O 1
ATOM 6326 N N . PRO B 1 105 ? 47.344 -27.391 22.703 1 27.94 105 PRO B N 1
ATOM 6327 C CA . PRO B 1 105 ? 45.906 -27.75 22.641 1 27.94 105 PRO B CA 1
ATOM 6328 C C . PRO B 1 105 ? 45.156 -26.984 21.562 1 27.94 105 PRO B C 1
ATOM 6330 O O . PRO B 1 105 ? 45.188 -25.75 21.516 1 27.94 105 PRO B O 1
ATOM 6333 N N . ILE B 1 106 ? 45.219 -27.5 20.375 1 26.62 106 ILE B N 1
ATOM 6334 C CA . ILE B 1 106 ? 44.344 -26.828 19.406 1 26.62 106 ILE B CA 1
ATOM 6335 C C . ILE B 1 106 ? 43 -26.516 20.047 1 26.62 106 ILE B C 1
ATOM 6337 O O . ILE B 1 106 ? 42.281 -27.422 20.469 1 26.62 106 ILE B O 1
ATOM 6341 N N . SER B 1 107 ? 43 -25.531 20.906 1 26.7 107 SER B N 1
ATOM 6342 C CA . SER B 1 107 ? 41.688 -24.953 21.219 1 26.7 107 SER B CA 1
ATOM 6343 C C . SER B 1 107 ? 40.656 -25.297 20.141 1 26.7 107 SER B C 1
ATOM 6345 O O . SER B 1 107 ? 40.844 -24.969 18.969 1 26.7 107 SER B O 1
ATOM 6347 N N . GLU B 1 108 ? 40.25 -26.469 20.281 1 28.55 108 GLU B N 1
ATOM 6348 C CA . GLU B 1 108 ? 39.094 -26.766 19.469 1 28.55 108 GLU B CA 1
ATOM 6349 C C . GLU B 1 108 ? 38.188 -25.547 19.344 1 28.55 108 GLU B C 1
ATOM 6351 O O . GLU B 1 108 ? 37.469 -25.188 20.297 1 28.55 108 GLU B O 1
ATOM 6356 N N . GLU B 1 109 ? 38.781 -24.5 18.875 1 28.34 109 GLU B N 1
ATOM 6357 C CA . GLU B 1 109 ? 37.812 -23.562 18.312 1 28.34 109 GLU B CA 1
ATOM 6358 C C . GLU B 1 109 ? 36.594 -24.281 17.719 1 28.34 109 GLU B C 1
ATOM 6360 O O . GLU B 1 109 ? 36.719 -24.938 16.688 1 28.34 109 GLU B O 1
ATOM 6365 N N . HIS B 1 110 ? 36 -25.031 18.609 1 30.66 110 HIS B N 1
ATOM 6366 C CA . HIS B 1 110 ? 34.625 -25.203 18.125 1 30.66 110 HIS B CA 1
ATOM 6367 C C . HIS B 1 110 ? 34.219 -24.094 17.156 1 30.66 110 HIS B C 1
ATOM 6369 O O . HIS B 1 110 ? 34 -22.953 17.562 1 30.66 110 HIS B O 1
ATOM 6375 N N . ASP B 1 111 ? 34.875 -24.109 16.172 1 31.77 111 ASP B N 1
ATOM 6376 C CA . ASP B 1 111 ? 34.312 -23.328 15.078 1 31.77 111 ASP B CA 1
ATOM 6377 C C . ASP B 1 111 ? 32.781 -23.406 15.086 1 31.77 111 ASP B C 1
ATOM 6379 O O . ASP B 1 111 ? 32.188 -24.438 14.742 1 31.77 111 ASP B O 1
ATOM 6383 N N . GLU B 1 112 ? 32.156 -23.25 16.141 1 33.84 112 GLU B N 1
ATOM 6384 C CA . GLU B 1 112 ? 30.781 -22.766 15.961 1 33.84 112 GLU B CA 1
ATOM 6385 C C . GLU B 1 112 ? 30.594 -22.125 14.586 1 33.84 112 GLU B C 1
ATOM 6387 O O . GLU B 1 112 ? 30.672 -20.906 14.445 1 33.84 112 GLU B O 1
ATOM 6392 N N . GLU B 1 113 ? 31.25 -22.625 13.711 1 35.38 113 GLU B N 1
ATOM 6393 C CA . GLU B 1 113 ? 30.75 -22.266 12.383 1 35.38 113 GLU B CA 1
ATOM 6394 C C . GLU B 1 113 ? 29.234 -22.25 12.352 1 35.38 113 GLU B C 1
ATOM 6396 O O . GLU B 1 113 ? 28.594 -23.312 12.266 1 35.38 113 GLU B O 1
ATOM 6401 N N . ASP B 1 114 ? 28.562 -21.812 13.336 1 40.66 114 ASP B N 1
ATOM 6402 C CA . ASP B 1 114 ? 27.234 -21.281 13.07 1 40.66 114 ASP B CA 1
ATOM 6403 C C . ASP B 1 114 ? 26.953 -21.234 11.57 1 40.66 114 ASP B C 1
ATOM 6405 O O . ASP B 1 114 ? 27.703 -20.625 10.812 1 40.66 114 ASP B O 1
ATOM 6409 N N . ASN B 1 115 ? 26.594 -22.344 11 1 48.38 115 ASN B N 1
ATOM 6410 C CA . ASN B 1 115 ? 26.219 -22.438 9.594 1 48.38 115 ASN B CA 1
ATOM 6411 C C . ASN B 1 115 ? 25.75 -21.109 9.031 1 48.38 115 ASN B C 1
ATOM 6413 O O . ASN B 1 115 ? 24.641 -20.672 9.32 1 48.38 115 ASN B O 1
ATOM 6417 N N . ASN B 1 116 ? 26.375 -20.25 9.023 1 57.78 116 ASN B N 1
ATOM 6418 C CA . ASN B 1 116 ? 26.406 -18.906 8.469 1 57.78 116 ASN B CA 1
ATOM 6419 C C . ASN B 1 116 ? 25.812 -18.859 7.066 1 57.78 116 ASN B C 1
ATOM 6421 O O . ASN B 1 116 ? 26.312 -18.156 6.191 1 57.78 116 ASN B O 1
ATOM 6425 N N . ILE B 1 117 ? 24.953 -19.906 6.82 1 68.81 117 ILE B N 1
ATOM 6426 C CA . ILE B 1 117 ? 24.328 -19.844 5.504 1 68.81 117 ILE B CA 1
ATOM 6427 C C . ILE B 1 117 ? 23.391 -18.641 5.438 1 68.81 117 ILE B C 1
ATOM 6429 O O . ILE B 1 117 ? 22.578 -18.438 6.34 1 68.81 117 ILE B O 1
ATOM 6433 N N . THR B 1 118 ? 23.688 -17.781 4.652 1 76.69 118 THR B N 1
ATOM 6434 C CA . THR B 1 118 ? 22.828 -16.641 4.375 1 76.69 118 THR B CA 1
ATOM 6435 C C . THR B 1 118 ? 21.891 -16.938 3.213 1 76.69 118 THR B C 1
ATOM 6437 O O . THR B 1 118 ? 22.156 -17.828 2.406 1 76.69 118 THR B O 1
ATOM 6440 N N . ASN B 1 119 ? 20.781 -16.438 3.287 1 80.5 119 ASN B N 1
ATOM 6441 C CA . ASN B 1 119 ? 19.828 -16.594 2.184 1 80.5 119 ASN B CA 1
ATOM 6442 C C . ASN B 1 119 ? 20.422 -16.062 0.873 1 80.5 119 ASN B C 1
ATOM 6444 O O . ASN B 1 119 ? 20.594 -14.859 0.709 1 80.5 119 ASN B O 1
ATOM 6448 N N . PRO B 1 120 ? 20.703 -16.953 0.044 1 77.69 120 PRO B N 1
ATOM 6449 C CA . PRO B 1 120 ? 21.375 -16.531 -1.188 1 77.69 120 PRO B CA 1
ATOM 6450 C C . PRO B 1 120 ? 20.5 -15.617 -2.053 1 77.69 120 PRO B C 1
ATOM 6452 O O . PRO B 1 120 ? 21.031 -14.828 -2.842 1 77.69 120 PRO B O 1
ATOM 6455 N N . VAL B 1 121 ? 19.281 -15.734 -1.914 1 77.69 121 VAL B N 1
ATOM 6456 C CA . VAL B 1 121 ? 18.359 -14.961 -2.748 1 77.69 121 VAL B CA 1
ATOM 6457 C C . VAL B 1 121 ? 18.422 -13.484 -2.359 1 77.69 121 VAL B C 1
ATOM 6459 O O . VAL B 1 121 ? 18.094 -12.609 -3.162 1 77.69 121 VAL B O 1
ATOM 6462 N N . LEU B 1 122 ? 18.859 -13.234 -1.135 1 75.25 122 LEU B N 1
ATOM 6463 C CA . LEU B 1 122 ? 18.922 -11.867 -0.637 1 75.25 122 LEU B CA 1
ATOM 6464 C C . LEU B 1 122 ? 20.328 -11.297 -0.815 1 75.25 122 LEU B C 1
ATOM 6466 O O . LEU B 1 122 ? 20.578 -10.117 -0.537 1 75.25 122 LEU B O 1
ATOM 6470 N N . SER B 1 123 ? 21.172 -12.164 -1.317 1 74.12 123 SER B N 1
ATOM 6471 C CA . SER B 1 123 ? 22.562 -11.734 -1.459 1 74.12 123 SER B CA 1
ATOM 6472 C C . SER B 1 123 ? 22.703 -10.664 -2.537 1 74.12 123 SER B C 1
ATOM 6474 O O . SER B 1 123 ? 22.141 -10.805 -3.629 1 74.12 123 SER B O 1
ATOM 6476 N N . PRO B 1 124 ? 23.391 -9.672 -2.203 1 65.75 124 PRO B N 1
ATOM 6477 C CA . PRO B 1 124 ? 23.609 -8.609 -3.188 1 65.75 124 PRO B CA 1
ATOM 6478 C C . PRO B 1 124 ? 24.422 -9.086 -4.395 1 65.75 124 PRO B C 1
ATOM 6480 O O . PRO B 1 124 ? 24.469 -8.398 -5.418 1 65.75 124 PRO B O 1
ATOM 6483 N N . ARG B 1 125 ? 24.969 -10.234 -4.266 1 64.62 125 ARG B N 1
ATOM 6484 C CA . ARG B 1 125 ? 25.797 -10.781 -5.344 1 64.62 125 ARG B CA 1
ATOM 6485 C C . ARG B 1 125 ? 24.938 -11.242 -6.512 1 64.62 125 ARG B C 1
ATOM 6487 O O . ARG B 1 125 ? 25.422 -11.336 -7.645 1 64.62 125 ARG B O 1
ATOM 6494 N N . HIS B 1 126 ? 23.766 -11.445 -6.094 1 66 126 HIS B N 1
ATOM 6495 C CA . HIS B 1 126 ? 22.922 -12.008 -7.137 1 66 126 HIS B CA 1
ATOM 6496 C C . HIS B 1 126 ? 22.109 -10.914 -7.84 1 66 126 HIS B C 1
ATOM 6498 O O . HIS B 1 126 ? 21.938 -9.828 -7.297 1 66 126 HIS B O 1
ATOM 6504 N N . LEU B 1 127 ? 21.766 -11.289 -8.953 1 64.12 127 LEU B N 1
ATOM 6505 C CA . LEU B 1 127 ? 21.078 -10.375 -9.867 1 64.12 127 LEU B CA 1
ATOM 6506 C C . LEU B 1 127 ? 19.781 -9.867 -9.25 1 64.12 127 LEU B C 1
ATOM 6508 O O . LEU B 1 127 ? 18.969 -10.648 -8.766 1 64.12 127 LEU B O 1
ATOM 6512 N N . THR B 1 128 ? 19.688 -8.625 -9.188 1 76.56 128 THR B N 1
ATOM 6513 C CA . THR B 1 128 ? 18.469 -8.008 -8.68 1 76.56 128 THR B CA 1
ATOM 6514 C C . THR B 1 128 ? 17.641 -7.43 -9.82 1 76.56 128 THR B C 1
ATOM 6516 O O . THR B 1 128 ? 16.453 -7.148 -9.648 1 76.56 128 THR B O 1
ATOM 6519 N N . TYR B 1 129 ? 18.297 -7.309 -11.023 1 79 129 TYR B N 1
ATOM 6520 C CA . TYR B 1 129 ? 17.594 -6.777 -12.188 1 79 129 TYR B CA 1
ATOM 6521 C C . TYR B 1 129 ? 17.969 -7.562 -13.445 1 79 129 TYR B C 1
ATOM 6523 O O . TYR B 1 129 ? 19.062 -8.109 -13.547 1 79 129 TYR B O 1
ATOM 6531 N N . ILE B 1 130 ? 17.031 -7.633 -14.289 1 77.12 130 ILE B N 1
ATOM 6532 C CA . ILE B 1 130 ? 17.297 -8.227 -15.594 1 77.12 130 ILE B CA 1
ATOM 6533 C C . ILE B 1 130 ? 16.938 -7.23 -16.688 1 77.12 130 ILE B C 1
ATOM 6535 O O . ILE B 1 130 ? 16.078 -6.355 -16.5 1 77.12 130 ILE B O 1
ATOM 6539 N N . THR B 1 131 ? 17.625 -7.324 -17.703 1 72.38 131 THR B N 1
ATOM 6540 C CA . THR B 1 131 ? 17.359 -6.438 -18.828 1 72.38 131 THR B CA 1
ATOM 6541 C C . THR B 1 131 ? 16.391 -7.09 -19.812 1 72.38 131 THR B C 1
ATOM 6543 O O . THR B 1 131 ? 16.594 -8.227 -20.234 1 72.38 131 THR B O 1
ATOM 6546 N N . GLY B 1 132 ? 15.273 -6.434 -19.938 1 70 132 GLY B N 1
ATOM 6547 C CA . GLY B 1 132 ? 14.297 -6.906 -20.906 1 70 132 GLY B CA 1
ATOM 6548 C C . GLY B 1 132 ? 14.539 -6.371 -22.297 1 70 132 GLY B C 1
ATOM 6549 O O . GLY B 1 132 ? 15.625 -5.883 -22.609 1 70 132 GLY B O 1
ATOM 6550 N N . PRO B 1 133 ? 13.406 -6.598 -23.094 1 64.94 133 PRO B N 1
ATOM 6551 C CA . PRO B 1 133 ? 13.508 -6.047 -24.438 1 64.94 133 PRO B CA 1
ATOM 6552 C C . PRO B 1 133 ? 13.68 -4.531 -24.453 1 64.94 133 PRO B C 1
ATOM 6554 O O . PRO B 1 133 ? 13.18 -3.844 -23.562 1 64.94 133 PRO B O 1
ATOM 6557 N N . GLU B 1 134 ? 14.359 -3.971 -25.484 1 64.62 134 GLU B N 1
ATOM 6558 C CA . GLU B 1 134 ? 14.586 -2.547 -25.703 1 64.62 134 GLU B CA 1
ATOM 6559 C C . GLU B 1 134 ? 15.438 -1.951 -24.578 1 64.62 134 GLU B C 1
ATOM 6561 O O . GLU B 1 134 ? 15.414 -0.74 -24.359 1 64.62 134 GLU B O 1
ATOM 6566 N N . GLY B 1 135 ? 15.898 -2.863 -23.641 1 65.44 135 GLY B N 1
ATOM 6567 C CA . GLY B 1 135 ? 16.844 -2.391 -22.641 1 65.44 135 GLY B CA 1
ATOM 6568 C C . GLY B 1 135 ? 16.188 -2.02 -21.328 1 65.44 135 GLY B C 1
ATOM 6569 O O . GLY B 1 135 ? 16.844 -1.491 -20.422 1 65.44 135 GLY B O 1
ATOM 6570 N N . ARG B 1 136 ? 14.969 -2.387 -21.188 1 72.56 136 ARG B N 1
ATOM 6571 C CA . ARG B 1 136 ? 14.258 -2.055 -19.953 1 72.56 136 ARG B CA 1
ATOM 6572 C C . ARG B 1 136 ? 14.672 -2.984 -18.828 1 72.56 136 ARG B C 1
ATOM 6574 O O . ARG B 1 136 ? 14.906 -4.176 -19.047 1 72.56 136 ARG B O 1
ATOM 6581 N N . SER B 1 137 ? 14.781 -2.33 -17.641 1 75.44 137 SER B N 1
ATOM 6582 C CA . SER B 1 137 ? 15.18 -3.109 -16.469 1 75.44 137 SER B CA 1
ATOM 6583 C C . SER B 1 137 ? 13.969 -3.588 -15.68 1 75.44 137 SER B C 1
ATOM 6585 O O . SER B 1 137 ? 13.008 -2.838 -15.492 1 75.44 137 SER B O 1
ATOM 6587 N N . TYR B 1 138 ? 14.031 -4.848 -15.391 1 78.75 138 TYR B N 1
ATOM 6588 C CA . TYR B 1 138 ? 12.953 -5.438 -14.602 1 78.75 138 TYR B CA 1
ATOM 6589 C C . TYR B 1 138 ? 13.477 -5.926 -13.25 1 78.75 138 TYR B C 1
ATOM 6591 O O . TYR B 1 138 ? 14.477 -6.637 -13.188 1 78.75 138 TYR B O 1
ATOM 6599 N N . PHE B 1 139 ? 12.852 -5.473 -12.258 1 86.62 139 PHE B N 1
ATOM 6600 C CA . PHE B 1 139 ? 13.227 -5.844 -10.906 1 86.62 139 PHE B CA 1
ATOM 6601 C C . PHE B 1 139 ? 12.82 -7.281 -10.602 1 86.62 139 PHE B C 1
ATOM 6603 O O . PHE B 1 139 ? 11.68 -7.676 -10.875 1 86.62 139 PHE B O 1
ATOM 6610 N N . LEU B 1 140 ? 13.742 -8.047 -10.086 1 84.44 140 LEU B N 1
ATOM 6611 C CA . LEU B 1 140 ? 13.484 -9.422 -9.688 1 84.44 140 LEU B CA 1
ATOM 6612 C C . LEU B 1 140 ? 13.18 -9.516 -8.195 1 84.44 140 LEU B C 1
ATOM 6614 O O . LEU B 1 140 ? 14.102 -9.523 -7.371 1 84.44 140 LEU B O 1
ATOM 6618 N N . GLY B 1 141 ? 11.953 -9.695 -7.891 1 88.69 141 GLY B N 1
ATOM 6619 C CA . GLY B 1 141 ? 11.555 -9.812 -6.496 1 88.69 141 GLY B CA 1
ATOM 6620 C C . GLY B 1 141 ? 12.07 -11.086 -5.844 1 88.69 141 GLY B C 1
ATOM 6621 O O . GLY B 1 141 ? 12.211 -12.117 -6.504 1 88.69 141 GLY B O 1
ATOM 6622 N N . HIS B 1 142 ? 12.211 -11.109 -4.598 1 86.81 142 HIS B N 1
ATOM 6623 C CA . HIS B 1 142 ? 12.945 -12.172 -3.912 1 86.81 142 HIS B CA 1
ATOM 6624 C C . HIS B 1 142 ? 12.094 -13.422 -3.754 1 86.81 142 HIS B C 1
ATOM 6626 O O . HIS B 1 142 ? 12.586 -14.539 -3.904 1 86.81 142 HIS B O 1
ATOM 6632 N N . SER B 1 143 ? 10.891 -13.273 -3.453 1 91.94 143 SER B N 1
ATOM 6633 C CA . SER B 1 143 ? 10.047 -14.438 -3.213 1 91.94 143 SER B CA 1
ATOM 6634 C C . SER B 1 143 ? 9.336 -14.883 -4.488 1 91.94 143 SER B C 1
ATOM 6636 O O . SER B 1 143 ? 8.609 -15.875 -4.492 1 91.94 143 SER B O 1
ATOM 6638 N N . SER B 1 144 ? 9.492 -14.156 -5.566 1 93.44 144 SER B N 1
ATOM 6639 C CA . SER B 1 144 ? 8.812 -14.438 -6.824 1 93.44 144 SER B CA 1
ATOM 6640 C C . SER B 1 144 ? 9.25 -15.773 -7.41 1 93.44 144 SER B C 1
ATOM 6642 O O . SER B 1 144 ? 10.445 -16.062 -7.465 1 93.44 144 SER B O 1
ATOM 6644 N N . ASN B 1 145 ? 8.289 -16.578 -7.867 1 94.06 145 ASN B N 1
ATOM 6645 C CA . ASN B 1 145 ? 8.609 -17.844 -8.523 1 94.06 145 ASN B CA 1
ATOM 6646 C C . ASN B 1 145 ? 9.391 -17.625 -9.812 1 94.06 145 ASN B C 1
ATOM 6648 O O . ASN B 1 145 ? 10.352 -18.344 -10.086 1 94.06 145 ASN B O 1
ATOM 6652 N N . TYR B 1 146 ? 8.93 -16.688 -10.508 1 90.12 146 TYR B N 1
ATOM 6653 C CA . TYR B 1 146 ? 9.586 -16.375 -11.766 1 90.12 146 TYR B CA 1
ATOM 6654 C C . TYR B 1 146 ? 11.023 -15.906 -11.531 1 90.12 146 TYR B C 1
ATOM 6656 O O . TYR B 1 146 ? 11.945 -16.359 -12.203 1 90.12 146 TYR B O 1
ATOM 6664 N N . SER B 1 147 ? 11.219 -14.969 -10.633 1 89.88 147 SER B N 1
ATOM 6665 C CA . SER B 1 147 ? 12.547 -14.453 -10.328 1 89.88 147 SER B CA 1
ATOM 6666 C C . SER B 1 147 ? 13.477 -15.562 -9.844 1 89.88 147 SER B C 1
ATOM 6668 O O . SER B 1 147 ? 14.664 -15.57 -10.164 1 89.88 147 SER B O 1
ATOM 6670 N N . TYR B 1 148 ? 13 -16.422 -9.031 1 92.88 148 TYR B N 1
ATOM 6671 C CA . TYR B 1 148 ? 13.781 -17.547 -8.539 1 92.88 148 TYR B CA 1
ATOM 6672 C C . TYR B 1 148 ? 14.289 -18.406 -9.695 1 92.88 148 TYR B C 1
ATOM 6674 O O . TYR B 1 148 ? 15.469 -18.75 -9.75 1 92.88 148 TYR B O 1
ATOM 6682 N N . THR B 1 149 ? 13.398 -18.75 -10.578 1 92.12 149 THR B N 1
ATOM 6683 C CA . THR B 1 149 ? 13.758 -19.594 -11.711 1 92.12 149 THR B CA 1
ATOM 6684 C C . THR B 1 149 ? 14.758 -18.891 -12.617 1 92.12 149 THR B C 1
ATOM 6686 O O . THR B 1 149 ? 15.68 -19.5 -13.141 1 92.12 149 THR B O 1
ATOM 6689 N N . GLN B 1 150 ? 14.555 -17.594 -12.781 1 88.31 150 GLN B N 1
ATOM 6690 C CA . GLN B 1 150 ? 15.492 -16.828 -13.594 1 88.31 150 GLN B CA 1
ATOM 6691 C C . GLN B 1 150 ? 16.875 -16.812 -12.961 1 88.31 150 GLN B C 1
ATOM 6693 O O . GLN B 1 150 ? 17.891 -16.891 -13.656 1 88.31 150 GLN B O 1
ATOM 6698 N N . ARG B 1 151 ? 16.953 -16.719 -11.695 1 88.5 151 ARG B N 1
ATOM 6699 C CA . ARG B 1 151 ? 18.234 -16.75 -10.992 1 88.5 151 ARG B CA 1
ATOM 6700 C C . ARG B 1 151 ? 18.922 -18.109 -11.18 1 88.5 151 ARG B C 1
ATOM 6702 O O . ARG B 1 151 ? 20.141 -18.172 -11.375 1 88.5 151 ARG B O 1
ATOM 6709 N N . VAL B 1 152 ? 18.109 -19.141 -11.094 1 90.88 152 VAL B N 1
ATOM 6710 C CA . VAL B 1 152 ? 18.641 -20.484 -11.266 1 90.88 152 VAL B CA 1
ATOM 6711 C C . VAL B 1 152 ? 19.172 -20.672 -12.688 1 90.88 152 VAL B C 1
ATOM 6713 O O . VAL B 1 152 ? 20.281 -21.156 -12.891 1 90.88 152 VAL B O 1
ATOM 6716 N N . LEU B 1 153 ? 18.359 -20.25 -13.617 1 88.81 153 LEU B N 1
ATOM 6717 C CA . LEU B 1 153 ? 18.75 -20.406 -15.016 1 88.81 153 LEU B CA 1
ATOM 6718 C C . LEU B 1 153 ? 20.016 -19.609 -15.328 1 88.81 153 LEU B C 1
ATOM 6720 O O . LEU B 1 153 ? 20.906 -20.109 -16.031 1 88.81 153 LEU B O 1
ATOM 6724 N N . ARG B 1 154 ? 20.125 -18.5 -14.82 1 85.81 154 ARG B N 1
ATOM 6725 C CA . ARG B 1 154 ? 21.281 -17.656 -15.086 1 85.81 154 ARG B CA 1
ATOM 6726 C C . ARG B 1 154 ? 22.516 -18.188 -14.383 1 85.81 154 ARG B C 1
ATOM 6728 O O . ARG B 1 154 ? 23.641 -18.078 -14.898 1 85.81 154 ARG B O 1
ATOM 6735 N N . LEU B 1 155 ? 22.312 -18.625 -13.156 1 85.88 155 LEU B N 1
ATOM 6736 C CA . LEU B 1 155 ? 23.422 -19.266 -12.438 1 85.88 155 LEU B CA 1
ATOM 6737 C C . LEU B 1 155 ? 23.969 -20.453 -13.234 1 85.88 155 LEU B C 1
ATOM 6739 O O . LEU B 1 155 ? 25.188 -20.578 -13.391 1 85.88 155 LEU B O 1
ATOM 6743 N N . LEU B 1 156 ? 23.109 -21.266 -13.727 1 87.19 156 LEU B N 1
ATOM 6744 C CA . LEU B 1 156 ? 23.516 -22.438 -14.5 1 87.19 156 LEU B CA 1
ATOM 6745 C C . LEU B 1 156 ? 24.156 -22.016 -15.82 1 87.19 156 LEU B C 1
ATOM 6747 O O . LEU B 1 156 ? 25.172 -22.594 -16.234 1 87.19 156 LEU B O 1
ATOM 6751 N N . HIS B 1 157 ? 23.562 -21.047 -16.375 1 83.88 157 HIS B N 1
ATOM 6752 C CA . HIS B 1 157 ? 24.078 -20.562 -17.656 1 83.88 157 HIS B CA 1
ATOM 6753 C C . HIS B 1 157 ? 25.484 -19.984 -17.484 1 83.88 157 HIS B C 1
ATOM 6755 O O . HIS B 1 157 ? 26.344 -20.156 -18.359 1 83.88 157 HIS B O 1
ATOM 6761 N N . SER B 1 158 ? 25.656 -19.172 -16.484 1 82.44 158 SER B N 1
ATOM 6762 C CA . SER B 1 158 ? 26.953 -18.562 -16.25 1 82.44 158 SER B CA 1
ATOM 6763 C C . SER B 1 158 ? 28.031 -19.609 -16.031 1 82.44 158 SER B C 1
ATOM 6765 O O . SER B 1 158 ? 29.203 -19.375 -16.344 1 82.44 158 SER B O 1
ATOM 6767 N N . ARG B 1 159 ? 27.672 -20.719 -15.609 1 80.69 159 ARG B N 1
ATOM 6768 C CA . ARG B 1 159 ? 28.656 -21.766 -15.312 1 80.69 159 ARG B CA 1
ATOM 6769 C C . ARG B 1 159 ? 28.906 -22.625 -16.531 1 80.69 159 ARG B C 1
ATOM 6771 O O . ARG B 1 159 ? 30 -23.172 -16.703 1 80.69 159 ARG B O 1
ATOM 6778 N N . PHE B 1 160 ? 27.922 -22.766 -17.344 1 80.19 160 PHE B N 1
ATOM 6779 C CA . PHE B 1 160 ? 28.047 -23.781 -18.375 1 80.19 160 PHE B CA 1
ATOM 6780 C C . PHE B 1 160 ? 28.109 -23.141 -19.766 1 80.19 160 PHE B C 1
ATOM 6782 O O . PHE B 1 160 ? 28.406 -23.812 -20.75 1 80.19 160 PHE B O 1
ATOM 6789 N N . SER B 1 161 ? 27.734 -21.922 -19.75 1 75.62 161 SER B N 1
ATOM 6790 C CA . SER B 1 161 ? 27.781 -21.234 -21.031 1 75.62 161 SER B CA 1
ATOM 6791 C C . SER B 1 161 ? 28.656 -20 -20.969 1 75.62 161 SER B C 1
ATOM 6793 O O . SER B 1 161 ? 28.703 -19.312 -19.953 1 75.62 161 SER B O 1
ATOM 6795 N N . GLN B 1 162 ? 29.344 -19.797 -21.984 1 72 162 GLN B N 1
ATOM 6796 C CA . GLN B 1 162 ? 30.172 -18.594 -22.078 1 72 162 GLN B CA 1
ATOM 6797 C C . GLN B 1 162 ? 29.375 -17.438 -22.703 1 72 162 GLN B C 1
ATOM 6799 O O . GLN B 1 162 ? 29.781 -16.266 -22.594 1 72 162 GLN B O 1
ATOM 6804 N N . ASP B 1 163 ? 28.219 -17.75 -23.266 1 69.62 163 ASP B N 1
ATOM 6805 C CA . ASP B 1 163 ? 27.406 -16.719 -23.906 1 69.62 163 ASP B CA 1
ATOM 6806 C C . ASP B 1 163 ? 26.531 -15.992 -22.875 1 69.62 163 ASP B C 1
ATOM 6808 O O . ASP B 1 163 ? 26.188 -16.547 -21.844 1 69.62 163 ASP B O 1
ATOM 6812 N N . PRO B 1 164 ? 26.328 -14.703 -23.219 1 73.06 164 PRO B N 1
ATOM 6813 C CA . PRO B 1 164 ? 25.406 -13.992 -22.328 1 73.06 164 PRO B CA 1
ATOM 6814 C C . PRO B 1 164 ? 24.016 -14.609 -22.312 1 73.06 164 PRO B C 1
ATOM 6816 O O . PRO B 1 164 ? 23.562 -15.156 -23.328 1 73.06 164 PRO B O 1
ATOM 6819 N N . TYR B 1 165 ? 23.469 -14.695 -21.141 1 74.88 165 TYR B N 1
ATOM 6820 C CA . TYR B 1 165 ? 22.109 -15.211 -21.047 1 74.88 165 TYR B CA 1
ATOM 6821 C C . TYR B 1 165 ? 21.156 -14.414 -21.922 1 74.88 165 TYR B C 1
ATOM 6823 O O . TYR B 1 165 ? 21.203 -13.18 -21.938 1 74.88 165 TYR B O 1
ATOM 6831 N N . PRO B 1 166 ? 20.344 -15.078 -22.719 1 65.38 166 PRO B N 1
ATOM 6832 C CA . PRO B 1 166 ? 19.453 -14.367 -23.625 1 65.38 166 PRO B CA 1
ATOM 6833 C C . PRO B 1 166 ? 18.547 -13.375 -22.891 1 65.38 166 PRO B C 1
ATOM 6835 O O . PRO B 1 166 ? 18.219 -13.57 -21.719 1 65.38 166 PRO B O 1
ATOM 6838 N N . THR B 1 167 ? 18.266 -12.328 -23.609 1 60.38 167 THR B N 1
ATOM 6839 C CA . THR B 1 167 ? 17.391 -11.266 -23.109 1 60.38 167 THR B CA 1
ATOM 6840 C C . THR B 1 167 ? 16.016 -11.812 -22.766 1 60.38 167 THR B C 1
ATOM 6842 O O . THR B 1 167 ? 15.477 -12.656 -23.484 1 60.38 167 THR B O 1
ATOM 6845 N N . TRP B 1 168 ? 15.695 -11.469 -21.578 1 60.59 168 TRP B N 1
ATOM 6846 C CA . TRP B 1 168 ? 14.391 -11.906 -21.094 1 60.59 168 TRP B CA 1
ATOM 6847 C C . TRP B 1 168 ? 13.273 -11.242 -21.906 1 60.59 168 TRP B C 1
ATOM 6849 O O . TRP B 1 168 ? 13.352 -10.055 -22.234 1 60.59 168 TRP B O 1
ATOM 6859 N N . HIS B 1 169 ? 12.438 -12.039 -22.531 1 57 169 HIS B N 1
ATOM 6860 C CA . HIS B 1 169 ? 11.219 -11.477 -23.125 1 57 169 HIS B CA 1
ATOM 6861 C C . HIS B 1 169 ? 10.008 -11.766 -22.25 1 57 169 HIS B C 1
ATOM 6863 O O . HIS B 1 169 ? 9.82 -12.891 -21.781 1 57 169 HIS B O 1
ATOM 6869 N N . PRO B 1 170 ? 9.453 -10.75 -21.828 1 54.12 170 PRO B N 1
ATOM 6870 C CA . PRO B 1 170 ? 8.242 -11.023 -21.047 1 54.12 170 PRO B CA 1
ATOM 6871 C C . PRO B 1 170 ? 7.281 -11.961 -21.781 1 54.12 170 PRO B C 1
ATOM 6873 O O . PRO B 1 170 ? 6.629 -11.555 -22.75 1 54.12 170 PRO B O 1
ATOM 6876 N N . HIS B 1 171 ? 7.668 -13.141 -22.391 1 45.97 171 HIS B N 1
ATOM 6877 C CA . HIS B 1 171 ? 6.918 -14.039 -23.266 1 45.97 171 HIS B CA 1
ATOM 6878 C C . HIS B 1 171 ? 5.469 -14.164 -22.812 1 45.97 171 HIS B C 1
ATOM 6880 O O . HIS B 1 171 ? 4.598 -14.555 -23.594 1 45.97 171 HIS B O 1
ATOM 6886 N N . GLY B 1 172 ? 5.043 -13.914 -21.516 1 50.53 172 GLY B N 1
ATOM 6887 C CA . GLY B 1 172 ? 3.832 -14.617 -21.109 1 50.53 172 GLY B CA 1
ATOM 6888 C C . GLY B 1 172 ? 2.734 -13.68 -20.641 1 50.53 172 GLY B C 1
ATOM 6889 O O . GLY B 1 172 ? 1.726 -14.125 -20.094 1 50.53 172 GLY B O 1
ATOM 6890 N N . SER B 1 173 ? 2.959 -12.391 -20.812 1 52.78 173 SER B N 1
ATOM 6891 C CA . SER B 1 173 ? 1.811 -11.617 -20.344 1 52.78 173 SER B CA 1
ATOM 6892 C C . SER B 1 173 ? 0.727 -11.539 -21.406 1 52.78 173 SER B C 1
ATOM 6894 O O . SER B 1 173 ? 1.029 -11.445 -22.609 1 52.78 173 SER B O 1
ATOM 6896 N N . SER B 1 174 ? -0.414 -12.32 -21.203 1 55.16 174 SER B N 1
ATOM 6897 C CA . SER B 1 174 ? -1.56 -12.156 -22.094 1 55.16 174 SER B CA 1
ATOM 6898 C C . SER B 1 174 ? -1.654 -10.727 -22.609 1 55.16 174 SER B C 1
ATOM 6900 O O . SER B 1 174 ? -1.598 -9.773 -21.828 1 55.16 174 SER B O 1
ATOM 6902 N N . ASN B 1 175 ? -1.389 -10.578 -23.781 1 65.44 175 ASN B N 1
ATOM 6903 C CA . ASN B 1 175 ? -1.569 -9.297 -24.453 1 65.44 175 ASN B CA 1
ATOM 6904 C C . ASN B 1 175 ? -3.035 -8.875 -24.469 1 65.44 175 ASN B C 1
ATOM 6906 O O . ASN B 1 175 ? -3.854 -9.484 -25.172 1 65.44 175 ASN B O 1
ATOM 6910 N N . LEU B 1 176 ? -3.467 -8.148 -23.578 1 77.38 176 LEU B N 1
ATOM 6911 C CA . LEU B 1 176 ? -4.832 -7.633 -23.547 1 77.38 176 LEU B CA 1
ATOM 6912 C C . LEU B 1 176 ? -5.148 -6.848 -24.812 1 77.38 176 LEU B C 1
ATOM 6914 O O . LEU B 1 176 ? -6.312 -6.535 -25.078 1 77.38 176 LEU B O 1
ATOM 6918 N N . GLY B 1 177 ? -4.168 -6.727 -25.703 1 76.25 177 GLY B N 1
ATOM 6919 C CA . GLY B 1 177 ? -4.371 -5.938 -26.906 1 76.25 177 GLY B CA 1
ATOM 6920 C C . GLY B 1 177 ? -4.59 -4.461 -26.625 1 76.25 177 GLY B C 1
ATOM 6921 O O . GLY B 1 177 ? -5.281 -3.775 -27.375 1 76.25 177 GLY B O 1
ATOM 6922 N N . TRP B 1 178 ? -4.277 -4.062 -25.516 1 85.12 178 TRP B N 1
ATOM 6923 C CA . TRP B 1 178 ? -4.484 -2.715 -25 1 85.12 178 TRP B CA 1
ATOM 6924 C C . TRP B 1 178 ? -3.219 -2.189 -24.328 1 85.12 178 TRP B C 1
ATOM 6926 O O . TRP B 1 178 ? -2.549 -2.922 -23.594 1 85.12 178 TRP B O 1
ATOM 6936 N N . ASP B 1 179 ? -2.824 -1.01 -24.672 1 81.31 179 ASP B N 1
ATOM 6937 C CA . ASP B 1 179 ? -1.553 -0.477 -24.188 1 81.31 179 ASP B CA 1
ATOM 6938 C C . ASP B 1 179 ? -1.722 0.217 -22.844 1 81.31 179 ASP B C 1
ATOM 6940 O O . ASP B 1 179 ? -0.741 0.651 -22.234 1 81.31 179 ASP B O 1
ATOM 6944 N N . GLY B 1 180 ? -2.934 0.283 -22.406 1 86.62 180 GLY B N 1
ATOM 6945 C CA . GLY B 1 180 ? -3.139 0.893 -21.094 1 86.62 180 GLY B CA 1
ATOM 6946 C C . GLY B 1 180 ? -3.648 2.32 -21.172 1 86.62 180 GLY B C 1
ATOM 6947 O O . GLY B 1 180 ? -3.973 2.928 -20.156 1 86.62 180 GLY B O 1
ATOM 6948 N N . VAL B 1 181 ? -3.748 2.895 -22.406 1 83.94 181 VAL B N 1
ATOM 6949 C CA . VAL B 1 181 ? -4.246 4.254 -22.594 1 83.94 181 VAL B CA 1
ATOM 6950 C C . VAL B 1 181 ? -5.758 4.281 -22.375 1 83.94 181 VAL B C 1
ATOM 6952 O O . VAL B 1 181 ? -6.457 3.32 -22.703 1 83.94 181 VAL B O 1
ATOM 6955 N N . ARG B 1 182 ? -6.195 5.289 -21.781 1 82.5 182 ARG B N 1
ATOM 6956 C CA . ARG B 1 182 ? -7.621 5.41 -21.5 1 82.5 182 ARG B CA 1
ATOM 6957 C C . ARG B 1 182 ? -8.273 6.477 -22.375 1 82.5 182 ARG B C 1
ATOM 6959 O O . ARG B 1 182 ? -8.477 7.609 -21.938 1 82.5 182 ARG B O 1
ATOM 6966 N N . PRO B 1 183 ? -8.578 5.973 -23.609 1 73.94 183 PRO B N 1
ATOM 6967 C CA . PRO B 1 183 ? -9.25 6.945 -24.469 1 73.94 183 PRO B CA 1
ATOM 6968 C C . PRO B 1 183 ? -10.688 7.227 -24.031 1 73.94 183 PRO B C 1
ATOM 6970 O O . PRO B 1 183 ? -11.18 6.594 -23.094 1 73.94 183 PRO B O 1
ATOM 6973 N N . HIS B 1 184 ? -11.344 8.055 -24.766 1 67.38 184 HIS B N 1
ATOM 6974 C CA . HIS B 1 184 ? -12.75 8.375 -24.531 1 67.38 184 HIS B CA 1
ATOM 6975 C C . HIS B 1 184 ? -13.641 7.172 -24.797 1 67.38 184 HIS B C 1
ATOM 6977 O O . HIS B 1 184 ? -13.641 6.625 -25.906 1 67.38 184 HIS B O 1
ATOM 6983 N N . VAL B 1 185 ? -14.141 6.695 -23.625 1 74.38 185 VAL B N 1
ATOM 6984 C CA . VAL B 1 185 ? -15.07 5.602 -23.875 1 74.38 185 VAL B CA 1
ATOM 6985 C C . VAL B 1 185 ? -16.406 5.895 -23.188 1 74.38 185 VAL B C 1
ATOM 6987 O O . VAL B 1 185 ? -16.438 6.48 -22.109 1 74.38 185 VAL B O 1
ATOM 6990 N N . THR B 1 186 ? -17.469 5.738 -23.891 1 79.81 186 THR B N 1
ATOM 6991 C CA . THR B 1 186 ? -18.812 5.805 -23.344 1 79.81 186 THR B CA 1
ATOM 6992 C C . THR B 1 186 ? -19.359 4.406 -23.062 1 79.81 186 THR B C 1
ATOM 6994 O O . THR B 1 186 ? -19.031 3.459 -23.797 1 79.81 186 THR B O 1
ATOM 6997 N N . PRO B 1 187 ? -20.031 4.34 -21.984 1 80.88 187 PRO B N 1
ATOM 6998 C CA . PRO B 1 187 ? -20.641 3.033 -21.719 1 80.88 187 PRO B CA 1
ATOM 6999 C C . PRO B 1 187 ? -21.469 2.531 -22.906 1 80.88 187 PRO B C 1
ATOM 7001 O O . PRO B 1 187 ? -22.141 3.322 -23.578 1 80.88 187 PRO B O 1
ATOM 7004 N N . GLU B 1 188 ? -21.406 1.271 -23.188 1 81.94 188 GLU B N 1
ATOM 7005 C CA . GLU B 1 188 ? -22.062 0.681 -24.344 1 81.94 188 GLU B CA 1
ATOM 7006 C C . GLU B 1 188 ? -23 -0.448 -23.922 1 81.94 188 GLU B C 1
ATOM 7008 O O . GLU B 1 188 ? -22.641 -1.301 -23.109 1 81.94 188 GLU B O 1
ATOM 7013 N N . ILE B 1 189 ? -24.188 -0.415 -24.469 1 82.25 189 ILE B N 1
ATOM 7014 C CA . ILE B 1 189 ? -25.188 -1.422 -24.109 1 82.25 189 ILE B CA 1
ATOM 7015 C C . ILE B 1 189 ? -25.25 -2.482 -25.219 1 82.25 189 ILE B C 1
ATOM 7017 O O . ILE B 1 189 ? -25.688 -3.611 -24.969 1 82.25 189 ILE B O 1
ATOM 7021 N N . ASP B 1 190 ? -24.781 -2.182 -26.344 1 83 190 ASP B N 1
ATOM 7022 C CA . ASP B 1 190 ? -25.016 -3.025 -27.516 1 83 190 ASP B CA 1
ATOM 7023 C C . ASP B 1 190 ? -24.234 -4.328 -27.406 1 83 190 ASP B C 1
ATOM 7025 O O . ASP B 1 190 ? -24.688 -5.375 -27.875 1 83 190 ASP B O 1
ATOM 7029 N N . ASN B 1 191 ? -23.156 -4.363 -26.797 1 84.44 191 ASN B N 1
ATOM 7030 C CA . ASN B 1 191 ? -22.328 -5.566 -26.781 1 84.44 191 ASN B CA 1
ATOM 7031 C C . ASN B 1 191 ? -22.469 -6.34 -25.469 1 84.44 191 ASN B C 1
ATOM 7033 O O . ASN B 1 191 ? -21.656 -7.211 -25.172 1 84.44 191 ASN B O 1
ATOM 7037 N N . LEU B 1 192 ? -23.672 -6.195 -24.859 1 92.25 192 LEU B N 1
ATOM 7038 C CA . LEU B 1 192 ? -23.891 -6.902 -23.594 1 92.25 192 LEU B CA 1
ATOM 7039 C C . LEU B 1 192 ? -24.625 -8.211 -23.828 1 92.25 192 LEU B C 1
ATOM 7041 O O . LEU B 1 192 ? -25.438 -8.32 -24.75 1 92.25 192 LEU B O 1
ATOM 7045 N N . PRO B 1 193 ? -24.344 -9.195 -23.125 1 94.5 193 PRO B N 1
ATOM 7046 C CA . PRO B 1 193 ? -25.094 -10.445 -23.25 1 94.5 193 PRO B CA 1
ATOM 7047 C C . PRO B 1 193 ? -26.547 -10.297 -22.828 1 94.5 193 PRO B C 1
ATOM 7049 O O . PRO B 1 193 ? -26.906 -9.328 -22.141 1 94.5 193 PRO B O 1
ATOM 7052 N N . SER B 1 194 ? -27.406 -11.281 -23.281 1 95.5 194 SER B N 1
ATOM 7053 C CA . SER B 1 194 ? -28.781 -11.336 -22.812 1 95.5 194 SER B CA 1
ATOM 7054 C C . SER B 1 194 ? -28.844 -11.625 -21.312 1 95.5 194 SER B C 1
ATOM 7056 O O . SER B 1 194 ? -27.859 -12.062 -20.719 1 95.5 194 SER B O 1
ATOM 7058 N N . LEU B 1 195 ? -29.953 -11.32 -20.719 1 95.81 195 LEU B N 1
ATOM 7059 C CA . LEU B 1 195 ? -30.109 -11.516 -19.281 1 95.81 195 LEU B CA 1
ATOM 7060 C C . LEU B 1 195 ? -29.812 -12.961 -18.891 1 95.81 195 LEU B C 1
ATOM 7062 O O . LEU B 1 195 ? -29.109 -13.211 -17.922 1 95.81 195 LEU B O 1
ATOM 7066 N N . ASP B 1 196 ? -30.312 -13.898 -19.641 1 95.81 196 ASP B N 1
ATOM 7067 C CA . ASP B 1 196 ? -30.094 -15.305 -19.344 1 95.81 196 ASP B CA 1
ATOM 7068 C C . ASP B 1 196 ? -28.609 -15.672 -19.453 1 95.81 196 ASP B C 1
ATOM 7070 O O . ASP B 1 196 ? -28.078 -16.422 -18.641 1 95.81 196 ASP B O 1
ATOM 7074 N N . HIS B 1 197 ? -28.062 -15.18 -20.5 1 96.62 197 HIS B N 1
ATOM 7075 C CA . HIS B 1 197 ? -26.641 -15.438 -20.688 1 96.62 197 HIS B CA 1
ATOM 7076 C C . HIS B 1 197 ? -25.812 -14.797 -19.594 1 96.62 197 HIS B C 1
ATOM 7078 O O . HIS B 1 197 ? -24.844 -15.391 -19.125 1 96.62 197 HIS B O 1
ATOM 7084 N N . ALA B 1 198 ? -26.109 -13.594 -19.25 1 97.19 198 ALA B N 1
ATOM 7085 C CA . ALA B 1 198 ? -25.422 -12.922 -18.156 1 97.19 198 ALA B CA 1
ATOM 7086 C C . ALA B 1 198 ? -25.516 -13.727 -16.859 1 97.19 198 ALA B C 1
ATOM 7088 O O . ALA B 1 198 ? -24.531 -13.867 -16.125 1 97.19 198 ALA B O 1
ATOM 7089 N N . MET B 1 199 ? -26.656 -14.242 -16.594 1 96.88 199 MET B N 1
ATOM 7090 C CA . MET B 1 199 ? -26.859 -15.055 -15.406 1 96.88 199 MET B CA 1
ATOM 7091 C C . MET B 1 199 ? -26 -16.312 -15.453 1 96.88 199 MET B C 1
ATOM 7093 O O . MET B 1 199 ? -25.438 -16.719 -14.438 1 96.88 199 MET B O 1
ATOM 7097 N N . PHE B 1 200 ? -25.953 -16.875 -16.641 1 97.38 200 PHE B N 1
ATOM 7098 C CA . PHE B 1 200 ? -25.109 -18.047 -16.828 1 97.38 200 PHE B CA 1
ATOM 7099 C C . PHE B 1 200 ? -23.641 -17.719 -16.531 1 97.38 200 PHE B C 1
ATOM 7101 O O . PHE B 1 200 ? -22.969 -18.469 -15.82 1 97.38 200 PHE B O 1
ATOM 7108 N N . LEU B 1 201 ? -23.172 -16.609 -17.031 1 96.88 201 LEU B N 1
ATOM 7109 C CA . LEU B 1 201 ? -21.781 -16.203 -16.828 1 96.88 201 LEU B CA 1
ATOM 7110 C C . LEU B 1 201 ? -21.516 -15.867 -15.367 1 96.88 201 LEU B C 1
ATOM 7112 O O . LEU B 1 201 ? -20.453 -16.188 -14.836 1 96.88 201 LEU B O 1
ATOM 7116 N N . LEU B 1 202 ? -22.438 -15.234 -14.711 1 97.25 202 LEU B N 1
ATOM 7117 C CA . LEU B 1 202 ? -22.281 -14.922 -13.289 1 97.25 202 LEU B CA 1
ATOM 7118 C C . LEU B 1 202 ? -22.203 -16.203 -12.461 1 97.25 202 LEU B C 1
ATOM 7120 O O . LEU B 1 202 ? -21.453 -16.266 -11.484 1 97.25 202 LEU B O 1
ATOM 7124 N N . ASN B 1 203 ? -22.938 -17.172 -12.867 1 96.19 203 ASN B N 1
ATOM 7125 C CA . ASN B 1 203 ? -22.875 -18.453 -12.18 1 96.19 203 ASN B CA 1
ATOM 7126 C C . ASN B 1 203 ? -21.531 -19.156 -12.391 1 96.19 203 ASN B C 1
ATOM 7128 O O . ASN B 1 203 ? -21.047 -19.844 -11.508 1 96.19 203 ASN B O 1
ATOM 7132 N N . ALA B 1 204 ? -21.031 -18.969 -13.57 1 95.69 204 ALA B N 1
ATOM 7133 C CA . ALA B 1 204 ? -19.703 -19.5 -13.828 1 95.69 204 ALA B CA 1
ATOM 7134 C C . ALA B 1 204 ? -18.672 -18.859 -12.898 1 95.69 204 ALA B C 1
ATOM 7136 O O . ALA B 1 204 ? -17.781 -19.531 -12.391 1 95.69 204 ALA B O 1
ATOM 7137 N N . VAL B 1 205 ? -18.797 -17.547 -12.711 1 96.81 205 VAL B N 1
ATOM 7138 C CA . VAL B 1 205 ? -17.891 -16.844 -11.812 1 96.81 205 VAL B CA 1
ATOM 7139 C C . VAL B 1 205 ? -18.016 -17.391 -10.398 1 96.81 205 VAL B C 1
ATOM 7141 O O . VAL B 1 205 ? -17.016 -17.641 -9.719 1 96.81 205 VAL B O 1
ATOM 7144 N N . LYS B 1 206 ? -19.203 -17.656 -9.938 1 93.88 206 LYS B N 1
ATOM 7145 C CA . LYS B 1 206 ? -19.453 -18.203 -8.609 1 93.88 206 LYS B CA 1
ATOM 7146 C C . LYS B 1 206 ? -18.844 -19.594 -8.461 1 93.88 206 LYS B C 1
ATOM 7148 O O . LYS B 1 206 ? -18.25 -19.906 -7.426 1 93.88 206 LYS B O 1
ATOM 7153 N N . PHE B 1 207 ? -18.922 -20.328 -9.469 1 91.38 207 PHE B N 1
ATOM 7154 C CA . PHE B 1 207 ? -18.438 -21.719 -9.43 1 91.38 207 PHE B CA 1
ATOM 7155 C C . PHE B 1 207 ? -16.922 -21.75 -9.414 1 91.38 207 PHE B C 1
ATOM 7157 O O . PHE B 1 207 ? -16.328 -22.484 -8.609 1 91.38 207 PHE B O 1
ATOM 7164 N N . HIS B 1 208 ? -16.312 -21 -10.258 1 92.25 208 HIS B N 1
ATOM 7165 C CA . HIS B 1 208 ? -14.883 -21.109 -10.469 1 92.25 208 HIS B CA 1
ATOM 7166 C C . HIS B 1 208 ? -14.109 -20.312 -9.438 1 92.25 208 HIS B C 1
ATOM 7168 O O . HIS B 1 208 ? -12.984 -20.656 -9.078 1 92.25 208 HIS B O 1
ATOM 7174 N N . ALA B 1 209 ? -14.68 -19.203 -8.992 1 93.56 209 ALA B N 1
ATOM 7175 C CA . ALA B 1 209 ? -13.906 -18.312 -8.133 1 93.56 209 ALA B CA 1
ATOM 7176 C C . ALA B 1 209 ? -14.664 -18 -6.848 1 93.56 209 ALA B C 1
ATOM 7178 O O . ALA B 1 209 ? -14.055 -17.609 -5.844 1 93.56 209 ALA B O 1
ATOM 7179 N N . GLY B 1 210 ? -15.922 -18.234 -6.781 1 88.81 210 GLY B N 1
ATOM 7180 C CA . GLY B 1 210 ? -16.781 -17.797 -5.691 1 88.81 210 GLY B CA 1
ATOM 7181 C C . GLY B 1 210 ? -16.578 -18.594 -4.418 1 88.81 210 GLY B C 1
ATOM 7182 O O . GLY B 1 210 ? -16.953 -18.141 -3.334 1 88.81 210 GLY B O 1
ATOM 7183 N N . GLN B 1 211 ? -15.969 -19.75 -4.555 1 84.88 211 GLN B N 1
ATOM 7184 C CA . GLN B 1 211 ? -15.742 -20.562 -3.359 1 84.88 211 GLN B CA 1
ATOM 7185 C C . GLN B 1 211 ? -14.5 -20.094 -2.611 1 84.88 211 GLN B C 1
ATOM 7187 O O . GLN B 1 211 ? -14.375 -20.312 -1.404 1 84.88 211 GLN B O 1
ATOM 7192 N N . VAL B 1 212 ? -13.664 -19.438 -3.338 1 86.12 212 VAL B N 1
ATOM 7193 C CA . VAL B 1 212 ? -12.375 -19.047 -2.779 1 86.12 212 VAL B CA 1
ATOM 7194 C C . VAL B 1 212 ? -12.406 -17.562 -2.422 1 86.12 212 VAL B C 1
ATOM 7196 O O . VAL B 1 212 ? -11.867 -17.156 -1.393 1 86.12 212 VAL B O 1
ATOM 7199 N N . TYR B 1 213 ? -13.102 -16.781 -3.219 1 93.12 213 TYR B N 1
ATOM 7200 C CA . TYR B 1 213 ? -13.07 -15.336 -3.08 1 93.12 213 TYR B CA 1
ATOM 7201 C C . TYR B 1 213 ? -14.484 -14.758 -3.047 1 93.12 213 TYR B C 1
ATOM 7203 O O . TYR B 1 213 ? -15.398 -15.305 -3.668 1 93.12 213 TYR B O 1
ATOM 7211 N N . HIS B 1 214 ? -14.594 -13.758 -2.27 1 95.25 214 HIS B N 1
ATOM 7212 C CA . HIS B 1 214 ? -15.789 -12.922 -2.373 1 95.25 214 HIS B CA 1
ATOM 7213 C C . HIS B 1 214 ? -15.617 -11.852 -3.445 1 95.25 214 HIS B C 1
ATOM 7215 O O . HIS B 1 214 ? -14.844 -10.906 -3.266 1 95.25 214 HIS B O 1
ATOM 7221 N N . LEU B 1 215 ? -16.406 -11.961 -4.488 1 96.94 215 LEU B N 1
ATOM 7222 C CA . LEU B 1 215 ? -16.234 -11.039 -5.605 1 96.94 215 LEU B CA 1
ATOM 7223 C C . LEU B 1 215 ? -17.422 -10.094 -5.719 1 96.94 215 LEU B C 1
ATOM 7225 O O . LEU B 1 215 ? -17.297 -8.984 -6.238 1 96.94 215 LEU B O 1
ATOM 7229 N N . PHE B 1 216 ? -18.562 -10.5 -5.332 1 97 216 PHE B N 1
ATOM 7230 C CA . PHE B 1 216 ? -19.766 -9.68 -5.305 1 97 216 PHE B CA 1
ATOM 7231 C C . PHE B 1 216 ? -20.812 -10.281 -4.367 1 97 216 PHE B C 1
ATOM 7233 O O . PHE B 1 216 ? -20.734 -11.461 -4.012 1 97 216 PHE B O 1
ATOM 7240 N N . ASP B 1 217 ? -21.672 -9.453 -3.936 1 94.12 217 ASP B N 1
ATOM 7241 C CA . ASP B 1 217 ? -22.797 -9.922 -3.146 1 94.12 217 ASP B CA 1
ATOM 7242 C C . ASP B 1 217 ? -23.922 -10.422 -4.047 1 94.12 217 ASP B C 1
ATOM 7244 O O . ASP B 1 217 ? -24.562 -9.633 -4.738 1 94.12 217 ASP B O 1
ATOM 7248 N N . ASP B 1 218 ? -24.234 -11.648 -3.92 1 91.69 218 ASP B N 1
ATOM 7249 C CA . ASP B 1 218 ? -25.125 -12.305 -4.867 1 91.69 218 ASP B CA 1
ATOM 7250 C C . ASP B 1 218 ? -26.531 -11.711 -4.801 1 91.69 218 ASP B C 1
ATOM 7252 O O . ASP B 1 218 ? -27.141 -11.43 -5.836 1 91.69 218 ASP B O 1
ATOM 7256 N N . GLY B 1 219 ? -27.062 -11.531 -3.602 1 90.12 219 GLY B N 1
ATOM 7257 C CA . GLY B 1 219 ? -28.422 -11.031 -3.449 1 90.12 219 GLY B CA 1
ATOM 7258 C C . GLY B 1 219 ? -28.609 -9.641 -4.027 1 90.12 219 GLY B C 1
ATOM 7259 O O . GLY B 1 219 ? -29.422 -9.445 -4.934 1 90.12 219 GLY B O 1
ATOM 7260 N N . SER B 1 220 ? -27.797 -8.75 -3.646 1 91.44 220 SER B N 1
ATOM 7261 C CA . SER B 1 220 ? -27.922 -7.359 -4.074 1 91.44 220 SER B CA 1
ATOM 7262 C C . SER B 1 220 ? -27.547 -7.199 -5.547 1 91.44 220 SER B C 1
ATOM 7264 O O . SER B 1 220 ? -28.188 -6.438 -6.273 1 91.44 220 SER B O 1
ATOM 7266 N N . PHE B 1 221 ? -26.609 -7.941 -5.992 1 95.5 221 PHE B N 1
ATOM 7267 C CA . PHE B 1 221 ? -26.141 -7.797 -7.363 1 95.5 221 PHE B CA 1
ATOM 7268 C C . PHE B 1 221 ? -27.188 -8.297 -8.352 1 95.5 221 PHE B C 1
ATOM 7270 O O . PHE B 1 221 ? -27.406 -7.68 -9.391 1 95.5 221 PHE B O 1
ATOM 7277 N N . THR B 1 222 ? -27.844 -9.406 -8.023 1 94.12 222 THR B N 1
ATOM 7278 C CA . THR B 1 222 ? -28.844 -9.984 -8.898 1 94.12 222 THR B CA 1
ATOM 7279 C C . THR B 1 222 ? -30.078 -9.078 -8.977 1 94.12 222 THR B C 1
ATOM 7281 O O . THR B 1 222 ? -30.688 -8.953 -10.039 1 94.12 222 THR B O 1
ATOM 7284 N N . GLN B 1 223 ? -30.422 -8.477 -7.883 1 94.12 223 GLN B N 1
ATOM 7285 C CA . GLN B 1 223 ? -31.531 -7.531 -7.895 1 94.12 223 GLN B CA 1
ATOM 7286 C C . GLN B 1 223 ? -31.25 -6.367 -8.844 1 94.12 223 GLN B C 1
ATOM 7288 O O . GLN B 1 223 ? -32.125 -5.965 -9.617 1 94.12 223 GLN B O 1
ATOM 7293 N N . GLN B 1 224 ? -30.062 -5.887 -8.758 1 94.94 224 GLN B N 1
ATOM 7294 C CA . GLN B 1 224 ? -29.688 -4.77 -9.617 1 94.94 224 GLN B CA 1
ATOM 7295 C C . GLN B 1 224 ? -29.578 -5.203 -11.078 1 94.94 224 GLN B C 1
ATOM 7297 O O . GLN B 1 224 ? -29.828 -4.414 -11.984 1 94.94 224 GLN B O 1
ATOM 7302 N N . LEU B 1 225 ? -29.219 -6.48 -11.25 1 96.25 225 LEU B N 1
ATOM 7303 C CA . LEU B 1 225 ? -29.141 -7.031 -12.602 1 96.25 225 LEU B CA 1
ATOM 7304 C C . LEU B 1 225 ? -30.5 -6.969 -13.289 1 96.25 225 LEU B C 1
ATOM 7306 O O . LEU B 1 225 ? -30.594 -6.535 -14.438 1 96.25 225 LEU B O 1
ATOM 7310 N N . TYR B 1 226 ? -31.516 -7.336 -12.594 1 95.31 226 TYR B N 1
ATOM 7311 C CA . TYR B 1 226 ? -32.875 -7.305 -13.148 1 95.31 226 TYR B CA 1
ATOM 7312 C C . TYR B 1 226 ? -33.312 -5.875 -13.406 1 95.31 226 TYR B C 1
ATOM 7314 O O . TYR B 1 226 ? -33.969 -5.594 -14.414 1 95.31 226 TYR B O 1
ATOM 7322 N N . LEU B 1 227 ? -32.969 -5.039 -12.492 1 94.25 227 LEU B N 1
ATOM 7323 C CA . LEU B 1 227 ? -33.312 -3.631 -12.664 1 94.25 227 LEU B CA 1
ATOM 7324 C C . LEU B 1 227 ? -32.625 -3.051 -13.898 1 94.25 227 LEU B C 1
ATOM 7326 O O . LEU B 1 227 ? -33.25 -2.299 -14.656 1 94.25 227 LEU B O 1
ATOM 7330 N N . PHE B 1 228 ? -31.406 -3.379 -14.078 1 95 228 PHE B N 1
ATOM 7331 C CA . PHE B 1 228 ? -30.625 -2.885 -15.211 1 95 228 PHE B CA 1
ATOM 7332 C C . PHE B 1 228 ? -31.25 -3.35 -16.531 1 95 228 PHE B C 1
ATOM 7334 O O . PHE B 1 228 ? -31.422 -2.551 -17.453 1 95 228 PHE B O 1
ATOM 7341 N N . TYR B 1 229 ? -31.594 -4.59 -16.656 1 94.62 229 TYR B N 1
ATOM 7342 C CA . TYR B 1 229 ? -32.062 -5.16 -17.906 1 94.62 229 TYR B CA 1
ATOM 7343 C C . TYR B 1 229 ? -33.5 -4.734 -18.172 1 94.62 229 TYR B C 1
ATOM 7345 O O . TYR B 1 229 ? -34 -4.883 -19.297 1 94.62 229 TYR B O 1
ATOM 7353 N N . SER B 1 230 ? -34.188 -4.227 -17.141 1 94.19 230 SER B N 1
ATOM 7354 C CA . SER B 1 230 ? -35.531 -3.658 -17.375 1 94.19 230 SER B CA 1
ATOM 7355 C C . SER B 1 230 ? -35.438 -2.379 -18.188 1 94.19 230 SER B C 1
ATOM 7357 O O . SER B 1 230 ? -36.312 -2.107 -19.016 1 94.19 230 SER B O 1
ATOM 7359 N N . ASN B 1 231 ? -34.312 -1.548 -17.953 1 92.31 231 ASN B N 1
ATOM 7360 C CA . ASN B 1 231 ? -34.062 -0.338 -18.719 1 92.31 231 ASN B CA 1
ATOM 7361 C C . ASN B 1 231 ? -32.562 -0.038 -18.781 1 92.31 231 ASN B C 1
ATOM 7363 O O . ASN B 1 231 ? -32.062 0.881 -18.125 1 92.31 231 ASN B O 1
ATOM 7367 N N . PRO B 1 232 ? -31.922 -0.634 -19.688 1 88.88 232 PRO B N 1
ATOM 7368 C CA . PRO B 1 232 ? -30.469 -0.513 -19.75 1 88.88 232 PRO B CA 1
ATOM 7369 C C . PRO B 1 232 ? -30 0.919 -20.016 1 88.88 232 PRO B C 1
ATOM 7371 O O . PRO B 1 232 ? -28.953 1.338 -19.5 1 88.88 232 PRO B O 1
ATOM 7374 N N . ALA B 1 233 ? -30.688 1.71 -20.734 1 85.81 233 ALA B N 1
ATOM 7375 C CA . ALA B 1 233 ? -30.297 3.08 -21.062 1 85.81 233 ALA B CA 1
ATOM 7376 C C . ALA B 1 233 ? -30.25 3.951 -19.812 1 85.81 233 ALA B C 1
ATOM 7378 O O . ALA B 1 233 ? -29.344 4.77 -19.656 1 85.81 233 ALA B O 1
ATOM 7379 N N . GLU B 1 234 ? -31.172 3.734 -19.047 1 85.75 234 GLU B N 1
ATOM 7380 C CA . GLU B 1 234 ? -31.203 4.473 -17.781 1 85.75 234 GLU B CA 1
ATOM 7381 C C . GLU B 1 234 ? -30.203 3.904 -16.781 1 85.75 234 GLU B C 1
ATOM 7383 O O . GLU B 1 234 ? -29.594 4.652 -16.016 1 85.75 234 GLU B O 1
ATOM 7388 N N . GLY B 1 235 ? -30.094 2.715 -16.797 1 84.88 235 GLY B N 1
ATOM 7389 C CA . GLY B 1 235 ? -29.234 2.023 -15.844 1 84.88 235 GLY B CA 1
ATOM 7390 C C . GLY B 1 235 ? -27.766 2.389 -15.984 1 84.88 235 GLY B C 1
ATOM 7391 O O . GLY B 1 235 ? -27.062 2.535 -14.984 1 84.88 235 GLY B O 1
ATOM 7392 N N . ILE B 1 236 ? -27.344 2.592 -17.172 1 82.19 236 ILE B N 1
ATOM 7393 C CA . ILE B 1 236 ? -25.953 2.871 -17.438 1 82.19 236 ILE B CA 1
ATOM 7394 C C . ILE B 1 236 ? -25.562 4.223 -16.844 1 82.19 236 ILE B C 1
ATOM 7396 O O . ILE B 1 236 ? -24.422 4.418 -16.406 1 82.19 236 ILE B O 1
ATOM 7400 N N . ASN B 1 237 ? -26.453 5.094 -16.703 1 80.06 237 ASN B N 1
ATOM 7401 C CA . ASN B 1 237 ? -26.188 6.438 -16.203 1 80.06 237 ASN B CA 1
ATOM 7402 C C . ASN B 1 237 ? -26.375 6.508 -14.688 1 80.06 237 ASN B C 1
ATOM 7404 O O . ASN B 1 237 ? -25.703 7.297 -14.016 1 80.06 237 ASN B O 1
ATOM 7408 N N . GLU B 1 238 ? -27.234 5.656 -14.211 1 81.25 238 GLU B N 1
ATOM 7409 C CA . GLU B 1 238 ? -27.578 5.734 -12.797 1 81.25 238 GLU B CA 1
ATOM 7410 C C . GLU B 1 238 ? -26.719 4.781 -11.969 1 81.25 238 GLU B C 1
ATOM 7412 O O . GLU B 1 238 ? -26.422 5.062 -10.805 1 81.25 238 GLU B O 1
ATOM 7417 N N . MET B 1 239 ? -26.359 3.721 -12.609 1 88.12 239 MET B N 1
ATOM 7418 C CA . MET B 1 239 ? -25.641 2.682 -11.883 1 88.12 239 MET B CA 1
ATOM 7419 C C . MET B 1 239 ? -24.219 2.543 -12.398 1 88.12 239 MET B C 1
ATOM 7421 O O . MET B 1 239 ? -23.797 1.453 -12.805 1 88.12 239 MET B O 1
ATOM 7425 N N . LYS B 1 240 ? -23.469 3.51 -12.281 1 90.62 240 LYS B N 1
ATOM 7426 C CA . LYS B 1 240 ? -22.172 3.574 -12.93 1 90.62 240 LYS B CA 1
ATOM 7427 C C . LYS B 1 240 ? -21.219 2.521 -12.359 1 90.62 240 LYS B C 1
ATOM 7429 O O . LYS B 1 240 ? -20.688 1.699 -13.102 1 90.62 240 LYS B O 1
ATOM 7434 N N . LEU B 1 241 ? -21.109 2.449 -11.023 1 94.56 241 LEU B N 1
ATOM 7435 C CA . LEU B 1 241 ? -20.188 1.502 -10.414 1 94.56 241 LEU B CA 1
ATOM 7436 C C . LEU B 1 241 ? -20.656 0.068 -10.609 1 94.56 241 LEU B C 1
ATOM 7438 O O . LEU B 1 241 ? -19.859 -0.827 -10.883 1 94.56 241 LEU B O 1
ATOM 7442 N N . TRP B 1 242 ? -21.953 -0.129 -10.516 1 96.31 242 TRP B N 1
ATOM 7443 C CA . TRP B 1 242 ? -22.484 -1.468 -10.727 1 96.31 242 TRP B CA 1
ATOM 7444 C C . TRP B 1 242 ? -22.203 -1.947 -12.148 1 96.31 242 TRP B C 1
ATOM 7446 O O . TRP B 1 242 ? -21.844 -3.109 -12.359 1 96.31 242 TRP B O 1
ATOM 7456 N N . TYR B 1 243 ? -22.422 -1.068 -13.117 1 95.62 243 TYR B N 1
ATOM 7457 C CA . TYR B 1 243 ? -22.203 -1.414 -14.516 1 95.62 243 TYR B CA 1
ATOM 7458 C C . TYR B 1 243 ? -20.75 -1.834 -14.742 1 95.62 243 TYR B C 1
ATOM 7460 O O . TYR B 1 243 ? -20.484 -2.814 -15.445 1 95.62 243 TYR B O 1
ATOM 7468 N N . ILE B 1 244 ? -19.812 -1.076 -14.203 1 96.25 244 ILE B N 1
ATOM 7469 C CA . ILE B 1 244 ? -18.406 -1.418 -14.297 1 96.25 244 ILE B CA 1
ATOM 7470 C C . ILE B 1 244 ? -18.156 -2.795 -13.68 1 96.25 244 ILE B C 1
ATOM 7472 O O . ILE B 1 244 ? -17.469 -3.635 -14.273 1 96.25 244 ILE B O 1
ATOM 7476 N N . HIS B 1 245 ? -18.734 -3.002 -12.484 1 98 245 HIS B N 1
ATOM 7477 C CA . HIS B 1 245 ? -18.641 -4.289 -11.805 1 98 245 HIS B CA 1
ATOM 7478 C C . HIS B 1 245 ? -19.172 -5.414 -12.68 1 98 245 HIS B C 1
ATOM 7480 O O . HIS B 1 245 ? -18.562 -6.477 -12.781 1 98 245 HIS B O 1
ATOM 7486 N N . PHE B 1 246 ? -20.344 -5.145 -13.297 1 97.38 246 PHE B N 1
ATOM 7487 C CA . PHE B 1 246 ? -21.031 -6.094 -14.172 1 97.38 246 PHE B CA 1
ATOM 7488 C C . PHE B 1 246 ? -20.141 -6.48 -15.352 1 97.38 246 PHE B C 1
ATOM 7490 O O . PHE B 1 246 ? -19.984 -7.668 -15.648 1 97.38 246 PHE B O 1
ATOM 7497 N N . LEU B 1 247 ? -19.484 -5.523 -15.977 1 97.06 247 LEU B N 1
ATOM 7498 C CA . LEU B 1 247 ? -18.609 -5.781 -17.125 1 97.06 247 LEU B CA 1
ATOM 7499 C C . LEU B 1 247 ? -17.453 -6.684 -16.734 1 97.06 247 LEU B C 1
ATOM 7501 O O . LEU B 1 247 ? -17.109 -7.609 -17.469 1 97.06 247 LEU B O 1
ATOM 7505 N N . ILE B 1 248 ? -16.844 -6.465 -15.578 1 98.31 248 ILE B N 1
ATOM 7506 C CA . ILE B 1 248 ? -15.695 -7.242 -15.133 1 98.31 248 ILE B CA 1
ATOM 7507 C C . ILE B 1 248 ? -16.125 -8.672 -14.82 1 98.31 248 ILE B C 1
ATOM 7509 O O . ILE B 1 248 ? -15.43 -9.625 -15.172 1 98.31 248 ILE B O 1
ATOM 7513 N N . LEU B 1 249 ? -17.281 -8.797 -14.172 1 98.31 249 LEU B N 1
ATOM 7514 C CA . LEU B 1 249 ? -17.766 -10.125 -13.82 1 98.31 249 LEU B CA 1
ATOM 7515 C C . LEU B 1 249 ? -18.109 -10.93 -15.078 1 98.31 249 LEU B C 1
ATOM 7517 O O . LEU B 1 249 ? -17.812 -12.125 -15.148 1 98.31 249 LEU B O 1
ATOM 7521 N N . ILE B 1 250 ? -18.703 -10.273 -16.062 1 97.88 250 ILE B N 1
ATOM 7522 C CA . ILE B 1 250 ? -19 -10.961 -17.312 1 97.88 250 ILE B CA 1
ATOM 7523 C C . ILE B 1 250 ? -17.703 -11.344 -18.031 1 97.88 250 ILE B C 1
ATOM 7525 O O . ILE B 1 250 ? -17.609 -12.422 -18.609 1 97.88 250 ILE B O 1
ATOM 7529 N N . ALA B 1 251 ? -16.719 -10.453 -17.984 1 97.12 251 ALA B N 1
ATOM 7530 C CA . ALA B 1 251 ? -15.422 -10.773 -18.562 1 97.12 251 ALA B CA 1
ATOM 7531 C C . ALA B 1 251 ? -14.812 -12 -17.891 1 97.12 251 ALA B C 1
ATOM 7533 O O . ALA B 1 251 ? -14.289 -12.891 -18.562 1 97.12 251 ALA B O 1
ATOM 7534 N N . LEU B 1 252 ? -14.844 -12.086 -16.578 1 97.38 252 LEU B N 1
ATOM 7535 C CA . LEU B 1 252 ? -14.359 -13.242 -15.844 1 97.38 252 LEU B CA 1
ATOM 7536 C C . LEU B 1 252 ? -15.133 -14.5 -16.234 1 97.38 252 LEU B C 1
ATOM 7538 O O . LEU B 1 252 ? -14.531 -15.547 -16.5 1 97.38 252 LEU B O 1
ATOM 7542 N N . GLY B 1 253 ? -16.469 -14.344 -16.281 1 97.38 253 GLY B N 1
ATOM 7543 C CA . GLY B 1 253 ? -17.297 -15.477 -16.672 1 97.38 253 GLY B CA 1
ATOM 7544 C C . GLY B 1 253 ? -16.922 -16.047 -18.016 1 97.38 253 GLY B C 1
ATOM 7545 O O . GLY B 1 253 ? -16.797 -17.266 -18.172 1 97.38 253 GLY B O 1
ATOM 7546 N N . LYS B 1 254 ? -16.688 -15.203 -18.953 1 95.62 254 LYS B N 1
ATOM 7547 C CA . LYS B 1 254 ? -16.312 -15.633 -20.297 1 95.62 254 LYS B CA 1
ATOM 7548 C C . LYS B 1 254 ? -14.938 -16.312 -20.297 1 95.62 254 LYS B C 1
ATOM 7550 O O . LYS B 1 254 ? -14.719 -17.297 -21 1 95.62 254 LYS B O 1
ATOM 7555 N N . SER B 1 255 ? -14.023 -15.75 -19.531 1 94.12 255 SER B N 1
ATOM 7556 C CA . SER B 1 255 ? -12.672 -16.297 -19.469 1 94.12 255 SER B CA 1
ATOM 7557 C C . SER B 1 255 ? -12.672 -17.688 -18.812 1 94.12 255 SER B C 1
ATOM 7559 O O . SER B 1 255 ? -11.812 -18.516 -19.109 1 94.12 255 SER B O 1
ATOM 7561 N N . PHE B 1 256 ? -13.641 -17.984 -17.984 1 93.5 256 PHE B N 1
ATOM 7562 C CA . PHE B 1 256 ? -13.711 -19.266 -17.297 1 93.5 256 PHE B CA 1
ATOM 7563 C C . PHE B 1 256 ? -14.297 -20.344 -18.203 1 93.5 256 PHE B C 1
ATOM 7565 O O . PHE B 1 256 ? -13.945 -21.516 -18.094 1 93.5 256 PHE B O 1
ATOM 7572 N N . ILE B 1 257 ? -15.141 -19.953 -19.047 1 91.12 257 ILE B N 1
ATOM 7573 C CA . ILE B 1 257 ? -15.93 -20.938 -19.781 1 91.12 257 ILE B CA 1
ATOM 7574 C C . ILE B 1 257 ? -15.281 -21.203 -21.141 1 91.12 257 ILE B C 1
ATOM 7576 O O . ILE B 1 257 ? -15.258 -22.344 -21.609 1 91.12 257 ILE B O 1
ATOM 7580 N N . VAL B 1 258 ? -14.773 -20.188 -21.734 1 83.25 258 VAL B N 1
ATOM 7581 C CA . VAL B 1 258 ? -14.281 -20.328 -23.094 1 83.25 258 VAL B CA 1
ATOM 7582 C C . VAL B 1 258 ? -12.789 -20.641 -23.078 1 83.25 258 VAL B C 1
ATOM 7584 O O . VAL B 1 258 ? -12 -19.906 -22.469 1 83.25 258 VAL B O 1
ATOM 7587 N N . CYS B 1 259 ? -12.508 -21.812 -23.578 1 78.69 259 CYS B N 1
ATOM 7588 C CA . CYS B 1 259 ? -11.117 -22.203 -23.734 1 78.69 259 CYS B CA 1
ATOM 7589 C C . CYS B 1 259 ? -10.711 -22.219 -25.203 1 78.69 259 CYS B C 1
ATOM 7591 O O . CYS B 1 259 ? -11.211 -23.031 -25.984 1 78.69 259 CYS B O 1
ATOM 7593 N N . ASP B 1 260 ? -10.039 -21.109 -25.641 1 75.5 260 ASP B N 1
ATOM 7594 C CA . ASP B 1 260 ? -9.617 -21.016 -27.047 1 75.5 260 ASP B CA 1
ATOM 7595 C C . ASP B 1 260 ? -8.125 -20.688 -27.141 1 75.5 260 ASP B C 1
ATOM 7597 O O . ASP B 1 260 ? -7.711 -19.562 -26.828 1 75.5 260 ASP B O 1
ATOM 7601 N N . ALA B 1 261 ? -7.434 -21.609 -27.594 1 74.06 261 ALA B N 1
ATOM 7602 C CA . ALA B 1 261 ? -5.984 -21.484 -27.688 1 74.06 261 ALA B CA 1
ATOM 7603 C C . ALA B 1 261 ? -5.586 -20.594 -28.859 1 74.06 261 ALA B C 1
ATOM 7605 O O . ALA B 1 261 ? -4.453 -20.109 -28.922 1 74.06 261 ALA B O 1
ATOM 7606 N N . GLN B 1 262 ? -6.484 -20.25 -29.672 1 73.75 262 GLN B N 1
ATOM 7607 C CA . GLN B 1 262 ? -6.145 -19.547 -30.891 1 73.75 262 GLN B CA 1
ATOM 7608 C C . GLN B 1 262 ? -6.273 -18.031 -30.703 1 73.75 262 GLN B C 1
ATOM 7610 O O . GLN B 1 262 ? -5.773 -17.25 -31.531 1 73.75 262 GLN B O 1
ATOM 7615 N N . VAL B 1 263 ? -6.91 -17.672 -29.672 1 72.94 263 VAL B N 1
ATOM 7616 C CA . VAL B 1 263 ? -7.121 -16.234 -29.484 1 72.94 263 VAL B CA 1
ATOM 7617 C C . VAL B 1 263 ? -6.043 -15.672 -28.547 1 72.94 263 VAL B C 1
ATOM 7619 O O . VAL B 1 263 ? -5.777 -16.234 -27.484 1 72.94 263 VAL B O 1
ATOM 7622 N N . PRO B 1 264 ? -5.441 -14.641 -29.078 1 75.19 264 PRO B N 1
ATOM 7623 C CA . PRO B 1 264 ? -4.332 -14.086 -28.297 1 75.19 264 PRO B CA 1
ATOM 7624 C C . PRO B 1 264 ? -4.793 -13.469 -26.984 1 75.19 264 PRO B C 1
ATOM 7626 O O . PRO B 1 264 ? -4.055 -13.484 -25.984 1 75.19 264 PRO B O 1
ATOM 7629 N N . SER B 1 265 ? -6.039 -12.93 -27.031 1 84.94 265 SER B N 1
ATOM 7630 C CA . SER B 1 265 ? -6.555 -12.312 -25.828 1 84.94 265 SER B CA 1
ATOM 7631 C C . SER B 1 265 ? -7.574 -13.211 -25.125 1 84.94 265 SER B C 1
ATOM 7633 O O . SER B 1 265 ? -8.336 -13.914 -25.797 1 84.94 265 SER B O 1
ATOM 7635 N N . PRO B 1 266 ? -7.539 -13.172 -23.812 1 88.56 266 PRO B N 1
ATOM 7636 C CA . PRO B 1 266 ? -8.539 -13.984 -23.109 1 88.56 266 PRO B CA 1
ATOM 7637 C C . PRO B 1 266 ? -9.977 -13.602 -23.469 1 88.56 266 PRO B C 1
ATOM 7639 O O . PRO B 1 266 ? -10.258 -12.414 -23.688 1 88.56 266 PRO B O 1
ATOM 7642 N N . PRO B 1 267 ? -10.836 -14.578 -23.516 1 89.75 267 PRO B N 1
ATOM 7643 C CA . PRO B 1 267 ? -12.242 -14.258 -23.797 1 89.75 267 PRO B CA 1
ATOM 7644 C C . PRO B 1 267 ? -12.82 -13.25 -22.797 1 89.75 267 PRO B C 1
ATOM 7646 O O . PRO B 1 267 ? -12.656 -13.398 -21.594 1 89.75 267 PRO B O 1
ATOM 7649 N N . GLY B 1 268 ? -13.438 -12.203 -23.328 1 91.88 268 GLY B N 1
ATOM 7650 C CA . GLY B 1 268 ? -14.039 -11.172 -22.5 1 91.88 268 GLY B CA 1
ATOM 7651 C C . GLY B 1 268 ? -13.094 -10.031 -22.172 1 91.88 268 GLY B C 1
ATOM 7652 O O . GLY B 1 268 ? -13.453 -9.102 -21.453 1 91.88 268 GLY B O 1
ATOM 7653 N N . ALA B 1 269 ? -11.898 -10.07 -22.781 1 92.75 269 ALA B N 1
ATOM 7654 C CA . ALA B 1 269 ? -10.906 -9.031 -22.531 1 92.75 269 ALA B CA 1
ATOM 7655 C C . ALA B 1 269 ? -11.43 -7.656 -22.938 1 92.75 269 ALA B C 1
ATOM 7657 O O . ALA B 1 269 ? -11.102 -6.652 -22.297 1 92.75 269 ALA B O 1
ATOM 7658 N N . ASP B 1 270 ? -12.203 -7.613 -23.984 1 92 270 ASP B N 1
ATOM 7659 C CA . ASP B 1 270 ? -12.758 -6.348 -24.453 1 92 270 ASP B CA 1
ATOM 7660 C C . ASP B 1 270 ? -13.664 -5.723 -23.406 1 92 270 ASP B C 1
ATOM 7662 O O . ASP B 1 270 ? -13.656 -4.504 -23.219 1 92 270 ASP B O 1
ATOM 7666 N N . LEU B 1 271 ? -14.484 -6.586 -22.734 1 94.62 271 LEU B N 1
ATOM 7667 C CA . LEU B 1 271 ? -15.367 -6.105 -21.688 1 94.62 271 LEU B CA 1
ATOM 7668 C C . LEU B 1 271 ? -14.562 -5.602 -20.484 1 94.62 271 LEU B C 1
ATOM 7670 O O . LEU B 1 271 ? -14.914 -4.594 -19.875 1 94.62 271 LEU B O 1
ATOM 7674 N N . PHE B 1 272 ? -13.516 -6.285 -20.188 1 96.25 272 PHE B N 1
ATOM 7675 C CA . PHE B 1 272 ? -12.656 -5.887 -19.078 1 96.25 272 PHE B CA 1
ATOM 7676 C C . PHE B 1 272 ? -12 -4.543 -19.359 1 96.25 272 PHE B C 1
ATOM 7678 O O . PHE B 1 272 ? -12 -3.65 -18.516 1 96.25 272 PHE B O 1
ATOM 7685 N N . ILE B 1 273 ? -11.398 -4.398 -20.547 1 93.75 273 ILE B N 1
ATOM 7686 C CA . ILE B 1 273 ? -10.734 -3.166 -20.938 1 93.75 273 ILE B CA 1
ATOM 7687 C C . ILE B 1 273 ? -11.719 -2.004 -20.906 1 93.75 273 ILE B C 1
ATOM 7689 O O . ILE B 1 273 ? -11.398 -0.919 -20.422 1 93.75 273 ILE B O 1
ATOM 7693 N N . HIS B 1 274 ? -12.891 -2.287 -21.375 1 93.19 274 HIS B N 1
ATOM 7694 C CA . HIS B 1 274 ? -13.938 -1.268 -21.344 1 93.19 274 HIS B CA 1
ATOM 7695 C C . HIS B 1 274 ? -14.25 -0.842 -19.922 1 93.19 274 HIS B C 1
ATOM 7697 O O . HIS B 1 274 ? -14.422 0.347 -19.641 1 93.19 274 HIS B O 1
ATOM 7703 N N . ALA B 1 275 ? -14.359 -1.788 -19.047 1 94.56 275 ALA B N 1
ATOM 7704 C CA . ALA B 1 275 ? -14.609 -1.495 -17.641 1 94.56 275 ALA B CA 1
ATOM 7705 C C . ALA B 1 275 ? -13.5 -0.637 -17.047 1 94.56 275 ALA B C 1
ATOM 7707 O O . ALA B 1 275 ? -13.766 0.307 -16.297 1 94.56 275 ALA B O 1
ATOM 7708 N N . VAL B 1 276 ? -12.227 -0.979 -17.359 1 94.25 276 VAL B N 1
ATOM 7709 C CA . VAL B 1 276 ? -11.07 -0.253 -16.844 1 94.25 276 VAL B CA 1
ATOM 7710 C C . VAL B 1 276 ? -11.094 1.186 -17.344 1 94.25 276 VAL B C 1
ATOM 7712 O O . VAL B 1 276 ? -10.781 2.119 -16.609 1 94.25 276 VAL B O 1
ATOM 7715 N N . GLN B 1 277 ? -11.453 1.349 -18.547 1 91.56 277 GLN B N 1
ATOM 7716 C CA . GLN B 1 277 ? -11.492 2.674 -19.156 1 91.56 277 GLN B CA 1
ATOM 7717 C C . GLN B 1 277 ? -12.586 3.535 -18.547 1 91.56 277 GLN B C 1
ATOM 7719 O O . GLN B 1 277 ? -12.492 4.762 -18.531 1 91.56 277 GLN B O 1
ATOM 7724 N N . LEU B 1 278 ? -13.633 2.869 -18.031 1 91.62 278 LEU B N 1
ATOM 7725 C CA . LEU B 1 278 ? -14.75 3.588 -17.438 1 91.62 278 LEU B CA 1
ATOM 7726 C C . LEU B 1 278 ? -14.5 3.861 -15.953 1 91.62 278 LEU B C 1
ATOM 7728 O O . LEU B 1 278 ? -15.219 4.645 -15.328 1 91.62 278 LEU B O 1
ATOM 7732 N N . LEU B 1 279 ? -13.508 3.207 -15.375 1 93.81 279 LEU B N 1
ATOM 7733 C CA . LEU B 1 279 ? -13.273 3.305 -13.938 1 93.81 279 LEU B CA 1
ATOM 7734 C C . LEU B 1 279 ? -12.969 4.742 -13.531 1 93.81 279 LEU B C 1
ATOM 7736 O O . LEU B 1 279 ? -12.031 5.352 -14.055 1 93.81 279 LEU B O 1
ATOM 7740 N N . PRO B 1 280 ? -13.727 5.328 -12.656 1 92.88 280 PRO B N 1
ATOM 7741 C CA . PRO B 1 280 ? -13.469 6.699 -12.211 1 92.88 280 PRO B CA 1
ATOM 7742 C C . PRO B 1 280 ? -12.258 6.801 -11.281 1 92.88 280 PRO B C 1
ATOM 7744 O O . PRO B 1 280 ? -11.617 5.785 -10.984 1 92.88 280 PRO B O 1
ATOM 7747 N N . GLU B 1 281 ? -11.969 8.039 -10.961 1 93.44 281 GLU B N 1
ATOM 7748 C CA . GLU B 1 281 ? -10.859 8.32 -10.055 1 93.44 281 GLU B CA 1
ATOM 7749 C C . GLU B 1 281 ? -11.242 7.996 -8.609 1 93.44 281 GLU B C 1
ATOM 7751 O O . GLU B 1 281 ? -12.422 7.824 -8.297 1 93.44 281 GLU B O 1
ATOM 7756 N N . THR B 1 282 ? -10.25 7.863 -7.746 1 93.5 282 THR B N 1
ATOM 7757 C CA . THR B 1 282 ? -10.438 7.504 -6.344 1 93.5 282 THR B CA 1
ATOM 7758 C C . THR B 1 282 ? -11.398 8.469 -5.66 1 93.5 282 THR B C 1
ATOM 7760 O O . THR B 1 282 ? -12.164 8.078 -4.773 1 93.5 282 THR B O 1
ATOM 7763 N N . THR B 1 283 ? -11.445 9.727 -6.035 1 90.88 283 THR B N 1
ATOM 7764 C CA . THR B 1 283 ? -12.328 10.727 -5.449 1 90.88 283 THR B CA 1
ATOM 7765 C C . THR B 1 283 ? -13.797 10.328 -5.613 1 90.88 283 THR B C 1
ATOM 7767 O O . THR B 1 283 ? -14.641 10.711 -4.809 1 90.88 283 THR B O 1
ATOM 7770 N N . TYR B 1 284 ? -14.023 9.555 -6.641 1 91.81 284 TYR B N 1
ATOM 7771 C CA . TYR B 1 284 ? -15.367 9.031 -6.867 1 91.81 284 TYR B CA 1
ATOM 7772 C C . TYR B 1 284 ? -15.562 7.703 -6.137 1 91.81 284 TYR B C 1
ATOM 7774 O O . TYR B 1 284 ? -16.625 7.453 -5.566 1 91.81 284 TYR B O 1
ATOM 7782 N N . LEU B 1 285 ? -14.633 6.883 -6.156 1 93.88 285 LEU B N 1
ATOM 7783 C CA . LEU B 1 285 ? -14.727 5.527 -5.629 1 93.88 285 LEU B CA 1
ATOM 7784 C C . LEU B 1 285 ? -15.008 5.547 -4.129 1 93.88 285 LEU B C 1
ATOM 7786 O O . LEU B 1 285 ? -15.656 4.641 -3.605 1 93.88 285 LEU B O 1
ATOM 7790 N N . ILE B 1 286 ? -14.602 6.582 -3.412 1 90.69 286 ILE B N 1
ATOM 7791 C CA . ILE B 1 286 ? -14.703 6.637 -1.958 1 90.69 286 ILE B CA 1
ATOM 7792 C C . ILE B 1 286 ? -16.156 6.875 -1.553 1 90.69 286 ILE B C 1
ATOM 7794 O O . ILE B 1 286 ? -16.5 6.746 -0.378 1 90.69 286 ILE B O 1
ATOM 7798 N N . GLN B 1 287 ? -17.016 7.148 -2.521 1 86.94 287 GLN B N 1
ATOM 7799 C CA . GLN B 1 287 ? -18.422 7.379 -2.217 1 86.94 287 GLN B CA 1
ATOM 7800 C C . GLN B 1 287 ? -19.141 6.07 -1.882 1 86.94 287 GLN B C 1
ATOM 7802 O O . GLN B 1 287 ? -20.156 6.074 -1.199 1 86.94 287 GLN B O 1
ATOM 7807 N N . ASP B 1 288 ? -18.625 5.012 -2.379 1 90.88 288 ASP B N 1
ATOM 7808 C CA . ASP B 1 288 ? -19.125 3.67 -2.107 1 90.88 288 ASP B CA 1
ATOM 7809 C C . ASP B 1 288 ? -17.969 2.684 -1.918 1 90.88 288 ASP B C 1
ATOM 7811 O O . ASP B 1 288 ? -17.609 1.958 -2.846 1 90.88 288 ASP B O 1
ATOM 7815 N N . PHE B 1 289 ? -17.531 2.596 -0.689 1 91.5 289 PHE B N 1
ATOM 7816 C CA . PHE B 1 289 ? -16.328 1.834 -0.392 1 91.5 289 PHE B CA 1
ATOM 7817 C C . PHE B 1 289 ? -16.516 0.358 -0.717 1 91.5 289 PHE B C 1
ATOM 7819 O O . PHE B 1 289 ? -15.625 -0.286 -1.265 1 91.5 289 PHE B O 1
ATOM 7826 N N . ILE B 1 290 ? -17.641 -0.205 -0.399 1 93.25 290 ILE B N 1
ATOM 7827 C CA . ILE B 1 290 ? -17.828 -1.649 -0.501 1 93.25 290 ILE B CA 1
ATOM 7828 C C . ILE B 1 290 ? -17.891 -2.059 -1.971 1 93.25 290 ILE B C 1
ATOM 7830 O O . ILE B 1 290 ? -17.188 -2.973 -2.398 1 93.25 290 ILE B O 1
ATOM 7834 N N . THR B 1 291 ? -18.734 -1.415 -2.768 1 95.69 291 THR B N 1
ATOM 7835 C CA . THR B 1 291 ? -18.828 -1.739 -4.188 1 95.69 291 THR B CA 1
ATOM 7836 C C . THR B 1 291 ? -17.5 -1.486 -4.891 1 95.69 291 THR B C 1
ATOM 7838 O O . THR B 1 291 ? -17.062 -2.293 -5.715 1 95.69 291 THR B O 1
ATOM 7841 N N . SER B 1 292 ? -16.875 -0.344 -4.559 1 97.12 292 SER B N 1
ATOM 7842 C CA . SER B 1 292 ? -15.602 -0.002 -5.168 1 97.12 292 SER B CA 1
ATOM 7843 C C . SER B 1 292 ? -14.523 -1.029 -4.816 1 97.12 292 SER B C 1
ATOM 7845 O O . SER B 1 292 ? -13.711 -1.397 -5.66 1 97.12 292 SER B O 1
ATOM 7847 N N . SER B 1 293 ? -14.5 -1.474 -3.588 1 97.12 293 SER B N 1
ATOM 7848 C CA . SER B 1 293 ? -13.531 -2.482 -3.174 1 97.12 293 SER B CA 1
ATOM 7849 C C . SER B 1 293 ? -13.75 -3.795 -3.92 1 97.12 293 SER B C 1
ATOM 7851 O O . SER B 1 293 ? -12.789 -4.465 -4.305 1 97.12 293 SER B O 1
ATOM 7853 N N . GLU B 1 294 ? -14.961 -4.191 -4.078 1 98.06 294 GLU B N 1
ATOM 7854 C CA . GLU B 1 294 ? -15.273 -5.414 -4.812 1 98.06 294 GLU B CA 1
ATOM 7855 C C . GLU B 1 294 ? -14.844 -5.305 -6.273 1 98.06 294 GLU B C 1
ATOM 7857 O O . GLU B 1 294 ? -14.289 -6.254 -6.836 1 98.06 294 GLU B O 1
ATOM 7862 N N . ILE B 1 295 ? -15.078 -4.164 -6.855 1 98.5 295 ILE B N 1
ATOM 7863 C CA . ILE B 1 295 ? -14.672 -3.912 -8.234 1 98.5 295 ILE B CA 1
ATOM 7864 C C . ILE B 1 295 ? -13.156 -4.055 -8.359 1 98.5 295 ILE B C 1
ATOM 7866 O O . ILE B 1 295 ? -12.664 -4.773 -9.234 1 98.5 295 ILE B O 1
ATOM 7870 N N . LEU B 1 296 ? -12.461 -3.387 -7.492 1 98.38 296 LEU B N 1
ATOM 7871 C CA . LEU B 1 296 ? -11 -3.393 -7.559 1 98.38 296 LEU B CA 1
ATOM 7872 C C . LEU B 1 296 ? -10.453 -4.781 -7.258 1 98.38 296 LEU B C 1
ATOM 7874 O O . LEU B 1 296 ? -9.43 -5.184 -7.816 1 98.38 296 LEU B O 1
ATOM 7878 N N . CYS B 1 297 ? -11.078 -5.48 -6.426 1 97.75 297 CYS B N 1
ATOM 7879 C CA . CYS B 1 297 ? -10.695 -6.859 -6.148 1 97.75 297 CYS B CA 1
ATOM 7880 C C . CYS B 1 297 ? -10.828 -7.723 -7.398 1 97.75 297 CYS B C 1
ATOM 7882 O O . CYS B 1 297 ? -9.938 -8.516 -7.711 1 97.75 297 CYS B O 1
ATOM 7884 N N . CYS B 1 298 ? -11.953 -7.594 -8.047 1 98.31 298 CYS B N 1
ATOM 7885 C CA . CYS B 1 298 ? -12.164 -8.328 -9.297 1 98.31 298 CYS B CA 1
ATOM 7886 C C . CYS B 1 298 ? -11.125 -7.941 -10.336 1 98.31 298 CYS B C 1
ATOM 7888 O O . CYS B 1 298 ? -10.625 -8.805 -11.062 1 98.31 298 CYS B O 1
ATOM 7890 N N . MET B 1 299 ? -10.82 -6.699 -10.391 1 97.88 299 MET B N 1
ATOM 7891 C CA . MET B 1 299 ? -9.805 -6.227 -11.328 1 97.88 299 MET B CA 1
ATOM 7892 C C . MET B 1 299 ? -8.445 -6.824 -10.992 1 97.88 299 MET B C 1
ATOM 7894 O O . MET B 1 299 ? -7.707 -7.238 -11.891 1 97.88 299 MET B O 1
ATOM 7898 N N . ALA B 1 300 ? -8.102 -6.863 -9.734 1 97.81 300 ALA B N 1
ATOM 7899 C CA . ALA B 1 300 ? -6.836 -7.449 -9.312 1 97.81 300 ALA B CA 1
ATOM 7900 C C . ALA B 1 300 ? -6.738 -8.914 -9.727 1 97.81 300 ALA B C 1
ATOM 7902 O O . ALA B 1 300 ? -5.711 -9.352 -10.242 1 97.81 300 ALA B O 1
ATOM 7903 N N . LEU B 1 301 ? -7.809 -9.609 -9.477 1 97.31 301 LEU B N 1
ATOM 7904 C CA . LEU B 1 301 ? -7.832 -11.023 -9.828 1 97.31 301 LEU B CA 1
ATOM 7905 C C . LEU B 1 301 ? -7.664 -11.219 -11.328 1 97.31 301 LEU B C 1
ATOM 7907 O O . LEU B 1 301 ? -6.918 -12.094 -11.766 1 97.31 301 LEU B O 1
ATOM 7911 N N . TYR B 1 302 ? -8.398 -10.422 -12.102 1 97 302 TYR B N 1
ATOM 7912 C CA . TYR B 1 302 ? -8.312 -10.516 -13.555 1 97 302 TYR B CA 1
ATOM 7913 C C . TYR B 1 302 ? -6.898 -10.203 -14.031 1 97 302 TYR B C 1
ATOM 7915 O O . TYR B 1 302 ? -6.328 -10.945 -14.836 1 97 302 TYR B O 1
ATOM 7923 N N . TYR B 1 303 ? -6.305 -9.125 -13.562 1 95.88 303 TYR B N 1
ATOM 7924 C CA . TYR B 1 303 ? -4.941 -8.75 -13.922 1 95.88 303 TYR B CA 1
ATOM 7925 C C . TYR B 1 303 ? -3.953 -9.844 -13.547 1 95.88 303 TYR B C 1
ATOM 7927 O O . TYR B 1 303 ? -3.047 -10.164 -14.32 1 95.88 303 TYR B O 1
ATOM 7935 N N . LEU B 1 304 ? -4.102 -10.367 -12.383 1 95.12 304 LEU B N 1
ATOM 7936 C CA . LEU B 1 304 ? -3.215 -11.43 -11.945 1 95.12 304 LEU B CA 1
ATOM 7937 C C . LEU B 1 304 ? -3.311 -12.641 -12.867 1 95.12 304 LEU B C 1
ATOM 7939 O O . LEU B 1 304 ? -2.299 -13.281 -13.164 1 95.12 304 LEU B O 1
ATOM 7943 N N . SER B 1 305 ? -4.508 -12.914 -13.305 1 94.81 305 SER B N 1
ATOM 7944 C CA . SER B 1 305 ? -4.766 -14.078 -14.141 1 94.81 305 SER B CA 1
ATOM 7945 C C . SER B 1 305 ? -4.148 -13.914 -15.523 1 94.81 305 SER B C 1
ATOM 7947 O O . SER B 1 305 ? -3.805 -14.898 -16.188 1 94.81 305 SER B O 1
ATOM 7949 N N . VAL B 1 306 ? -3.99 -12.719 -15.984 1 92.25 306 VAL B N 1
ATOM 7950 C CA . VAL B 1 306 ? -3.391 -12.5 -17.297 1 92.25 306 VAL B CA 1
ATOM 7951 C C . VAL B 1 306 ? -1.917 -12.133 -17.141 1 92.25 306 VAL B C 1
ATOM 7953 O O . VAL B 1 306 ? -1.308 -11.57 -18.047 1 92.25 306 VAL B O 1
ATOM 7956 N N . ASP B 1 307 ? -1.411 -12.289 -15.945 1 91.19 307 ASP B N 1
ATOM 7957 C CA . ASP B 1 307 ? 0.003 -12.164 -15.609 1 91.19 307 ASP B CA 1
ATOM 7958 C C . ASP B 1 307 ? 0.441 -10.695 -15.633 1 91.19 307 ASP B C 1
ATOM 7960 O O . ASP B 1 307 ? 1.592 -10.391 -15.953 1 91.19 307 ASP B O 1
ATOM 7964 N N . SER B 1 308 ? -0.498 -9.805 -15.477 1 92.25 308 SER B N 1
ATOM 7965 C CA . SER B 1 308 ? -0.199 -8.398 -15.203 1 92.25 308 SER B CA 1
ATOM 7966 C C . SER B 1 308 ? -0.136 -8.133 -13.703 1 92.25 308 SER B C 1
ATOM 7968 O O . SER B 1 308 ? -1.021 -7.477 -13.148 1 92.25 308 SER B O 1
ATOM 7970 N N . ARG B 1 309 ? 0.877 -8.57 -13.148 1 93.19 309 ARG B N 1
ATOM 7971 C CA . ARG B 1 309 ? 0.97 -8.68 -11.695 1 93.19 309 ARG B CA 1
ATOM 7972 C C . ARG B 1 309 ? 1.108 -7.301 -11.055 1 93.19 309 ARG B C 1
ATOM 7974 O O . ARG B 1 309 ? 0.563 -7.055 -9.977 1 93.19 309 ARG B O 1
ATOM 7981 N N . VAL B 1 310 ? 1.855 -6.398 -11.703 1 93.38 310 VAL B N 1
ATOM 7982 C CA . VAL B 1 310 ? 2.045 -5.07 -11.133 1 93.38 310 VAL B CA 1
ATOM 7983 C C . VAL B 1 310 ? 0.71 -4.332 -11.086 1 93.38 310 VAL B C 1
ATOM 7985 O O . VAL B 1 310 ? 0.4 -3.656 -10.102 1 93.38 310 VAL B O 1
ATOM 7988 N N . SER B 1 311 ? -0.057 -4.469 -12.164 1 95 311 SER B N 1
ATOM 7989 C CA . SER B 1 311 ? -1.376 -3.846 -12.18 1 95 311 SER B CA 1
ATOM 7990 C C . SER B 1 311 ? -2.279 -4.43 -11.102 1 95 311 SER B C 1
ATOM 7992 O O . SER B 1 311 ? -3.111 -3.721 -10.531 1 95 311 SER B O 1
ATOM 7994 N N . ALA B 1 312 ? -2.158 -5.734 -10.906 1 96.62 312 ALA B N 1
ATOM 7995 C CA . ALA B 1 312 ? -2.926 -6.363 -9.828 1 96.62 312 ALA B CA 1
ATOM 7996 C C . ALA B 1 312 ? -2.51 -5.82 -8.469 1 96.62 312 ALA B C 1
ATOM 7998 O O . ALA B 1 312 ? -3.359 -5.535 -7.621 1 96.62 312 ALA B O 1
ATOM 7999 N N . TYR B 1 313 ? -1.229 -5.637 -8.234 1 95.62 313 TYR B N 1
ATOM 8000 C CA . TYR B 1 313 ? -0.631 -5.176 -6.988 1 95.62 313 TYR B CA 1
ATOM 8001 C C . TYR B 1 313 ? -1.121 -3.775 -6.637 1 95.62 313 TYR B C 1
ATOM 8003 O O . TYR B 1 313 ? -1.208 -3.42 -5.461 1 95.62 313 TYR B O 1
ATOM 8011 N N . ASP B 1 314 ? -1.511 -3.027 -7.543 1 93.06 314 ASP B N 1
ATOM 8012 C CA . ASP B 1 314 ? -1.873 -1.622 -7.391 1 93.06 314 ASP B CA 1
ATOM 8013 C C . ASP B 1 314 ? -3.35 -1.472 -7.031 1 93.06 314 ASP B C 1
ATOM 8015 O O . ASP B 1 314 ? -3.842 -0.354 -6.859 1 93.06 314 ASP B O 1
ATOM 8019 N N . LYS B 1 315 ? -4.035 -2.594 -6.777 1 94.94 315 LYS B N 1
ATOM 8020 C CA . LYS B 1 315 ? -5.484 -2.469 -6.641 1 94.94 315 LYS B CA 1
ATOM 8021 C C . LYS B 1 315 ? -5.934 -2.797 -5.219 1 94.94 315 LYS B C 1
ATOM 8023 O O . LYS B 1 315 ? -5.316 -3.623 -4.543 1 94.94 315 LYS B O 1
ATOM 8028 N N . ALA B 1 316 ? -7.016 -2.158 -4.758 1 95.94 316 ALA B N 1
ATOM 8029 C CA . ALA B 1 316 ? -8.023 -2.496 -3.756 1 95.94 316 ALA B CA 1
ATOM 8030 C C . ALA B 1 316 ? -7.52 -2.197 -2.346 1 95.94 316 ALA B C 1
ATOM 8032 O O . ALA B 1 316 ? -8.266 -1.692 -1.506 1 95.94 316 ALA B O 1
ATOM 8033 N N . VAL B 1 317 ? -6.242 -2.457 -2.018 1 97.38 317 VAL B N 1
ATOM 8034 C CA . VAL B 1 317 ? -5.777 -2.484 -0.635 1 97.38 317 VAL B CA 1
ATOM 8035 C C . VAL B 1 317 ? -5.922 -1.096 -0.014 1 97.38 317 VAL B C 1
ATOM 8037 O O . VAL B 1 317 ? -6.492 -0.95 1.069 1 97.38 317 VAL B O 1
ATOM 8040 N N . ARG B 1 318 ? -5.52 -0.08 -0.648 1 96.12 318 ARG B N 1
ATOM 8041 C CA . ARG B 1 318 ? -5.492 1.271 -0.097 1 96.12 318 ARG B CA 1
ATOM 8042 C C . ARG B 1 318 ? -6.906 1.805 0.105 1 96.12 318 ARG B C 1
ATOM 8044 O O . ARG B 1 318 ? -7.191 2.463 1.107 1 96.12 318 ARG B O 1
ATOM 8051 N N . LEU B 1 319 ? -7.742 1.537 -0.867 1 96.31 319 LEU B N 1
ATOM 8052 C CA . LEU B 1 319 ? -9.133 1.957 -0.723 1 96.31 319 LEU B CA 1
ATOM 8053 C C . LEU B 1 319 ? -9.789 1.262 0.464 1 96.31 319 LEU B C 1
ATOM 8055 O O . LEU B 1 319 ? -10.57 1.878 1.196 1 96.31 319 LEU B O 1
ATOM 8059 N N . ALA B 1 320 ? -9.484 -0.01 0.605 1 96.62 320 ALA B N 1
ATOM 8060 C CA . ALA B 1 320 ? -10.047 -0.772 1.717 1 96.62 320 ALA B CA 1
ATOM 8061 C C . ALA B 1 320 ? -9.586 -0.212 3.059 1 96.62 320 ALA B C 1
ATOM 8063 O O . ALA B 1 320 ? -10.367 -0.119 4.004 1 96.62 320 ALA B O 1
ATOM 8064 N N . PHE B 1 321 ? -8.305 0.185 3.18 1 95.31 321 PHE B N 1
ATOM 8065 C CA . PHE B 1 321 ? -7.797 0.828 4.383 1 95.31 321 PHE B CA 1
ATOM 8066 C C . PHE B 1 321 ? -8.531 2.139 4.648 1 95.31 321 PHE B C 1
ATOM 8068 O O . PHE B 1 321 ? -8.938 2.41 5.781 1 95.31 321 PHE B O 1
ATOM 8075 N N . ALA B 1 322 ? -8.688 2.906 3.605 1 93.88 322 ALA B N 1
ATOM 8076 C CA . ALA B 1 322 ? -9.328 4.211 3.744 1 93.88 322 ALA B CA 1
ATOM 8077 C C . ALA B 1 322 ? -10.766 4.066 4.242 1 93.88 322 ALA B C 1
ATOM 8079 O O . ALA B 1 322 ? -11.266 4.934 4.965 1 93.88 322 ALA B O 1
ATOM 8080 N N . GLY B 1 323 ? -11.391 2.953 3.896 1 91.75 323 GLY B N 1
ATOM 8081 C CA . GLY B 1 323 ? -12.758 2.693 4.336 1 91.75 323 GLY B CA 1
ATOM 8082 C C . GLY B 1 323 ? -12.828 2.107 5.734 1 91.75 323 GLY B C 1
ATOM 8083 O O . GLY B 1 323 ? -13.922 1.911 6.273 1 91.75 323 GLY B O 1
ATOM 8084 N N . GLY B 1 324 ? -11.703 1.879 6.367 1 91.94 324 GLY B N 1
ATOM 8085 C CA . GLY B 1 324 ? -11.672 1.332 7.715 1 91.94 324 GLY B CA 1
ATOM 8086 C C . GLY B 1 324 ? -12.008 -0.146 7.766 1 91.94 324 GLY B C 1
ATOM 8087 O O . GLY B 1 324 ? -12.391 -0.665 8.82 1 91.94 324 GLY B O 1
ATOM 8088 N N . MET B 1 325 ? -11.859 -0.881 6.641 1 93.69 325 MET B N 1
ATOM 8089 C CA . MET B 1 325 ? -12.297 -2.268 6.547 1 93.69 325 MET B CA 1
ATOM 8090 C C . MET B 1 325 ? -11.406 -3.184 7.375 1 93.69 325 MET B C 1
ATOM 8092 O O . MET B 1 325 ? -11.773 -4.324 7.664 1 93.69 325 MET B O 1
ATOM 8096 N N . HIS B 1 326 ? -10.203 -2.762 7.73 1 93.81 326 HIS B N 1
ATOM 8097 C CA . HIS B 1 326 ? -9.273 -3.557 8.523 1 93.81 326 HIS B CA 1
ATOM 8098 C C . HIS B 1 326 ? -9.68 -3.568 9.992 1 93.81 326 HIS B C 1
ATOM 8100 O O . HIS B 1 326 ? -9.062 -4.254 10.812 1 93.81 326 HIS B O 1
ATOM 8106 N N . THR B 1 327 ? -10.68 -2.838 10.328 1 90.19 327 THR B N 1
ATOM 8107 C CA . THR B 1 327 ? -11.203 -2.76 11.688 1 90.19 327 THR B CA 1
ATOM 8108 C C . THR B 1 327 ? -12.531 -3.512 11.797 1 90.19 327 THR B C 1
ATOM 8110 O O . THR B 1 327 ? -13.094 -3.938 10.789 1 90.19 327 THR B O 1
ATOM 8113 N N . PRO B 1 328 ? -13.094 -3.709 13.016 1 86.88 328 PRO B N 1
ATOM 8114 C CA . PRO B 1 328 ? -14.383 -4.391 13.156 1 86.88 328 PRO B CA 1
ATOM 8115 C C . PRO B 1 328 ? -15.547 -3.566 12.617 1 86.88 328 PRO B C 1
ATOM 8117 O O . PRO B 1 328 ? -16.656 -4.086 12.461 1 86.88 328 PRO B O 1
ATOM 8120 N N . MET B 1 329 ? -15.305 -2.377 12.258 1 82.44 329 MET B N 1
ATOM 8121 C CA . MET B 1 329 ? -16.297 -1.456 11.703 1 82.44 329 MET B CA 1
ATOM 8122 C C . MET B 1 329 ? -17.547 -1.415 12.57 1 82.44 329 MET B C 1
ATOM 8124 O O . MET B 1 329 ? -18.656 -1.544 12.062 1 82.44 329 MET B O 1
ATOM 8128 N N . LYS B 1 330 ? -17.344 -1.408 13.852 1 69.38 330 LYS B N 1
ATOM 8129 C CA . LYS B 1 330 ? -18.453 -1.371 14.789 1 69.38 330 LYS B CA 1
ATOM 8130 C C . LYS B 1 330 ? -19.25 -0.076 14.641 1 69.38 330 LYS B C 1
ATOM 8132 O O . LYS B 1 330 ? -18.688 1.017 14.742 1 69.38 330 LYS B O 1
ATOM 8137 N N . ARG B 1 331 ? -20.062 -0.071 13.633 1 61 331 ARG B N 1
ATOM 8138 C CA . ARG B 1 331 ? -20.953 1.082 13.617 1 61 331 ARG B CA 1
ATOM 8139 C C . ARG B 1 331 ? -22.266 0.772 14.328 1 61 331 ARG B C 1
ATOM 8141 O O . ARG B 1 331 ? -22.656 -0.392 14.445 1 61 331 ARG B O 1
ATOM 8148 N N . PHE B 1 332 ? -22.766 1.756 15.031 1 54.84 332 PHE B N 1
ATOM 8149 C CA . PHE B 1 332 ? -24.031 1.638 15.734 1 54.84 332 PHE B CA 1
ATOM 8150 C C . PHE B 1 332 ? -25.109 1.047 14.828 1 54.84 332 PHE B C 1
ATOM 8152 O O . PHE B 1 332 ? -25.922 0.24 15.266 1 54.84 332 PHE B O 1
ATOM 8159 N N . SER B 1 333 ? -25.094 1.485 13.57 1 59.75 333 SER B N 1
ATOM 8160 C CA . SER B 1 333 ? -26.344 1.171 12.883 1 59.75 333 SER B CA 1
ATOM 8161 C C . SER B 1 333 ? -26.094 0.337 11.633 1 59.75 333 SER B C 1
ATOM 8163 O O . SER B 1 333 ? -26.953 0.248 10.758 1 59.75 333 SER B O 1
ATOM 8165 N N . ILE B 1 334 ? -24.953 -0.325 11.664 1 63.69 334 ILE B N 1
ATOM 8166 C CA . ILE B 1 334 ? -24.766 -0.985 10.375 1 63.69 334 ILE B CA 1
ATOM 8167 C C . ILE B 1 334 ? -25.406 -2.371 10.406 1 63.69 334 ILE B C 1
ATOM 8169 O O . ILE B 1 334 ? -25.312 -3.078 11.414 1 63.69 334 ILE B O 1
ATOM 8173 N N . ASP B 1 335 ? -26.203 -2.668 9.375 1 78.38 335 ASP B N 1
ATOM 8174 C CA . ASP B 1 335 ? -26.812 -3.969 9.109 1 78.38 335 ASP B CA 1
ATOM 8175 C C . ASP B 1 335 ? -25.766 -5.078 9.133 1 78.38 335 ASP B C 1
ATOM 8177 O O . ASP B 1 335 ? -24.656 -4.906 8.617 1 78.38 335 ASP B O 1
ATOM 8181 N N . ASP B 1 336 ? -26.078 -6.145 9.805 1 82.81 336 ASP B N 1
ATOM 8182 C CA . ASP B 1 336 ? -25.172 -7.277 9.969 1 82.81 336 ASP B CA 1
ATOM 8183 C C . ASP B 1 336 ? -24.766 -7.852 8.609 1 82.81 336 ASP B C 1
ATOM 8185 O O . ASP B 1 336 ? -23.625 -8.289 8.438 1 82.81 336 ASP B O 1
ATOM 8189 N N . ASN B 1 337 ? -25.703 -7.863 7.73 1 86.5 337 ASN B N 1
ATOM 8190 C CA . ASN B 1 337 ? -25.375 -8.383 6.406 1 86.5 337 ASN B CA 1
ATOM 8191 C C . ASN B 1 337 ? -24.344 -7.52 5.703 1 86.5 337 ASN B C 1
ATOM 8193 O O . ASN B 1 337 ? -23.453 -8.039 5.012 1 86.5 337 ASN B O 1
ATOM 8197 N N . LEU B 1 338 ? -24.547 -6.297 5.918 1 88.94 338 LEU B N 1
ATOM 8198 C CA . LEU B 1 338 ? -23.594 -5.375 5.301 1 88.94 338 LEU B CA 1
ATOM 8199 C C . LEU B 1 338 ? -22.219 -5.508 5.938 1 88.94 338 LEU B C 1
ATOM 8201 O O . LEU B 1 338 ? -21.203 -5.441 5.246 1 88.94 338 LEU B O 1
ATOM 8205 N N . ILE B 1 339 ? -22.141 -5.715 7.234 1 89.62 339 ILE B N 1
ATOM 8206 C CA . ILE B 1 339 ? -20.875 -5.879 7.938 1 89.62 339 ILE B CA 1
ATOM 8207 C C . ILE B 1 339 ? -20.172 -7.145 7.453 1 89.62 339 ILE B C 1
ATOM 8209 O O . ILE B 1 339 ? -18.953 -7.164 7.281 1 89.62 339 ILE B O 1
ATOM 8213 N N . GLN B 1 340 ? -20.953 -8.172 7.238 1 92.5 340 GLN B N 1
ATOM 8214 C CA . GLN B 1 340 ? -20.375 -9.414 6.734 1 92.5 340 GLN B CA 1
ATOM 8215 C C . GLN B 1 340 ? -19.859 -9.242 5.309 1 92.5 340 GLN B C 1
ATOM 8217 O O . GLN B 1 340 ? -18.828 -9.812 4.949 1 92.5 340 GLN B O 1
ATOM 8222 N N . ARG B 1 341 ? -20.594 -8.5 4.527 1 94 341 ARG B N 1
ATOM 8223 C CA . ARG B 1 341 ? -20.125 -8.203 3.178 1 94 341 ARG B CA 1
ATOM 8224 C C . ARG B 1 341 ? -18.781 -7.484 3.215 1 94 341 ARG B C 1
ATOM 8226 O O . ARG B 1 341 ? -17.875 -7.816 2.451 1 94 341 ARG B O 1
ATOM 8233 N N . TYR B 1 342 ? -18.641 -6.512 4.176 1 93.69 342 TYR B N 1
ATOM 8234 C CA . TYR B 1 342 ? -17.375 -5.797 4.359 1 93.69 342 TYR B CA 1
ATOM 8235 C C . TYR B 1 342 ? -16.266 -6.746 4.785 1 93.69 342 TYR B C 1
ATOM 8237 O O . TYR B 1 342 ? -15.148 -6.672 4.266 1 93.69 342 TYR B O 1
ATOM 8245 N N . ARG B 1 343 ? -16.562 -7.613 5.656 1 95 343 ARG B N 1
ATOM 8246 C CA . ARG B 1 343 ? -15.562 -8.531 6.172 1 95 343 ARG B CA 1
ATOM 8247 C C . ARG B 1 343 ? -15.109 -9.508 5.094 1 95 343 ARG B C 1
ATOM 8249 O O . ARG B 1 343 ? -13.914 -9.773 4.945 1 95 343 ARG B O 1
ATOM 8256 N N . LYS B 1 344 ? -16.078 -10.062 4.391 1 96.06 344 LYS B N 1
ATOM 8257 C CA . LYS B 1 344 ? -15.75 -10.984 3.307 1 96.06 344 LYS B CA 1
ATOM 8258 C C . LYS B 1 344 ? -14.867 -10.305 2.262 1 96.06 344 LYS B C 1
ATOM 8260 O O . LYS B 1 344 ? -13.875 -10.875 1.811 1 96.06 344 LYS B O 1
ATOM 8265 N N . SER B 1 345 ? -15.25 -9.094 1.89 1 96.88 345 SER B N 1
ATOM 8266 C CA . SER B 1 345 ? -14.484 -8.336 0.909 1 96.88 345 SER B CA 1
ATOM 8267 C C . SER B 1 345 ? -13.078 -8.031 1.425 1 96.88 345 SER B C 1
ATOM 8269 O O . SER B 1 345 ? -12.102 -8.188 0.698 1 96.88 345 SER B O 1
ATOM 8271 N N . TRP B 1 346 ? -12.969 -7.621 2.67 1 97.38 346 TRP B N 1
ATOM 8272 C CA . TRP B 1 346 ? -11.688 -7.277 3.279 1 97.38 346 TRP B CA 1
ATOM 8273 C C . TRP B 1 346 ? -10.734 -8.469 3.252 1 97.38 346 TRP B C 1
ATOM 8275 O O . TRP B 1 346 ? -9.594 -8.352 2.803 1 97.38 346 TRP B O 1
ATOM 8285 N N . TRP B 1 347 ? -11.188 -9.555 3.668 1 97.69 347 TRP B N 1
ATOM 8286 C CA . TRP B 1 347 ? -10.305 -10.703 3.787 1 97.69 347 TRP B CA 1
ATOM 8287 C C . TRP B 1 347 ? -9.953 -11.266 2.412 1 97.69 347 TRP B C 1
ATOM 8289 O O . TRP B 1 347 ? -8.867 -11.82 2.219 1 97.69 347 TRP B O 1
ATOM 8299 N N . THR B 1 348 ? -10.859 -11.164 1.461 1 97.81 348 THR B N 1
ATOM 8300 C CA . THR B 1 348 ? -10.5 -11.5 0.087 1 97.81 348 THR B CA 1
ATOM 8301 C C . THR B 1 348 ? -9.344 -10.633 -0.403 1 97.81 348 THR B C 1
ATOM 8303 O O . THR B 1 348 ? -8.414 -11.125 -1.043 1 97.81 348 THR B O 1
ATOM 8306 N N . ILE B 1 349 ? -9.422 -9.352 -0.09 1 98 349 ILE B N 1
ATOM 8307 C CA . ILE B 1 349 ? -8.383 -8.406 -0.482 1 98 349 ILE B CA 1
ATOM 8308 C C . ILE B 1 349 ? -7.062 -8.789 0.18 1 98 349 ILE B C 1
ATOM 8310 O O . ILE B 1 349 ? -6.012 -8.789 -0.467 1 98 349 ILE B O 1
ATOM 8314 N N . VAL B 1 350 ? -7.082 -9.172 1.422 1 97.75 350 VAL B N 1
ATOM 8315 C CA . VAL B 1 350 ? -5.879 -9.531 2.162 1 97.75 350 VAL B CA 1
ATOM 8316 C C . VAL B 1 350 ? -5.254 -10.781 1.55 1 97.75 350 VAL B C 1
ATOM 8318 O O . VAL B 1 350 ? -4.039 -10.836 1.344 1 97.75 350 VAL B O 1
ATOM 8321 N N . VAL B 1 351 ? -6.062 -11.742 1.25 1 97.19 351 VAL B N 1
ATOM 8322 C CA . VAL B 1 351 ? -5.578 -12.992 0.675 1 97.19 351 VAL B CA 1
ATOM 8323 C C . VAL B 1 351 ? -4.949 -12.727 -0.691 1 97.19 351 VAL B C 1
ATOM 8325 O O . VAL B 1 351 ? -3.857 -13.211 -0.987 1 97.19 351 VAL B O 1
ATOM 8328 N N . LEU B 1 352 ? -5.613 -11.977 -1.474 1 96.94 352 LEU B N 1
ATOM 8329 C CA . LEU B 1 352 ? -5.105 -11.656 -2.803 1 96.94 352 LEU B CA 1
ATOM 8330 C C . LEU B 1 352 ? -3.812 -10.852 -2.713 1 96.94 352 LEU B C 1
ATOM 8332 O O . LEU B 1 352 ? -2.881 -11.078 -3.488 1 96.94 352 LEU B O 1
ATOM 8336 N N . ASP B 1 353 ? -3.777 -9.922 -1.765 1 96.69 353 ASP B N 1
ATOM 8337 C CA . ASP B 1 353 ? -2.578 -9.109 -1.578 1 96.69 353 ASP B CA 1
ATOM 8338 C C . ASP B 1 353 ? -1.365 -9.992 -1.276 1 96.69 353 ASP B C 1
ATOM 8340 O O . ASP B 1 353 ? -0.284 -9.773 -1.829 1 96.69 353 ASP B O 1
ATOM 8344 N N . ARG B 1 354 ? -1.517 -10.898 -0.484 1 96.19 354 ARG B N 1
ATOM 8345 C CA . ARG B 1 354 ? -0.407 -11.766 -0.089 1 96.19 354 ARG B CA 1
ATOM 8346 C C . ARG B 1 354 ? 0.058 -12.625 -1.257 1 96.19 354 ARG B C 1
ATOM 8348 O O . ARG B 1 354 ? 1.258 -12.844 -1.435 1 96.19 354 ARG B O 1
ATOM 8355 N N . GLN B 1 355 ? -0.878 -13.109 -1.949 1 95.75 355 GLN B N 1
ATOM 8356 C CA . GLN B 1 355 ? -0.524 -13.914 -3.113 1 95.75 355 GLN B CA 1
ATOM 8357 C C . GLN B 1 355 ? 0.188 -13.078 -4.168 1 95.75 355 GLN B C 1
ATOM 8359 O O . GLN B 1 355 ? 1.229 -13.477 -4.691 1 95.75 355 GLN B O 1
ATOM 8364 N N . ILE B 1 356 ? -0.366 -11.922 -4.441 1 96.81 356 ILE B N 1
ATOM 8365 C CA . ILE B 1 356 ? 0.21 -11.039 -5.453 1 96.81 356 ILE B CA 1
ATOM 8366 C C . ILE B 1 356 ? 1.609 -10.609 -5.02 1 96.81 356 ILE B C 1
ATOM 8368 O O . ILE B 1 356 ? 2.547 -10.633 -5.82 1 96.81 356 ILE B O 1
ATOM 8372 N N . SER B 1 357 ? 1.729 -10.211 -3.74 1 96.44 357 SER B N 1
ATOM 8373 C CA . SER B 1 357 ? 3.021 -9.789 -3.213 1 96.44 357 SER B CA 1
ATOM 8374 C C . SER B 1 357 ? 4.043 -10.922 -3.287 1 96.44 357 SER B C 1
ATOM 8376 O O . SER B 1 357 ? 5.203 -10.695 -3.648 1 96.44 357 SER B O 1
ATOM 8378 N N . ALA B 1 358 ? 3.654 -12.102 -2.99 1 95.62 358 ALA B N 1
ATOM 8379 C CA . ALA B 1 358 ? 4.547 -13.258 -3.047 1 95.62 358 ALA B CA 1
ATOM 8380 C C . ALA B 1 358 ? 4.988 -13.539 -4.48 1 95.62 358 ALA B C 1
ATOM 8382 O O . ALA B 1 358 ? 6.152 -13.852 -4.73 1 95.62 358 ALA B O 1
ATOM 8383 N N . TYR B 1 359 ? 4.043 -13.422 -5.406 1 95.62 359 TYR B N 1
ATOM 8384 C CA . TYR B 1 359 ? 4.332 -13.695 -6.809 1 95.62 359 TYR B CA 1
ATOM 8385 C C . TYR B 1 359 ? 5.262 -12.641 -7.391 1 95.62 359 TYR B C 1
ATOM 8387 O O . TYR B 1 359 ? 6.059 -12.93 -8.289 1 95.62 359 TYR B O 1
ATOM 8395 N N . LEU B 1 360 ? 5.164 -11.453 -6.879 1 94.69 360 LEU B N 1
ATOM 8396 C CA . LEU B 1 360 ? 6.008 -10.359 -7.355 1 94.69 360 LEU B CA 1
ATOM 8397 C C . LEU B 1 360 ? 7.324 -10.312 -6.586 1 94.69 360 LEU B C 1
ATOM 8399 O O . LEU B 1 360 ? 8.32 -9.781 -7.082 1 94.69 360 LEU B O 1
ATOM 8403 N N . GLY B 1 361 ? 7.297 -10.883 -5.395 1 94.19 361 GLY B N 1
ATOM 8404 C CA . GLY B 1 361 ? 8.445 -10.766 -4.508 1 94.19 361 GLY B CA 1
ATOM 8405 C C . GLY B 1 361 ? 8.594 -9.375 -3.904 1 94.19 361 GLY B C 1
ATOM 8406 O O . GLY B 1 361 ? 9.711 -8.883 -3.736 1 94.19 361 GLY B O 1
ATOM 8407 N N . LEU B 1 362 ? 7.48 -8.727 -3.736 1 94.81 362 LEU B N 1
ATOM 8408 C CA . LEU B 1 362 ? 7.441 -7.395 -3.135 1 94.81 362 LEU B CA 1
ATOM 8409 C C . LEU B 1 362 ? 6.902 -7.461 -1.708 1 94.81 362 LEU B C 1
ATOM 8411 O O . LEU B 1 362 ? 6.312 -8.469 -1.31 1 94.81 362 LEU B O 1
ATOM 8415 N N . PRO B 1 363 ? 7.156 -6.406 -0.897 1 92.88 363 PRO B N 1
ATOM 8416 C CA . PRO B 1 363 ? 6.621 -6.402 0.466 1 92.88 363 PRO B CA 1
ATOM 8417 C C . PRO B 1 363 ? 5.098 -6.484 0.5 1 92.88 363 PRO B C 1
ATOM 8419 O O . PRO B 1 363 ? 4.422 -5.891 -0.346 1 92.88 363 PRO B O 1
ATOM 8422 N N . ILE B 1 364 ? 4.633 -7.262 1.472 1 94.5 364 ILE B N 1
ATOM 8423 C CA . ILE B 1 364 ? 3.186 -7.328 1.659 1 94.5 364 ILE B CA 1
ATOM 8424 C C . ILE B 1 364 ? 2.654 -5.953 2.053 1 94.5 364 ILE B C 1
ATOM 8426 O O . ILE B 1 364 ? 3.301 -5.223 2.807 1 94.5 364 ILE B O 1
ATOM 8430 N N . GLN B 1 365 ? 1.507 -5.609 1.604 1 95.06 365 GLN B N 1
ATOM 8431 C CA . GLN B 1 365 ? 0.948 -4.281 1.842 1 95.06 365 GLN B CA 1
ATOM 8432 C C . GLN B 1 365 ? 0.166 -4.242 3.152 1 95.06 365 GLN B C 1
ATOM 8434 O O . GLN B 1 365 ? 0.077 -3.193 3.795 1 95.06 365 GLN B O 1
ATOM 8439 N N . VAL B 1 366 ? -0.415 -5.344 3.488 1 95.38 366 VAL B N 1
ATOM 8440 C CA . VAL B 1 366 ? -1.219 -5.414 4.703 1 95.38 366 VAL B CA 1
ATOM 8441 C C . VAL B 1 366 ? -0.496 -6.258 5.754 1 95.38 366 VAL B C 1
ATOM 8443 O O . VAL B 1 366 ? -0.417 -7.48 5.629 1 95.38 366 VAL B O 1
ATOM 8446 N N . GLN B 1 367 ? -0.085 -5.625 6.762 1 92.44 367 GLN B N 1
ATOM 8447 C CA . GLN B 1 367 ? 0.554 -6.359 7.848 1 92.44 367 GLN B CA 1
ATOM 8448 C C . GLN B 1 367 ? -0.481 -6.906 8.828 1 92.44 367 GLN B C 1
ATOM 8450 O O . GLN B 1 367 ? -1.489 -6.25 9.102 1 92.44 367 GLN B O 1
ATOM 8455 N N . ASP B 1 368 ? -0.213 -8.055 9.367 1 91.25 368 ASP B N 1
ATOM 8456 C CA . ASP B 1 368 ? -1.169 -8.703 10.258 1 91.25 368 ASP B CA 1
ATOM 8457 C C . ASP B 1 368 ? -1.439 -7.848 11.492 1 91.25 368 ASP B C 1
ATOM 8459 O O . ASP B 1 368 ? -2.561 -7.824 12 1 91.25 368 ASP B O 1
ATOM 8463 N N . ASP B 1 369 ? -0.481 -7.098 11.922 1 86.44 369 ASP B N 1
ATOM 8464 C CA . ASP B 1 369 ? -0.617 -6.285 13.125 1 86.44 369 ASP B CA 1
ATOM 8465 C C . ASP B 1 369 ? -1.562 -5.109 12.883 1 86.44 369 ASP B C 1
ATOM 8467 O O . ASP B 1 369 ? -2.035 -4.484 13.836 1 86.44 369 ASP B O 1
ATOM 8471 N N . ASP B 1 370 ? -1.821 -4.828 11.719 1 90.44 370 ASP B N 1
ATOM 8472 C CA . ASP B 1 370 ? -2.697 -3.707 11.383 1 90.44 370 ASP B CA 1
ATOM 8473 C C . ASP B 1 370 ? -4.152 -4.16 11.289 1 90.44 370 ASP B C 1
ATOM 8475 O O . ASP B 1 370 ? -5.055 -3.338 11.109 1 90.44 370 ASP B O 1
ATOM 8479 N N . ILE B 1 371 ? -4.402 -5.461 11.406 1 93.94 371 ILE B N 1
ATOM 8480 C CA . ILE B 1 371 ? -5.734 -6.004 11.172 1 93.94 371 ILE B CA 1
ATOM 8481 C C . ILE B 1 371 ? -6.414 -6.309 12.508 1 93.94 371 ILE B C 1
ATOM 8483 O O . ILE B 1 371 ? -5.887 -7.066 13.32 1 93.94 371 ILE B O 1
ATOM 8487 N N . THR B 1 372 ? -7.543 -5.734 12.75 1 89.75 372 THR B N 1
ATOM 8488 C CA . THR B 1 372 ? -8.359 -6.074 13.914 1 89.75 372 THR B CA 1
ATOM 8489 C C . THR B 1 372 ? -9.727 -6.594 13.477 1 89.75 372 THR B C 1
ATOM 8491 O O . THR B 1 372 ? -10.555 -6.969 14.312 1 89.75 372 THR B O 1
ATOM 8494 N N . ALA B 1 373 ? -9.969 -6.641 12.18 1 92.69 373 ALA B N 1
ATOM 8495 C CA . ALA B 1 373 ? -11.234 -7.117 11.641 1 92.69 373 ALA B CA 1
ATOM 8496 C C . ALA B 1 373 ? -11.445 -8.594 11.961 1 92.69 373 ALA B C 1
ATOM 8498 O O . ALA B 1 373 ? -10.555 -9.414 11.75 1 92.69 373 ALA B O 1
ATOM 8499 N N . PRO B 1 374 ? -12.617 -8.938 12.438 1 93.31 374 PRO B N 1
ATOM 8500 C CA . PRO B 1 374 ? -12.914 -10.352 12.672 1 93.31 374 PRO B CA 1
ATOM 8501 C C . PRO B 1 374 ? -13.047 -11.148 11.375 1 93.31 374 PRO B C 1
ATOM 8503 O O . PRO B 1 374 ? -13.188 -10.555 10.297 1 93.31 374 PRO B O 1
ATOM 8506 N N . LEU B 1 375 ? -12.969 -12.461 11.5 1 95.75 375 LEU B N 1
ATOM 8507 C CA . LEU B 1 375 ? -13.148 -13.336 10.352 1 95.75 375 LEU B CA 1
ATOM 8508 C C . LEU B 1 375 ? -14.594 -13.305 9.867 1 95.75 375 LEU B C 1
ATOM 8510 O O . LEU B 1 375 ? -15.516 -13.125 10.664 1 95.75 375 LEU B O 1
ATOM 8514 N N . PRO B 1 376 ? -14.766 -13.461 8.609 1 95 376 PRO B N 1
ATOM 8515 C CA . PRO B 1 376 ? -16.141 -13.484 8.086 1 95 376 PRO B CA 1
ATOM 8516 C C . PRO B 1 376 ? -16.844 -14.805 8.359 1 95 376 PRO B C 1
ATOM 8518 O O . PRO B 1 376 ? -16.188 -15.836 8.555 1 95 376 PRO B O 1
ATOM 8521 N N . VAL B 1 377 ? -18.172 -14.719 8.398 1 92.88 377 VAL B N 1
ATOM 8522 C CA . VAL B 1 377 ? -19.016 -15.891 8.562 1 92.88 377 VAL B CA 1
ATOM 8523 C C . VAL B 1 377 ? -20.031 -15.969 7.43 1 92.88 377 VAL B C 1
ATOM 8525 O O . VAL B 1 377 ? -20.703 -14.977 7.121 1 92.88 377 VAL B O 1
ATOM 8528 N N . PHE B 1 378 ? -19.984 -17.141 6.781 1 89.88 378 PHE B N 1
ATOM 8529 C CA . PHE B 1 378 ? -21.047 -17.422 5.812 1 89.88 378 PHE B CA 1
ATOM 8530 C C . PHE B 1 378 ? -22.203 -18.141 6.473 1 89.88 378 PHE B C 1
ATOM 8532 O O . PHE B 1 378 ? -22.156 -19.359 6.684 1 89.88 378 PHE B O 1
ATOM 8539 N N . ALA B 1 379 ? -23.219 -17.453 6.719 1 84.75 379 ALA B N 1
ATOM 8540 C CA . ALA B 1 379 ? -24.344 -17.969 7.484 1 84.75 379 ALA B CA 1
ATOM 8541 C C . ALA B 1 379 ? -24.953 -19.203 6.805 1 84.75 379 ALA B C 1
ATOM 8543 O O . ALA B 1 379 ? -25.453 -20.109 7.477 1 84.75 379 ALA B O 1
ATOM 8544 N N . GLU B 1 380 ? -24.859 -19.297 5.574 1 84.25 380 GLU B N 1
ATOM 8545 C CA . GLU B 1 380 ? -25.547 -20.344 4.824 1 84.25 380 GLU B CA 1
ATOM 8546 C C . GLU B 1 380 ? -24.656 -21.578 4.645 1 84.25 380 GLU B C 1
ATOM 8548 O O . GLU B 1 380 ? -25.125 -22.641 4.246 1 84.25 380 GLU B O 1
ATOM 8553 N N . SER B 1 381 ? -23.406 -21.469 4.945 1 88.06 381 SER B N 1
ATOM 8554 C CA . SER B 1 381 ? -22.484 -22.562 4.656 1 88.06 381 SER B CA 1
ATOM 8555 C C . SER B 1 381 ? -21.344 -22.609 5.652 1 88.06 381 SER B C 1
ATOM 8557 O O . SER B 1 381 ? -20.422 -21.797 5.582 1 88.06 381 SER B O 1
ATOM 8559 N N . GLU B 1 382 ? -21.297 -23.594 6.434 1 88.88 382 GLU B N 1
ATOM 8560 C CA . GLU B 1 382 ? -20.203 -23.797 7.375 1 88.88 382 GLU B CA 1
ATOM 8561 C C . GLU B 1 382 ? -18.906 -24.172 6.645 1 88.88 382 GLU B C 1
ATOM 8563 O O . GLU B 1 382 ? -17.812 -23.828 7.098 1 88.88 382 GLU B O 1
ATOM 8568 N N . GLN B 1 383 ? -19.078 -24.859 5.582 1 87.75 383 GLN B N 1
ATOM 8569 C CA . GLN B 1 383 ? -17.922 -25.266 4.797 1 87.75 383 GLN B CA 1
ATOM 8570 C C . GLN B 1 383 ? -17.219 -24.062 4.188 1 87.75 383 GLN B C 1
ATOM 8572 O O . GLN B 1 383 ? -15.984 -24 4.18 1 87.75 383 GLN B O 1
ATOM 8577 N N . ARG B 1 384 ? -18 -23.203 3.689 1 90.44 384 ARG B N 1
ATOM 8578 C CA . ARG B 1 384 ? -17.406 -22 3.109 1 90.44 384 ARG B CA 1
ATOM 8579 C C . ARG B 1 384 ? -16.719 -21.156 4.176 1 90.44 384 ARG B C 1
ATOM 8581 O O . ARG B 1 384 ? -15.688 -20.531 3.918 1 90.44 384 ARG B O 1
ATOM 8588 N N . THR B 1 385 ? -17.328 -21.078 5.348 1 93.31 385 THR B N 1
ATOM 8589 C CA . THR B 1 385 ? -16.734 -20.359 6.469 1 93.31 385 THR B CA 1
ATOM 8590 C C . THR B 1 385 ? -15.398 -20.969 6.859 1 93.31 385 THR B C 1
ATOM 8592 O O . THR B 1 385 ? -14.414 -20.25 7.062 1 93.31 385 THR B O 1
ATOM 8595 N N . ALA B 1 386 ? -15.383 -22.297 6.883 1 92.31 386 ALA B N 1
ATOM 8596 C CA . ALA B 1 386 ? -14.148 -22.984 7.227 1 92.31 386 ALA B CA 1
ATOM 8597 C C . ALA B 1 386 ? -13.094 -22.797 6.145 1 92.31 386 ALA B C 1
ATOM 8599 O O . ALA B 1 386 ? -11.906 -22.641 6.449 1 92.31 386 ALA B O 1
ATOM 8600 N N . ALA B 1 387 ? -13.5 -22.875 4.91 1 93.44 387 ALA B N 1
ATOM 8601 C CA . ALA B 1 387 ? -12.578 -22.703 3.791 1 93.44 387 ALA B CA 1
ATOM 8602 C C . ALA B 1 387 ? -11.922 -21.328 3.828 1 93.44 387 ALA B C 1
ATOM 8604 O O . ALA B 1 387 ? -10.703 -21.203 3.645 1 93.44 387 ALA B O 1
ATOM 8605 N N . MET B 1 388 ? -12.766 -20.328 4.078 1 94.56 388 MET B N 1
ATOM 8606 C CA . MET B 1 388 ? -12.234 -18.969 4.145 1 94.56 388 MET B CA 1
ATOM 8607 C C . MET B 1 388 ? -11.297 -18.812 5.336 1 94.56 388 MET B C 1
ATOM 8609 O O . MET B 1 388 ? -10.25 -18.172 5.227 1 94.56 388 MET B O 1
ATOM 8613 N N . ALA B 1 389 ? -11.648 -19.375 6.414 1 94.75 389 ALA B N 1
ATOM 8614 C CA . ALA B 1 389 ? -10.812 -19.297 7.609 1 94.75 389 ALA B CA 1
ATOM 8615 C C . ALA B 1 389 ? -9.461 -19.953 7.371 1 94.75 389 ALA B C 1
ATOM 8617 O O . ALA B 1 389 ? -8.422 -19.438 7.777 1 94.75 389 ALA B O 1
ATOM 8618 N N . ILE B 1 390 ? -9.469 -21.109 6.75 1 94.56 390 ILE B N 1
ATOM 8619 C CA . ILE B 1 390 ? -8.234 -21.828 6.469 1 94.56 390 ILE B CA 1
ATOM 8620 C C . ILE B 1 390 ? -7.395 -21.062 5.457 1 94.56 390 ILE B C 1
ATOM 8622 O O . ILE B 1 390 ? -6.176 -20.953 5.594 1 94.56 390 ILE B O 1
ATOM 8626 N N . GLN B 1 391 ? -8.039 -20.547 4.461 1 96.19 391 GLN B N 1
ATOM 8627 C CA . GLN B 1 391 ? -7.336 -19.75 3.459 1 96.19 391 GLN B CA 1
ATOM 8628 C C . GLN B 1 391 ? -6.66 -18.531 4.09 1 96.19 391 GLN B C 1
ATOM 8630 O O . GLN B 1 391 ? -5.535 -18.188 3.729 1 96.19 391 GLN B O 1
ATOM 8635 N N . ILE B 1 392 ? -7.391 -17.859 4.941 1 96.56 392 ILE B N 1
ATOM 8636 C CA . ILE B 1 392 ? -6.832 -16.734 5.668 1 96.56 392 ILE B CA 1
ATOM 8637 C C . ILE B 1 392 ? -5.648 -17.188 6.512 1 96.56 392 ILE B C 1
ATOM 8639 O O . ILE B 1 392 ? -4.613 -16.516 6.566 1 96.56 392 ILE B O 1
ATOM 8643 N N . GLY B 1 393 ? -5.82 -18.328 7.164 1 95 393 GLY B N 1
ATOM 8644 C CA . GLY B 1 393 ? -4.711 -18.891 7.922 1 95 393 GLY B CA 1
ATOM 8645 C C . GLY B 1 393 ? -3.479 -19.141 7.07 1 95 393 GLY B C 1
ATOM 8646 O O . GLY B 1 393 ? -2.359 -18.844 7.484 1 95 393 GLY B O 1
ATOM 8647 N N . LEU B 1 394 ? -3.67 -19.719 5.93 1 95.75 394 LEU B N 1
ATOM 8648 C CA . LEU B 1 394 ? -2.57 -19.984 5.008 1 95.75 394 LEU B CA 1
ATOM 8649 C C . LEU B 1 394 ? -1.951 -18.688 4.508 1 95.75 394 LEU B C 1
ATOM 8651 O O . LEU B 1 394 ? -0.735 -18.609 4.32 1 95.75 394 LEU B O 1
ATOM 8655 N N . SER B 1 395 ? -2.799 -17.719 4.266 1 96.12 395 SER B N 1
ATOM 8656 C CA . SER B 1 395 ? -2.299 -16.422 3.859 1 96.12 395 SER B CA 1
ATOM 8657 C C . SER B 1 395 ? -1.436 -15.789 4.949 1 96.12 395 SER B C 1
ATOM 8659 O O . SER B 1 395 ? -0.457 -15.102 4.652 1 96.12 395 SER B O 1
ATOM 8661 N N . ARG B 1 396 ? -1.793 -15.945 6.172 1 95.06 396 ARG B N 1
ATOM 8662 C CA . ARG B 1 396 ? -0.98 -15.469 7.285 1 95.06 396 ARG B CA 1
ATOM 8663 C C . ARG B 1 396 ? 0.364 -16.188 7.332 1 95.06 396 ARG B C 1
ATOM 8665 O O . ARG B 1 396 ? 1.393 -15.578 7.625 1 95.06 396 ARG B O 1
ATOM 8672 N N . VAL B 1 397 ? 0.319 -17.469 7.035 1 93.81 397 VAL B N 1
ATOM 8673 C CA . VAL B 1 397 ? 1.557 -18.234 6.957 1 93.81 397 VAL B CA 1
ATOM 8674 C C . VAL B 1 397 ? 2.453 -17.672 5.859 1 93.81 397 VAL B C 1
ATOM 8676 O O . VAL B 1 397 ? 3.66 -17.5 6.059 1 93.81 397 VAL B O 1
ATOM 8679 N N . MET B 1 398 ? 1.885 -17.422 4.746 1 95.06 398 MET B N 1
ATOM 8680 C CA . MET B 1 398 ? 2.652 -16.844 3.643 1 95.06 398 MET B CA 1
ATOM 8681 C C . MET B 1 398 ? 3.277 -15.516 4.047 1 95.06 398 MET B C 1
ATOM 8683 O O . MET B 1 398 ? 4.406 -15.219 3.658 1 95.06 398 MET B O 1
ATOM 8687 N N . SER B 1 399 ? 2.473 -14.727 4.793 1 94.25 399 SER B N 1
ATOM 8688 C CA . SER B 1 399 ? 3.012 -13.469 5.297 1 94.25 399 SER B CA 1
ATOM 8689 C C . SER B 1 399 ? 4.227 -13.703 6.188 1 94.25 399 SER B C 1
ATOM 8691 O O . SER B 1 399 ? 5.203 -12.961 6.125 1 94.25 399 SER B O 1
ATOM 8693 N N . VAL B 1 400 ? 4.199 -14.711 6.977 1 92.56 400 VAL B N 1
ATOM 8694 C CA . VAL B 1 400 ? 5.316 -15.062 7.852 1 92.56 400 VAL B CA 1
ATOM 8695 C C . VAL B 1 400 ? 6.52 -15.477 7.008 1 92.56 400 VAL B C 1
ATOM 8697 O O . VAL B 1 400 ? 7.652 -15.078 7.289 1 92.56 400 VAL B O 1
ATOM 8700 N N . VAL B 1 401 ? 6.277 -16.25 6.016 1 93.44 401 VAL B N 1
ATOM 8701 C CA . VAL B 1 401 ? 7.348 -16.688 5.125 1 93.44 401 VAL B CA 1
ATOM 8702 C C . VAL B 1 401 ? 8 -15.469 4.473 1 93.44 401 VAL B C 1
ATOM 8704 O O . VAL B 1 401 ? 9.227 -15.336 4.484 1 93.44 401 VAL B O 1
ATOM 8707 N N . MET B 1 402 ? 7.211 -14.578 3.973 1 92.81 402 MET B N 1
ATOM 8708 C CA . MET B 1 402 ? 7.711 -13.406 3.268 1 92.81 402 MET B CA 1
ATOM 8709 C C . MET B 1 402 ? 8.5 -12.5 4.207 1 92.81 402 MET B C 1
ATOM 8711 O O . MET B 1 402 ? 9.547 -11.969 3.836 1 92.81 402 MET B O 1
ATOM 8715 N N . ASN B 1 403 ? 7.992 -12.367 5.41 1 89.25 403 ASN B N 1
ATOM 8716 C CA . ASN B 1 403 ? 8.578 -11.422 6.352 1 89.25 403 ASN B CA 1
ATOM 8717 C C . ASN B 1 403 ? 9.781 -12.016 7.07 1 89.25 403 ASN B C 1
ATOM 8719 O O . ASN B 1 403 ? 10.648 -11.281 7.547 1 89.25 403 ASN B O 1
ATOM 8723 N N . SER B 1 404 ? 9.906 -13.328 7.141 1 87.44 404 SER B N 1
ATOM 8724 C CA . SER B 1 404 ? 10.984 -13.945 7.902 1 87.44 404 SER B CA 1
ATOM 8725 C C . SER B 1 404 ? 12.07 -14.492 6.984 1 87.44 404 SER B C 1
ATOM 8727 O O . SER B 1 404 ? 13.258 -14.383 7.293 1 87.44 404 SER B O 1
ATOM 8729 N N . VAL B 1 405 ? 11.695 -15.047 5.879 1 90.12 405 VAL B N 1
ATOM 8730 C CA . VAL B 1 405 ? 12.648 -15.719 5.008 1 90.12 405 VAL B CA 1
ATOM 8731 C C . VAL B 1 405 ? 13.188 -14.734 3.971 1 90.12 405 VAL B C 1
ATOM 8733 O O . VAL B 1 405 ? 14.367 -14.773 3.623 1 90.12 405 VAL B O 1
ATOM 8736 N N . TYR B 1 406 ? 12.375 -13.883 3.496 1 89.94 406 TYR B N 1
ATOM 8737 C CA . TYR B 1 406 ? 12.75 -13.094 2.332 1 89.94 406 TYR B CA 1
ATOM 8738 C C . TYR B 1 406 ? 12.961 -11.633 2.717 1 89.94 406 TYR B C 1
ATOM 8740 O O . TYR B 1 406 ? 13.117 -10.773 1.848 1 89.94 406 TYR B O 1
ATOM 8748 N N . ARG B 1 407 ? 12.789 -11.266 3.873 1 78.5 407 ARG B N 1
ATOM 8749 C CA . ARG B 1 407 ? 13.078 -9.906 4.316 1 78.5 407 ARG B CA 1
ATOM 8750 C C . ARG B 1 407 ? 14.438 -9.844 5.012 1 78.5 407 ARG B C 1
ATOM 8752 O O . ARG B 1 407 ? 14.852 -10.797 5.664 1 78.5 407 ARG B O 1
ATOM 8759 N N . ARG B 1 408 ? 15.305 -8.852 4.691 1 61.62 408 ARG B N 1
ATOM 8760 C CA . ARG B 1 408 ? 16.641 -8.695 5.258 1 61.62 408 ARG B CA 1
ATOM 8761 C C . ARG B 1 408 ? 16.578 -8.531 6.773 1 61.62 408 ARG B C 1
ATOM 8763 O O . ARG B 1 408 ? 15.781 -7.73 7.281 1 61.62 408 ARG B O 1
ATOM 8770 N N . ASP B 1 409 ? 16.531 -9.672 7.535 1 52.94 409 ASP B N 1
ATOM 8771 C CA . ASP B 1 409 ? 16.516 -9.641 8.992 1 52.94 409 ASP B CA 1
ATOM 8772 C C . ASP B 1 409 ? 17.625 -8.758 9.547 1 52.94 409 ASP B C 1
ATOM 8774 O O . ASP B 1 409 ? 18.75 -9.219 9.734 1 52.94 409 ASP B O 1
ATOM 8778 N N . GLY B 1 410 ? 17.938 -7.605 8.898 1 41.25 410 GLY B N 1
ATOM 8779 C CA . GLY B 1 410 ? 19.031 -7.004 9.656 1 41.25 410 GLY B CA 1
ATOM 8780 C C . GLY B 1 410 ? 18.922 -7.246 11.148 1 41.25 410 GLY B C 1
ATOM 8781 O O . GLY B 1 410 ? 19.891 -7.684 11.781 1 41.25 410 GLY B O 1
ATOM 8782 N N . SER B 1 411 ? 17.891 -6.633 11.734 1 42.44 411 SER B N 1
ATOM 8783 C CA . SER B 1 411 ? 17.984 -6.371 13.164 1 42.44 411 SER B CA 1
ATOM 8784 C C . SER B 1 411 ? 17.484 -7.559 13.984 1 42.44 411 SER B C 1
ATOM 8786 O O . SER B 1 411 ? 17.656 -7.594 15.203 1 42.44 411 SER B O 1
ATOM 8788 N N . ARG B 1 412 ? 16.578 -8.43 13.352 1 46.47 412 ARG B N 1
ATOM 8789 C CA . ARG B 1 412 ? 15.945 -9.297 14.344 1 46.47 412 ARG B CA 1
ATOM 8790 C C . ARG B 1 412 ? 16.844 -10.492 14.664 1 46.47 412 ARG B C 1
ATOM 8792 O O . ARG B 1 412 ? 16.422 -11.406 15.383 1 46.47 412 ARG B O 1
ATOM 8799 N N . ASN B 1 413 ? 17.906 -10.5 14.375 1 48.31 413 ASN B N 1
ATOM 8800 C CA . ASN B 1 413 ? 18.969 -11.398 14.828 1 48.31 413 ASN B CA 1
ATOM 8801 C C . ASN B 1 413 ? 18.625 -12.859 14.531 1 48.31 413 ASN B C 1
ATOM 8803 O O . ASN B 1 413 ? 19.047 -13.758 15.25 1 48.31 413 ASN B O 1
ATOM 8807 N N . LEU B 1 414 ? 17.625 -13.18 13.656 1 57.56 414 LEU B N 1
ATOM 8808 C CA . LEU B 1 414 ? 17.453 -14.602 13.383 1 57.56 414 LEU B CA 1
ATOM 8809 C C . LEU B 1 414 ? 18.359 -15.055 12.242 1 57.56 414 LEU B C 1
ATOM 8811 O O . LEU B 1 414 ? 18.578 -14.312 11.289 1 57.56 414 LEU B O 1
ATOM 8815 N N . SER B 1 415 ? 18.891 -16.219 12.586 1 72.62 415 SER B N 1
ATOM 8816 C CA . SER B 1 415 ? 19.609 -16.859 11.5 1 72.62 415 SER B CA 1
ATOM 8817 C C . SER B 1 415 ? 18.672 -17.281 10.383 1 72.62 415 SER B C 1
ATOM 8819 O O . SER B 1 415 ? 17.469 -17.406 10.594 1 72.62 415 SER B O 1
ATOM 8821 N N . PHE B 1 416 ? 19.125 -17.406 9.188 1 82.44 416 PHE B N 1
ATOM 8822 C CA . PHE B 1 416 ? 18.375 -17.859 8.016 1 82.44 416 PHE B CA 1
ATOM 8823 C C . PHE B 1 416 ? 17.672 -19.172 8.297 1 82.44 416 PHE B C 1
ATOM 8825 O O . PHE B 1 416 ? 16.5 -19.344 7.957 1 82.44 416 PHE B O 1
ATOM 8832 N N . ILE B 1 417 ? 18.281 -20.047 8.984 1 82.19 417 ILE B N 1
ATOM 8833 C CA . ILE B 1 417 ? 17.734 -21.359 9.305 1 82.19 417 ILE B CA 1
ATOM 8834 C C . ILE B 1 417 ? 16.609 -21.203 10.32 1 82.19 417 ILE B C 1
ATOM 8836 O O . ILE B 1 417 ? 15.516 -21.766 10.141 1 82.19 417 ILE B O 1
ATOM 8840 N N . SER B 1 418 ? 16.859 -20.344 11.305 1 81.69 418 SER B N 1
ATOM 8841 C CA . SER B 1 418 ? 15.844 -20.156 12.344 1 81.69 418 SER B CA 1
ATOM 8842 C C . SER B 1 418 ? 14.602 -19.484 11.789 1 81.69 418 SER B C 1
ATOM 8844 O O . SER B 1 418 ? 13.484 -19.781 12.203 1 81.69 418 SER B O 1
ATOM 8846 N N . SER B 1 419 ? 14.82 -18.594 10.906 1 84.44 419 SER B N 1
ATOM 8847 C CA . SER B 1 419 ? 13.711 -17.906 10.273 1 84.44 419 SER B CA 1
ATOM 8848 C C . SER B 1 419 ? 12.852 -18.859 9.453 1 84.44 419 SER B C 1
ATOM 8850 O O . SER B 1 419 ? 11.625 -18.766 9.461 1 84.44 419 SER B O 1
ATOM 8852 N N . THR B 1 420 ? 13.5 -19.734 8.82 1 87.5 420 THR B N 1
ATOM 8853 C CA . THR B 1 420 ? 12.781 -20.719 8.016 1 87.5 420 THR B CA 1
ATOM 8854 C C . THR B 1 420 ? 12.031 -21.719 8.906 1 87.5 420 THR B C 1
ATOM 8856 O O . THR B 1 420 ? 10.898 -22.094 8.602 1 87.5 420 THR B O 1
ATOM 8859 N N . GLN B 1 421 ? 12.641 -22.078 9.93 1 83.38 421 GLN B N 1
ATOM 8860 C CA . GLN B 1 421 ? 11.984 -22.984 10.867 1 83.38 421 GLN B CA 1
ATOM 8861 C C . GLN B 1 421 ? 10.742 -22.344 11.477 1 83.38 421 GLN B C 1
ATOM 8863 O O . GLN B 1 421 ? 9.719 -23.016 11.656 1 83.38 421 GLN B O 1
ATOM 8868 N N . LYS B 1 422 ? 10.914 -21.094 11.742 1 82.06 422 LYS B N 1
ATOM 8869 C CA . LYS B 1 422 ? 9.758 -20.344 12.242 1 82.06 422 LYS B CA 1
ATOM 8870 C C . LYS B 1 422 ? 8.617 -20.359 11.234 1 82.06 422 LYS B C 1
ATOM 8872 O O . LYS B 1 422 ? 7.457 -20.562 11.602 1 82.06 422 LYS B O 1
ATOM 8877 N N . ALA B 1 423 ? 8.945 -20.125 10.023 1 87.75 423 ALA B N 1
ATOM 8878 C CA . ALA B 1 423 ? 7.945 -20.125 8.953 1 87.75 423 ALA B CA 1
ATOM 8879 C C . ALA B 1 423 ? 7.281 -21.5 8.828 1 87.75 423 ALA B C 1
ATOM 8881 O O . ALA B 1 423 ? 6.059 -21.594 8.695 1 87.75 423 ALA B O 1
ATOM 8882 N N . LEU B 1 424 ? 8.039 -22.531 8.93 1 88.19 424 LEU B N 1
ATOM 8883 C CA . LEU B 1 424 ? 7.516 -23.875 8.781 1 88.19 424 LEU B CA 1
ATOM 8884 C C . LEU B 1 424 ? 6.652 -24.266 9.977 1 88.19 424 LEU B C 1
ATOM 8886 O O . LEU B 1 424 ? 5.676 -25 9.828 1 88.19 424 LEU B O 1
ATOM 8890 N N . ARG B 1 425 ? 6.977 -23.688 11.117 1 85.44 425 ARG B N 1
ATOM 8891 C CA . ARG B 1 425 ? 6.141 -23.906 12.289 1 85.44 425 ARG B CA 1
ATOM 8892 C C . ARG B 1 425 ? 4.758 -23.297 12.102 1 85.44 425 ARG B C 1
ATOM 8894 O O . ARG B 1 425 ? 3.752 -23.859 12.516 1 85.44 425 ARG B O 1
ATOM 8901 N N . SER B 1 426 ? 4.805 -22.188 11.516 1 86.5 426 SER B N 1
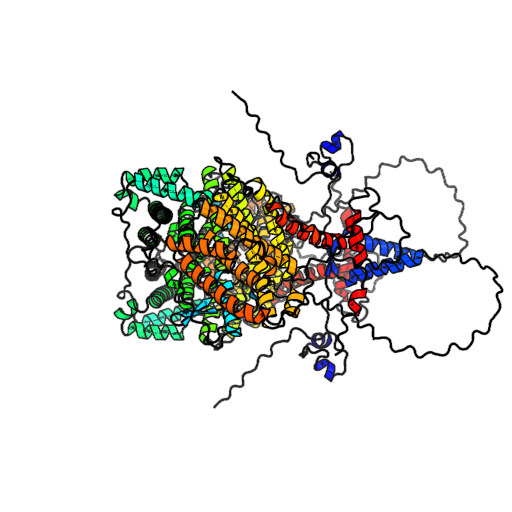ATOM 8902 C CA . SER B 1 426 ? 3.537 -21.5 11.25 1 86.5 426 SER B CA 1
ATOM 8903 C C . SER B 1 426 ? 2.662 -22.328 10.305 1 86.5 426 SER B C 1
ATOM 8905 O O . SER B 1 426 ? 1.436 -22.328 10.438 1 86.5 426 SER B O 1
ATOM 8907 N N . VAL B 1 427 ? 3.219 -22.984 9.391 1 87.12 427 VAL B N 1
ATOM 8908 C CA . VAL B 1 427 ? 2.5 -23.828 8.445 1 87.12 427 VAL B CA 1
ATOM 8909 C C . VAL B 1 427 ? 1.848 -25 9.188 1 87.12 427 VAL B C 1
ATOM 8911 O O . VAL B 1 427 ? 0.708 -25.375 8.891 1 87.12 427 VAL B O 1
ATOM 8914 N N . ALA B 1 428 ? 2.539 -25.516 10.117 1 82.25 428 ALA B N 1
ATOM 8915 C CA . ALA B 1 428 ? 2.047 -26.656 10.883 1 82.25 428 ALA B CA 1
ATOM 8916 C C . ALA B 1 428 ? 0.796 -26.297 11.68 1 82.25 428 ALA B C 1
ATOM 8918 O O . ALA B 1 428 ? -0.078 -27.141 11.891 1 82.25 428 ALA B O 1
ATOM 8919 N N . GLY B 1 429 ? 0.685 -25.062 12.016 1 82.19 429 GLY B N 1
ATOM 8920 C CA . GLY B 1 429 ? -0.462 -24.609 12.789 1 82.19 429 GLY B CA 1
ATOM 8921 C C . GLY B 1 429 ? -1.767 -24.672 12.023 1 82.19 429 GLY B C 1
ATOM 8922 O O . GLY B 1 429 ? -2.834 -24.859 12.609 1 82.19 429 GLY B O 1
ATOM 8923 N N . VAL B 1 430 ? -1.677 -24.625 10.742 1 89.12 430 VAL B N 1
ATOM 8924 C CA . VAL B 1 430 ? -2.875 -24.594 9.906 1 89.12 430 VAL B CA 1
ATOM 8925 C C . VAL B 1 430 ? -3.176 -26 9.383 1 89.12 430 VAL B C 1
ATOM 8927 O O . VAL B 1 430 ? -4.289 -26.281 8.93 1 89.12 430 VAL B O 1
ATOM 8930 N N . SER B 1 431 ? -2.307 -26.938 9.531 1 86.44 431 SER B N 1
ATOM 8931 C CA . SER B 1 431 ? -2.396 -28.266 8.938 1 86.44 431 SER B CA 1
ATOM 8932 C C . SER B 1 431 ? -3.543 -29.078 9.547 1 86.44 431 SER B C 1
ATOM 8934 O O . SER B 1 431 ? -4.227 -29.812 8.852 1 86.44 431 SER B O 1
ATOM 8936 N N . GLN B 1 432 ? -3.74 -28.859 10.828 1 84.19 432 GLN B N 1
ATOM 8937 C CA . GLN B 1 432 ? -4.777 -29.641 11.492 1 84.19 432 GLN B CA 1
ATOM 8938 C C . GLN B 1 432 ? -6.164 -29.266 10.977 1 84.19 432 GLN B C 1
ATOM 8940 O O . GLN B 1 432 ? -6.98 -30.141 10.688 1 84.19 432 GLN B O 1
ATOM 8945 N N . ASP B 1 433 ? -6.387 -28.047 10.883 1 87.69 433 ASP B N 1
ATOM 8946 C CA . ASP B 1 433 ? -7.676 -27.578 10.375 1 87.69 433 ASP B CA 1
ATOM 8947 C C . ASP B 1 433 ? -7.887 -28.016 8.93 1 87.69 433 ASP B C 1
ATOM 8949 O O . ASP B 1 433 ? -9 -28.375 8.539 1 87.69 433 ASP B O 1
ATOM 8953 N N . LEU B 1 434 ? -6.871 -27.922 8.141 1 91.31 434 LEU B N 1
ATOM 8954 C CA . LEU B 1 434 ? -6.938 -28.328 6.742 1 91.31 434 LEU B CA 1
ATOM 8955 C C . LEU B 1 434 ? -7.246 -29.812 6.613 1 91.31 434 LEU B C 1
ATOM 8957 O O . LEU B 1 434 ? -8.102 -30.203 5.816 1 91.31 434 LEU B O 1
ATOM 8961 N N . ALA B 1 435 ? -6.641 -30.594 7.453 1 86.12 435 ALA B N 1
ATOM 8962 C CA . ALA B 1 435 ? -6.828 -32.031 7.41 1 86.12 435 ALA B CA 1
ATOM 8963 C C . ALA B 1 435 ? -8.227 -32.438 7.883 1 86.12 435 ALA B C 1
ATOM 8965 O O . ALA B 1 435 ? -8.836 -33.375 7.359 1 86.12 435 ALA B O 1
ATOM 8966 N N . THR B 1 436 ? -8.703 -31.688 8.805 1 85.69 436 THR B N 1
ATOM 8967 C CA . THR B 1 436 ? -9.992 -32 9.406 1 85.69 436 THR B CA 1
ATOM 8968 C C . THR B 1 436 ? -11.125 -31.656 8.445 1 85.69 436 THR B C 1
ATOM 8970 O O . THR B 1 436 ? -12.094 -32.406 8.32 1 85.69 436 THR B O 1
ATOM 8973 N N . HIS B 1 437 ? -10.984 -30.594 7.738 1 86.38 437 HIS B N 1
ATOM 8974 C CA . HIS B 1 437 ? -12.117 -30.094 6.965 1 86.38 437 HIS B CA 1
ATOM 8975 C C . HIS B 1 437 ? -11.953 -30.422 5.484 1 86.38 437 HIS B C 1
ATOM 8977 O O . HIS B 1 437 ? -12.945 -30.578 4.766 1 86.38 437 HIS B O 1
ATOM 8983 N N . PHE B 1 438 ? -10.742 -30.5 4.98 1 88.56 438 PHE B N 1
ATOM 8984 C CA . PHE B 1 438 ? -10.508 -30.625 3.547 1 88.56 438 PHE B CA 1
ATOM 8985 C C . PHE B 1 438 ? -9.391 -31.625 3.271 1 88.56 438 PHE B C 1
ATOM 8987 O O . PHE B 1 438 ? -8.453 -31.328 2.525 1 88.56 438 PHE B O 1
ATOM 8994 N N . SER B 1 439 ? -9.57 -32.75 3.852 1 81.69 439 SER B N 1
ATOM 8995 C CA . SER B 1 439 ? -8.57 -33.781 3.666 1 81.69 439 SER B CA 1
ATOM 8996 C C . SER B 1 439 ? -8.562 -34.312 2.229 1 81.69 439 SER B C 1
ATOM 8998 O O . SER B 1 439 ? -9.594 -34.25 1.545 1 81.69 439 SER B O 1
ATOM 9000 N N . LEU B 1 440 ? -7.426 -34.625 1.705 1 80.56 440 LEU B N 1
ATOM 9001 C CA . LEU B 1 440 ? -7.305 -35.219 0.38 1 80.56 440 LEU B CA 1
ATOM 9002 C C . LEU B 1 440 ? -7.633 -36.719 0.424 1 80.56 440 LEU B C 1
ATOM 9004 O O . LEU B 1 440 ? -7.359 -37.406 1.42 1 80.56 440 LEU B O 1
ATOM 9008 N N . PRO B 1 441 ? -8.508 -37.094 -0.569 1 65.12 441 PRO B N 1
ATOM 9009 C CA . PRO B 1 441 ? -8.891 -38.5 -0.558 1 65.12 441 PRO B CA 1
ATOM 9010 C C . PRO B 1 441 ? -7.695 -39.438 -0.67 1 65.12 441 PRO B C 1
ATOM 9012 O O . PRO B 1 441 ? -6.676 -39.062 -1.26 1 65.12 441 PRO B O 1
ATOM 9015 N N . SER B 1 442 ? -7.762 -40.562 0.128 1 56.38 442 SER B N 1
ATOM 9016 C CA . SER B 1 442 ? -6.777 -41.625 -0.005 1 56.38 442 SER B CA 1
ATOM 9017 C C . SER B 1 442 ? -6.758 -42.188 -1.423 1 56.38 442 SER B C 1
ATOM 9019 O O . SER B 1 442 ? -7.746 -42.062 -2.154 1 56.38 442 SER B O 1
ATOM 9021 N N . THR B 1 443 ? -5.621 -42.344 -2.127 1 50.84 443 THR B N 1
ATOM 9022 C CA . THR B 1 443 ? -5.379 -42.844 -3.48 1 50.84 443 THR B CA 1
ATOM 9023 C C . THR B 1 443 ? -6.391 -43.906 -3.857 1 50.84 443 THR B C 1
ATOM 9025 O O . THR B 1 443 ? -6.285 -44.531 -4.922 1 50.84 443 THR B O 1
ATOM 9028 N N . GLY B 1 444 ? -7.387 -44.219 -3.064 1 46.72 444 GLY B N 1
ATOM 9029 C CA . GLY B 1 444 ? -8.219 -45.312 -3.535 1 46.72 444 GLY B CA 1
ATOM 9030 C C . GLY B 1 444 ? -9.188 -44.906 -4.629 1 46.72 444 GLY B C 1
ATOM 9031 O O . GLY B 1 444 ? -9.359 -43.719 -4.895 1 46.72 444 GLY B O 1
ATOM 9032 N N . PRO B 1 445 ? -9.719 -46.031 -5.336 1 44.03 445 PRO B N 1
ATOM 9033 C CA . PRO B 1 445 ? -10.703 -45.969 -6.418 1 44.03 445 PRO B CA 1
ATOM 9034 C C . PRO B 1 445 ? -12.008 -45.281 -5.996 1 44.03 445 PRO B C 1
ATOM 9036 O O . PRO B 1 445 ? -12.633 -45.719 -5.016 1 44.03 445 PRO B O 1
ATOM 9039 N N . GLY B 1 446 ? -12.234 -43.969 -6.094 1 50.94 446 GLY B N 1
ATOM 9040 C CA . GLY B 1 446 ? -13.516 -43.281 -5.953 1 50.94 446 GLY B CA 1
ATOM 9041 C C . GLY B 1 446 ? -13.414 -41.938 -5.277 1 50.94 446 GLY B C 1
ATOM 9042 O O . GLY B 1 446 ? -14.398 -41.188 -5.215 1 50.94 446 GLY B O 1
ATOM 9043 N N . GLY B 1 447 ? -12.43 -41.75 -4.52 1 59.19 447 GLY B N 1
ATOM 9044 C CA . GLY B 1 447 ? -12.578 -40.531 -3.721 1 59.19 447 GLY B CA 1
ATOM 9045 C C . GLY B 1 447 ? -12.047 -39.281 -4.418 1 59.19 447 GLY B C 1
ATOM 9046 O O . GLY B 1 447 ? -10.906 -39.281 -4.871 1 59.19 447 GLY B O 1
ATOM 9047 N N . GLY B 1 448 ? -12.891 -38.375 -5.023 1 74 448 GLY B N 1
ATOM 9048 C CA . GLY B 1 448 ? -12.57 -37.156 -5.773 1 74 448 GLY B CA 1
ATOM 9049 C C . GLY B 1 448 ? -12.203 -36 -4.883 1 74 448 GLY B C 1
ATOM 9050 O O . GLY B 1 448 ? -12.445 -36.031 -3.676 1 74 448 GLY B O 1
ATOM 9051 N N . VAL B 1 449 ? -11.289 -35.25 -5.398 1 84.75 449 VAL B N 1
ATOM 9052 C CA . VAL B 1 449 ? -10.891 -34 -4.707 1 84.75 449 VAL B CA 1
ATOM 9053 C C . VAL B 1 449 ? -11.766 -32.844 -5.172 1 84.75 449 VAL B C 1
ATOM 9055 O O . VAL B 1 449 ? -12.07 -32.719 -6.359 1 84.75 449 VAL B O 1
ATOM 9058 N N . SER B 1 450 ? -12.359 -32.219 -4.184 1 87.5 450 SER B N 1
ATOM 9059 C CA . SER B 1 450 ? -13.094 -31 -4.555 1 87.5 450 SER B CA 1
ATOM 9060 C C . SER B 1 450 ? -12.141 -29.875 -4.969 1 87.5 450 SER B C 1
ATOM 9062 O O . SER B 1 450 ? -10.953 -29.906 -4.633 1 87.5 450 SER B O 1
ATOM 9064 N N . ARG B 1 451 ? -12.594 -29 -5.676 1 88.62 451 ARG B N 1
ATOM 9065 C CA . ARG B 1 451 ? -11.773 -27.891 -6.145 1 88.62 451 ARG B CA 1
ATOM 9066 C C . ARG B 1 451 ? -11.219 -27.094 -4.977 1 88.62 451 ARG B C 1
ATOM 9068 O O . ARG B 1 451 ? -10.055 -26.688 -4.984 1 88.62 451 ARG B O 1
ATOM 9075 N N . ILE B 1 452 ? -12.07 -26.812 -4.004 1 90.75 452 ILE B N 1
ATOM 9076 C CA . ILE B 1 452 ? -11.648 -26.016 -2.855 1 90.75 452 ILE B CA 1
ATOM 9077 C C . ILE B 1 452 ? -10.609 -26.781 -2.045 1 90.75 452 ILE B C 1
ATOM 9079 O O . ILE B 1 452 ? -9.641 -26.203 -1.553 1 90.75 452 ILE B O 1
ATOM 9083 N N . SER B 1 453 ? -10.812 -28.062 -1.936 1 90.94 453 SER B N 1
ATOM 9084 C CA . SER B 1 453 ? -9.836 -28.891 -1.229 1 90.94 453 SER B CA 1
ATOM 9085 C C . SER B 1 453 ? -8.5 -28.906 -1.954 1 90.94 453 SER B C 1
ATOM 9087 O O . SER B 1 453 ? -7.441 -28.797 -1.325 1 90.94 453 SER B O 1
ATOM 9089 N N . GLY B 1 454 ? -8.57 -29.062 -3.291 1 93 454 GLY B N 1
ATOM 9090 C CA . GLY B 1 454 ? -7.348 -29.031 -4.078 1 93 454 GLY B CA 1
ATOM 9091 C C . GLY B 1 454 ? -6.605 -27.703 -3.951 1 93 454 GLY B C 1
ATOM 9092 O O . GLY B 1 454 ? -5.391 -27.688 -3.752 1 93 454 GLY B O 1
ATOM 9093 N N . HIS B 1 455 ? -7.367 -26.656 -3.996 1 93.88 455 HIS B N 1
ATOM 9094 C CA . HIS B 1 455 ? -6.781 -25.312 -3.924 1 93.88 455 HIS B CA 1
ATOM 9095 C C . HIS B 1 455 ? -6.109 -25.078 -2.574 1 93.88 455 HIS B C 1
ATOM 9097 O O . HIS B 1 455 ? -4.98 -24.594 -2.516 1 93.88 455 HIS B O 1
ATOM 9103 N N . LEU B 1 456 ? -6.75 -25.422 -1.487 1 94.88 456 LEU B N 1
ATOM 9104 C CA . LEU B 1 456 ? -6.23 -25.172 -0.146 1 94.88 456 LEU B CA 1
ATOM 9105 C C . LEU B 1 456 ? -5 -26.031 0.125 1 94.88 456 LEU B C 1
ATOM 9107 O O . LEU B 1 456 ? -4.031 -25.578 0.726 1 94.88 456 LEU B O 1
ATOM 9111 N N . ASN B 1 457 ? -5.047 -27.234 -0.328 1 94.44 457 ASN B N 1
ATOM 9112 C CA . ASN B 1 457 ? -3.898 -28.109 -0.125 1 94.44 457 ASN B CA 1
ATOM 9113 C C . ASN B 1 457 ? -2.701 -27.672 -0.964 1 94.44 457 ASN B C 1
ATOM 9115 O O . ASN B 1 457 ? -1.56 -27.734 -0.507 1 94.44 457 ASN B O 1
ATOM 9119 N N . ILE B 1 458 ? -2.969 -27.297 -2.156 1 96.31 458 ILE B N 1
ATOM 9120 C CA . ILE B 1 458 ? -1.888 -26.766 -2.986 1 96.31 458 ILE B CA 1
ATOM 9121 C C . ILE B 1 458 ? -1.28 -25.531 -2.33 1 96.31 458 ILE B C 1
ATOM 9123 O O . ILE B 1 458 ? -0.057 -25.391 -2.283 1 96.31 458 ILE B O 1
ATOM 9127 N N . PHE B 1 459 ? -2.176 -24.688 -1.844 1 96 459 PHE B N 1
ATOM 9128 C CA . PHE B 1 459 ? -1.712 -23.469 -1.192 1 96 459 PHE B CA 1
ATOM 9129 C C . PHE B 1 459 ? -0.865 -23.797 0.031 1 96 459 PHE B C 1
ATOM 9131 O O . PHE B 1 459 ? 0.157 -23.141 0.277 1 96 459 PHE B O 1
ATOM 9138 N N . TYR B 1 460 ? -1.249 -24.781 0.758 1 95.5 460 TYR B N 1
ATOM 9139 C CA . TYR B 1 460 ? -0.506 -25.25 1.921 1 95.5 460 TYR B CA 1
ATOM 9140 C C . TYR B 1 460 ? 0.904 -25.672 1.53 1 95.5 460 TYR B C 1
ATOM 9142 O O . TYR B 1 460 ? 1.884 -25.219 2.131 1 95.5 460 TYR B O 1
ATOM 9150 N N . HIS B 1 461 ? 1.045 -26.438 0.567 1 95.62 461 HIS B N 1
ATOM 9151 C CA . HIS B 1 461 ? 2.346 -26.953 0.14 1 95.62 461 HIS B CA 1
ATOM 9152 C C . HIS B 1 461 ? 3.158 -25.859 -0.553 1 95.62 461 HIS B C 1
ATOM 9154 O O . HIS B 1 461 ? 4.387 -25.844 -0.466 1 95.62 461 HIS B O 1
ATOM 9160 N N . GLN B 1 462 ? 2.463 -25 -1.197 1 96.88 462 GLN B N 1
ATOM 9161 C CA . GLN B 1 462 ? 3.156 -23.875 -1.814 1 96.88 462 GLN B CA 1
ATOM 9162 C C . GLN B 1 462 ? 3.885 -23.031 -0.767 1 96.88 462 GLN B C 1
ATOM 9164 O O . GLN B 1 462 ? 4.984 -22.531 -1.018 1 96.88 462 GLN B O 1
ATOM 9169 N N . CYS B 1 463 ? 3.24 -22.797 0.359 1 96.19 463 CYS B N 1
ATOM 9170 C CA . CYS B 1 463 ? 3.896 -22.062 1.438 1 96.19 463 CYS B CA 1
ATOM 9171 C C . CYS B 1 463 ? 5.203 -22.734 1.836 1 96.19 463 CYS B C 1
ATOM 9173 O O . CYS B 1 463 ? 6.207 -22.062 2.07 1 96.19 463 CYS B O 1
ATOM 9175 N N . ILE B 1 464 ? 5.242 -24 1.828 1 95.75 464 ILE B N 1
ATOM 9176 C CA . ILE B 1 464 ? 6.414 -24.766 2.217 1 95.75 464 ILE B CA 1
ATOM 9177 C C . ILE B 1 464 ? 7.496 -24.641 1.145 1 95.75 464 ILE B C 1
ATOM 9179 O O . ILE B 1 464 ? 8.664 -24.406 1.458 1 95.75 464 ILE B O 1
ATOM 9183 N N . VAL B 1 465 ? 7.109 -24.797 -0.05 1 97.38 465 VAL B N 1
ATOM 9184 C CA . VAL B 1 465 ? 8.062 -24.734 -1.157 1 97.38 465 VAL B CA 1
ATOM 9185 C C . VAL B 1 465 ? 8.734 -23.359 -1.185 1 97.38 465 VAL B C 1
ATOM 9187 O O . VAL B 1 465 ? 9.953 -23.266 -1.327 1 97.38 465 VAL B O 1
ATOM 9190 N N . VAL B 1 466 ? 7.949 -22.328 -1.016 1 96.38 466 VAL B N 1
ATOM 9191 C CA . VAL B 1 466 ? 8.484 -20.969 -1.05 1 96.38 466 VAL B CA 1
ATOM 9192 C C . VAL B 1 466 ? 9.398 -20.75 0.151 1 96.38 466 VAL B C 1
ATOM 9194 O O . VAL B 1 466 ? 10.414 -20.047 0.046 1 96.38 466 VAL B O 1
ATOM 9197 N N . ALA B 1 467 ? 9.125 -21.312 1.234 1 94.88 467 ALA B N 1
ATOM 9198 C CA . ALA B 1 467 ? 9.93 -21.141 2.441 1 94.88 467 ALA B CA 1
ATOM 9199 C C . ALA B 1 467 ? 11.258 -21.891 2.326 1 94.88 467 ALA B C 1
ATOM 9201 O O . ALA B 1 467 ? 12.266 -21.453 2.893 1 94.88 467 ALA B O 1
ATOM 9202 N N . THR B 1 468 ? 11.367 -22.984 1.548 1 94.56 468 THR B N 1
ATOM 9203 C CA . THR B 1 468 ? 12.523 -23.875 1.6 1 94.56 468 THR B CA 1
ATOM 9204 C C . THR B 1 468 ? 13.406 -23.703 0.364 1 94.56 468 THR B C 1
ATOM 9206 O O . THR B 1 468 ? 14.57 -24.078 0.366 1 94.56 468 THR B O 1
ATOM 9209 N N . ARG B 1 469 ? 12.922 -23.156 -0.666 1 95.69 469 ARG B N 1
ATOM 9210 C CA . ARG B 1 469 ? 13.609 -23.172 -1.951 1 95.69 469 ARG B CA 1
ATOM 9211 C C . ARG B 1 469 ? 14.914 -22.375 -1.877 1 95.69 469 ARG B C 1
ATOM 9213 O O . ARG B 1 469 ? 15.852 -22.641 -2.625 1 95.69 469 ARG B O 1
ATOM 9220 N N . PRO B 1 470 ? 15.062 -21.359 -0.994 1 92.94 470 PRO B N 1
ATOM 9221 C CA . PRO B 1 470 ? 16.375 -20.703 -0.914 1 92.94 470 PRO B CA 1
ATOM 9222 C C . PRO B 1 470 ? 17.484 -21.672 -0.523 1 92.94 470 PRO B C 1
ATOM 9224 O O . PRO B 1 470 ? 18.641 -21.5 -0.936 1 92.94 470 PRO B O 1
ATOM 9227 N N . PHE B 1 471 ? 17.219 -22.719 0.243 1 91.75 471 PHE B N 1
ATOM 9228 C CA . PHE B 1 471 ? 18.219 -23.719 0.616 1 91.75 471 PHE B CA 1
ATOM 9229 C C . PHE B 1 471 ? 18.641 -24.531 -0.595 1 91.75 471 PHE B C 1
ATOM 9231 O O . PHE B 1 471 ? 19.812 -24.922 -0.717 1 91.75 471 PHE B O 1
ATOM 9238 N N . LEU B 1 472 ? 17.688 -24.812 -1.395 1 93.19 472 LEU B N 1
ATOM 9239 C CA . LEU B 1 472 ? 17.984 -25.562 -2.617 1 93.19 472 LEU B CA 1
ATOM 9240 C C . LEU B 1 472 ? 18.891 -24.75 -3.535 1 93.19 472 LEU B C 1
ATOM 9242 O O . LEU B 1 472 ? 19.781 -25.297 -4.172 1 93.19 472 LEU B O 1
ATOM 9246 N N . PHE B 1 473 ? 18.625 -23.5 -3.617 1 92.12 473 PHE B N 1
ATOM 9247 C CA . PHE B 1 473 ? 19.469 -22.609 -4.402 1 92.12 473 PHE B CA 1
ATOM 9248 C C . PHE B 1 473 ? 20.875 -22.547 -3.832 1 92.12 473 PHE B C 1
ATOM 9250 O O . PHE B 1 473 ? 21.859 -22.562 -4.582 1 92.12 473 PHE B O 1
ATOM 9257 N N . ALA B 1 474 ? 20.969 -22.438 -2.547 1 89.31 474 ALA B N 1
ATOM 9258 C CA . ALA B 1 474 ? 22.266 -22.438 -1.886 1 89.31 474 ALA B CA 1
ATOM 9259 C C . ALA B 1 474 ? 23.031 -23.719 -2.166 1 89.31 474 ALA B C 1
ATOM 9261 O O . ALA B 1 474 ? 24.25 -23.703 -2.373 1 89.31 474 ALA B O 1
ATOM 9262 N N . PHE B 1 475 ? 22.375 -24.797 -2.102 1 89.56 475 PHE B N 1
ATOM 9263 C CA . PHE B 1 475 ? 22.984 -26.078 -2.426 1 89.56 475 PHE B CA 1
ATOM 9264 C C . PHE B 1 475 ? 23.531 -26.078 -3.848 1 89.56 475 PHE B C 1
ATOM 9266 O O . PHE B 1 475 ? 24.656 -26.516 -4.086 1 89.56 475 PHE B O 1
ATOM 9273 N N . LEU B 1 476 ? 22.703 -25.625 -4.742 1 88.81 476 LEU B N 1
ATOM 9274 C CA . LEU B 1 476 ? 23.094 -25.594 -6.148 1 88.81 476 LEU B CA 1
ATOM 9275 C C . LEU B 1 476 ? 24.344 -24.734 -6.348 1 88.81 476 LEU B C 1
ATOM 9277 O O . LEU B 1 476 ? 25.234 -25.094 -7.109 1 88.81 476 LEU B O 1
ATOM 9281 N N . GLU B 1 477 ? 24.359 -23.625 -5.711 1 85.69 477 GLU B N 1
ATOM 9282 C CA . GLU B 1 477 ? 25.516 -22.75 -5.793 1 85.69 477 GLU B CA 1
ATOM 9283 C C . GLU B 1 477 ? 26.781 -23.438 -5.293 1 85.69 477 GLU B C 1
ATOM 9285 O O . GLU B 1 477 ? 27.844 -23.328 -5.914 1 85.69 477 GLU B O 1
ATOM 9290 N N . LYS B 1 478 ? 26.609 -24.047 -4.195 1 84.12 478 LYS B N 1
ATOM 9291 C CA . LYS B 1 478 ? 27.766 -24.75 -3.621 1 84.12 478 LYS B CA 1
ATOM 9292 C C . LYS B 1 478 ? 28.188 -25.906 -4.508 1 84.12 478 LYS B C 1
ATOM 9294 O O . LYS B 1 478 ? 29.391 -26.172 -4.656 1 84.12 478 LYS B O 1
ATOM 9299 N N . ARG B 1 479 ? 27.281 -26.594 -5 1 85.06 479 ARG B N 1
ATOM 9300 C CA . ARG B 1 479 ? 27.531 -27.734 -5.859 1 85.06 479 ARG B CA 1
ATOM 9301 C C . ARG B 1 479 ? 28.297 -27.328 -7.117 1 85.06 479 ARG B C 1
ATOM 9303 O O . ARG B 1 479 ? 29.156 -28.062 -7.598 1 85.06 479 ARG B O 1
ATOM 9310 N N . LEU B 1 480 ? 27.969 -26.188 -7.602 1 84.12 480 LEU B N 1
ATOM 9311 C CA . LEU B 1 480 ? 28.609 -25.703 -8.82 1 84.12 480 LEU B CA 1
ATOM 9312 C C . LEU B 1 480 ? 30 -25.141 -8.516 1 84.12 480 LEU B C 1
ATOM 9314 O O . LEU B 1 480 ? 30.859 -25.094 -9.398 1 84.12 480 LEU B O 1
ATOM 9318 N N . ALA B 1 481 ? 30.141 -24.719 -7.273 1 79.81 481 ALA B N 1
ATOM 9319 C CA . ALA B 1 481 ? 31.422 -24.109 -6.887 1 79.81 481 ALA B CA 1
ATOM 9320 C C . ALA B 1 481 ? 32.406 -25.188 -6.383 1 79.81 481 ALA B C 1
ATOM 9322 O O . ALA B 1 481 ? 33.625 -24.984 -6.406 1 79.81 481 ALA B O 1
ATOM 9323 N N . SER B 1 482 ? 31.812 -26.141 -5.867 1 79.5 482 SER B N 1
ATOM 9324 C CA . SER B 1 482 ? 32.656 -27.172 -5.23 1 79.5 482 SER B CA 1
ATOM 9325 C C . SER B 1 482 ? 32.281 -28.562 -5.73 1 79.5 482 SER B C 1
ATOM 9327 O O . SER B 1 482 ? 31.469 -28.719 -6.633 1 79.5 482 SER B O 1
ATOM 9329 N N . SER B 1 483 ? 33.031 -29.531 -5.102 1 73.5 483 SER B N 1
ATOM 9330 C CA . SER B 1 483 ? 32.75 -30.922 -5.465 1 73.5 483 SER B CA 1
ATOM 9331 C C . SER B 1 483 ? 31.422 -31.375 -4.871 1 73.5 483 SER B C 1
ATOM 9333 O O . SER B 1 483 ? 30.922 -30.797 -3.9 1 73.5 483 SER B O 1
ATOM 9335 N N . GLU B 1 484 ? 30.844 -32.281 -5.52 1 71.19 484 GLU B N 1
ATOM 9336 C CA . GLU B 1 484 ? 29.578 -32.844 -5.055 1 71.19 484 GLU B CA 1
ATOM 9337 C C . GLU B 1 484 ? 29.672 -33.312 -3.604 1 71.19 484 GLU B C 1
ATOM 9339 O O . GLU B 1 484 ? 28.734 -33.125 -2.822 1 71.19 484 GLU B O 1
ATOM 9344 N N . GLU B 1 485 ? 30.75 -33.875 -3.361 1 69.06 485 GLU B N 1
ATOM 9345 C CA . GLU B 1 485 ? 30.953 -34.406 -2.021 1 69.06 485 GLU B CA 1
ATOM 9346 C C . GLU B 1 485 ? 30.969 -33.312 -0.973 1 69.06 485 GLU B C 1
ATOM 9348 O O . GLU B 1 485 ? 30.359 -33.469 0.091 1 69.06 485 GLU B O 1
ATOM 9353 N N . GLU B 1 486 ? 31.516 -32.312 -1.335 1 72.5 486 GLU B N 1
ATOM 9354 C CA . GLU B 1 486 ? 31.594 -31.188 -0.413 1 72.5 486 GLU B CA 1
ATOM 9355 C C . GLU B 1 486 ? 30.234 -30.547 -0.211 1 72.5 486 GLU B C 1
ATOM 9357 O O . GLU B 1 486 ? 29.859 -30.219 0.917 1 72.5 486 GLU B O 1
ATOM 9362 N N . ALA B 1 487 ? 29.578 -30.422 -1.327 1 74.94 487 ALA B N 1
ATOM 9363 C CA . ALA B 1 487 ? 28.25 -29.812 -1.263 1 74.94 487 ALA B CA 1
ATOM 9364 C C . ALA B 1 487 ? 27.281 -30.688 -0.48 1 74.94 487 ALA B C 1
ATOM 9366 O O . ALA B 1 487 ? 26.516 -30.188 0.362 1 74.94 487 ALA B O 1
ATOM 9367 N N . SER B 1 488 ? 27.375 -31.953 -0.732 1 74.75 488 SER B N 1
ATOM 9368 C CA . SER B 1 488 ? 26.469 -32.875 -0.076 1 74.75 488 SER B CA 1
ATOM 9369 C C . SER B 1 488 ? 26.75 -32.969 1.419 1 74.75 488 SER B C 1
ATOM 9371 O O . SER B 1 488 ? 25.828 -33.094 2.229 1 74.75 488 SER B O 1
ATOM 9373 N N . ALA B 1 489 ? 27.938 -32.906 1.687 1 69.56 489 ALA B N 1
ATOM 9374 C CA . ALA B 1 489 ? 28.359 -32.969 3.086 1 69.56 489 ALA B CA 1
ATOM 9375 C C . ALA B 1 489 ? 27.812 -31.781 3.873 1 69.56 489 ALA B C 1
ATOM 9377 O O . ALA B 1 489 ? 27.5 -31.906 5.062 1 69.56 489 ALA B O 1
ATOM 9378 N N . GLN B 1 490 ? 27.609 -30.844 3.225 1 70.81 490 GLN B N 1
ATOM 9379 C CA . GLN B 1 490 ? 27.172 -29.625 3.896 1 70.81 490 GLN B CA 1
ATOM 9380 C C . GLN B 1 490 ? 25.656 -29.562 3.986 1 70.81 490 GLN B C 1
ATOM 9382 O O . GLN B 1 490 ? 25.109 -29.109 4.992 1 70.81 490 GLN B O 1
ATOM 9387 N N . PHE B 1 491 ? 24.969 -29.922 3.023 1 77.25 491 PHE B N 1
ATOM 9388 C CA . PHE B 1 491 ? 23.562 -29.562 2.912 1 77.25 491 PHE B CA 1
ATOM 9389 C C . PHE B 1 491 ? 22.672 -30.734 3.316 1 77.25 491 PHE B C 1
ATOM 9391 O O . PHE B 1 491 ? 21.5 -30.547 3.652 1 77.25 491 PHE B O 1
ATOM 9398 N N . TRP B 1 492 ? 23.219 -31.922 3.443 1 77.69 492 TRP B N 1
ATOM 9399 C CA . TRP B 1 492 ? 22.359 -33.062 3.809 1 77.69 492 TRP B CA 1
ATOM 9400 C C . TRP B 1 492 ? 22.469 -33.344 5.297 1 77.69 492 TRP B C 1
ATOM 9402 O O . TRP B 1 492 ? 21.75 -34.219 5.82 1 77.69 492 TRP B O 1
ATOM 9412 N N . LYS B 1 493 ? 23.312 -32.5 5.844 1 77.44 493 LYS B N 1
ATOM 9413 C CA . LYS B 1 493 ? 23.359 -32.562 7.305 1 77.44 493 LYS B CA 1
ATOM 9414 C C . LYS B 1 493 ? 22.203 -31.766 7.926 1 77.44 493 LYS B C 1
ATOM 9416 O O . LYS B 1 493 ? 21.703 -30.812 7.332 1 77.44 493 LYS B O 1
ATOM 9421 N N . ASP B 1 494 ? 21.812 -32.344 9.102 1 75.19 494 ASP B N 1
ATOM 9422 C CA . ASP B 1 494 ? 20.75 -31.609 9.797 1 75.19 494 ASP B CA 1
ATOM 9423 C C . ASP B 1 494 ? 21.219 -30.234 10.273 1 75.19 494 ASP B C 1
ATOM 9425 O O . ASP B 1 494 ? 22.391 -30.078 10.633 1 75.19 494 ASP B O 1
ATOM 9429 N N . PRO B 1 495 ? 20.266 -29.25 10.203 1 81.88 495 PRO B N 1
ATOM 9430 C CA . PRO B 1 495 ? 18.844 -29.266 9.906 1 81.88 495 PRO B CA 1
ATOM 9431 C C . PRO B 1 495 ? 18.547 -28.984 8.438 1 81.88 495 PRO B C 1
ATOM 9433 O O . PRO B 1 495 ? 17.391 -29.109 8.008 1 81.88 495 PRO B O 1
ATOM 9436 N N . ILE B 1 496 ? 19.484 -28.75 7.676 1 84.94 496 ILE B N 1
ATOM 9437 C CA . ILE B 1 496 ? 19.297 -28.312 6.297 1 84.94 496 ILE B CA 1
ATOM 9438 C C . ILE B 1 496 ? 18.75 -29.469 5.453 1 84.94 496 ILE B C 1
ATOM 9440 O O . ILE B 1 496 ? 17.844 -29.266 4.645 1 84.94 496 ILE B O 1
ATOM 9444 N N . GLY B 1 497 ? 19.281 -30.609 5.652 1 84.25 497 GLY B N 1
ATOM 9445 C CA . GLY B 1 497 ? 18.812 -31.766 4.922 1 84.25 497 GLY B CA 1
ATOM 9446 C C . GLY B 1 497 ? 17.328 -32.031 5.117 1 84.25 497 GLY B C 1
ATOM 9447 O O . GLY B 1 497 ? 16.625 -32.375 4.168 1 84.25 497 GLY B O 1
ATOM 9448 N N . HIS B 1 498 ? 16.922 -31.859 6.285 1 84 498 HIS B N 1
ATOM 9449 C CA . HIS B 1 498 ? 15.5 -32.031 6.59 1 84 498 HIS B CA 1
ATOM 9450 C C . HIS B 1 498 ? 14.648 -30.984 5.891 1 84 498 HIS B C 1
ATOM 9452 O O . HIS B 1 498 ? 13.562 -31.297 5.395 1 84 498 HIS B O 1
ATOM 9458 N N . ILE B 1 499 ? 15.102 -29.797 5.922 1 89.06 499 ILE B N 1
ATOM 9459 C CA . ILE B 1 499 ? 14.383 -28.703 5.281 1 89.06 499 ILE B CA 1
ATOM 9460 C C . ILE B 1 499 ? 14.242 -28.984 3.789 1 89.06 499 ILE B C 1
ATOM 9462 O O . ILE B 1 499 ? 13.164 -28.797 3.221 1 89.06 499 ILE B O 1
ATOM 9466 N N . LEU B 1 500 ? 15.273 -29.5 3.221 1 90.5 500 LEU B N 1
ATOM 9467 C CA . LEU B 1 500 ? 15.258 -29.797 1.795 1 90.5 500 LEU B CA 1
ATOM 9468 C C . LEU B 1 500 ? 14.305 -30.953 1.496 1 90.5 500 LEU B C 1
ATOM 9470 O O . LEU B 1 500 ? 13.562 -30.906 0.51 1 90.5 500 LEU B O 1
ATOM 9474 N N . MET B 1 501 ? 14.32 -31.891 2.35 1 89.88 501 MET B N 1
ATOM 9475 C CA . MET B 1 501 ? 13.445 -33.031 2.143 1 89.88 501 MET B CA 1
ATOM 9476 C C . MET B 1 501 ? 11.984 -32.625 2.242 1 89.88 501 MET B C 1
ATOM 9478 O O . MET B 1 501 ? 11.141 -33.156 1.497 1 89.88 501 MET B O 1
ATOM 9482 N N . ILE B 1 502 ? 11.688 -31.75 3.141 1 91.38 502 ILE B N 1
ATOM 9483 C CA . ILE B 1 502 ? 10.32 -31.25 3.291 1 91.38 502 ILE B CA 1
ATOM 9484 C C . ILE B 1 502 ? 9.891 -30.531 2.016 1 91.38 502 ILE B C 1
ATOM 9486 O O . ILE B 1 502 ? 8.75 -30.672 1.572 1 91.38 502 ILE B O 1
ATOM 9490 N N . GLY B 1 503 ? 10.773 -29.75 1.482 1 95.31 503 GLY B N 1
ATOM 9491 C CA . GLY B 1 503 ? 10.492 -29.078 0.231 1 95.31 503 GLY B CA 1
ATOM 9492 C C . GLY B 1 503 ? 10.25 -30.016 -0.928 1 95.31 503 GLY B C 1
ATOM 9493 O O . GLY B 1 503 ? 9.336 -29.812 -1.726 1 95.31 503 GLY B O 1
ATOM 9494 N N . ILE B 1 504 ? 11.047 -31.078 -1.022 1 94.31 504 ILE B N 1
ATOM 9495 C CA . ILE B 1 504 ? 10.914 -32.062 -2.084 1 94.31 504 ILE B CA 1
ATOM 9496 C C . ILE B 1 504 ? 9.578 -32.781 -1.953 1 94.31 504 ILE B C 1
ATOM 9498 O O . ILE B 1 504 ? 8.836 -32.906 -2.928 1 94.31 504 ILE B O 1
ATOM 9502 N N . GLU B 1 505 ? 9.289 -33.156 -0.742 1 92.88 505 GLU B N 1
ATOM 9503 C CA . GLU B 1 505 ? 8.047 -33.906 -0.515 1 92.88 505 GLU B CA 1
ATOM 9504 C C . GLU B 1 505 ? 6.828 -33.031 -0.799 1 92.88 505 GLU B C 1
ATOM 9506 O O . GLU B 1 505 ? 5.824 -33.5 -1.332 1 92.88 505 GLU B O 1
ATOM 9511 N N . SER B 1 506 ? 6.863 -31.812 -0.406 1 95.31 506 SER B N 1
ATOM 9512 C CA . SER B 1 506 ? 5.766 -30.891 -0.678 1 95.31 506 SER B CA 1
ATOM 9513 C C . SER B 1 506 ? 5.586 -30.672 -2.176 1 95.31 506 SER B C 1
ATOM 9515 O O . SER B 1 506 ? 4.461 -30.547 -2.662 1 95.31 506 SER B O 1
ATOM 9517 N N . SER B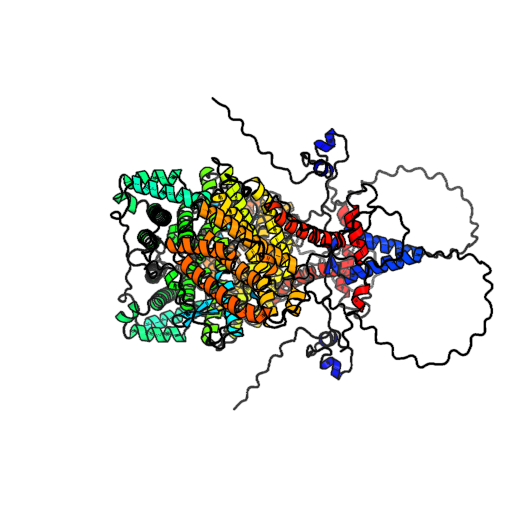 1 507 ? 6.656 -30.578 -2.895 1 97.44 507 SER B N 1
ATOM 9518 C CA . SER B 1 507 ? 6.574 -30.422 -4.344 1 97.44 507 SER B CA 1
ATOM 9519 C C . SER B 1 507 ? 5.957 -31.656 -5 1 97.44 507 SER B C 1
ATOM 9521 O O . SER B 1 507 ? 5.18 -31.531 -5.949 1 97.44 507 SER B O 1
ATOM 9523 N N . LYS B 1 508 ? 6.34 -32.812 -4.477 1 95 508 LYS B N 1
ATOM 9524 C CA . LYS B 1 508 ? 5.73 -34.062 -4.965 1 95 508 LYS B CA 1
ATOM 9525 C C . LYS B 1 508 ? 4.227 -34.062 -4.711 1 95 508 LYS B C 1
ATOM 9527 O O . LYS B 1 508 ? 3.447 -34.5 -5.555 1 95 508 LYS B O 1
ATOM 9532 N N . ARG B 1 509 ? 3.877 -33.531 -3.58 1 93.44 509 ARG B N 1
ATOM 9533 C CA . ARG B 1 509 ? 2.459 -33.5 -3.23 1 93.44 509 ARG B CA 1
ATOM 9534 C C . ARG B 1 509 ? 1.695 -32.531 -4.145 1 93.44 509 ARG B C 1
ATOM 9536 O O . ARG B 1 509 ? 0.555 -32.812 -4.523 1 93.44 509 ARG B O 1
ATOM 9543 N N . ILE B 1 510 ? 2.227 -31.422 -4.422 1 96.88 510 ILE B N 1
ATOM 9544 C CA . ILE B 1 510 ? 1.606 -30.5 -5.367 1 96.88 510 ILE B CA 1
ATOM 9545 C C . ILE B 1 510 ? 1.378 -31.203 -6.703 1 96.88 510 ILE B C 1
ATOM 9547 O O . ILE B 1 510 ? 0.305 -31.094 -7.297 1 96.88 510 ILE B O 1
ATOM 9551 N N . SER B 1 511 ? 2.398 -31.984 -7.129 1 96.5 511 SER B N 1
ATOM 9552 C CA . SER B 1 511 ? 2.287 -32.75 -8.375 1 96.5 511 SER B CA 1
ATOM 9553 C C . SER B 1 511 ? 1.135 -33.75 -8.312 1 96.5 511 SER B C 1
ATOM 9555 O O . SER B 1 511 ? 0.359 -33.844 -9.266 1 96.5 511 SER B O 1
ATOM 9557 N N . THR B 1 512 ? 1.023 -34.375 -7.211 1 93.31 512 THR B N 1
ATOM 9558 C CA . THR B 1 512 ? -0.027 -35.375 -7.043 1 93.31 512 THR B CA 1
ATOM 9559 C C . THR B 1 512 ? -1.405 -34.719 -7.078 1 93.31 512 THR B C 1
ATOM 9561 O O . THR B 1 512 ? -2.326 -35.219 -7.715 1 93.31 512 THR B O 1
ATOM 9564 N N . ILE B 1 513 ? -1.571 -33.625 -6.375 1 94.38 513 ILE B N 1
ATOM 9565 C CA . ILE B 1 513 ? -2.855 -32.938 -6.312 1 94.38 513 ILE B CA 1
ATOM 9566 C C . ILE B 1 513 ? -3.221 -32.406 -7.699 1 94.38 513 ILE B C 1
ATOM 9568 O O . ILE B 1 513 ? -4.379 -32.5 -8.117 1 94.38 513 ILE B O 1
ATOM 9572 N N . LEU B 1 514 ? -2.287 -31.875 -8.391 1 95.44 514 LEU B N 1
ATOM 9573 C CA . LEU B 1 514 ? -2.529 -31.375 -9.734 1 95.44 514 LEU B CA 1
ATOM 9574 C C . LEU B 1 514 ? -2.973 -32.5 -10.664 1 95.44 514 LEU B C 1
ATOM 9576 O O . LEU B 1 514 ? -3.846 -32.312 -11.516 1 95.44 514 LEU B O 1
ATOM 9580 N N . ARG B 1 515 ? -2.348 -33.656 -10.539 1 93 515 ARG B N 1
ATOM 9581 C CA . ARG B 1 515 ? -2.752 -34.812 -11.328 1 93 515 ARG B CA 1
ATOM 9582 C C . ARG B 1 515 ? -4.199 -35.188 -11.039 1 93 515 ARG B C 1
ATOM 9584 O O . ARG B 1 515 ? -4.969 -35.469 -11.961 1 93 515 ARG B O 1
ATOM 9591 N N . LEU B 1 516 ? -4.543 -35.188 -9.773 1 90.62 516 LEU B N 1
ATOM 9592 C CA . LEU B 1 516 ? -5.902 -35.531 -9.375 1 90.62 516 LEU B CA 1
ATOM 9593 C C . LEU B 1 516 ? -6.902 -34.531 -9.961 1 90.62 516 LEU B C 1
ATOM 9595 O O . LEU B 1 516 ? -7.957 -34.938 -10.461 1 90.62 516 LEU B O 1
ATOM 9599 N N . LEU B 1 517 ? -6.578 -33.25 -9.875 1 92.12 517 LEU B N 1
ATOM 9600 C CA . LEU B 1 517 ? -7.449 -32.219 -10.422 1 92.12 517 LEU B CA 1
ATOM 9601 C C . LEU B 1 517 ? -7.562 -32.344 -11.938 1 92.12 517 LEU B C 1
ATOM 9603 O O . LEU B 1 517 ? -8.648 -32.188 -12.5 1 92.12 517 LEU B O 1
ATOM 9607 N N . LYS B 1 518 ? -6.488 -32.625 -12.578 1 92 518 LYS B N 1
ATOM 9608 C CA . LYS B 1 518 ? -6.469 -32.812 -14.031 1 92 518 LYS B CA 1
ATOM 9609 C C . LYS B 1 518 ? -7.324 -34 -14.445 1 92 518 LYS B C 1
ATOM 9611 O O . LYS B 1 518 ? -8.133 -33.906 -15.375 1 92 518 LYS B O 1
ATOM 9616 N N . ASP B 1 519 ? -7.199 -35.094 -13.758 1 89.44 519 ASP B N 1
ATOM 9617 C CA . ASP B 1 519 ? -7.926 -36.312 -14.086 1 89.44 519 ASP B CA 1
ATOM 9618 C C . ASP B 1 519 ? -9.43 -36.125 -13.883 1 89.44 519 ASP B C 1
ATOM 9620 O O . ASP B 1 519 ? -10.234 -36.75 -14.578 1 89.44 519 ASP B O 1
ATOM 9624 N N . GLN B 1 520 ? -9.773 -35.219 -12.977 1 89.62 520 GLN B N 1
ATOM 9625 C CA . GLN B 1 520 ? -11.18 -34.969 -12.703 1 89.62 520 GLN B CA 1
ATOM 9626 C C . GLN B 1 520 ? -11.695 -33.781 -13.508 1 89.62 520 GLN B C 1
ATOM 9628 O O . GLN B 1 520 ? -12.82 -33.312 -13.297 1 89.62 520 GLN B O 1
ATOM 9633 N N . HIS B 1 521 ? -10.922 -33.219 -14.352 1 88.56 521 HIS B N 1
ATOM 9634 C CA . HIS B 1 521 ? -11.266 -32.062 -15.203 1 88.56 521 HIS B CA 1
ATOM 9635 C C . HIS B 1 521 ? -11.664 -30.859 -14.359 1 88.56 521 HIS B C 1
ATOM 9637 O O . HIS B 1 521 ? -12.641 -30.172 -14.68 1 88.56 521 HIS B O 1
ATOM 9643 N N . LEU B 1 522 ? -10.898 -30.703 -13.242 1 89.94 522 LEU B N 1
ATOM 9644 C CA . LEU B 1 522 ? -11.203 -29.609 -12.328 1 89.94 522 LEU B CA 1
ATOM 9645 C C . LEU B 1 522 ? -10.086 -28.578 -12.328 1 89.94 522 LEU B C 1
ATOM 9647 O O . LEU B 1 522 ? -10.133 -27.609 -11.562 1 89.94 522 LEU B O 1
ATOM 9651 N N . ILE B 1 523 ? -9.156 -28.719 -13.211 1 90.94 523 ILE B N 1
ATOM 9652 C CA . ILE B 1 523 ? -8.078 -27.734 -13.273 1 90.94 523 ILE B CA 1
ATOM 9653 C C . ILE B 1 523 ? -8.617 -26.406 -13.797 1 90.94 523 ILE B C 1
ATOM 9655 O O . ILE B 1 523 ? -9.406 -26.375 -14.75 1 90.94 523 ILE B O 1
ATOM 9659 N N . GLU B 1 524 ? -8.281 -25.375 -13.086 1 90.12 524 GLU B N 1
ATOM 9660 C CA . GLU B 1 524 ? -8.703 -24.047 -13.5 1 90.12 524 GLU B CA 1
ATOM 9661 C C . GLU B 1 524 ? -7.715 -23.438 -14.484 1 90.12 524 GLU B C 1
ATOM 9663 O O . GLU B 1 524 ? -6.547 -23.219 -14.156 1 90.12 524 GLU B O 1
ATOM 9668 N N . THR B 1 525 ? -8.227 -23.094 -15.617 1 89.44 525 THR B N 1
ATOM 9669 C CA . THR B 1 525 ? -7.355 -22.641 -16.688 1 89.44 525 THR B CA 1
ATOM 9670 C C . THR B 1 525 ? -7.039 -21.156 -16.562 1 89.44 525 THR B C 1
ATOM 9672 O O . THR B 1 525 ? -5.922 -20.719 -16.828 1 89.44 525 THR B O 1
ATOM 9675 N N . PHE B 1 526 ? -7.965 -20.422 -16.156 1 93.25 526 PHE B N 1
ATOM 9676 C CA . PHE B 1 526 ? -7.785 -18.984 -16.25 1 93.25 526 PHE B CA 1
ATOM 9677 C C . PHE B 1 526 ? -7.105 -18.438 -14.992 1 93.25 526 PHE B C 1
ATOM 9679 O O . PHE B 1 526 ? -6.266 -17.531 -15.078 1 93.25 526 PHE B O 1
ATOM 9686 N N . LEU B 1 527 ? -7.422 -18.922 -13.789 1 94.06 527 LEU B N 1
ATOM 9687 C CA . LEU B 1 527 ? -6.844 -18.406 -12.555 1 94.06 527 LEU B CA 1
ATOM 9688 C C . LEU B 1 527 ? -5.371 -18.781 -12.445 1 94.06 527 LEU B C 1
ATOM 9690 O O . LEU B 1 527 ? -4.965 -19.844 -12.906 1 94.06 527 LEU B O 1
ATOM 9694 N N . PRO B 1 528 ? -4.574 -17.969 -11.828 1 93.75 528 PRO B N 1
ATOM 9695 C CA . PRO B 1 528 ? -3.119 -18.125 -11.852 1 93.75 528 PRO B CA 1
ATOM 9696 C C . PRO B 1 528 ? -2.613 -19.125 -10.82 1 93.75 528 PRO B C 1
ATOM 9698 O O . PRO B 1 528 ? -1.458 -19.562 -10.891 1 93.75 528 PRO B O 1
ATOM 9701 N N . PHE B 1 529 ? -3.293 -19.609 -9.961 1 92.94 529 PHE B N 1
ATOM 9702 C CA . PHE B 1 529 ? -2.811 -20.234 -8.742 1 92.94 529 PHE B CA 1
ATOM 9703 C C . PHE B 1 529 ? -2.229 -21.609 -9.031 1 92.94 529 PHE B C 1
ATOM 9705 O O . PHE B 1 529 ? -1.116 -21.922 -8.602 1 92.94 529 PHE B O 1
ATOM 9712 N N . GLU B 1 530 ? -2.922 -22.453 -9.828 1 93.5 530 GLU B N 1
ATOM 9713 C CA . GLU B 1 530 ? -2.402 -23.766 -10.18 1 93.5 530 GLU B CA 1
ATOM 9714 C C . GLU B 1 530 ? -1.172 -23.656 -11.078 1 93.5 530 GLU B C 1
ATOM 9716 O O . GLU B 1 530 ? -0.238 -24.453 -10.961 1 93.5 530 GLU B O 1
ATOM 9721 N N . ILE B 1 531 ? -1.157 -22.672 -11.93 1 95.38 531 ILE B N 1
ATOM 9722 C CA . ILE B 1 531 ? -0.03 -22.453 -12.828 1 95.38 531 ILE B CA 1
ATOM 9723 C C . ILE B 1 531 ? 1.208 -22.062 -12.023 1 95.38 531 ILE B C 1
ATOM 9725 O O . ILE B 1 531 ? 2.289 -22.625 -12.227 1 95.38 531 ILE B O 1
ATOM 9729 N N . GLU B 1 532 ? 1.046 -21.172 -11.094 1 95.94 532 GLU B N 1
ATOM 9730 C CA . GLU B 1 532 ? 2.164 -20.688 -10.289 1 95.94 532 GLU B CA 1
ATOM 9731 C C . GLU B 1 532 ? 2.699 -21.781 -9.375 1 95.94 532 GLU B C 1
ATOM 9733 O O . GLU B 1 532 ? 3.91 -21.906 -9.172 1 95.94 532 GLU B O 1
ATOM 9738 N N . SER B 1 533 ? 1.8 -22.531 -8.828 1 96.69 533 SER B N 1
ATOM 9739 C CA . SER B 1 533 ? 2.225 -23.625 -7.961 1 96.69 533 SER B CA 1
ATOM 9740 C C . SER B 1 533 ? 2.93 -24.719 -8.758 1 96.69 533 SER B C 1
ATOM 9742 O O . SER B 1 533 ? 3.916 -25.281 -8.297 1 96.69 533 SER B O 1
ATOM 9744 N N . ALA B 1 534 ? 2.363 -25.016 -9.914 1 97.69 534 ALA B N 1
ATOM 9745 C CA . ALA B 1 534 ? 3.006 -26 -10.789 1 97.69 534 ALA B CA 1
ATOM 9746 C C . ALA B 1 534 ? 4.41 -25.547 -11.18 1 97.69 534 ALA B C 1
ATOM 9748 O O . ALA B 1 534 ? 5.355 -26.328 -11.148 1 97.69 534 ALA B O 1
ATOM 9749 N N . PHE B 1 535 ? 4.535 -24.344 -11.547 1 97.19 535 PHE B N 1
ATOM 9750 C CA . PHE B 1 535 ? 5.812 -23.781 -11.961 1 97.19 535 PHE B CA 1
ATOM 9751 C C . PHE B 1 535 ? 6.82 -23.844 -10.82 1 97.19 535 PHE B C 1
ATOM 9753 O O . PHE B 1 535 ? 7.973 -24.234 -11.023 1 97.19 535 PHE B O 1
ATOM 9760 N N . SER B 1 536 ? 6.402 -23.375 -9.641 1 97.31 536 SER B N 1
ATOM 9761 C CA . SER B 1 536 ? 7.266 -23.375 -8.469 1 97.31 536 SER B CA 1
ATOM 9762 C C . SER B 1 536 ? 7.699 -24.781 -8.086 1 97.31 536 SER B C 1
ATOM 9764 O O . SER B 1 536 ? 8.891 -25.047 -7.887 1 97.31 536 SER B O 1
ATOM 9766 N N . ALA B 1 537 ? 6.762 -25.672 -7.988 1 98 537 ALA B N 1
ATOM 9767 C CA . ALA B 1 537 ? 7.059 -27.062 -7.66 1 98 537 ALA B CA 1
ATOM 9768 C C . ALA B 1 537 ? 7.898 -27.719 -8.758 1 98 537 ALA B C 1
ATOM 9770 O O . ALA B 1 537 ? 8.789 -28.516 -8.469 1 98 537 ALA B O 1
ATOM 9771 N N . GLY B 1 538 ? 7.609 -27.406 -10.016 1 97.94 538 GLY B N 1
ATOM 9772 C CA . GLY B 1 538 ? 8.383 -27.938 -11.125 1 97.94 538 GLY B CA 1
ATOM 9773 C C . GLY B 1 538 ? 9.844 -27.547 -11.07 1 97.94 538 GLY B C 1
ATOM 9774 O O . GLY B 1 538 ? 10.727 -28.375 -11.312 1 97.94 538 GLY B O 1
ATOM 9775 N N . THR B 1 539 ? 10.086 -26.297 -10.797 1 97.44 539 THR B N 1
ATOM 9776 C CA . THR B 1 539 ? 11.461 -25.828 -10.672 1 97.44 539 THR B CA 1
ATOM 9777 C C . THR B 1 539 ? 12.18 -26.562 -9.547 1 97.44 539 THR B C 1
ATOM 9779 O O . THR B 1 539 ? 13.328 -27 -9.711 1 97.44 539 THR B O 1
ATOM 9782 N N . TYR B 1 540 ? 11.484 -26.688 -8.398 1 97.5 540 TYR B N 1
ATOM 9783 C CA . TYR B 1 540 ? 12.039 -27.406 -7.246 1 97.5 540 TYR B CA 1
ATOM 9784 C C . TYR B 1 540 ? 12.398 -28.844 -7.617 1 97.5 540 TYR B C 1
ATOM 9786 O O . TYR B 1 540 ? 13.5 -29.297 -7.324 1 97.5 540 TYR B O 1
ATOM 9794 N N . LEU B 1 541 ? 11.539 -29.531 -8.289 1 96.75 541 LEU B N 1
ATOM 9795 C CA . LEU B 1 541 ? 11.703 -30.938 -8.648 1 96.75 541 LEU B CA 1
ATOM 9796 C C . LEU B 1 541 ? 12.781 -31.094 -9.711 1 96.75 541 LEU B C 1
ATOM 9798 O O . LEU B 1 541 ? 13.539 -32.062 -9.688 1 96.75 541 LEU B O 1
ATOM 9802 N N . ALA B 1 542 ? 12.82 -30.172 -10.633 1 95.56 542 ALA B N 1
ATOM 9803 C CA . ALA B 1 542 ? 13.852 -30.25 -11.664 1 95.56 542 ALA B CA 1
ATOM 9804 C C . ALA B 1 542 ? 15.25 -30.203 -11.062 1 95.56 542 ALA B C 1
ATOM 9806 O O . ALA B 1 542 ? 16.109 -31.016 -11.43 1 95.56 542 ALA B O 1
ATOM 9807 N N . ILE B 1 543 ? 15.445 -29.297 -10.117 1 94.06 543 ILE B N 1
ATOM 9808 C CA . ILE B 1 543 ? 16.75 -29.172 -9.461 1 94.06 543 ILE B CA 1
ATOM 9809 C C . ILE B 1 543 ? 17.016 -30.406 -8.609 1 94.06 543 ILE B C 1
ATOM 9811 O O . ILE B 1 543 ? 18.109 -30.969 -8.648 1 94.06 543 ILE B O 1
ATOM 9815 N N . ALA B 1 544 ? 16.031 -30.859 -7.844 1 92.25 544 ALA B N 1
ATOM 9816 C CA . ALA B 1 544 ? 16.188 -31.984 -6.926 1 92.25 544 ALA B CA 1
ATOM 9817 C C . ALA B 1 544 ? 16.453 -33.281 -7.684 1 92.25 544 ALA B C 1
ATOM 9819 O O . ALA B 1 544 ? 17.312 -34.062 -7.289 1 92.25 544 ALA B O 1
ATOM 9820 N N . GLU B 1 545 ? 15.727 -33.5 -8.742 1 90.88 545 GLU B N 1
ATOM 9821 C CA . GLU B 1 545 ? 15.891 -34.719 -9.516 1 90.88 545 GLU B CA 1
ATOM 9822 C C . GLU B 1 545 ? 17.266 -34.812 -10.156 1 90.88 545 GLU B C 1
ATOM 9824 O O . GLU B 1 545 ? 17.859 -35.875 -10.266 1 90.88 545 GLU B O 1
ATOM 9829 N N . ALA B 1 546 ? 17.75 -33.719 -10.586 1 88.31 546 ALA B N 1
ATOM 9830 C CA . ALA B 1 546 ? 19.062 -33.656 -11.234 1 88.31 546 ALA B CA 1
ATOM 9831 C C . ALA B 1 546 ? 20.188 -33.875 -10.227 1 88.31 546 ALA B C 1
ATOM 9833 O O . ALA B 1 546 ? 21.219 -34.438 -10.547 1 88.31 546 ALA B O 1
ATOM 9834 N N . ASN B 1 547 ? 20 -33.469 -9.047 1 86.19 547 ASN B N 1
ATOM 9835 C CA . ASN B 1 547 ? 21.078 -33.5 -8.07 1 86.19 547 ASN B CA 1
ATOM 9836 C C . ASN B 1 547 ? 20.938 -34.688 -7.117 1 86.19 547 ASN B C 1
ATOM 9838 O O . ASN B 1 547 ? 21.938 -35.156 -6.555 1 86.19 547 ASN B O 1
ATOM 9842 N N . PHE B 1 548 ? 19.703 -35.125 -6.922 1 85.44 548 PHE B N 1
ATOM 9843 C CA . PHE B 1 548 ? 19.453 -36.219 -6.004 1 85.44 548 PHE B CA 1
ATOM 9844 C C . PHE B 1 548 ? 18.594 -37.312 -6.672 1 85.44 548 PHE B C 1
ATOM 9846 O O . PHE B 1 548 ? 17.516 -37.625 -6.199 1 85.44 548 PHE B O 1
ATOM 9853 N N . PRO B 1 549 ? 19.078 -38 -7.641 1 83.81 549 PRO B N 1
ATOM 9854 C CA . PRO B 1 549 ? 18.266 -38.938 -8.398 1 83.81 549 PRO B CA 1
ATOM 9855 C C . PRO B 1 549 ? 17.797 -40.125 -7.555 1 83.81 549 PRO B C 1
ATOM 9857 O O . PRO B 1 549 ? 16.734 -40.719 -7.828 1 83.81 549 PRO B O 1
ATOM 9860 N N . SER B 1 550 ? 18.5 -40.438 -6.543 1 80.75 550 SER B N 1
ATOM 9861 C CA . SER B 1 550 ? 18.172 -41.594 -5.711 1 80.75 550 SER B CA 1
ATOM 9862 C C . SER B 1 550 ? 16.859 -41.375 -4.961 1 80.75 550 SER B C 1
ATOM 9864 O O . SER B 1 550 ? 16.172 -42.344 -4.617 1 80.75 550 SER B O 1
ATOM 9866 N N . ILE B 1 551 ? 16.531 -40.156 -4.762 1 83.12 551 ILE B N 1
ATOM 9867 C CA . ILE B 1 551 ? 15.305 -39.812 -4.035 1 83.12 551 ILE B CA 1
ATOM 9868 C C . ILE B 1 551 ? 14.094 -40.094 -4.922 1 83.12 551 ILE B C 1
ATOM 9870 O O . ILE B 1 551 ? 12.984 -40.312 -4.426 1 83.12 551 ILE B O 1
ATOM 9874 N N . PHE B 1 552 ? 14.234 -40.156 -6.246 1 84.81 552 PHE B N 1
ATOM 9875 C CA . PHE B 1 552 ? 13.117 -40.219 -7.184 1 84.81 552 PHE B CA 1
ATOM 9876 C C . PHE B 1 552 ? 13.062 -41.594 -7.867 1 84.81 552 PHE B C 1
ATOM 9878 O O . PHE B 1 552 ? 12.289 -41.781 -8.812 1 84.81 552 PHE B O 1
ATOM 9885 N N . LYS B 1 553 ? 13.797 -42.594 -7.582 1 74.25 553 LYS B N 1
ATOM 9886 C CA . LYS B 1 553 ? 13.922 -43.875 -8.25 1 74.25 553 LYS B CA 1
ATOM 9887 C C . LYS B 1 553 ? 12.578 -44.594 -8.312 1 74.25 553 LYS B C 1
ATOM 9889 O O . LYS B 1 553 ? 12.227 -45.188 -9.344 1 74.25 553 LYS B O 1
ATOM 9894 N N . ASP B 1 554 ? 11.797 -44.656 -7.273 1 60.34 554 ASP B N 1
ATOM 9895 C CA . ASP B 1 554 ? 10.562 -45.438 -7.223 1 60.34 554 ASP B CA 1
ATOM 9896 C C . ASP B 1 554 ? 9.352 -44.594 -7.582 1 60.34 554 ASP B C 1
ATOM 9898 O O . ASP B 1 554 ? 8.219 -45.062 -7.57 1 60.34 554 ASP B O 1
ATOM 9902 N N . ASP B 1 555 ? 9.562 -43.469 -7.871 1 62.44 555 ASP B N 1
ATOM 9903 C CA . ASP B 1 555 ? 8.438 -42.531 -7.996 1 62.44 555 ASP B CA 1
ATOM 9904 C C . ASP B 1 555 ? 8.031 -42.344 -9.453 1 62.44 555 ASP B C 1
ATOM 9906 O O . ASP B 1 555 ? 8.867 -42.469 -10.359 1 62.44 555 ASP B O 1
ATOM 9910 N N . SER B 1 556 ? 6.754 -42.438 -9.656 1 68.5 556 SER B N 1
ATOM 9911 C CA . SER B 1 556 ? 6.305 -41.875 -10.914 1 68.5 556 SER B CA 1
ATOM 9912 C C . SER B 1 556 ? 6.883 -40.469 -11.125 1 68.5 556 SER B C 1
ATOM 9914 O O . SER B 1 556 ? 7.195 -39.781 -10.164 1 68.5 556 SER B O 1
ATOM 9916 N N . SER B 1 557 ? 7.266 -40.031 -12.328 1 86.25 557 SER B N 1
ATOM 9917 C CA . SER B 1 557 ? 7.98 -38.812 -12.719 1 86.25 557 SER B CA 1
ATOM 9918 C C . SER B 1 557 ? 7.184 -37.562 -12.367 1 86.25 557 SER B C 1
ATOM 9920 O O . SER B 1 557 ? 6.438 -37.031 -13.195 1 86.25 557 SER B O 1
ATOM 9922 N N . PRO B 1 558 ? 7.215 -37.125 -10.969 1 93.75 558 PRO B N 1
ATOM 9923 C CA . PRO B 1 558 ? 6.473 -35.938 -10.555 1 93.75 558 PRO B CA 1
ATOM 9924 C C . PRO B 1 558 ? 6.73 -34.75 -11.469 1 93.75 558 PRO B C 1
ATOM 9926 O O . PRO B 1 558 ? 5.816 -33.969 -11.742 1 93.75 558 PRO B O 1
ATOM 9929 N N . LEU B 1 559 ? 7.871 -34.562 -11.891 1 95.31 559 LEU B N 1
ATOM 9930 C CA . LEU B 1 559 ? 8.195 -33.469 -12.781 1 95.31 559 LEU B CA 1
ATOM 9931 C C . LEU B 1 559 ? 7.461 -33.594 -14.109 1 95.31 559 LEU B C 1
ATOM 9933 O O . LEU B 1 559 ? 6.961 -32.625 -14.656 1 95.31 559 LEU B O 1
ATOM 9937 N N . GLN B 1 560 ? 7.418 -34.812 -14.602 1 94.06 560 GLN B N 1
ATOM 9938 C CA . GLN B 1 560 ? 6.711 -35.062 -15.859 1 94.06 560 GLN B CA 1
ATOM 9939 C C . GLN B 1 560 ? 5.223 -34.75 -15.719 1 94.06 560 GLN B C 1
ATOM 9941 O O . GLN B 1 560 ? 4.609 -34.188 -16.641 1 94.06 560 GLN B O 1
ATOM 9946 N N . THR B 1 561 ? 4.691 -35.094 -14.57 1 95 561 THR B N 1
ATOM 9947 C CA . THR B 1 561 ? 3.293 -34.781 -14.297 1 95 561 THR B CA 1
ATOM 9948 C C . THR B 1 561 ? 3.055 -33.281 -14.344 1 95 561 THR B C 1
ATOM 9950 O O . THR B 1 561 ? 2.043 -32.812 -14.875 1 95 561 THR B O 1
ATOM 9953 N N . ILE B 1 562 ? 3.906 -32.531 -13.734 1 97.19 562 ILE B N 1
ATOM 9954 C CA . ILE B 1 562 ? 3.799 -31.078 -13.719 1 97.19 562 ILE B CA 1
ATOM 9955 C C . ILE B 1 562 ? 3.875 -30.531 -15.148 1 97.19 562 ILE B C 1
ATOM 9957 O O . ILE B 1 562 ? 3.072 -29.688 -15.539 1 97.19 562 ILE B O 1
ATOM 9961 N N . ILE B 1 563 ? 4.797 -31.031 -15.938 1 96.19 563 ILE B N 1
ATOM 9962 C CA . ILE B 1 563 ? 4.977 -30.594 -17.312 1 96.19 563 ILE B CA 1
ATOM 9963 C C . ILE B 1 563 ? 3.729 -30.922 -18.125 1 96.19 563 ILE B C 1
ATOM 9965 O O . ILE B 1 563 ? 3.25 -30.094 -18.906 1 96.19 563 ILE B O 1
ATOM 9969 N N . GLU B 1 564 ? 3.18 -32.062 -17.891 1 95.31 564 GLU B N 1
ATOM 9970 C CA . GLU B 1 564 ? 1.962 -32.469 -18.594 1 95.31 564 GLU B CA 1
ATOM 9971 C C . GLU B 1 564 ? 0.788 -31.562 -18.203 1 95.31 564 GLU B C 1
ATOM 9973 O O . GLU B 1 564 ? -0.049 -31.234 -19.047 1 95.31 564 GLU B O 1
ATOM 9978 N N . THR B 1 565 ? 0.73 -31.266 -16.953 1 95.88 565 THR B N 1
ATOM 9979 C CA . THR B 1 565 ? -0.332 -30.391 -16.5 1 95.88 565 THR B CA 1
ATOM 9980 C C . THR B 1 565 ? -0.221 -29.016 -17.156 1 95.88 565 THR B C 1
ATOM 9982 O O . THR B 1 565 ? -1.224 -28.453 -17.594 1 95.88 565 THR B O 1
ATOM 9985 N N . LEU B 1 566 ? 0.956 -28.453 -17.203 1 96.25 566 LEU B N 1
ATOM 9986 C CA . LEU B 1 566 ? 1.167 -27.156 -17.844 1 96.25 566 LEU B CA 1
ATOM 9987 C C . LEU B 1 566 ? 0.848 -27.25 -19.344 1 96.25 566 LEU B C 1
ATOM 9989 O O . LEU B 1 566 ? 0.317 -26.297 -19.922 1 96.25 566 LEU B O 1
ATOM 9993 N N . ASP B 1 567 ? 1.125 -28.375 -19.922 1 94.75 567 ASP B N 1
ATOM 9994 C CA . ASP B 1 567 ? 0.819 -28.578 -21.328 1 94.75 567 ASP B CA 1
ATOM 9995 C C . ASP B 1 567 ? -0.686 -28.531 -21.578 1 94.75 567 ASP B C 1
ATOM 9997 O O . ASP B 1 567 ? -1.131 -27.984 -22.594 1 94.75 567 ASP B O 1
ATOM 10001 N N . VAL B 1 568 ? -1.395 -29.109 -20.672 1 94.06 568 VAL B N 1
ATOM 10002 C CA . VAL B 1 568 ? -2.85 -29.078 -20.781 1 94.06 568 VAL B CA 1
ATOM 10003 C C . VAL B 1 568 ? -3.346 -27.641 -20.703 1 94.06 568 VAL B C 1
ATOM 10005 O O . VAL B 1 568 ? -4.242 -27.25 -21.453 1 94.06 568 VAL B O 1
ATOM 10008 N N . LEU B 1 569 ? -2.816 -26.875 -19.828 1 93 569 LEU B N 1
ATOM 10009 C CA . LEU B 1 569 ? -3.211 -25.484 -19.656 1 93 56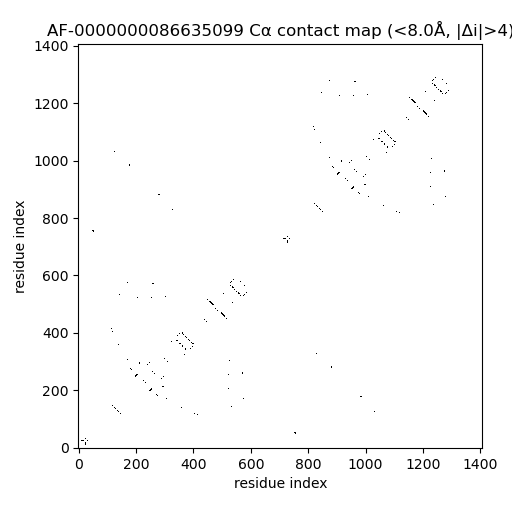9 LEU B CA 1
ATOM 10010 C C . LEU B 1 569 ? -2.855 -24.656 -20.906 1 93 569 LEU B C 1
ATOM 10012 O O . LEU B 1 569 ? -3.617 -23.781 -21.312 1 93 569 LEU B O 1
ATOM 10016 N N . VAL B 1 570 ? -1.707 -24.969 -21.516 1 91.75 570 VAL B N 1
ATOM 10017 C CA . VAL B 1 570 ? -1.293 -24.297 -22.75 1 91.75 570 VAL B CA 1
ATOM 10018 C C . VAL B 1 570 ? -2.266 -24.641 -23.875 1 91.75 570 VAL B C 1
ATOM 10020 O O . VAL B 1 570 ? -2.676 -23.766 -24.625 1 91.75 570 VAL B O 1
ATOM 10023 N N . ALA B 1 571 ? -2.629 -25.844 -23.906 1 91.06 571 ALA B N 1
ATOM 10024 C CA . ALA B 1 571 ? -3.543 -26.297 -24.938 1 91.06 571 ALA B CA 1
ATOM 10025 C C . ALA B 1 571 ? -4.914 -25.641 -24.797 1 91.06 571 ALA B C 1
ATOM 10027 O O . ALA B 1 571 ? -5.617 -25.438 -25.797 1 91.06 571 ALA B O 1
ATOM 10028 N N . ARG B 1 572 ? -5.195 -25.266 -23.594 1 90.31 572 ARG B N 1
ATOM 10029 C CA . ARG B 1 572 ? -6.488 -24.641 -23.328 1 90.31 572 ARG B CA 1
ATOM 10030 C C . ARG B 1 572 ? -6.414 -23.125 -23.5 1 90.31 572 ARG B C 1
ATOM 10032 O O . ARG B 1 572 ? -7.398 -22.422 -23.266 1 90.31 572 ARG B O 1
ATOM 10039 N N . GLY B 1 573 ? -5.25 -22.656 -23.828 1 86.06 573 GLY B N 1
ATOM 10040 C CA . GLY B 1 573 ? -5.145 -21.266 -24.266 1 86.06 573 GLY B CA 1
ATOM 10041 C C . GLY B 1 573 ? -4.535 -20.359 -23.219 1 86.06 573 GLY B C 1
ATOM 10042 O O . GLY B 1 573 ? -4.598 -19.125 -23.344 1 86.06 573 GLY B O 1
ATOM 10043 N N . ASN B 1 574 ? -4.016 -20.906 -22.172 1 90 574 ASN B N 1
ATOM 10044 C CA . ASN B 1 574 ? -3.395 -20.047 -21.172 1 90 574 ASN B CA 1
ATOM 10045 C C . ASN B 1 574 ? -1.998 -19.594 -21.594 1 90 574 ASN B C 1
ATOM 10047 O O . ASN B 1 574 ? -1.077 -20.422 -21.672 1 90 574 ASN B O 1
ATOM 10051 N N . ALA B 1 575 ? -1.828 -18.312 -21.812 1 86.44 575 ALA B N 1
ATOM 10052 C CA . ALA B 1 575 ? -0.57 -17.781 -22.328 1 86.44 575 ALA B CA 1
ATOM 10053 C C . ALA B 1 575 ? 0.518 -17.812 -21.25 1 86.44 575 ALA B C 1
ATOM 10055 O O . ALA B 1 575 ? 1.689 -18.047 -21.562 1 86.44 575 ALA B O 1
ATOM 10056 N N . ALA B 1 576 ? 0.192 -17.562 -20.031 1 88 576 ALA B N 1
ATOM 10057 C CA . ALA B 1 576 ? 1.172 -17.578 -18.953 1 88 576 ALA B CA 1
ATOM 10058 C C . ALA B 1 576 ? 1.763 -18.984 -18.781 1 88 576 ALA B C 1
ATOM 10060 O O . ALA B 1 576 ? 2.959 -19.125 -18.516 1 88 576 ALA B O 1
ATOM 10061 N N . ALA B 1 577 ? 0.933 -19.984 -18.922 1 91.75 577 ALA B N 1
ATOM 10062 C CA . ALA B 1 577 ? 1.389 -21.359 -18.812 1 91.75 577 ALA B CA 1
ATOM 10063 C C . ALA B 1 577 ? 2.416 -21.688 -19.891 1 91.75 577 ALA B C 1
ATOM 10065 O O . ALA B 1 577 ? 3.348 -22.469 -19.656 1 91.75 577 ALA B O 1
ATOM 10066 N N . ARG B 1 578 ? 2.238 -21.109 -21.062 1 89.88 578 ARG B N 1
ATOM 10067 C CA . ARG B 1 578 ? 3.18 -21.328 -22.156 1 89.88 578 ARG B CA 1
ATOM 10068 C C . ARG B 1 578 ? 4.57 -20.828 -21.781 1 89.88 578 ARG B C 1
ATOM 10070 O O . ARG B 1 578 ? 5.57 -21.5 -22.031 1 89.88 578 ARG B O 1
ATOM 10077 N N . GLY B 1 579 ? 4.637 -19.609 -21.25 1 87.75 579 GLY B N 1
ATOM 10078 C CA . GLY B 1 579 ? 5.91 -19.062 -20.812 1 87.75 579 GLY B CA 1
ATOM 10079 C C . GLY B 1 579 ? 6.566 -19.891 -19.719 1 87.75 579 GLY B C 1
ATOM 10080 O O . GLY B 1 579 ? 7.766 -20.156 -19.766 1 87.75 579 GLY B O 1
ATOM 10081 N N . ARG B 1 580 ? 5.824 -20.375 -18.75 1 92.88 580 ARG B N 1
ATOM 10082 C CA . ARG B 1 580 ? 6.344 -21.156 -17.625 1 92.88 580 ARG B CA 1
ATOM 10083 C C . ARG B 1 580 ? 6.832 -22.516 -18.094 1 92.88 580 ARG B C 1
ATOM 10085 O O . ARG B 1 580 ? 7.852 -23.016 -17.625 1 92.88 580 ARG B O 1
ATOM 10092 N N . LEU B 1 581 ? 6.023 -23.078 -18.984 1 93.75 581 LEU B N 1
ATOM 10093 C CA . LEU B 1 581 ? 6.391 -24.391 -19.531 1 93.75 581 LEU B CA 1
ATOM 10094 C C . LEU B 1 581 ? 7.711 -24.297 -20.281 1 93.75 581 LEU B C 1
ATOM 10096 O O . LEU B 1 581 ? 8.578 -25.172 -20.125 1 93.75 581 LEU B O 1
ATOM 10100 N N . SER B 1 582 ? 7.867 -23.281 -21.062 1 90.94 582 SER B N 1
ATOM 10101 C CA . SER B 1 582 ? 9.094 -23.109 -21.844 1 90.94 582 SER B CA 1
ATOM 10102 C C . SER B 1 582 ? 10.305 -22.953 -20.922 1 90.94 582 SER B C 1
ATOM 10104 O O . SER B 1 582 ? 11.359 -23.531 -21.188 1 90.94 582 SER B O 1
ATOM 10106 N N . GLU B 1 583 ? 10.172 -22.25 -19.891 1 90.31 583 GLU B N 1
ATOM 10107 C CA . GLU B 1 583 ? 11.266 -22.031 -18.953 1 90.31 583 GLU B CA 1
ATOM 10108 C C . GLU B 1 583 ? 11.594 -23.312 -18.203 1 90.31 583 GLU B C 1
ATOM 10110 O O . GLU B 1 583 ? 12.766 -23.609 -17.953 1 90.31 583 GLU B O 1
ATOM 10115 N N . LEU B 1 584 ? 10.562 -23.984 -17.797 1 93.38 584 LEU B N 1
ATOM 10116 C CA . LEU B 1 584 ? 10.766 -25.234 -17.062 1 93.38 584 LEU B CA 1
ATOM 10117 C C . LEU B 1 584 ? 11.453 -26.281 -17.938 1 93.38 584 LEU B C 1
ATOM 10119 O O . LEU B 1 584 ? 12.328 -27.016 -17.484 1 93.38 584 LEU B O 1
ATOM 10123 N N . GLU B 1 585 ? 11.078 -26.297 -19.203 1 92.44 585 GLU B N 1
ATOM 10124 C CA . GLU B 1 585 ? 11.711 -27.219 -20.141 1 92.44 585 GLU B CA 1
ATOM 10125 C C . GLU B 1 585 ? 13.164 -26.828 -20.406 1 92.44 585 GLU B C 1
ATOM 10127 O O . GLU B 1 585 ? 14.031 -27.703 -20.5 1 92.44 585 GLU B O 1
ATOM 10132 N N . HIS B 1 586 ? 13.367 -25.594 -20.5 1 89.31 586 HIS B N 1
ATOM 10133 C CA . HIS B 1 586 ? 14.734 -25.109 -20.656 1 89.31 586 HIS B CA 1
ATOM 10134 C C . HIS B 1 586 ? 15.594 -25.5 -19.453 1 89.31 586 HIS B C 1
ATOM 10136 O O . HIS B 1 586 ? 16.734 -25.922 -19.625 1 89.31 586 HIS B O 1
ATOM 10142 N N . LEU B 1 587 ? 15.047 -25.312 -18.297 1 92.44 587 LEU B N 1
ATOM 10143 C CA . LEU B 1 587 ? 15.75 -25.688 -17.062 1 92.44 587 LEU B CA 1
ATOM 10144 C C . LEU B 1 587 ? 16.062 -27.172 -17.047 1 92.44 587 LEU B C 1
ATOM 10146 O O . LEU B 1 587 ? 17.188 -27.578 -16.719 1 92.44 587 LEU B O 1
ATOM 10150 N N . ARG B 1 588 ? 15.102 -27.938 -17.391 1 90.5 588 ARG B N 1
ATOM 10151 C CA . ARG B 1 588 ? 15.281 -29.391 -17.422 1 90.5 588 ARG B CA 1
ATOM 10152 C C . ARG B 1 588 ? 16.375 -29.781 -18.422 1 90.5 588 ARG B C 1
ATOM 10154 O O . ARG B 1 588 ? 17.172 -30.672 -18.141 1 90.5 588 ARG B O 1
ATOM 10161 N N . GLN B 1 589 ? 16.453 -29.094 -19.484 1 88.06 589 GLN B N 1
ATOM 10162 C CA . GLN B 1 589 ? 17.438 -29.359 -20.516 1 88.06 589 GLN B CA 1
ATOM 10163 C C . GLN B 1 589 ? 18.844 -29.031 -20.031 1 88.06 589 GLN B C 1
ATOM 10165 O O . GLN B 1 589 ? 19.766 -29.828 -20.188 1 88.06 589 GLN B O 1
ATOM 10170 N N . ILE B 1 590 ? 18.969 -27.906 -19.453 1 86.94 590 ILE B N 1
ATOM 10171 C CA . ILE B 1 590 ? 20.281 -27.5 -18.969 1 86.94 590 ILE B CA 1
ATOM 10172 C C . ILE B 1 590 ? 20.75 -28.453 -17.891 1 86.94 590 ILE B C 1
ATOM 10174 O O . ILE B 1 590 ? 21.922 -28.828 -17.859 1 86.94 590 ILE B O 1
ATOM 10178 N N . LEU B 1 591 ? 19.859 -28.812 -16.984 1 88.75 591 LEU B N 1
ATOM 10179 C CA . LEU B 1 591 ? 20.219 -29.688 -15.883 1 88.75 591 LEU B CA 1
ATOM 10180 C C . LEU B 1 591 ? 20.516 -31.094 -16.375 1 88.75 591 LEU B C 1
ATOM 10182 O O . LEU B 1 591 ? 21.344 -31.797 -15.797 1 88.75 591 LEU B O 1
ATOM 10186 N N . GLY B 1 592 ? 19.812 -31.531 -17.375 1 82.06 592 GLY B N 1
ATOM 10187 C CA . GLY B 1 592 ? 20.094 -32.812 -17.984 1 82.06 592 GLY B CA 1
ATOM 10188 C C . GLY B 1 592 ? 21.453 -32.906 -18.641 1 82.06 592 GLY B C 1
ATOM 10189 O O . GLY B 1 592 ? 22.141 -33.906 -18.547 1 82.06 592 GLY B O 1
ATOM 10190 N N . GLU B 1 593 ? 21.844 -31.875 -19.219 1 76.81 593 GLU B N 1
ATOM 10191 C CA . GLU B 1 593 ? 23.141 -31.812 -19.891 1 76.81 593 GLU B CA 1
ATOM 10192 C C . GLU B 1 593 ? 24.281 -31.734 -18.875 1 76.81 593 GLU B C 1
ATOM 10194 O O . GLU B 1 593 ? 25.344 -32.281 -19.094 1 76.81 593 GLU B O 1
ATOM 10199 N N . THR B 1 594 ? 23.969 -31.094 -17.734 1 67.31 594 THR B N 1
ATOM 10200 C CA . THR B 1 594 ? 25 -30.906 -16.719 1 67.31 594 THR B CA 1
ATOM 10201 C C . THR B 1 594 ? 25.094 -32.125 -15.812 1 67.31 594 THR B C 1
ATOM 10203 O O . THR B 1 594 ? 26.141 -32.406 -15.234 1 67.31 594 THR B O 1
ATOM 10206 N N . GLY B 1 595 ? 23.984 -32.719 -15.391 1 58.69 595 GLY B N 1
ATOM 10207 C CA . GLY B 1 595 ? 23.984 -33.906 -14.555 1 58.69 595 GLY B CA 1
ATOM 10208 C C . GLY B 1 595 ? 24.953 -34.969 -15.031 1 58.69 595 GLY B C 1
ATOM 10209 O O . GLY B 1 595 ? 25.594 -35.625 -14.211 1 58.69 595 GLY B O 1
ATOM 10210 N N . GLN B 1 596 ? 25.078 -35.094 -16.312 1 50.44 596 GLN B N 1
ATOM 10211 C CA . GLN B 1 596 ? 26.094 -35.969 -16.875 1 50.44 596 GLN B CA 1
ATOM 10212 C C . GLN B 1 596 ? 27.484 -35.5 -16.5 1 50.44 596 GLN B C 1
ATOM 10214 O O . GLN B 1 596 ? 28.375 -36.312 -16.266 1 50.44 596 GLN B O 1
ATOM 10219 N N . LEU B 1 597 ? 27.609 -34.25 -16.344 1 48.62 597 LEU B N 1
ATOM 10220 C CA . LEU B 1 597 ? 28.906 -33.719 -16 1 48.62 597 LEU B CA 1
ATOM 10221 C C . LEU B 1 597 ? 29.156 -33.781 -14.492 1 48.62 597 LEU B C 1
ATOM 10223 O O . LEU B 1 597 ? 30.281 -34 -14.055 1 48.62 597 LEU B O 1
ATOM 10227 N N . LEU B 1 598 ? 28.078 -33.688 -13.758 1 51.03 598 LEU B N 1
ATOM 10228 C CA . LEU B 1 598 ? 28.156 -33.719 -12.297 1 51.03 598 LEU B CA 1
ATOM 10229 C C . LEU B 1 598 ? 28.219 -35.156 -11.789 1 51.03 598 LEU B C 1
ATOM 10231 O O . LEU B 1 598 ? 28.797 -35.438 -10.734 1 51.03 598 LEU B O 1
ATOM 10235 N N . SER B 1 599 ? 27.5 -36.25 -12.375 1 43.19 599 SER B N 1
ATOM 10236 C CA . SER B 1 599 ? 27.531 -37.656 -12.008 1 43.19 599 SER B CA 1
ATOM 10237 C C . SER B 1 599 ? 28.844 -38.312 -12.414 1 43.19 599 SER B C 1
ATOM 10239 O O . SER B 1 599 ? 29.188 -39.406 -11.93 1 43.19 599 SER B O 1
ATOM 10241 N N . CYS B 1 600 ? 29.562 -38.062 -13.375 1 36.62 600 CYS B N 1
ATOM 10242 C CA . CYS B 1 600 ? 30.719 -38.844 -13.742 1 36.62 600 CYS B CA 1
ATOM 10243 C C . CYS B 1 600 ? 31.672 -39 -12.562 1 36.62 600 CYS B C 1
ATOM 10245 O O . CYS B 1 600 ? 32.594 -39.812 -12.609 1 36.62 600 CYS B O 1
ATOM 10247 N N . GLU B 1 601 ? 31.906 -38.094 -11.68 1 34.03 601 GLU B N 1
ATOM 10248 C CA . GLU B 1 601 ? 32.938 -38.406 -10.711 1 34.03 601 GLU B CA 1
ATOM 10249 C C . GLU B 1 601 ? 32.406 -39.312 -9.586 1 34.03 601 GLU B C 1
ATOM 10251 O O . GLU B 1 601 ? 33.125 -39.594 -8.633 1 34.03 601 GLU B O 1
ATOM 10256 N N . ALA B 1 602 ? 31.125 -39.594 -9.453 1 33.28 602 ALA B N 1
ATOM 10257 C CA . ALA B 1 602 ? 30.703 -40.406 -8.32 1 33.28 602 ALA B CA 1
ATOM 10258 C C . ALA B 1 602 ? 31 -41.906 -8.57 1 33.28 602 ALA B C 1
ATOM 10260 O O . ALA B 1 602 ? 30.359 -42.531 -9.422 1 33.28 602 ALA B O 1
ATOM 10261 N N . ASP B 1 603 ? 32.156 -42.531 -8.414 1 27.7 603 ASP B N 1
ATOM 10262 C CA . ASP B 1 603 ? 32.438 -43.938 -8.156 1 27.7 603 ASP B CA 1
ATOM 10263 C C . ASP B 1 603 ? 31.469 -44.5 -7.133 1 27.7 603 ASP B C 1
ATOM 10265 O O . ASP B 1 603 ? 30.812 -43.75 -6.395 1 27.7 603 ASP B O 1
ATOM 10269 N N . SER B 1 604 ? 31.656 -46.031 -6.684 1 27.11 604 SER B N 1
ATOM 10270 C CA . SER B 1 604 ? 31.078 -47.219 -6.105 1 27.11 604 SER B CA 1
ATOM 10271 C C . SER B 1 604 ? 30.688 -47 -4.652 1 27.11 604 SER B C 1
ATOM 10273 O O . SER B 1 604 ? 30.312 -47.969 -3.955 1 27.11 604 SER B O 1
ATOM 10275 N N . ARG B 1 605 ? 31.078 -45.969 -4.02 1 31.19 605 ARG B N 1
ATOM 10276 C CA . ARG B 1 605 ? 31.109 -46.25 -2.588 1 31.19 605 ARG B CA 1
ATOM 10277 C C . ARG B 1 605 ? 29.703 -46.219 -1.995 1 31.19 605 ARG B C 1
ATOM 10279 O O . ARG B 1 605 ? 29.531 -46 -0.794 1 31.19 605 ARG B O 1
ATOM 10286 N N . TRP B 1 606 ? 28.672 -46.125 -2.916 1 27.95 606 TRP B N 1
ATOM 10287 C CA . TRP B 1 606 ? 27.516 -46.031 -2.041 1 27.95 606 TRP B CA 1
ATOM 10288 C C . TRP B 1 606 ? 27.016 -47.438 -1.651 1 27.95 606 TRP B C 1
ATOM 10290 O O . TRP B 1 606 ? 26.891 -48.312 -2.502 1 27.95 606 TRP B O 1
ATOM 10300 N N . PRO B 1 607 ? 27.141 -47.969 -0.351 1 27.06 607 PRO B N 1
ATOM 10301 C CA . PRO B 1 607 ? 26.734 -49.312 0.096 1 27.06 607 PRO B CA 1
ATOM 10302 C C . PRO B 1 607 ? 25.297 -49.656 -0.309 1 27.06 607 PRO B C 1
ATOM 10304 O O . PRO B 1 607 ? 24.453 -48.75 -0.397 1 27.06 607 PRO B O 1
ATOM 10307 N N . SER B 1 608 ? 25.125 -50.562 -1.119 1 23.14 608 SER B N 1
ATOM 10308 C CA . SER B 1 608 ? 23.891 -51.25 -1.479 1 23.14 608 SER B CA 1
ATOM 10309 C C . SER B 1 608 ? 23.062 -51.594 -0.241 1 23.14 608 SER B C 1
ATOM 10311 O O . SER B 1 608 ? 23.609 -51.969 0.794 1 23.14 608 SER B O 1
ATOM 10313 N N . ALA B 1 609 ? 21.891 -51.125 -0.099 1 25.62 609 ALA B N 1
ATOM 10314 C CA . ALA B 1 609 ? 20.938 -51.344 0.981 1 25.62 609 ALA B CA 1
ATOM 10315 C C . ALA B 1 609 ? 20.859 -52.812 1.366 1 25.62 609 ALA B C 1
ATOM 10317 O O . ALA B 1 609 ? 20.078 -53.188 2.24 1 25.62 609 ALA B O 1
ATOM 10318 N N . HIS B 1 610 ? 21.453 -53.719 0.546 1 22.86 610 HIS B N 1
ATOM 10319 C CA . HIS B 1 610 ? 21.078 -55.094 0.87 1 22.86 610 HIS B CA 1
ATOM 10320 C C . HIS B 1 610 ? 21.594 -55.5 2.242 1 22.86 610 HIS B C 1
ATOM 10322 O O . HIS B 1 610 ? 20.953 -56.281 2.953 1 22.86 610 HIS B O 1
ATOM 10328 N N . THR B 1 611 ? 22.891 -55.531 2.309 1 23.28 611 THR B N 1
ATOM 10329 C CA . THR B 1 611 ? 23.453 -56.5 3.229 1 23.28 611 THR B CA 1
ATOM 10330 C C . THR B 1 611 ? 23.328 -56.031 4.672 1 23.28 611 THR B C 1
ATOM 10332 O O . THR B 1 611 ? 24.312 -55.656 5.309 1 23.28 611 THR B O 1
ATOM 10335 N N . LEU B 1 612 ? 22.375 -55.156 4.949 1 24.08 612 LEU B N 1
ATOM 10336 C CA . LEU B 1 612 ? 22.406 -55.031 6.402 1 24.08 612 LEU B CA 1
ATOM 10337 C C . LEU B 1 612 ? 21.953 -56.312 7.066 1 24.08 612 LEU B C 1
ATOM 10339 O O . LEU B 1 612 ? 20.984 -56.938 6.617 1 24.08 612 LEU B O 1
ATOM 10343 N N . PRO B 1 613 ? 22.844 -57.031 7.672 1 23.8 613 PRO B N 1
ATOM 10344 C CA . PRO B 1 613 ? 22.547 -58.312 8.305 1 23.8 613 PRO B CA 1
ATOM 10345 C C . PRO B 1 613 ? 21.25 -58.281 9.109 1 23.8 613 PRO B C 1
ATOM 10347 O O . PRO B 1 613 ? 20.922 -57.281 9.734 1 23.8 613 PRO B O 1
ATOM 10350 N N . MET B 1 614 ? 20.234 -58.938 8.516 1 22.28 614 MET B N 1
ATOM 10351 C CA . MET B 1 614 ? 19 -59.344 9.188 1 22.28 614 MET B CA 1
ATOM 10352 C C . MET B 1 614 ? 19.297 -60 10.531 1 22.28 614 MET B C 1
ATOM 10354 O O . MET B 1 614 ? 19.875 -61.094 10.578 1 22.28 614 MET B O 1
ATOM 10358 N N . MET B 1 615 ? 19.703 -59.125 11.547 1 22.62 615 MET B N 1
ATOM 10359 C CA . MET B 1 615 ? 19.938 -59.719 12.852 1 22.62 615 MET B CA 1
ATOM 10360 C C . MET B 1 615 ? 18.75 -60.594 13.281 1 22.62 615 MET B C 1
ATOM 10362 O O . MET B 1 615 ? 17.609 -60.125 13.305 1 22.62 615 MET B O 1
ATOM 10366 N N . THR B 1 616 ? 18.781 -61.781 12.82 1 21.12 616 THR B N 1
ATOM 10367 C CA . THR B 1 616 ? 18 -62.844 13.406 1 21.12 616 THR B CA 1
ATOM 10368 C C . THR B 1 616 ? 18.109 -62.844 14.93 1 21.12 616 THR B C 1
ATOM 10370 O O . THR B 1 616 ? 19.219 -62.688 15.469 1 21.12 616 THR B O 1
ATOM 10373 N N . GLY B 1 617 ? 17.062 -62.25 15.555 1 20.44 617 GLY B N 1
ATOM 10374 C CA . GLY B 1 617 ? 16.797 -62.219 16.984 1 20.44 617 GLY B CA 1
ATOM 10375 C C . GLY B 1 617 ? 17.109 -63.531 17.688 1 20.44 617 GLY B C 1
ATOM 10376 O O . GLY B 1 617 ? 16.25 -64.062 18.375 1 20.44 617 GLY B O 1
ATOM 10377 N N . THR B 1 618 ? 18.203 -64.25 17.281 1 21.02 618 THR B N 1
ATOM 10378 C CA . THR B 1 618 ? 18.375 -65.312 18.281 1 21.02 618 THR B CA 1
ATOM 10379 C C . THR B 1 618 ? 18.75 -64.688 19.625 1 21.02 618 THR B C 1
ATOM 10381 O O . THR B 1 618 ? 19.516 -63.75 19.703 1 21.02 618 THR B O 1
ATOM 10384 N N . THR B 1 619 ? 17.844 -64.875 20.625 1 20.83 619 THR B N 1
ATOM 10385 C CA . THR B 1 619 ? 17.781 -64.625 22.047 1 20.83 619 THR B CA 1
ATOM 10386 C C . THR B 1 619 ? 19.062 -65.062 22.75 1 20.83 619 THR B C 1
ATOM 10388 O O . THR B 1 619 ? 19.125 -65.125 23.969 1 20.83 619 THR B O 1
ATOM 10391 N N . ARG B 1 620 ? 20.297 -65.188 22.031 1 19.64 620 ARG B N 1
ATOM 10392 C CA . ARG B 1 620 ? 21.219 -65.75 23.016 1 19.64 620 ARG B CA 1
ATOM 10393 C C . ARG B 1 620 ? 21.531 -64.75 24.109 1 19.64 620 ARG B C 1
ATOM 10395 O O . ARG B 1 620 ? 21.625 -63.531 23.859 1 19.64 620 ARG B O 1
ATOM 10402 N N . SER B 1 621 ? 21.422 -65.125 25.453 1 20.73 621 SER B N 1
ATOM 10403 C CA . SER B 1 621 ? 21.656 -64.625 26.812 1 20.73 621 SER B CA 1
ATOM 10404 C C . SER B 1 621 ? 23.062 -64.062 26.953 1 20.73 621 SER B C 1
ATOM 10406 O O . SER B 1 621 ? 23.484 -63.719 28.062 1 20.73 621 SER B O 1
ATOM 10408 N N . ARG B 1 622 ? 23.984 -64.125 25.875 1 20.25 622 ARG B N 1
ATOM 10409 C CA . ARG B 1 622 ? 25.328 -64.062 26.469 1 20.25 622 ARG B CA 1
ATOM 10410 C C . ARG B 1 622 ? 25.562 -62.656 27.078 1 20.25 622 ARG B C 1
ATOM 10412 O O . ARG B 1 622 ? 24.906 -61.688 26.703 1 20.25 622 ARG B O 1
ATOM 10419 N N . ARG B 1 623 ? 26.703 -62.625 27.891 1 20.89 623 ARG B N 1
ATOM 10420 C CA . ARG B 1 623 ? 27.406 -61.75 28.828 1 20.89 623 ARG B CA 1
ATOM 10421 C C . ARG B 1 623 ? 27.781 -60.438 28.188 1 20.89 623 ARG B C 1
ATOM 10423 O O . ARG B 1 623 ? 27.953 -60.344 26.969 1 20.89 623 ARG B O 1
ATOM 10430 N N . PRO B 1 624 ? 28.016 -59.219 28.984 1 25.23 624 PRO B N 1
ATOM 10431 C CA . PRO B 1 624 ? 28.016 -57.781 28.859 1 25.23 624 PRO B CA 1
ATOM 10432 C C . PRO B 1 624 ? 29.125 -57.25 27.953 1 25.23 624 PRO B C 1
ATOM 10434 O O . PRO B 1 624 ? 29.391 -56.062 27.922 1 25.23 624 PRO B O 1
ATOM 10437 N N . SER B 1 625 ? 29.625 -58.125 26.906 1 20.94 625 SER B N 1
ATOM 10438 C CA . SER B 1 625 ? 30.969 -57.688 26.531 1 20.94 625 SER B CA 1
ATOM 10439 C C . SER B 1 625 ? 30.938 -56.25 26 1 20.94 625 SER B C 1
ATOM 10441 O O . SER B 1 625 ? 29.891 -55.781 25.547 1 20.94 625 SER B O 1
ATOM 10443 N N . GLU B 1 626 ? 32.125 -55.469 26.016 1 25.09 626 GLU B N 1
ATOM 10444 C CA . GLU B 1 626 ? 32.625 -54.094 25.953 1 25.09 626 GLU B CA 1
ATOM 10445 C C . GLU B 1 626 ? 32.312 -53.469 24.609 1 25.09 626 GLU B C 1
ATOM 10447 O O . GLU B 1 626 ? 32.812 -52.375 24.297 1 25.09 626 GLU B O 1
ATOM 10452 N N . GLY B 1 627 ? 31.484 -54.25 23.719 1 22.28 627 GLY B N 1
ATOM 10453 C CA . GLY B 1 627 ? 31.641 -53.906 22.312 1 22.28 627 GLY B CA 1
ATOM 10454 C C . GLY B 1 627 ? 31.094 -52.531 21.984 1 22.28 627 GLY B C 1
ATOM 10455 O O . GLY B 1 627 ? 30.25 -52 22.703 1 22.28 627 GLY B O 1
ATOM 10456 N N . THR B 1 628 ? 31.938 -51.719 21.188 1 24.19 628 THR B N 1
ATOM 10457 C CA . THR B 1 628 ? 31.891 -50.312 20.734 1 24.19 628 THR B CA 1
ATOM 10458 C C . THR B 1 628 ? 30.641 -50.062 19.906 1 24.19 628 THR B C 1
ATOM 10460 O O . THR B 1 628 ? 30.484 -50.625 18.828 1 24.19 628 THR B O 1
ATOM 10463 N N . THR B 1 629 ? 29.484 -50.062 20.531 1 25.05 629 THR B N 1
ATOM 10464 C CA . THR B 1 629 ? 28.172 -49.906 19.906 1 25.05 629 THR B CA 1
ATOM 10465 C C . THR B 1 629 ? 28.109 -48.625 19.094 1 25.05 629 THR B C 1
ATOM 10467 O O . THR B 1 629 ? 28.172 -47.531 19.641 1 25.05 629 THR B O 1
ATOM 10470 N N . THR B 1 630 ? 28.703 -48.75 17.859 1 23.72 630 THR B N 1
ATOM 10471 C CA . THR B 1 630 ? 28.625 -47.656 16.891 1 23.72 630 THR B CA 1
ATOM 10472 C C . THR B 1 630 ? 27.156 -47.281 16.594 1 23.72 630 THR B C 1
ATOM 10474 O O . THR B 1 630 ? 26.375 -48.156 16.203 1 23.72 630 THR B O 1
ATOM 10477 N N . VAL B 1 631 ? 26.594 -46.469 17.406 1 25.02 631 VAL B N 1
ATOM 10478 C CA . VAL B 1 631 ? 25.219 -45.969 17.344 1 25.02 631 VAL B CA 1
ATOM 10479 C C . VAL B 1 631 ? 24.922 -45.406 15.961 1 25.02 631 VAL B C 1
ATOM 10481 O O . VAL B 1 631 ? 25.453 -44.344 15.609 1 25.02 631 VAL B O 1
ATOM 10484 N N . GLY B 1 632 ? 24.969 -46.281 14.953 1 23.09 632 GLY B N 1
ATOM 10485 C CA . GLY B 1 632 ? 24.547 -45.844 13.625 1 23.09 632 GLY B CA 1
ATOM 10486 C C . GLY B 1 632 ? 23.125 -45.281 13.602 1 23.09 632 GLY B C 1
ATOM 10487 O O . GLY B 1 632 ? 22.25 -45.781 14.32 1 23.09 632 GLY B O 1
ATOM 10488 N N . CYS B 1 633 ? 22.953 -43.938 13.445 1 24.02 633 CYS B N 1
ATOM 10489 C CA . CYS B 1 633 ? 21.703 -43.188 13.305 1 24.02 633 CYS B CA 1
ATOM 10490 C C . CYS B 1 633 ? 20.719 -43.906 12.398 1 24.02 633 CYS B C 1
ATOM 10492 O O . CYS B 1 633 ? 21.031 -44.188 11.234 1 24.02 633 CYS B O 1
ATOM 10494 N N . ASN B 1 634 ? 19.953 -44.812 12.914 1 23.5 634 ASN B N 1
ATOM 10495 C CA . ASN B 1 634 ? 18.906 -45.594 12.258 1 23.5 634 ASN B CA 1
ATOM 10496 C C . ASN B 1 634 ? 17.844 -44.688 11.633 1 23.5 634 ASN B C 1
ATOM 10498 O O . ASN B 1 634 ? 17.047 -44.094 12.344 1 23.5 634 ASN B O 1
ATOM 10502 N N . TRP B 1 635 ? 18.141 -44.031 10.523 1 24.62 635 TRP B N 1
ATOM 10503 C CA . TRP B 1 635 ? 17.203 -43.312 9.672 1 24.62 635 TRP B CA 1
ATOM 10504 C C . TRP B 1 635 ? 16 -44.156 9.328 1 24.62 635 TRP B C 1
ATOM 10506 O O . TRP B 1 635 ? 15.172 -43.781 8.5 1 24.62 635 TRP B O 1
ATOM 10516 N N . GLU B 1 636 ? 15.867 -45.375 9.875 1 27.16 636 GLU B N 1
ATOM 10517 C CA . GLU B 1 636 ? 14.805 -46.281 9.484 1 27.16 636 GLU B CA 1
ATOM 10518 C C . GLU B 1 636 ? 13.43 -45.719 9.844 1 27.16 636 GLU B C 1
ATOM 10520 O O . GLU B 1 636 ? 12.406 -46.281 9.422 1 27.16 636 GLU B O 1
ATOM 10525 N N . ALA B 1 637 ? 13.383 -44.875 10.82 1 27.98 637 ALA B N 1
ATOM 10526 C CA . ALA B 1 637 ? 12.047 -44.531 11.305 1 27.98 637 ALA B CA 1
ATOM 10527 C C . ALA B 1 637 ? 11.25 -43.781 10.242 1 27.98 637 ALA B C 1
ATOM 10529 O O . ALA B 1 637 ? 10.109 -43.375 10.477 1 27.98 637 ALA B O 1
ATOM 10530 N N . PHE B 1 638 ? 11.852 -43.25 9.242 1 26.94 638 PHE B N 1
ATOM 10531 C CA . PHE B 1 638 ? 11.055 -42.594 8.227 1 26.94 638 PHE B CA 1
ATOM 10532 C C . PHE B 1 638 ? 10.273 -43.594 7.398 1 26.94 638 PHE B C 1
ATOM 10534 O O . PHE B 1 638 ? 10.555 -43.781 6.215 1 26.94 638 PHE B O 1
ATOM 10541 N N . GLN B 1 639 ? 10.023 -44.75 7.91 1 24.98 639 GLN B N 1
ATOM 10542 C CA . GLN B 1 639 ? 9.125 -45.594 7.121 1 24.98 639 GLN B CA 1
ATOM 10543 C C . GLN B 1 639 ? 7.82 -44.875 6.82 1 24.98 639 GLN B C 1
ATOM 10545 O O . GLN B 1 639 ? 7.25 -44.219 7.695 1 24.98 639 GLN B O 1
ATOM 10550 N N . THR B 1 640 ? 7.566 -44.625 5.535 1 26.98 640 THR B N 1
ATOM 10551 C CA . THR B 1 640 ? 6.355 -44.062 4.941 1 26.98 640 THR B CA 1
ATOM 10552 C C . THR B 1 640 ? 5.113 -44.688 5.59 1 26.98 640 THR B C 1
ATOM 10554 O O . THR B 1 640 ? 4.84 -45.875 5.438 1 26.98 640 THR B O 1
ATOM 10557 N N . PRO B 1 641 ? 4.734 -44.406 6.785 1 28.86 641 PRO B N 1
ATOM 10558 C CA . PRO B 1 641 ? 3.445 -45.062 7.055 1 28.86 641 PRO B CA 1
ATOM 10559 C C . PRO B 1 641 ? 2.449 -44.906 5.91 1 28.86 641 PRO B C 1
ATOM 10561 O O . PRO B 1 641 ? 2.553 -43.938 5.133 1 28.86 641 PRO B O 1
ATOM 10564 N N . GLN B 1 642 ? 1.738 -45.938 5.332 1 27.28 642 GLN B N 1
ATOM 10565 C CA . GLN B 1 642 ? 0.741 -45.906 4.266 1 27.28 642 GLN B CA 1
ATOM 10566 C C . GLN B 1 642 ? -0.132 -44.656 4.355 1 27.28 642 GLN B C 1
ATOM 10568 O O . GLN B 1 642 ? -0.821 -44.312 3.395 1 27.28 642 GLN B O 1
ATOM 10573 N N . GLY B 1 643 ? -0.655 -44.281 5.527 1 29.53 643 GLY B N 1
ATOM 10574 C CA . GLY B 1 643 ? -1.561 -43.125 5.52 1 29.53 643 GLY B CA 1
ATOM 10575 C C . GLY B 1 643 ? -0.845 -41.812 5.41 1 29.53 643 GLY B C 1
ATOM 10576 O O . GLY B 1 643 ? 0.033 -41.5 6.219 1 29.53 643 GLY B O 1
ATOM 10577 N N . GLY B 1 644 ? -0.731 -41.156 4.211 1 30.84 644 GLY B N 1
ATOM 10578 C CA . GLY B 1 644 ? 0.1 -40.188 3.498 1 30.84 644 GLY B CA 1
ATOM 10579 C C . GLY B 1 644 ? 0.339 -38.906 4.281 1 30.84 644 GLY B C 1
ATOM 10580 O O . GLY B 1 644 ? 1.484 -38.5 4.461 1 30.84 644 GLY B O 1
ATOM 10581 N N . ASP B 1 645 ? -0.648 -38.094 4.441 1 37.38 645 ASP B N 1
ATOM 10582 C CA . ASP B 1 645 ? -0.562 -36.688 4.809 1 37.38 645 ASP B CA 1
ATOM 10583 C C . ASP B 1 645 ? -0.007 -36.5 6.223 1 37.38 645 ASP B C 1
ATOM 10585 O O . ASP B 1 645 ? 0.412 -35.406 6.605 1 37.38 645 ASP B O 1
ATOM 10589 N N . ARG B 1 646 ? -0.054 -37.531 7.012 1 39.28 646 ARG B N 1
ATOM 10590 C CA . ARG B 1 646 ? 0.293 -37.438 8.422 1 39.28 646 ARG B CA 1
ATOM 10591 C C . ARG B 1 646 ? 1.803 -37.312 8.609 1 39.28 646 ARG B C 1
ATOM 10593 O O . ARG B 1 646 ? 2.271 -36.875 9.664 1 39.28 646 ARG B O 1
ATOM 10600 N N . SER B 1 647 ? 2.48 -37.562 7.582 1 41.09 647 SER B N 1
ATOM 10601 C CA . SER B 1 647 ? 3.92 -37.719 7.789 1 41.09 647 SER B CA 1
ATOM 10602 C C . SER B 1 647 ? 4.617 -36.344 7.734 1 41.09 647 SER B C 1
ATOM 10604 O O . SER B 1 647 ? 5.48 -36.062 8.562 1 41.09 647 SER B O 1
ATOM 10606 N N . ILE B 1 648 ? 4.234 -35.594 6.805 1 39.22 648 ILE B N 1
ATOM 10607 C CA . ILE B 1 648 ? 4.883 -34.312 6.668 1 39.22 648 ILE B CA 1
ATOM 10608 C C . ILE B 1 648 ? 4.59 -33.438 7.902 1 39.22 648 ILE B C 1
ATOM 10610 O O . ILE B 1 648 ? 5.492 -32.812 8.445 1 39.22 648 ILE B O 1
ATOM 10614 N N . THR B 1 649 ? 3.342 -33.594 8.312 1 41.94 649 THR B N 1
ATOM 10615 C CA . THR B 1 649 ? 2.953 -32.812 9.492 1 41.94 649 THR B CA 1
ATOM 10616 C C . THR B 1 649 ? 3.744 -33.281 10.719 1 41.94 649 THR B C 1
ATOM 10618 O O . THR B 1 649 ? 4.152 -32.438 11.539 1 41.94 649 THR B O 1
ATOM 10621 N N . ALA B 1 650 ? 3.912 -34.594 10.68 1 41.44 650 ALA B N 1
ATOM 10622 C CA . ALA B 1 650 ? 4.664 -35.156 11.797 1 41.44 650 ALA B CA 1
ATOM 10623 C C . ALA B 1 650 ? 6.121 -34.719 11.773 1 41.44 650 ALA B C 1
ATOM 10625 O O . ALA B 1 650 ? 6.699 -34.375 12.812 1 41.44 650 ALA B O 1
ATOM 10626 N N . THR B 1 651 ? 6.531 -34.625 10.594 1 39.5 651 THR B N 1
ATOM 10627 C CA . THR B 1 651 ? 7.922 -34.219 10.438 1 39.5 651 THR B CA 1
ATOM 10628 C C . THR B 1 651 ? 8.078 -32.75 10.789 1 39.5 651 THR B C 1
ATOM 10630 O O . THR B 1 651 ? 9.023 -32.344 11.484 1 39.5 651 THR B O 1
ATOM 10633 N N . ILE B 1 652 ? 7.18 -31.984 10.273 1 42.62 652 ILE B N 1
ATOM 10634 C CA . ILE B 1 652 ? 7.203 -30.562 10.609 1 42.62 652 ILE B CA 1
ATOM 10635 C C . ILE B 1 652 ? 6.996 -30.375 12.109 1 42.62 652 ILE B C 1
ATOM 10637 O O . ILE B 1 652 ? 7.66 -29.547 12.742 1 42.62 652 ILE B O 1
ATOM 10641 N N . GLY B 1 653 ? 6.074 -31.25 12.617 1 40.97 653 GLY B N 1
ATOM 10642 C CA . GLY B 1 653 ? 5.852 -31.25 14.055 1 40.97 653 GLY B CA 1
ATOM 10643 C C . GLY B 1 653 ? 7.074 -31.688 14.844 1 40.97 653 GLY B C 1
ATOM 10644 O O . GLY B 1 653 ? 7.402 -31.078 15.867 1 40.97 653 GLY B O 1
ATOM 10645 N N . SER B 1 654 ? 7.68 -32.719 14.352 1 39.75 654 SER B N 1
ATOM 10646 C CA . SER B 1 654 ? 8.891 -33.188 15.008 1 39.75 654 SER B CA 1
ATOM 10647 C C . SER B 1 654 ? 10 -32.156 14.953 1 39.75 654 SER B C 1
ATOM 10649 O O . SER B 1 654 ? 10.727 -31.953 15.93 1 39.75 654 SER B O 1
ATOM 10651 N N . LEU B 1 655 ? 10.039 -31.594 13.828 1 39.62 655 LEU B N 1
ATOM 10652 C CA . LEU B 1 655 ? 11 -30.516 13.688 1 39.62 655 LEU B CA 1
ATOM 10653 C C . LEU B 1 655 ? 10.688 -29.375 14.664 1 39.62 655 LEU B C 1
ATOM 10655 O O . LEU B 1 655 ? 11.594 -28.797 15.258 1 39.62 655 LEU B O 1
ATOM 10659 N N . ALA B 1 656 ? 9.383 -29.219 14.789 1 39 656 ALA B N 1
ATOM 10660 C CA . ALA B 1 656 ? 8.938 -28.203 15.734 1 39 656 ALA B CA 1
ATOM 10661 C C . ALA B 1 656 ? 9.227 -28.625 17.172 1 39 656 ALA B C 1
ATOM 10663 O O . ALA B 1 656 ? 9.648 -27.812 18 1 39 656 ALA B O 1
ATOM 10664 N N . VAL B 1 657 ? 8.914 -29.953 17.469 1 35.66 657 VAL B N 1
ATOM 10665 C CA . VAL B 1 657 ? 9.203 -30.5 18.797 1 35.66 657 VAL B CA 1
ATOM 10666 C C . VAL B 1 657 ? 10.711 -30.5 19.031 1 35.66 657 VAL B C 1
ATOM 10668 O O . VAL B 1 657 ? 11.18 -30.172 20.125 1 35.66 657 VAL B O 1
ATOM 10671 N N . GLU B 1 658 ? 11.367 -30.969 18.062 1 34.31 658 GLU B N 1
ATOM 10672 C CA . GLU B 1 658 ? 12.82 -30.984 18.203 1 34.31 658 GLU B CA 1
ATOM 10673 C C . GLU B 1 658 ? 13.359 -29.562 18.422 1 34.31 658 GLU B C 1
ATOM 10675 O O . GLU B 1 658 ? 14.297 -29.359 19.188 1 34.31 658 GLU B O 1
ATOM 10680 N N . MET B 1 659 ? 12.68 -28.797 17.75 1 34.47 659 MET B N 1
ATOM 10681 C CA . MET B 1 659 ? 13.062 -27.391 17.891 1 34.47 659 MET B CA 1
ATOM 10682 C C . MET B 1 659 ? 12.609 -26.844 19.25 1 34.47 659 MET B C 1
ATOM 10684 O O . MET B 1 659 ? 13.328 -26.078 19.891 1 34.47 659 MET B O 1
ATOM 10688 N N . ASP B 1 660 ? 11.469 -27.359 19.672 1 33.56 660 ASP B N 1
ATOM 10689 C CA . ASP B 1 660 ? 11.039 -27.016 21.031 1 33.56 660 ASP B CA 1
ATOM 10690 C C . ASP B 1 660 ? 11.891 -27.734 22.062 1 33.56 660 ASP B C 1
ATOM 10692 O O . ASP B 1 660 ? 12.156 -27.203 23.141 1 33.56 660 ASP B O 1
ATOM 10696 N N . LEU B 1 661 ? 12.156 -29.016 21.781 1 30.7 661 LEU B N 1
ATOM 10697 C CA . LEU B 1 661 ? 13.023 -29.75 22.703 1 30.7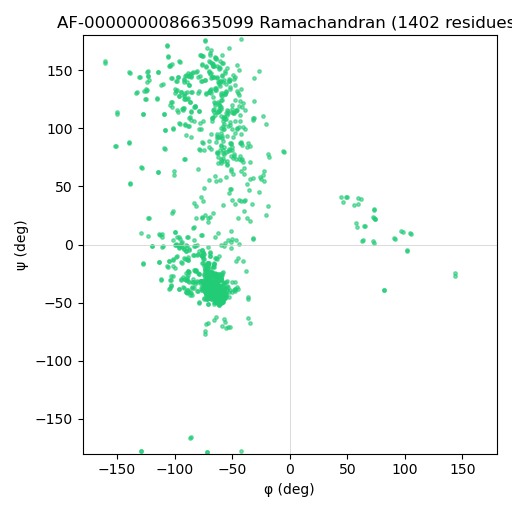 661 LEU B CA 1
ATOM 10698 C C . LEU B 1 661 ? 14.398 -29.094 22.797 1 30.7 661 LEU B C 1
ATOM 10700 O O . LEU B 1 661 ? 14.984 -29.031 23.875 1 30.7 661 LEU B O 1
ATOM 10704 N N . VAL B 1 662 ? 14.867 -28.656 21.719 1 31.67 662 VAL B N 1
ATOM 10705 C CA . VAL B 1 662 ? 16.141 -27.953 21.812 1 31.67 662 VAL B CA 1
ATOM 10706 C C . VAL B 1 662 ? 15.961 -26.656 22.594 1 31.67 662 VAL B C 1
ATOM 10708 O O . VAL B 1 662 ? 16.797 -26.312 23.438 1 31.67 662 VAL B O 1
ATOM 10711 N N . ASP B 1 663 ? 14.82 -26.109 22.406 1 31.09 663 ASP B N 1
ATOM 10712 C CA . ASP B 1 663 ? 14.516 -24.969 23.266 1 31.09 663 ASP B CA 1
ATOM 10713 C C . ASP B 1 663 ? 14.148 -25.438 24.672 1 31.09 663 ASP B C 1
ATOM 10715 O O . ASP B 1 663 ? 14.492 -24.781 25.656 1 31.09 663 ASP B O 1
ATOM 10719 N N . TRP B 1 664 ? 13.391 -26.547 24.703 1 30.36 664 TRP B N 1
ATOM 10720 C CA . TRP B 1 664 ? 13.086 -27.125 26.016 1 30.36 664 TRP B CA 1
ATOM 10721 C C . TRP B 1 664 ? 14.336 -27.734 26.641 1 30.36 664 TRP B C 1
ATOM 10723 O O . TRP B 1 664 ? 14.57 -27.578 27.844 1 30.36 664 TRP B O 1
ATOM 10733 N N . VAL B 1 665 ? 15.125 -28.516 25.891 1 30.05 665 VAL B N 1
ATOM 10734 C CA . VAL B 1 665 ? 16.312 -29.109 26.484 1 30.05 665 VAL B CA 1
ATOM 10735 C C . VAL B 1 665 ? 17.219 -28.031 27.047 1 30.05 665 VAL B C 1
ATOM 10737 O O . VAL B 1 665 ? 17.828 -28.219 28.109 1 30.05 665 VAL B O 1
ATOM 10740 N N . GLU B 1 666 ? 17.25 -26.875 26.438 1 29.47 666 GLU B N 1
ATOM 10741 C CA . GLU B 1 666 ? 18.047 -25.844 27.094 1 29.47 666 GLU B CA 1
ATOM 10742 C C . GLU B 1 666 ? 17.359 -25.344 28.359 1 29.47 666 GLU B C 1
ATOM 10744 O O . GLU B 1 666 ? 18.016 -24.984 29.328 1 29.47 666 GLU B O 1
ATOM 10749 N N . GLY B 1 667 ? 15.945 -25.391 28.375 1 26.73 667 GLY B N 1
ATOM 10750 C CA . GLY B 1 667 ? 15.273 -24.969 29.594 1 26.73 667 GLY B CA 1
ATOM 10751 C C . GLY B 1 667 ? 15.047 -26.109 30.562 1 26.73 667 GLY B C 1
ATOM 10752 O O . GLY B 1 667 ? 14.445 -25.922 31.625 1 26.73 667 GLY B O 1
ATOM 10753 N N . ALA B 1 668 ? 14.984 -27.375 30.141 1 25.45 668 ALA B N 1
ATOM 10754 C CA . ALA B 1 668 ? 14.641 -28.453 31.062 1 25.45 668 ALA B CA 1
ATOM 10755 C C . ALA B 1 668 ? 15.758 -28.672 32.094 1 25.45 668 ALA B C 1
ATOM 10757 O O . ALA B 1 668 ? 16.859 -29.094 31.734 1 25.45 668 ALA B O 1
ATOM 10758 N N . SER B 1 669 ? 15.781 -27.891 33.125 1 26.42 669 SER B N 1
ATOM 10759 C CA . SER B 1 669 ? 16.453 -28.312 34.375 1 26.42 669 SER B CA 1
ATOM 10760 C C . SER B 1 669 ? 16.062 -29.75 34.719 1 26.42 669 SER B C 1
ATOM 10762 O O . SER B 1 669 ? 14.992 -30.219 34.375 1 26.42 669 SER B O 1
ATOM 10764 N N . THR B 1 670 ? 16.891 -30.516 35.469 1 25.38 670 THR B N 1
ATOM 10765 C CA . THR B 1 670 ? 17.016 -31.875 35.969 1 25.38 670 THR B CA 1
ATOM 10766 C C . THR B 1 670 ? 15.852 -32.219 36.906 1 25.38 670 THR B C 1
ATOM 10768 O O . THR B 1 670 ? 15.906 -33.188 37.625 1 25.38 670 THR B O 1
ATOM 10771 N N . GLU B 1 671 ? 14.766 -31.531 37.125 1 24.28 671 GLU B N 1
ATOM 10772 C CA . GLU B 1 671 ? 13.977 -32.125 38.188 1 24.28 671 GLU B CA 1
ATOM 10773 C C . GLU B 1 671 ? 13.57 -33.562 37.875 1 24.28 671 GLU B C 1
ATOM 10775 O O . GLU B 1 671 ? 13.508 -33.938 36.719 1 24.28 671 GLU B O 1
ATOM 10780 N N . LYS B 1 672 ? 13.133 -34.344 39 1 24.89 672 LYS B N 1
ATOM 10781 C CA . LYS B 1 672 ? 12.938 -35.75 39.25 1 24.89 672 LYS B CA 1
ATOM 10782 C C . LYS B 1 672 ? 11.898 -36.344 38.312 1 24.89 672 LYS B C 1
ATOM 10784 O O . LYS B 1 672 ? 10.719 -36 38.375 1 24.89 672 LYS B O 1
ATOM 10789 N N . LEU B 1 673 ? 12.227 -36.656 37.188 1 23.39 673 LEU B N 1
ATOM 10790 C CA . LEU B 1 673 ? 11.445 -37.406 36.219 1 23.39 673 LEU B CA 1
ATOM 10791 C C . LEU B 1 673 ? 11.055 -38.781 36.781 1 23.39 673 LEU B C 1
ATOM 10793 O O . LEU B 1 673 ? 11.633 -39.812 36.375 1 23.39 673 LEU B O 1
ATOM 10797 N N . HIS B 1 674 ? 10.805 -38.938 38.062 1 22.59 674 HIS B N 1
ATOM 10798 C CA . HIS B 1 674 ? 10.664 -40.344 38.5 1 22.59 674 HIS B CA 1
ATOM 10799 C C . HIS B 1 674 ? 9.539 -41.031 37.75 1 22.59 674 HIS B C 1
ATOM 10801 O O . HIS B 1 674 ? 9.609 -42.25 37.531 1 22.59 674 HIS B O 1
ATOM 10807 N N . SER B 1 675 ? 8.297 -40.719 37.969 1 22.47 675 SER B N 1
ATOM 10808 C CA . SER B 1 675 ? 7.324 -41.812 38.031 1 22.47 675 SER B CA 1
ATOM 10809 C C . SER B 1 675 ? 7.062 -42.375 36.625 1 22.47 675 SER B C 1
ATOM 10811 O O . SER B 1 675 ? 6.879 -43.562 36.469 1 22.47 675 SER B O 1
ATOM 10813 N N . GLN B 1 676 ? 6.32 -41.719 35.719 1 22.28 676 GLN B N 1
ATOM 10814 C CA . GLN B 1 676 ? 5.652 -42.625 34.781 1 22.28 676 GLN B CA 1
ATOM 10815 C C . GLN B 1 676 ? 6.633 -43.188 33.75 1 22.28 676 GLN B C 1
ATOM 10817 O O . GLN B 1 676 ? 7.336 -42.406 33.094 1 22.28 676 GLN B O 1
ATOM 10822 N N . PRO B 1 677 ? 7.098 -44.5 33.781 1 24.11 677 PRO B N 1
ATOM 10823 C CA . PRO B 1 677 ? 8.258 -45.219 33.281 1 24.11 677 PRO B CA 1
ATOM 10824 C C . PRO B 1 677 ? 8.445 -45.062 31.781 1 24.11 677 PRO B C 1
ATOM 10826 O O . PRO B 1 677 ? 9.57 -44.875 31.312 1 24.11 677 PRO B O 1
ATOM 10829 N N . HIS B 1 678 ? 7.547 -45.719 31 1 24.16 678 HIS B N 1
ATOM 10830 C CA . HIS B 1 678 ? 7.977 -46.469 29.828 1 24.16 678 HIS B CA 1
ATOM 10831 C C . HIS B 1 678 ? 8.422 -45.531 28.719 1 24.16 678 HIS B C 1
ATOM 10833 O O . HIS B 1 678 ? 9.43 -45.781 28.047 1 24.16 678 HIS B O 1
ATOM 10839 N N . HIS B 1 679 ? 7.383 -44.844 28.25 1 24.31 679 HIS B N 1
ATOM 10840 C CA . HIS B 1 679 ? 7.562 -44.375 26.891 1 24.31 679 HIS B CA 1
ATOM 10841 C C . HIS B 1 679 ? 8.602 -43.25 26.828 1 24.31 679 HIS B C 1
ATOM 10843 O O . HIS B 1 679 ? 8.906 -42.719 25.75 1 24.31 679 HIS B O 1
ATOM 10849 N N . LEU B 1 680 ? 8.875 -42.688 28 1 25.44 680 LEU B N 1
ATOM 10850 C CA . LEU B 1 680 ? 9.812 -41.594 28.125 1 25.44 680 LEU B CA 1
ATOM 10851 C C . LEU B 1 680 ? 11.25 -42.062 27.922 1 25.44 680 LEU B C 1
ATOM 10853 O O . LEU B 1 680 ? 12.188 -41.281 27.969 1 25.44 680 LEU B O 1
ATOM 10857 N N . ASN B 1 681 ? 11.438 -43.344 28.078 1 25.31 681 ASN B N 1
ATOM 10858 C CA . ASN B 1 681 ? 12.734 -44 28.156 1 25.31 681 ASN B CA 1
ATOM 10859 C C . ASN B 1 681 ? 13.531 -43.812 26.859 1 25.31 681 ASN B C 1
ATOM 10861 O O . ASN B 1 681 ? 14.758 -43.75 26.891 1 25.31 681 ASN B O 1
ATOM 10865 N N . ALA B 1 682 ? 12.758 -44.031 25.75 1 26.78 682 ALA B N 1
ATOM 10866 C CA . ALA B 1 682 ? 13.516 -44.094 24.516 1 26.78 682 ALA B CA 1
ATOM 10867 C C . ALA B 1 682 ? 14.172 -42.75 24.203 1 26.78 682 ALA B C 1
ATOM 10869 O O . ALA B 1 682 ? 15.289 -42.688 23.672 1 26.78 682 ALA B O 1
ATOM 10870 N N . ILE B 1 683 ? 13.445 -41.781 24.688 1 26.88 683 ILE B N 1
ATOM 10871 C CA . ILE B 1 683 ? 13.977 -40.438 24.344 1 26.88 683 ILE B CA 1
ATOM 10872 C C . ILE B 1 683 ? 15.227 -40.156 25.172 1 26.88 683 ILE B C 1
ATOM 10874 O O . ILE B 1 683 ? 16.203 -39.625 24.656 1 26.88 683 ILE B O 1
ATOM 10878 N N . ALA B 1 684 ? 15.266 -40.719 26.359 1 27.31 684 ALA B N 1
ATOM 10879 C CA . ALA B 1 684 ? 16.359 -40.5 27.297 1 27.31 684 ALA B CA 1
ATOM 10880 C C . ALA B 1 684 ? 17.641 -41.188 26.828 1 27.31 684 ALA B C 1
ATOM 10882 O O . ALA B 1 684 ? 18.734 -40.625 27 1 27.31 684 ALA B O 1
ATOM 10883 N N . GLU B 1 685 ? 17.516 -42.375 26.297 1 28.3 685 GLU B N 1
ATOM 10884 C CA . GLU B 1 685 ? 18.672 -43.156 25.859 1 28.3 685 GLU B CA 1
ATOM 10885 C C . GLU B 1 685 ? 19.375 -42.469 24.703 1 28.3 685 GLU B C 1
ATOM 10887 O O . GLU B 1 685 ? 20.609 -42.531 24.594 1 28.3 685 GLU B O 1
ATOM 10892 N N . CYS B 1 686 ? 18.594 -41.781 23.891 1 26.8 686 CYS B N 1
ATOM 10893 C CA . CYS B 1 686 ? 19.25 -41.125 22.781 1 26.8 686 CYS B CA 1
ATOM 10894 C C . CYS B 1 686 ? 20.031 -39.906 23.25 1 26.8 686 CYS B C 1
ATOM 10896 O O . CYS B 1 686 ? 21.047 -39.531 22.641 1 26.8 686 CYS B O 1
ATOM 10898 N N . LEU B 1 687 ? 19.641 -39.344 24.406 1 26.56 687 LEU B N 1
ATOM 10899 C CA . LEU B 1 687 ? 20.359 -38.188 24.906 1 26.56 687 LEU B CA 1
ATOM 10900 C C . LEU B 1 687 ? 21.734 -38.562 25.438 1 26.56 687 LEU B C 1
ATOM 10902 O O . LEU B 1 687 ? 22.688 -37.812 25.297 1 26.56 687 LEU B O 1
ATOM 10906 N N . ASP B 1 688 ? 21.812 -39.656 26.062 1 27.86 688 ASP B N 1
ATOM 10907 C CA . ASP B 1 688 ? 23.062 -40.062 26.719 1 27.86 688 ASP B CA 1
ATOM 10908 C C . ASP B 1 688 ? 24.156 -40.344 25.688 1 27.86 688 ASP B C 1
ATOM 10910 O O . ASP B 1 688 ? 25.344 -40.25 26 1 27.86 688 ASP B O 1
ATOM 10914 N N . SER B 1 689 ? 23.734 -40.906 24.547 1 27.44 689 SER B N 1
ATOM 10915 C CA . SER B 1 689 ? 24.797 -41.312 23.641 1 27.44 689 SER B CA 1
ATOM 10916 C C . SER B 1 689 ? 25.469 -40.094 23.016 1 27.44 689 SER B C 1
ATOM 10918 O O . SER B 1 689 ? 26.484 -40.219 22.328 1 27.44 689 SER B O 1
ATOM 10920 N N . TRP B 1 690 ? 24.781 -38.969 23.094 1 26.02 690 TRP B N 1
ATOM 10921 C CA . TRP B 1 690 ? 25.359 -37.844 22.391 1 26.02 690 TRP B CA 1
ATOM 10922 C C . TRP B 1 690 ? 26.484 -37.219 23.203 1 26.02 690 TRP B C 1
ATOM 10924 O O . TRP B 1 690 ? 27.141 -36.281 22.75 1 26.02 690 TRP B O 1
ATOM 10934 N N . GLU B 1 691 ? 26.641 -37.656 24.438 1 25.94 691 GLU B N 1
ATOM 10935 C CA . GLU B 1 691 ? 27.734 -37.062 25.219 1 25.94 691 GLU B CA 1
ATOM 10936 C C . GLU B 1 691 ? 29.094 -37.562 24.703 1 25.94 691 GLU B C 1
ATOM 10938 O O . GLU B 1 691 ? 30.125 -37.219 25.266 1 25.94 691 GLU B O 1
ATOM 10943 N N . SER B 1 692 ? 29.062 -38.625 23.922 1 24.14 692 SER B N 1
ATOM 10944 C CA . SER B 1 692 ? 30.422 -39.062 23.672 1 24.14 692 SER B CA 1
ATOM 10945 C C . SER B 1 692 ? 31.125 -38.156 22.672 1 24.14 692 SER B C 1
ATOM 10947 O O . SER B 1 692 ? 30.734 -38.062 21.516 1 24.14 692 SER B O 1
ATOM 10949 N N . THR B 1 693 ? 31.75 -37.062 23.125 1 24.12 693 THR B N 1
ATOM 10950 C CA . THR B 1 693 ? 32.594 -36 22.578 1 24.12 693 THR B CA 1
ATOM 10951 C C . THR B 1 693 ? 33.75 -36.594 21.781 1 24.12 693 THR B C 1
ATOM 10953 O O . THR B 1 693 ? 34.688 -35.875 21.422 1 24.12 693 THR B O 1
ATOM 10956 N N . SER B 1 694 ? 33.906 -37.938 21.594 1 24.59 694 SER B N 1
ATOM 10957 C CA . SER B 1 694 ? 35.156 -38.5 21.109 1 24.59 694 SER B CA 1
ATOM 10958 C C . SER B 1 694 ? 35.344 -38.188 19.625 1 24.59 694 SER B C 1
ATOM 10960 O O . SER B 1 694 ? 36.438 -38.344 19.078 1 24.59 694 SER B O 1
ATOM 10962 N N . TRP B 1 695 ? 34.219 -38.094 18.891 1 23.31 695 TRP B N 1
ATOM 10963 C CA . TRP B 1 695 ? 34.5 -38.156 17.453 1 23.31 695 TRP B CA 1
ATOM 10964 C C . TRP B 1 695 ? 35.094 -36.844 16.953 1 23.31 695 TRP B C 1
ATOM 10966 O O . TRP B 1 695 ? 35.531 -36.75 15.805 1 23.31 695 TRP B O 1
ATOM 10976 N N . LEU B 1 696 ? 35.094 -35.812 17.828 1 22.61 696 LEU B N 1
ATOM 10977 C CA . LEU B 1 696 ? 35.719 -34.531 17.422 1 22.61 696 LEU B CA 1
ATOM 10978 C C . LEU B 1 696 ? 37.219 -34.719 17.234 1 22.61 696 LEU B C 1
ATOM 10980 O O . LEU B 1 696 ? 37.875 -33.875 16.641 1 22.61 696 LEU B O 1
ATOM 10984 N N . ASP B 1 697 ? 37.781 -35.719 17.719 1 22.8 697 ASP B N 1
ATOM 10985 C CA . ASP B 1 697 ? 39.25 -35.844 17.703 1 22.8 697 ASP B CA 1
ATOM 10986 C C . ASP B 1 697 ? 39.75 -36.25 16.328 1 22.8 697 ASP B C 1
ATOM 10988 O O . ASP B 1 697 ? 40.938 -36.062 16.016 1 22.8 697 ASP B O 1
ATOM 10992 N N . SER B 1 698 ? 39 -37 15.57 1 21.11 698 SER B N 1
ATOM 10993 C CA . SER B 1 698 ? 39.719 -37.625 14.461 1 21.11 698 SER B CA 1
ATOM 10994 C C . SER B 1 698 ? 39.906 -36.625 13.297 1 21.11 698 SER B C 1
ATOM 10996 O O . SER B 1 698 ? 40.5 -36.969 12.281 1 21.11 698 SER B O 1
ATOM 10998 N N . LEU B 1 699 ? 39.094 -35.625 13.156 1 19.45 699 LEU B N 1
ATOM 10999 C CA . LEU B 1 699 ? 39.281 -34.969 11.883 1 19.45 699 LEU B CA 1
ATOM 11000 C C . LEU B 1 699 ? 40.469 -34 11.93 1 19.45 699 LEU B C 1
ATOM 11002 O O . LEU B 1 699 ? 40.312 -32.812 12.18 1 19.45 699 LEU B O 1
ATOM 11006 N N . SER B 1 700 ? 41.562 -34.281 12.711 1 19.94 700 SER B N 1
ATOM 11007 C CA . SER B 1 700 ? 42.812 -33.531 12.617 1 19.94 700 SER B CA 1
ATOM 11008 C C . SER B 1 700 ? 43.406 -33.625 11.203 1 19.94 700 SER B C 1
ATOM 11010 O O . SER B 1 700 ? 43.844 -34.688 10.773 1 19.94 700 SER B O 1
ATOM 11012 N N . TYR B 1 701 ? 42.75 -32.938 10.227 1 18.52 701 TYR B N 1
ATOM 11013 C CA . TYR B 1 701 ? 43.469 -32.938 8.961 1 18.52 701 TYR B CA 1
ATOM 11014 C C . TYR B 1 701 ? 44.906 -32.406 9.156 1 18.52 701 TYR B C 1
ATOM 11016 O O . TYR B 1 701 ? 45.125 -31.5 9.953 1 18.52 701 TYR B O 1
ATOM 11024 N N . ASP B 1 702 ? 45.844 -33.25 9.016 1 19.5 702 ASP B N 1
ATOM 11025 C CA . ASP B 1 702 ? 47.25 -33.094 8.672 1 19.5 702 ASP B CA 1
ATOM 11026 C C . ASP B 1 702 ? 47.406 -32.031 7.586 1 19.5 702 ASP B C 1
ATOM 11028 O O . ASP B 1 702 ? 46.938 -32.188 6.465 1 19.5 702 ASP B O 1
ATOM 11032 N N . VAL B 1 703 ? 47 -30.734 7.809 1 19.5 703 VAL B N 1
ATOM 11033 C CA . VAL B 1 703 ? 47.875 -29.984 6.941 1 19.5 703 VAL B CA 1
ATOM 11034 C C . VAL B 1 703 ? 49.281 -29.922 7.547 1 19.5 703 VAL B C 1
ATOM 11036 O O . VAL B 1 703 ? 49.438 -29.766 8.766 1 19.5 703 VAL B O 1
#

Sequence (1406 aa):
MSTGGEQSKRKRRSNACVRCRRQKIKCSGRVPCDACKRRRVDCDYENDEGKVQVSKRYLLQLRNKVAKLSTNQLDSPSASPGENSASEIHPSRPVSLQDPTGPTPISEEHDEEDNNITNPVLSPRHLTYITGPEGRSYFLGHSSNYSYTQRVLRLLHSRFSQDPYPTWHPHGSSNLGWDGVRPHVTPEIDNLPSLDHAMFLLNAVKFHAGQVYHLFDDGSFTQQLYLFYSNPAEGINEMKLWYIHFLILIALGKSFIVCDAQVPSPPGADLFIHAVQLLPETTYLIQDFITSSEILCCMALYYLSVDSRVSAYDKAVRLAFAGGMHTPMKRFSIDDNLIQRYRKSWWTIVVLDRQISAYLGLPIQVQDDDITAPLPVFAESEQRTAAMAIQIGLSRVMSVVMNSVYRRDGSRNLSFISSTQKALRSVAGVSQDLATHFSLPSTGPGGGVSRISGHLNIFYHQCIVVATRPFLFAFLEKRLASSEEEASAQFWKDPIGHILMIGIESSKRISTILRLLKDQHLIETFLPFEIESAFSAGTYLAIAEANFPSIFKDDSSPLQTIIETLDVLVARGNAAARGRLSELEHLRQILGETGQLLSCEADSRWPSAHTLPMMTGTTRSRRPSEGTTTVGCNWEAFQTPQGGDRSITATIGSLAVEMDLVDWVEGASTEKLHSQPHHLNAIAECLDSWESTSWLDSLSYDVMSTGGEQSKRKRRSNACVRCRRQKIKC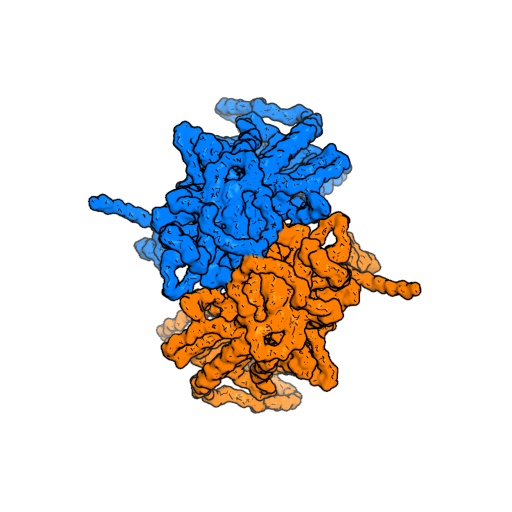SGRVPCDACKRRRVDCDYENDEGKVQVSKRYLLQLRNKVAKLSTNQLDSPSASPGENSASEIHPSRPVSLQDPTGPTPISEEHDEEDNNITNPVLSPRHLTYITGPEGRSYFLGHSSNYSYTQRVLRLLHSRFSQDPYPTWHPHGSSNLGWDGVRPHVTPEIDNLPSLDHAMFLLNAVKFHAGQVYHLFDDGSFTQQLYLFYSNPAEGINEMKLWYIHFLILIALGKSFIVCDAQVPSPPGADLFIHAVQLLPETTYLIQDFITSSEILCCMALYYLSVDSRVSAYDKAVRLAFAGGMHTPMKRFSIDDNLIQRYRKSWWTIVVLDRQISAYLGLPIQVQDDDITAPLPVFAESEQRTAAMAIQIGLSRVMSVVMNSVYRRDGSRNLSFISSTQKALRSVAGVSQDLATHFSLPSTGPGGGVSRISGHLNIFYHQCIVVATRPFLFAFLEKRLASSEEEASAQFWKDPIGHILMIGIESSKRISTILRLLKDQHLIETFLPFEIESAFSAGTYLAIAEANFPSIFKDDSSPLQTIIETLDVLVARGNAAARGRLSELEHLRQILGETGQLLSCEADSRWPSAHTLPMMTGTTRSRRPSEGTTTVGCNWEAFQTPQGGDRSITATIGSLAVEMDLVDWVEGASTEKLHSQPHHLNAIAECLDSWESTSWLDSLSYDV

InterPro domains:
  IPR001138 Zn(2)Cys(6) fungal-type DNA-binding domain [PF00172] (16-48)
  IPR001138 Zn(2)Cys(6) fungal-type DNA-binding domain [PS00463] (16-43)
  IPR001138 Zn(2)Cys(6) fungal-type DNA-binding domain [PS50048] (16-45)
  IPR001138 Zn(2)Cys(6) fungal-type DNA-binding domain [SM00066] (11-54)
  IPR001138 Zn(2)Cys(6) fungal-type DNA-binding domain [cd00067] (12-45)
  IPR007219 Xylanolytic transcriptional activator, regulatory domain [PF04082] (288-383)
  IPR007219 Xylanolytic transcriptional activator, regulatory domain [SM00906] (312-382)
  IPR036864 Zn(2)-C6 fungal-type DNA-binding domain superfamily [G3DSA:4.10.240.10] (14-90)
  IPR036864 Zn(2)-C6 fungal-type DNA-binding domain superfamily [SSF57701] (7-47)
  IPR050987 ABC-transporter-regulating transcription factor-like [PTHR46910] (6-617)

pLDDT: mean 71.32, std 26.84, range [18.52, 98.5]

Solvent-accessible surface area (backbone atoms only — not comparable to full-atom values): 80280 Å² total; per-residue (Å²): 128,86,74,75,77,76,79,72,79,80,76,81,61,86,55,36,28,53,55,31,57,72,68,71,43,84,34,69,52,43,95,56,16,59,57,28,56,75,67,72,46,90,49,44,61,84,70,84,73,63,70,43,77,41,44,45,66,56,54,48,49,50,50,46,47,34,50,54,43,56,59,65,66,65,70,73,74,84,78,81,80,80,80,84,76,79,78,80,70,75,74,68,76,72,74,77,68,74,68,71,81,55,80,64,74,67,68,68,63,64,61,68,61,59,78,74,58,64,55,50,72,73,35,84,86,43,81,49,59,45,50,32,69,100,66,39,77,42,51,44,23,60,58,7,54,65,37,47,51,50,52,51,51,46,55,52,37,65,72,75,34,92,61,79,78,74,68,47,62,87,70,23,48,43,51,69,84,63,69,30,70,46,61,63,60,74,93,72,72,83,86,55,70,53,71,68,54,44,51,53,24,48,49,44,35,42,68,75,43,44,74,81,33,56,58,72,57,66,71,66,50,51,55,49,50,56,54,29,72,73,40,52,78,57,29,58,74,72,34,48,70,59,48,37,40,48,31,39,44,46,15,49,12,34,31,68,68,52,67,48,53,82,46,74,42,62,47,37,42,67,41,33,52,51,25,59,41,59,52,52,35,58,73,37,40,67,78,41,47,66,64,41,34,29,38,30,41,47,48,20,53,52,29,39,36,36,53,36,48,68,52,17,63,68,38,34,58,59,60,36,54,61,57,34,44,41,37,68,64,80,48,96,79,63,52,66,68,56,52,36,51,44,28,36,42,40,52,34,47,51,43,49,43,42,52,47,18,39,55,51,23,48,80,63,72,75,56,73,75,70,52,63,40,63,83,50,71,45,90,89,34,67,65,54,28,49,49,47,52,49,50,50,49,50,36,52,28,42,50,41,28,49,62,44,60,63,32,75,56,72,80,72,70,57,50,52,65,55,24,34,51,52,29,51,46,47,48,55,68,46,46,60,60,43,51,72,74,41,54,74,52,64,93,54,98,79,56,72,73,49,65,66,36,49,52,53,52,40,51,54,32,42,48,45,36,67,53,32,46,49,59,54,50,45,44,50,53,39,34,75,74,42,53,61,66,58,32,47,63,60,43,59,34,85,69,49,25,56,46,49,49,52,26,53,51,31,29,46,47,42,30,52,49,51,51,55,30,50,76,65,72,56,63,63,63,48,54,44,63,63,53,52,46,39,48,46,29,35,51,53,42,45,55,43,48,52,74,42,48,80,81,49,70,87,50,78,60,46,50,56,51,31,52,51,51,34,48,53,33,31,64,42,33,28,46,46,34,44,40,49,45,52,51,49,50,50,48,46,50,55,41,58,62,41,34,60,66,66,51,66,76,65,73,82,77,68,80,68,85,68,78,58,77,76,77,69,77,71,74,73,83,73,81,88,70,90,69,80,74,74,78,65,83,71,72,66,76,73,56,76,60,86,72,66,78,59,50,61,52,46,47,50,44,43,51,44,44,51,52,41,40,56,55,38,57,73,62,58,69,83,73,83,81,67,71,90,64,67,83,62,44,62,62,50,54,58,56,60,62,65,65,64,70,64,73,74,65,68,76,65,75,82,123,130,88,76,77,78,76,80,73,80,78,78,82,67,88,55,38,27,52,56,31,59,72,70,72,44,84,34,68,51,43,96,54,16,60,57,29,55,75,67,72,46,89,48,45,59,82,70,83,73,62,69,41,75,39,45,46,66,55,55,47,49,50,48,47,48,33,50,55,43,56,59,65,67,63,70,74,74,83,78,77,80,79,79,78,82,74,78,76,76,76,77,66,77,76,74,76,69,77,73,70,83,60,78,68,76,69,68,71,64,67,66,71,63,61,79,74,59,65,55,52,73,74,34,82,86,44,82,49,58,45,51,31,68,98,67,40,76,41,50,44,21,60,59,6,53,64,36,47,51,51,51,52,50,48,55,52,35,65,72,75,34,91,61,78,77,75,72,46,60,87,72,21,47,43,51,69,82,63,70,29,70,47,61,62,61,72,92,73,71,84,86,55,71,54,71,68,55,46,51,52,24,48,49,45,33,44,67,77,43,44,74,79,33,56,58,72,57,66,71,66,50,50,55,49,47,55,55,28,72,75,40,51,78,58,30,58,72,72,34,50,68,59,49,37,39,48,30,40,45,46,14,49,11,35,31,67,68,52,66,48,53,83,46,73,42,61,47,37,41,69,40,33,52,51,24,61,41,58,51,52,36,60,74,37,40,67,79,43,50,66,66,42,34,28,38,29,42,47,48,19,54,53,28,38,36,36,53,37,48,69,53,18,63,68,38,35,58,59,61,36,54,62,58,32,43,42,37,69,65,80,48,96,79,63,52,67,68,58,52,36,52,44,29,35,40,40,52,34,47,54,42,50,43,44,51,47,19,38,55,50,24,47,80,63,72,75,56,73,74,69,51,64,39,63,82,50,70,45,90,90,32,68,64,54,26,49,49,47,52,50,49,50,48,50,38,51,30,43,51,42,27,49,60,43,61,64,32,74,55,71,81,72,71,56,51,51,65,54,25,34,50,52,28,51,45,47,47,52,68,46,45,59,59,42,52,73,75,42,53,74,51,65,93,53,98,77,54,72,72,51,64,68,36,48,51,52,52,40,52,53,31,43,46,46,36,67,53,32,47,51,58,56,51,44,45,52,53,38,35,74,72,41,53,62,66,59,30,48,63,59,45,60,34,84,67,49,25,58,46,50,48,51,26,51,52,31,29,45,47,43,28,51,50,50,50,53,30,52,77,65,72,56,63,65,62,48,54,45,64,64,55,53,46,39,47,44,31,34,52,53,41,48,55,43,48,52,75,43,49,80,81,50,71,89,49,76,61,45,51,56,48,31,52,51,50,35,48,53,34,31,64,42,32,28,46,47,35,44,39,50,45,52,51,51,50,51,48,45,50,53,41,57,64,42,32,60,67,66,51,69,75,67,76,81,77,68,80,66,84,68,78,60,78,77,77,69,78,71,76,76,80,76,77,87,70,87,70,82,74,75,79,67,83,73,72,66,78,73,56,76,59,86,72,64,77,59,48,61,52,45,48,48,44,43,50,43,44,50,50,41,40,55,53,37,57,73,63,58,70,82,72,86,81,67,72,89,63,68,84,62,44,64,62,51,57,60,56,62,64,66,63,64,70,65,72,74,64,69,74,66,74,82,121